Protein AF-0000000084390867 (afdb_homodimer)

InterPro domains:
  IPR053187 Notoamide biosynthesis regulator [PTHR47256] (10-644)

Sequence (1372 aa):
MKLLDEKTANRHKHAAALLGLLRFVPDDQVHDVLQQLRAGRDAGNIVDSLRGQFHSADEIPFPNLLQAAPPPGQTSLEFELMVRHAAAYSPWAPTELPRLDFDSALKSAPGISIESPSSGLSPISTDTPSPLPPTESEASSSSGRPRFMTANSRDGSAGHSFSFSPQGKPGKREAGVASPPPLCDERLLNADILAWTSVKIPSPAARRIVSLYLETDHAITALFDVDLFLNDLISGGSRFCSRLLVSSLLSWACQAYRSYDLEATAWSYSFYDEAEQLLEQETALGMSTPNTVAAMIYLSMSATCHAKSTTAATEHLDHAIDLAKSIGLFGIADEGMSERWPDGATDFLWEKSLTQTAWGSFVYITSPIPGDAADFEDGKSPDGPHFPAYMGTTFPYLCKLALIAHDMIWVNYGNILRVEGYSMIEHMEVLYGRYLEWADRLPLELVRGGESAHHVLIMHIYFHAFVLDLFRPLVHHGDAIRARLESFTSQQASPEAICLASATQLGRIVVTYLQRFSSASHSFPWSTALLYFANAVMRELGRAADTSEKLADLRTCIFGYQRLQRSFRLSYGIIRSLLSMALREGAVGSSEARAIINDTDERAKHHRGHGEIQAPFIVDLDLGTLDPAAAHVDRLAAEFEELAIFNEFTVIVSGRETTNTSTEAMGSDTEGQYSGNTGGEVGRGEMKLLDEKTANRHKHAAALLGLLRFVPDDQVHDVLQQLRAGRDAGNIVDSLRGQFHSADEIPFPNLLQAAPPPGQTSLEFELMVRHAAAYSPWAPTELPRLDFDSALKSAPGISIESPSSGLSPISTDTPSPLPPTESEASSSSGRPRFMTANSRDGSAGHSFSFSPQGKPGKREAGVASPPPLCDERLLNADILAWTSVKIPSPAARRIVSLYLETDHAITALFDVDLFLNDLISGGSRFCSRLLVSSLLSWACQAYRSYDLEATAWSYSFYDEAEQLLEQETALGMSTPNTVAAMIYLSMSATCHAKSTTAATEHLDHAIDLAKSIGLFGIADEGMSERWPDGATDFLWEKSLTQTAWGSFVYITSPIPGDAADFEDGKSPDGPHFPAYMGTTFPYLCKLALIAHDMIWVNYGNILRVEGYSMIEHMEVLYGRYLEWADRLPLELVRGGESAHHVLIMHIYFHAFVLDLFRPLVHHGDAIRARLESFTSQQASPEAICLASATQLGRIVVTYLQRFSSASHSFPWSTALLYFANAVMRELGRAADTSEKLADLRTCIFGYQRLQRSFRLSYGIIRSLLSMALREGAVGSSEARAIINDTDERAKHHRGHGEIQAPFIVDLDLGTLDPAAAHVDRLAAEFEELAIFNEFTVIVSGRETTNTSTEAMGSDTEGQYSGNTGGEVGRGE

Solvent-accessible surface area (backbone atoms only — not comparable to full-atom values): 77076 Å² total; per-residue (Å²): 51,41,11,29,25,41,70,51,13,43,34,19,45,17,13,14,50,34,40,59,44,43,43,73,43,59,71,75,53,42,52,52,50,41,51,38,42,55,73,65,46,55,40,44,60,50,29,52,62,51,45,76,67,61,84,77,78,89,68,61,79,65,68,80,17,42,2,9,41,48,68,48,56,63,62,35,38,57,29,51,39,32,39,76,36,16,49,70,35,56,55,59,24,44,25,72,68,74,77,76,70,68,66,67,75,53,62,68,64,73,84,72,83,73,81,79,80,75,84,74,86,81,82,83,77,84,73,84,81,82,86,79,88,83,85,90,84,82,86,88,81,88,82,85,89,81,87,81,88,86,86,74,90,84,80,90,87,80,90,74,86,79,83,81,78,82,85,76,81,87,68,87,71,68,95,56,83,67,71,78,74,77,71,78,51,79,69,49,77,64,42,54,65,65,80,50,46,86,70,92,64,60,66,72,57,55,45,43,30,54,28,51,34,51,63,64,43,33,39,75,57,30,37,56,43,64,68,56,28,49,50,16,50,48,72,66,43,67,85,61,28,47,46,40,32,52,26,12,45,44,18,37,28,19,30,31,39,23,65,72,38,67,68,25,55,61,49,15,55,51,23,41,53,50,21,53,51,43,46,54,52,35,54,72,70,65,63,84,47,62,57,54,34,37,19,26,46,30,41,15,53,33,34,39,33,61,11,68,36,61,48,57,21,58,51,32,38,51,51,21,51,54,48,35,42,68,74,24,47,61,68,50,48,53,85,74,67,72,72,72,62,72,79,87,85,72,47,52,63,53,47,50,39,44,50,30,24,31,50,19,47,48,34,60,58,55,43,81,62,55,65,84,71,71,91,73,74,89,63,89,82,74,87,64,85,88,55,60,79,83,37,48,78,51,43,60,54,45,48,56,50,33,54,55,47,43,53,44,51,39,63,73,63,58,58,69,69,81,62,57,56,66,68,47,45,62,57,46,50,54,52,48,51,50,54,51,52,56,38,68,66,50,56,59,82,64,31,82,51,81,79,49,53,70,65,44,54,41,50,53,38,49,52,38,46,49,54,42,57,65,53,47,77,28,70,78,42,70,70,44,30,65,39,75,44,82,92,49,88,29,85,59,23,16,56,48,48,51,39,52,43,35,37,52,51,31,49,34,47,49,49,40,42,64,62,69,37,76,51,47,30,41,44,68,78,56,46,50,32,37,48,53,29,38,48,51,38,54,59,45,53,74,71,44,87,75,46,64,68,45,50,50,51,41,50,51,33,46,48,48,34,58,43,24,27,61,21,30,55,35,34,52,33,46,48,38,20,51,46,29,53,32,44,73,70,63,75,45,54,40,67,58,50,49,44,49,48,52,53,52,47,66,68,38,52,86,63,60,87,60,73,67,63,20,23,65,40,44,57,42,65,75,48,35,76,80,38,49,73,70,14,12,24,34,52,30,32,62,42,26,63,60,50,36,52,49,46,49,49,52,52,47,51,61,57,46,59,69,58,65,67,67,67,79,83,73,74,83,71,82,77,80,81,77,86,74,88,87,67,98,81,79,91,76,90,130,72,45,17,32,19,41,72,50,14,42,35,17,42,18,12,16,49,34,40,58,44,44,44,74,42,58,71,73,53,42,50,53,50,42,52,40,42,54,73,64,46,55,40,45,60,51,28,51,62,49,42,74,66,60,87,75,76,91,68,60,78,67,67,82,12,49,7,5,40,43,66,51,55,61,61,33,40,57,30,49,39,32,38,77,36,16,48,72,35,57,58,60,21,45,26,70,66,73,79,78,69,67,66,65,73,53,62,67,62,73,84,73,82,74,83,78,78,76,85,74,84,78,81,80,77,83,77,79,79,80,77,87,87,80,87,80,89,83,84,87,81,90,83,55,89,83,88,82,88,93,86,80,90,79,90,75,88,75,89,75,86,79,82,82,80,84,84,77,83,87,68,89,71,70,93,55,82,68,71,78,73,77,69,77,51,78,70,49,78,64,41,54,66,64,80,49,48,87,69,92,65,59,66,70,57,56,45,42,32,53,30,50,35,51,63,63,45,33,38,76,57,31,37,55,41,64,68,56,27,49,53,15,50,48,72,66,43,66,86,63,26,47,47,40,32,52,25,12,46,44,17,36,28,19,30,31,40,22,66,71,38,67,68,26,54,62,49,17,54,49,24,42,54,51,21,52,52,42,46,54,52,36,54,73,70,63,63,82,49,61,57,54,33,38,20,26,44,30,41,15,53,33,33,40,32,62,12,70,36,61,48,58,22,57,51,31,37,51,51,22,52,52,49,34,41,68,75,25,49,57,66,50,48,51,45,73,66,67,67,72,58,72,85,92,94,62,64,60,65,53,51,49,37,44,51,30,23,29,50,19,47,49,35,59,57,53,43,83,63,56,72,77,76,73,91,74,73,89,61,90,83,72,87,65,82,88,54,60,78,81,36,48,82,50,44,62,56,44,48,57,51,31,53,54,48,45,53,44,49,40,64,74,64,58,60,69,68,81,62,55,57,65,67,47,45,61,56,45,50,53,52,48,51,50,55,51,51,56,37,67,66,50,57,59,83,62,30,83,51,82,79,48,54,71,65,42,53,40,52,51,39,50,51,38,48,48,54,42,57,66,52,48,75,29,69,79,42,69,70,44,28,66,39,75,46,81,92,49,87,29,84,59,25,16,56,48,49,51,39,52,43,37,38,50,51,31,48,35,47,49,48,41,41,64,64,70,36,76,52,46,29,41,44,67,76,55,48,51,31,37,48,54,29,38,49,50,38,55,57,43,51,73,69,45,87,75,44,65,68,44,50,52,51,41,49,50,32,47,48,47,34,57,44,24,28,61,21,29,56,35,33,54,33,46,50,38,21,52,47,29,53,31,45,74,68,63,75,46,54,41,67,57,51,49,43,52,49,52,53,51,48,64,67,39,52,87,62,61,86,61,74,67,61,21,23,68,42,44,58,42,63,74,48,35,77,79,38,48,76,70,13,13,24,35,52,29,31,62,43,25,64,60,50,36,52,49,46,50,49,51,53,49,51,61,56,46,58,69,59,63,66,68,64,76,81,69,70,80,66,78,73,79,59,83,81,69,80,62,71,101,86,82,88,82,82,133

Radius of gyration: 39.61 Å; Cα contacts (8 Å, |Δi|>4): 1890; chains: 2; bounding box: 200×111×96 Å

Foldseek 3Di:
DDDAPCLGVLQVVLVVLLVVLLVVDPPVVVVVLVVCVVVPHGSNVSSVVSVLVVQDLVPDQQPLDFAFDPADDCLAVLNVCCVVQCLLQPRTFGPDDPLPPLPRVLPPDPPPPPDPDPDPDDDDDDDDDDDDDDDDDDDDDDDDDDDDDDDDDDDDDDDDDPPPDDDDDDPPDDPDLPPQDDQPDPLLVQFDLVVLDVQDDDSVLLSSLVSQCLQFPCLQLVQFDPVVASVCRRVVNPPRYHSLLSLLSLLQSLLLCLSRPVVSVVSNVVSLVRNVVVLVVCVVVVNQASSSLNSLQSSLNSCQLLQQAAPSNVVSLVVSVVSCCDCCLLVNDDPPNVPPQDDDPPCVVVVLGSPSNSLSSLLVLLFPFPDDNDQRDQDDRDDDRDDDVSSPPLSVLSSVVSNLSNVLCCLLPVPPPPPQLQVSVVVLVVSVVVLSVSSNPDDPQLRDDSPHDPVSLLSSLRSLLSLLVSNLVCVPNPCSQQDADDVDPNRRDGNVSSNVSSLVVLLSSLSSCVNPDPCLQRPCSNLSSLLSNLLVLLVVCLPDPDNVVSVSSNVSSLVSLLSNCSSTVVSLLLLLLSLLSCLVSPNDALVSSVSSNVVSCVSNVSSPDSDARHYLGFRNNSVCVVPSVCRGSRNSSVCRVVSSVVRVVVVVVVVVVVPPVPPDPPPPPDDPDPDDDDDDDDDDDD/DDDAPCLGVLLVVLVVLLVVLLVVDPPVLVVVLVVCVVVPHGSNVSSVVSVLVVQDLVPDQQPLDFAFDPADDPLAVLNVCCVVQCLLQPRTFTPDDDLPPLPRVLPPPPPPPPDPPPPPDDDDPDDPDDDDDDDDDDYDDDDDDDDDDDDDDDDDDDDDDPPPDDDDDDPPDDPDLPPQDDQPDPLLVQFDLVVLDVQDDDSVLLSSLVRQCLLFPCLQLVQFDPVVASVCRRVVNPPRYHSLLSLLSLLQSLLLCLSRPVVSVVSNVVSLVRSVVVLVVCVVVVNQASSSLNSLQSSLNSCQLLQQAAPSNVVSLVVSVVSCCDCCLLVNDDNPNVPVPDDDDDDPVRVLGSPSNSLSSLLVLLFPFQDDNDQRDQDDRDDDHDDDVSSPPLSVLSSVVSNLSNVLCCLLPVPPPPPQLQVSVVVLLVSVVVLSVSSNPDDPQLRDDSPHDPVSLLSSLRSLLSLLVSNLVCVPNPCSQQDADDVDPNRRDGNVSSNVSSLVVLLSSLSSCVNPDPCLQRPCSNLSSLLSNLLVLLVVCLPDPDNPVSVSSNVSSLVSLLSNCSSTVVSLLLLLLSLLSCLVSPNDALVVSVSSNVSSCVSNVSSPDSDARHYQGFRNNSVCVVPSVCRGSRNSSVCRVVSSVVRVVVVVVVVVVVPPVVPPPPPPPPDPPPDDDDDDDDDDDD

Nearest PDB structures (foldseek):
  5k7v-assembly1_B  TM=1.965E-01  e=5.310E+00  synthetic construct
  8rs0-assembly1_J  TM=1.519E-01  e=3.106E+00  Oryctolagus cuniculus
  6c70-assembly1_A  TM=1.620E-01  e=4.220E+00  Apocrypta bakeri
  8v00-assembly1_C  TM=1.674E-01  e=4.733E+00  Apocrypta bakeri
  8rs0-assembly1_J  TM=1.640E-01  e=2.358E+00  Oryctolagus cuniculus

Secondary structure (DSSP, 8-state):
-EEE-HHHHHHHHHHHHHHHHHTTS-HHHHHHHHHHHHTT--HHHHHHHHHTT---GGG------EEEPPPPPTTSHHHHHHHH-TTTS-SEEE-------SHHHHTTS-----------------------------------------------------------------S---PPPPPSSGGGGG--GGGG--S---HHHHHHHHHHHHHHTTTTS--S-HHHHHHHHHHT-SSS--HHHHHHHHHHHHHHHTTT-TTHHHHHHHHHHHHHHHHHHHHHTT---HHHHHHHHHHHHHHHHHTB-SSHHHHHHHHHHHHHHHTTTTS---TTTTTTS-SSSTHHHHHHHHHHHHHHHHHHHHS--SS-----------S-----GGGTTHHHHHHHHHHHHHHHHIIIIIS-S---HHHHHHHHHHHHHHHHHHHHTS-GGGS--TT--HHHHHHHHHHHHHHHHHHGGGGGSGGGGGPPPTTSS-TT--HHHHHHHHHHHHHHHHHHHHHH-GGGGT-STTHHHHHHHHHHHHHHHTT-S--HHHHHHHHHHHHHHHHHHTT-THHHHHHHHHHHHHHHTT-S-HHHHHHHHHHHHHHTGGGTTS-S-B---B--HHHHHH-TGGGBHHHHHHHHHHHHHHHHHHHHHHHHHHHS--------------------------/-EEE-HHHHHHHHHHHHHHHHHTTS-HHHHHHHHHHHHTT--HHHHHHHHHTT---GGG------EEEPPPPPTTSHHHHHHHH-TTTS-SEEE--------HHHHTTS-----------------------------------------------------------------S-S-PPPPPSSGGGGG--GGGG--S---HHHHHHHHHHHHHHTTTTS--S-HHHHHHHHHHT-SSS--HHHHHHHHHHHHHHHTTT-TTHHHHHHHHHHHHHHHHHHHHHTT---HHHHHHHHHHHHHHHHHTB-SSHHHHHHHHHHHHHHHTTTTS---GGGGTTS-SSS-THHHHHHHHHHHHHHHHHHHS--SS-----------S-----GGGTTHHHHHHHHHHHHHHHHIIIII--S---HHHHHHHHHHHHHHHHHHHHTS-GGGS--TT--HHHHHHHHHHHHHHHHHHGGGGGSGGGGGPPPTTSS-TT--HHHHHHHHHHHHHHHHHHHHHH-GGGGT-STTHHHHHHHHHHHHHHHTT-S--HHHHHHHHHHHHHHHHHHTT-THHHHHHHHHHHHHHHTT-S-HHHHHHHHHHHHHHTGGGTTS-S-B---B--HHHHHH-TTTTBHHHHHHHHHHHHHHHHHHHHHHHHHHHTT------------------S------

Structure (mmCIF, N/CA/C/O backbone):
data_AF-0000000084390867-model_v1
#
loop_
_entity.id
_entity.type
_entity.pdbx_description
1 polymer 'Zn 2cys6 transcription factor'
#
loop_
_atom_site.group_PDB
_atom_site.id
_atom_site.type_symbol
_atom_site.label_atom_id
_atom_site.label_alt_id
_atom_site.label_comp_id
_atom_site.label_asym_id
_atom_site.label_entity_id
_atom_site.label_seq_id
_atom_site.pdbx_PDB_ins_code
_atom_site.Cartn_x
_atom_site.Cartn_y
_atom_site.Cartn_z
_atom_site.occupancy
_atom_site.B_iso_or_equiv
_atom_site.auth_seq_id
_atom_site.auth_comp_id
_atom_site.auth_asym_id
_atom_site.auth_atom_id
_atom_site.pdbx_PDB_model_num
ATOM 1 N N . MET A 1 1 ? -7.527 6.109 -11.883 1 27.95 1 MET A N 1
ATOM 2 C CA . MET A 1 1 ? -6.191 6.629 -12.148 1 27.95 1 MET A CA 1
ATOM 3 C C . MET A 1 1 ? -5.285 5.535 -12.719 1 27.95 1 MET A C 1
ATOM 5 O O . MET A 1 1 ? -5.422 4.367 -12.359 1 27.95 1 MET A O 1
ATOM 9 N N . LYS A 1 2 ? -4.617 5.594 -13.836 1 46.41 2 LYS A N 1
ATOM 10 C CA . LYS A 1 2 ? -3.936 4.617 -14.68 1 46.41 2 LYS A CA 1
ATOM 11 C C . LYS A 1 2 ? -2.422 4.695 -14.5 1 46.41 2 LYS A C 1
ATOM 13 O O . LYS A 1 2 ? -1.835 5.773 -14.602 1 46.41 2 LYS A O 1
ATOM 18 N N . LEU A 1 3 ? -1.685 3.703 -14.344 1 41.12 3 LEU A N 1
ATOM 19 C CA . LEU A 1 3 ? -0.252 3.738 -14.078 1 41.12 3 LEU A CA 1
ATOM 20 C C . LEU A 1 3 ? 0.544 3.361 -15.32 1 41.12 3 LEU A C 1
ATOM 22 O O . LEU A 1 3 ? 0.366 2.271 -15.867 1 41.12 3 LEU A O 1
ATOM 26 N N . LEU A 1 4 ? 1.384 3.982 -15.992 1 50.69 4 LEU A N 1
ATOM 27 C CA . LEU A 1 4 ? 2.143 3.814 -17.219 1 50.69 4 LEU A CA 1
ATOM 28 C C . LEU A 1 4 ? 3.643 3.82 -16.953 1 50.69 4 LEU A C 1
ATOM 30 O O . LEU A 1 4 ? 4.102 4.473 -16 1 50.69 4 LEU A O 1
ATOM 34 N N . ASP A 1 5 ? 4.621 3.008 -17.359 1 49.78 5 ASP A N 1
ATOM 35 C CA . ASP A 1 5 ? 6.078 3.076 -17.266 1 49.78 5 ASP A CA 1
ATOM 36 C C . ASP A 1 5 ? 6.562 4.523 -17.328 1 49.78 5 ASP A C 1
ATOM 38 O O . ASP A 1 5 ? 6.016 5.332 -18.078 1 49.78 5 ASP A O 1
ATOM 42 N N . GLU A 1 6 ? 7.699 4.738 -16.688 1 44.91 6 GLU A N 1
ATOM 43 C CA . GLU A 1 6 ? 8.047 6.152 -16.547 1 44.91 6 GLU A CA 1
ATOM 44 C C . GLU A 1 6 ? 8.234 6.809 -17.906 1 44.91 6 GLU A C 1
ATOM 46 O O . GLU A 1 6 ? 7.797 7.941 -18.125 1 44.91 6 GLU A O 1
ATOM 51 N N . LYS A 1 7 ? 8.945 6.023 -18.609 1 50.97 7 LYS A N 1
ATOM 52 C CA . LYS A 1 7 ? 9.156 6.516 -19.969 1 50.97 7 LYS A CA 1
ATOM 53 C C . LYS A 1 7 ? 7.844 6.539 -20.75 1 50.97 7 LYS A C 1
ATOM 55 O O . LYS A 1 7 ? 7.562 7.492 -21.484 1 50.97 7 LYS A O 1
ATOM 60 N N . THR A 1 8 ? 7.188 5.539 -20.344 1 53.44 8 THR A N 1
ATOM 61 C CA . THR A 1 8 ? 5.895 5.422 -21.016 1 53.44 8 THR A CA 1
ATOM 62 C C . THR A 1 8 ? 4.863 6.336 -20.359 1 53.44 8 THR A C 1
ATOM 64 O O . THR A 1 8 ? 4.055 6.957 -21.047 1 53.44 8 THR A O 1
ATOM 67 N N . ALA A 1 9 ? 4.965 6.449 -19.25 1 49.5 9 ALA A N 1
ATOM 68 C CA . ALA A 1 9 ? 4.098 7.344 -18.484 1 49.5 9 ALA A CA 1
ATOM 69 C C . ALA A 1 9 ? 4.418 8.805 -18.781 1 49.5 9 ALA A C 1
ATOM 71 O O . ALA A 1 9 ? 3.512 9.633 -18.906 1 49.5 9 ALA A O 1
ATOM 72 N N . ASN A 1 10 ? 5.602 8.977 -18.719 1 54.66 10 ASN A N 1
ATOM 73 C CA . ASN A 1 10 ? 6.082 10.281 -19.156 1 54.66 10 ASN A CA 1
ATOM 74 C C . ASN A 1 10 ? 5.73 10.555 -20.609 1 54.66 10 ASN A C 1
ATOM 76 O O . ASN A 1 10 ? 5.363 11.68 -20.969 1 54.66 10 ASN A O 1
ATOM 80 N N . ARG A 1 11 ? 5.824 9.492 -21.188 1 59.97 11 ARG A N 1
ATOM 81 C CA . ARG A 1 11 ? 5.441 9.555 -22.594 1 59.97 11 ARG A CA 1
ATOM 82 C C . ARG A 1 11 ? 3.934 9.75 -22.734 1 59.97 11 ARG A C 1
ATOM 84 O O . ARG A 1 11 ? 3.48 10.523 -23.578 1 59.97 11 ARG A O 1
ATOM 91 N N . HIS A 1 12 ? 3.24 9.18 -21.812 1 59.34 12 HIS A N 1
ATOM 92 C CA . HIS A 1 12 ? 1.787 9.312 -21.844 1 59.34 12 HIS A CA 1
ATOM 93 C C . HIS A 1 12 ? 1.342 10.656 -21.281 1 59.34 12 HIS A C 1
ATOM 95 O O . HIS A 1 12 ? 0.398 11.266 -21.781 1 59.34 12 HIS A O 1
ATOM 101 N N . LYS A 1 13 ? 1.899 10.844 -20.375 1 58.22 13 LYS A N 1
ATOM 102 C CA . LYS A 1 13 ? 1.703 12.156 -19.781 1 58.22 13 LYS A CA 1
ATOM 103 C C . LYS A 1 13 ? 2.039 13.273 -20.766 1 58.22 13 LYS A C 1
ATOM 105 O O . LYS A 1 13 ? 1.284 14.234 -20.906 1 58.22 13 LYS A O 1
ATOM 110 N N . HIS A 1 14 ? 3.215 13.078 -21.266 1 61.66 14 HIS A N 1
ATOM 111 C CA . HIS A 1 14 ? 3.619 14.023 -22.297 1 61.66 14 HIS A CA 1
ATOM 112 C C . HIS A 1 14 ? 2.693 13.953 -23.516 1 61.66 14 HIS A C 1
ATOM 114 O O . HIS A 1 14 ? 2.408 14.969 -24.141 1 61.66 14 HIS A O 1
ATOM 120 N N . ALA A 1 15 ? 2.209 12.75 -23.516 1 64.62 15 ALA A N 1
ATOM 121 C CA . ALA A 1 15 ? 1.245 12.547 -24.594 1 64.62 15 ALA A CA 1
ATOM 122 C C . ALA A 1 15 ? -0.104 13.164 -24.25 1 64.62 15 ALA A C 1
ATOM 124 O O . ALA A 1 15 ? -0.724 13.828 -25.078 1 64.62 15 ALA A O 1
ATOM 125 N N . ALA A 1 16 ? -0.482 12.961 -23.125 1 62.81 16 ALA A N 1
ATOM 126 C CA . ALA A 1 16 ? -1.729 13.562 -22.672 1 62.81 16 ALA A CA 1
ATOM 127 C C . ALA A 1 16 ? -1.598 15.078 -22.547 1 62.81 16 ALA A C 1
ATOM 129 O O . ALA A 1 16 ? -2.521 15.82 -22.906 1 62.81 16 ALA A O 1
ATOM 130 N N . ALA A 1 17 ? -0.563 15.492 -22.062 1 62.81 17 ALA A N 1
ATOM 131 C CA . ALA A 1 17 ? -0.258 16.922 -22.016 1 62.81 17 ALA A CA 1
ATOM 132 C C . ALA A 1 17 ? -0.192 17.5 -23.422 1 62.81 17 ALA A C 1
ATOM 134 O O . ALA A 1 17 ? -0.7 18.609 -23.672 1 62.81 17 ALA A O 1
ATOM 135 N N . LEU A 1 18 ? 0.405 16.734 -24.203 1 66 18 LEU A N 1
ATOM 136 C CA . LEU A 1 18 ? 0.509 17.172 -25.594 1 66 18 LEU A CA 1
ATOM 137 C C . LEU A 1 18 ? -0.86 17.172 -26.266 1 66 18 LEU A C 1
ATOM 139 O O . LEU A 1 18 ? -1.203 18.125 -26.969 1 66 18 LEU A O 1
ATOM 143 N N . LEU A 1 19 ? -1.6 16.156 -25.766 1 67.5 19 LEU A N 1
ATOM 144 C CA . LEU A 1 19 ? -2.941 16.109 -26.344 1 67.5 19 LEU A CA 1
ATOM 145 C C . LEU A 1 19 ? -3.811 17.234 -25.766 1 67.5 19 LEU A C 1
ATOM 147 O O . LEU A 1 19 ? -4.641 17.797 -26.484 1 67.5 19 LEU A O 1
ATOM 151 N N . GLY A 1 20 ? -3.678 17.422 -24.562 1 63.28 20 GLY A N 1
ATOM 152 C CA . GLY A 1 20 ? -4.344 18.547 -23.938 1 63.28 20 GLY A CA 1
ATOM 153 C C . GLY A 1 20 ? -3.941 19.891 -24.531 1 63.28 20 GLY A C 1
ATOM 154 O O . GLY A 1 20 ? -4.777 20.781 -24.688 1 63.28 20 GLY A O 1
ATOM 155 N N . LEU A 1 21 ? -2.697 20.031 -24.875 1 63.34 21 LEU A N 1
ATOM 156 C CA . LEU A 1 21 ? -2.186 21.234 -25.484 1 63.34 21 LEU A CA 1
ATOM 157 C C . LEU A 1 21 ? -2.68 21.375 -26.922 1 63.34 21 LEU A C 1
ATOM 159 O O . LEU A 1 21 ? -2.93 22.484 -27.406 1 63.34 21 LEU A O 1
ATOM 163 N N . LEU A 1 22 ? -2.826 20.188 -27.453 1 65.94 22 LEU A N 1
ATOM 164 C CA . LEU A 1 22 ? -3.201 20.172 -28.859 1 65.94 22 LEU A CA 1
ATOM 165 C C . LEU A 1 22 ? -4.645 20.625 -29.047 1 65.94 22 LEU A C 1
ATOM 167 O O . LEU A 1 22 ? -5.031 21.047 -30.141 1 65.94 22 LEU A O 1
ATOM 171 N N . ARG A 1 23 ? -5.281 20.562 -27.922 1 62.66 23 ARG A N 1
ATOM 172 C CA . ARG A 1 23 ? -6.656 21.047 -27.953 1 62.66 23 ARG A CA 1
ATOM 173 C C . ARG A 1 23 ? -6.699 22.562 -28.094 1 62.66 23 ARG A C 1
ATOM 175 O O . ARG A 1 23 ? -7.691 23.125 -28.578 1 62.66 23 ARG A O 1
ATOM 182 N N . PHE A 1 24 ? -5.688 23.172 -27.719 1 57.91 24 PHE A N 1
ATOM 183 C CA . PHE A 1 24 ? -5.695 24.625 -27.656 1 57.91 24 PHE A CA 1
ATOM 184 C C . PHE A 1 24 ? -4.691 25.219 -28.641 1 57.91 24 PHE A C 1
ATOM 186 O O . PHE A 1 24 ? -4.637 26.438 -28.828 1 57.91 24 PHE A O 1
ATOM 193 N N . VAL A 1 25 ? -3.855 24.438 -29.297 1 63.09 25 VAL A N 1
ATOM 194 C CA . VAL A 1 25 ? -2.816 24.891 -30.219 1 63.09 25 VAL A CA 1
ATOM 195 C C . VAL A 1 25 ? -3.404 25.047 -31.625 1 63.09 25 VAL A C 1
ATOM 197 O O . VAL A 1 25 ? -4.152 24.188 -32.094 1 63.09 25 VAL A O 1
ATOM 200 N N . PRO A 1 26 ? -3.193 26.188 -32.188 1 64.5 26 PRO A N 1
ATOM 201 C CA . PRO A 1 26 ? -3.697 26.391 -33.562 1 64.5 26 PRO A CA 1
ATOM 202 C C . PRO A 1 26 ? -3.281 25.281 -34.5 1 64.5 26 PRO A C 1
ATOM 204 O O . PRO A 1 26 ? -2.277 24.609 -34.281 1 64.5 26 PRO A O 1
ATOM 207 N N . ASP A 1 27 ? -4.082 24.906 -35.5 1 65.31 27 ASP A N 1
ATOM 208 C CA . ASP A 1 27 ? -3.969 23.797 -36.438 1 65.31 27 ASP A CA 1
ATOM 209 C C . ASP A 1 27 ? -2.58 23.766 -37.094 1 65.31 27 ASP A C 1
ATOM 211 O O . ASP A 1 27 ? -2.049 22.688 -37.375 1 65.31 27 ASP A O 1
ATOM 215 N N . ASP A 1 28 ? -1.947 24.891 -37.438 1 67.06 28 ASP A N 1
ATOM 216 C CA . ASP A 1 28 ? -0.614 24.922 -38.031 1 67.06 28 ASP A CA 1
ATOM 217 C C . ASP A 1 28 ? 0.432 24.359 -37.062 1 67.06 28 ASP A C 1
ATOM 219 O O . ASP A 1 28 ? 1.343 23.641 -37.469 1 67.06 28 ASP A O 1
ATOM 223 N N . GLN A 1 29 ? 0.214 24.562 -35.844 1 69.31 29 GLN A N 1
ATOM 224 C CA . GLN A 1 29 ? 1.171 24.094 -34.844 1 69.31 29 GLN A CA 1
ATOM 225 C C . GLN A 1 29 ? 0.939 22.625 -34.5 1 69.31 29 GLN A C 1
ATOM 227 O O . GLN A 1 29 ? 1.881 21.906 -34.156 1 69.31 29 GLN A O 1
ATOM 232 N N . VAL A 1 30 ? -0.208 22.328 -34.531 1 70.25 30 VAL A N 1
ATOM 233 C CA . VAL A 1 30 ? -0.525 20.922 -34.375 1 70.25 30 VAL A CA 1
ATOM 234 C C . VAL A 1 30 ? 0.178 20.094 -35.438 1 70.25 30 VAL A C 1
ATOM 236 O O . VAL A 1 30 ? 0.688 19 -35.156 1 70.25 30 VAL A O 1
ATOM 239 N N . HIS A 1 31 ? 0.176 20.578 -36.594 1 72.25 31 HIS A N 1
ATOM 240 C CA . HIS A 1 31 ? 0.875 19.906 -37.688 1 72.25 31 HIS A CA 1
ATOM 241 C C . HIS A 1 31 ? 2.365 19.781 -37.406 1 72.25 31 HIS A C 1
ATOM 243 O O . HIS A 1 31 ? 2.963 18.734 -37.656 1 72.25 31 HIS A O 1
ATOM 249 N N . ASP A 1 32 ? 3.004 20.719 -36.906 1 72.19 32 ASP A N 1
ATOM 250 C CA . ASP A 1 32 ? 4.414 20.688 -36.531 1 72.19 32 ASP A CA 1
ATOM 251 C C . ASP A 1 32 ? 4.664 19.688 -35.406 1 72.19 32 ASP A C 1
ATOM 253 O O . ASP A 1 32 ? 5.652 18.953 -35.438 1 72.19 32 ASP A O 1
ATOM 257 N N . VAL A 1 33 ? 3.787 19.656 -34.531 1 73.25 33 VAL A N 1
ATOM 258 C CA . VAL A 1 33 ? 3.898 18.75 -33.406 1 73.25 33 VAL A CA 1
ATOM 259 C C . VAL A 1 33 ? 3.791 17.297 -33.875 1 73.25 33 VAL A C 1
ATOM 261 O O . VAL A 1 33 ? 4.547 16.438 -33.438 1 73.25 33 VAL A O 1
ATOM 264 N N . LEU A 1 34 ? 2.859 17.172 -34.719 1 71.25 34 LEU A N 1
ATOM 265 C CA . LEU A 1 34 ? 2.672 15.836 -35.281 1 71.25 34 LEU A CA 1
ATOM 266 C C . LEU A 1 34 ? 3.885 15.414 -36.094 1 71.25 34 LEU A C 1
ATOM 268 O O . LEU A 1 34 ? 4.289 14.25 -36.062 1 71.25 34 LEU A O 1
ATOM 272 N N . GLN A 1 35 ? 4.48 16.297 -36.875 1 72.81 35 GLN A N 1
ATOM 273 C CA . GLN A 1 35 ? 5.699 16.016 -37.625 1 72.81 35 GLN A CA 1
ATOM 274 C C . GLN A 1 35 ? 6.859 15.695 -36.688 1 72.81 35 GLN A C 1
ATOM 276 O O . GLN A 1 35 ? 7.66 14.797 -36.938 1 72.81 35 GLN A O 1
ATOM 281 N N . GLN A 1 36 ? 6.91 16.266 -35.562 1 72.38 36 GLN A N 1
ATOM 282 C CA . GLN A 1 36 ? 7.941 16 -34.562 1 72.38 36 GLN A CA 1
ATOM 283 C C . GLN A 1 36 ? 7.742 14.633 -33.906 1 72.38 36 GLN A C 1
ATOM 285 O O . GLN A 1 36 ? 8.711 13.922 -33.625 1 72.38 36 GLN A O 1
ATOM 290 N N . LEU A 1 37 ? 6.527 14.406 -33.719 1 69.62 37 LEU A N 1
ATOM 291 C CA . LEU A 1 37 ? 6.188 13.117 -33.125 1 69.62 37 LEU A CA 1
ATOM 292 C C . LEU A 1 37 ? 6.508 11.984 -34.094 1 69.62 37 LEU A C 1
ATOM 294 O O . LEU A 1 37 ? 7.027 10.938 -33.688 1 69.62 37 LEU A O 1
ATOM 298 N N . ARG A 1 38 ? 6.203 12.203 -35.344 1 67 38 ARG A N 1
ATOM 299 C CA . ARG A 1 38 ? 6.488 11.227 -36.406 1 67 38 ARG A CA 1
ATOM 300 C C . ARG A 1 38 ? 7.992 11.102 -36.625 1 67 38 ARG A C 1
ATOM 302 O O . ARG A 1 38 ? 8.477 10.039 -37.031 1 67 38 ARG A O 1
ATOM 309 N N . ALA A 1 39 ? 8.781 12.148 -36.469 1 62.53 39 ALA A N 1
ATOM 310 C CA . ALA A 1 39 ? 10.234 12.172 -36.625 1 62.53 39 ALA A CA 1
ATOM 311 C C . ALA A 1 39 ? 10.914 11.539 -35.406 1 62.53 39 ALA A C 1
ATOM 313 O O . ALA A 1 39 ? 12.141 11.477 -35.344 1 62.53 39 ALA A O 1
ATOM 314 N N . GLY A 1 40 ? 10.102 11.078 -34.438 1 63.09 40 GLY A N 1
ATOM 315 C CA . GLY A 1 40 ? 10.617 10.312 -33.312 1 63.09 40 GLY A CA 1
ATOM 316 C C . GLY A 1 40 ? 10.945 11.172 -32.125 1 63.09 40 GLY A C 1
ATOM 317 O O . GLY A 1 40 ? 11.633 10.727 -31.188 1 63.09 40 GLY A O 1
ATOM 318 N N . ARG A 1 41 ? 10.641 12.312 -32.156 1 62.91 41 ARG A N 1
ATOM 319 C CA . ARG A 1 41 ? 10.93 13.188 -31.031 1 62.91 41 ARG A CA 1
ATOM 320 C C . ARG A 1 41 ? 10.062 12.828 -29.828 1 62.91 41 ARG A C 1
ATOM 322 O O . ARG A 1 41 ? 8.875 12.539 -29.984 1 62.91 41 ARG A O 1
ATOM 329 N N . ASP A 1 42 ? 10.539 12.984 -28.828 1 66.12 42 ASP A N 1
ATOM 330 C CA . ASP A 1 42 ? 9.891 12.578 -27.594 1 66.12 42 ASP A CA 1
ATOM 331 C C . ASP A 1 42 ? 8.773 13.555 -27.219 1 66.12 42 ASP A C 1
ATOM 333 O O . ASP A 1 42 ? 8.953 14.766 -27.281 1 66.12 42 ASP A O 1
ATOM 337 N N . ALA A 1 43 ? 7.547 13.047 -26.797 1 65.38 43 ALA A N 1
ATOM 338 C CA . ALA A 1 43 ? 6.359 13.836 -26.484 1 65.38 43 ALA A CA 1
ATOM 339 C C . ALA A 1 43 ? 6.641 14.812 -25.344 1 65.38 43 ALA A C 1
ATOM 341 O O . ALA A 1 43 ? 6.094 15.922 -25.328 1 65.38 43 ALA A O 1
ATOM 342 N N . GLY A 1 44 ? 7.387 14.5 -24.688 1 62.09 44 GLY A N 1
ATOM 343 C CA . GLY A 1 44 ? 7.758 15.391 -23.594 1 62.09 44 GLY A CA 1
ATOM 344 C C . GLY A 1 44 ? 8.5 16.625 -24.062 1 62.09 44 GLY A C 1
ATOM 345 O O . GLY A 1 44 ? 8.195 17.734 -23.609 1 62.09 44 GLY A O 1
ATOM 346 N N . ASN A 1 45 ? 9.281 16.406 -24.953 1 63.81 45 ASN A N 1
ATOM 347 C CA . ASN A 1 45 ? 10.023 17.516 -25.531 1 63.81 45 ASN A CA 1
ATOM 348 C C . ASN A 1 45 ? 9.117 18.453 -26.312 1 63.81 45 ASN A C 1
ATOM 350 O O . ASN A 1 45 ? 9.312 19.672 -26.312 1 63.81 45 ASN A O 1
ATOM 354 N N . ILE A 1 46 ? 8.133 17.922 -26.906 1 67.25 46 ILE A N 1
ATOM 355 C CA . ILE A 1 46 ? 7.164 18.688 -27.656 1 67.25 46 ILE A CA 1
ATOM 356 C C . ILE A 1 46 ? 6.27 19.484 -26.703 1 67.25 46 ILE A C 1
ATOM 358 O O . ILE A 1 46 ? 5.984 20.656 -26.953 1 67.25 46 ILE A O 1
ATOM 362 N N . VAL A 1 47 ? 5.996 18.797 -25.781 1 63.53 47 VAL A N 1
ATOM 363 C CA . VAL A 1 47 ? 5.141 19.422 -24.766 1 63.53 47 VAL A CA 1
ATOM 364 C C . VAL A 1 47 ? 5.887 20.578 -24.109 1 63.53 47 VAL A C 1
ATOM 366 O O . VAL A 1 47 ? 5.328 21.656 -23.922 1 63.53 47 VAL A O 1
ATOM 369 N N . ASP A 1 48 ? 7 20.406 -23.875 1 55.88 48 ASP A N 1
ATOM 370 C CA . ASP A 1 48 ? 7.844 21.438 -23.281 1 55.88 48 ASP A CA 1
ATOM 371 C C . ASP A 1 48 ? 8.008 22.625 -24.234 1 55.88 48 ASP A C 1
ATOM 373 O O . ASP A 1 48 ? 7.977 23.781 -23.797 1 55.88 48 ASP A O 1
ATOM 377 N N . SER A 1 49 ? 8.102 22.328 -25.469 1 59.88 49 SER A N 1
ATOM 378 C CA . SER A 1 49 ? 8.203 23.359 -26.484 1 59.88 49 SER A CA 1
ATOM 379 C C . SER A 1 49 ? 6.879 24.109 -26.656 1 59.88 49 SER A C 1
ATOM 381 O O . SER A 1 49 ? 6.863 25.328 -26.875 1 59.88 49 SER A O 1
ATOM 383 N N . LEU A 1 50 ? 5.797 23.312 -26.469 1 57.72 50 LEU A N 1
ATOM 384 C CA . LEU A 1 50 ? 4.473 23.906 -26.625 1 57.72 50 LEU A CA 1
ATOM 385 C C . LEU A 1 50 ? 4.059 24.672 -25.391 1 57.72 50 LEU A C 1
ATOM 387 O O . LEU A 1 50 ? 3.418 25.734 -25.484 1 57.72 50 LEU A O 1
ATOM 391 N N . ARG A 1 51 ? 4.191 24.047 -24.281 1 51.03 51 ARG A N 1
ATOM 392 C CA . ARG A 1 51 ? 3.855 24.672 -23 1 51.03 51 ARG A CA 1
ATOM 393 C C . ARG A 1 51 ? 4.664 25.953 -22.781 1 51.03 51 ARG A C 1
ATOM 395 O O . ARG A 1 51 ? 4.188 26.891 -22.141 1 51.03 51 ARG A O 1
ATOM 402 N N . GLY A 1 52 ? 5.742 25.891 -22.922 1 44.03 52 GLY A N 1
ATOM 403 C CA . GLY A 1 52 ? 6.496 27.125 -22.953 1 44.03 52 GLY A CA 1
ATOM 404 C C . GLY A 1 52 ? 5.777 28.25 -23.672 1 44.03 52 GLY A C 1
ATOM 405 O O . GLY A 1 52 ? 6.109 29.422 -23.516 1 44.03 52 GLY A O 1
ATOM 406 N N . GLN A 1 53 ? 4.852 27.812 -24.484 1 40.62 53 GLN A N 1
ATOM 407 C CA . GLN A 1 53 ? 4.051 28.797 -25.172 1 40.62 53 GLN A CA 1
ATOM 408 C C . GLN A 1 53 ? 2.832 29.203 -24.359 1 40.62 53 GLN A C 1
ATOM 410 O O . GLN A 1 53 ? 2.191 30.219 -24.641 1 40.62 53 GLN A O 1
ATOM 415 N N . PHE A 1 54 ? 2.354 28.25 -23.391 1 36.34 54 PHE A N 1
ATOM 416 C CA . PHE A 1 54 ? 1.181 28.641 -22.609 1 36.34 54 PHE A CA 1
ATOM 417 C C . PHE A 1 54 ? 1.585 29.438 -21.375 1 36.34 54 PHE A C 1
ATOM 419 O O . PHE A 1 54 ? 2.502 29.047 -20.656 1 36.34 54 PHE A O 1
ATOM 426 N N . HIS A 1 55 ? 1.491 30.562 -20.891 1 33.59 55 HIS A N 1
ATOM 427 C CA . HIS A 1 55 ? 1.882 31.672 -20.047 1 33.59 55 HIS A CA 1
ATOM 428 C C . HIS A 1 55 ? 1.438 31.438 -18.594 1 33.59 55 HIS A C 1
ATOM 430 O O . HIS A 1 55 ? 1.983 32.062 -17.672 1 33.59 55 HIS A O 1
ATOM 436 N N . SER A 1 56 ? 0.042 31.156 -17.891 1 32.94 56 SER A N 1
ATOM 437 C CA . 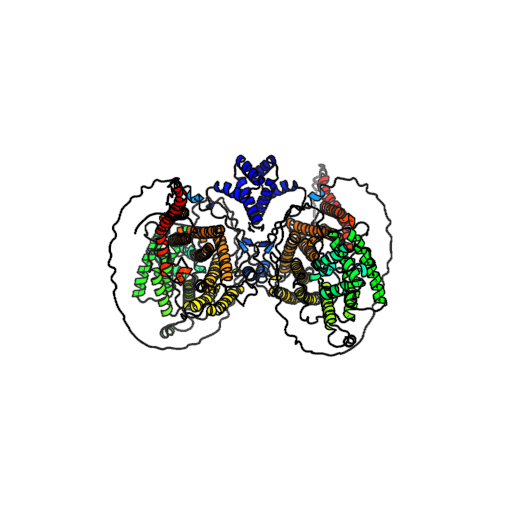SER A 1 56 ? -0.433 31.375 -16.531 1 32.94 56 SER A CA 1
ATOM 438 C C . SER A 1 56 ? -0.58 30.047 -15.789 1 32.94 56 SER A C 1
ATOM 440 O O . SER A 1 56 ? -1.221 29.109 -16.281 1 32.94 56 SER A O 1
ATOM 442 N N . ALA A 1 57 ? 0.18 29.578 -14.805 1 35.59 57 ALA A N 1
ATOM 443 C CA . ALA A 1 57 ? 0.31 28.484 -13.852 1 35.59 57 ALA A CA 1
ATOM 444 C C . ALA A 1 57 ? -0.993 28.25 -13.086 1 35.59 57 ALA A C 1
ATOM 446 O O . ALA A 1 57 ? -1.23 27.172 -12.562 1 35.59 57 ALA A O 1
ATOM 447 N N . ASP A 1 58 ? -1.702 29.234 -12.539 1 33.78 58 ASP A N 1
ATOM 448 C CA . ASP A 1 58 ? -2.93 29.219 -11.75 1 33.78 58 ASP A CA 1
ATOM 449 C C . ASP A 1 58 ? -3.973 28.297 -12.375 1 33.78 58 ASP A C 1
ATOM 451 O O . ASP A 1 58 ? -4.996 28 -11.758 1 33.78 58 ASP A O 1
ATOM 455 N N . GLU A 1 59 ? -3.98 28.094 -13.57 1 34.28 59 GLU A N 1
ATOM 456 C CA . GLU A 1 59 ? -5.148 27.484 -14.203 1 34.28 59 GLU A CA 1
ATOM 457 C C . GLU A 1 59 ? -4.973 25.969 -14.359 1 34.28 59 GLU A C 1
ATOM 459 O O . GLU A 1 59 ? -5.676 25.344 -15.148 1 34.28 59 GLU A O 1
ATOM 464 N N . ILE A 1 60 ? -3.869 25.531 -13.93 1 35.25 60 ILE A N 1
ATOM 465 C CA . ILE A 1 60 ? -3.83 24.125 -14.312 1 35.25 60 ILE A CA 1
ATOM 466 C C . ILE A 1 60 ? -4.605 23.281 -13.297 1 35.25 60 ILE A C 1
ATOM 468 O O . ILE A 1 60 ? -4.219 23.203 -12.125 1 35.25 60 ILE A O 1
ATOM 472 N N . PRO A 1 61 ? -5.793 23.109 -13.391 1 36.03 61 PRO A N 1
ATOM 473 C CA . PRO A 1 61 ? -6.551 22.203 -12.523 1 36.03 61 PRO A CA 1
ATOM 474 C C . PRO A 1 61 ? -5.848 20.859 -12.305 1 36.03 61 PRO A C 1
ATOM 476 O O . PRO A 1 61 ? -5.473 20.203 -13.273 1 36.03 61 PRO A O 1
ATOM 479 N N . PHE A 1 62 ? -5.035 20.797 -11.281 1 39.88 62 PHE A N 1
ATOM 480 C CA . PHE A 1 62 ? -4.391 19.531 -10.977 1 39.88 62 PHE A CA 1
ATOM 481 C C . PHE A 1 62 ? -5.426 18.453 -10.688 1 39.88 62 PHE A C 1
ATOM 483 O O . PHE A 1 62 ? -6.301 18.641 -9.836 1 39.88 62 PHE A O 1
ATOM 490 N N . PRO A 1 63 ? -5.746 17.641 -11.539 1 39.25 63 PRO A N 1
ATOM 491 C CA . PRO A 1 63 ? -6.684 16.609 -11.109 1 39.25 63 PRO A CA 1
ATOM 492 C C . PRO A 1 63 ? -6.168 15.805 -9.914 1 39.25 63 PRO A C 1
ATOM 494 O O . PRO A 1 63 ? -4.973 15.5 -9.844 1 39.25 63 PRO A O 1
ATOM 497 N N . ASN A 1 64 ? -6.633 15.992 -8.734 1 44.78 64 ASN A N 1
ATOM 498 C CA . ASN A 1 64 ? -6.438 15.461 -7.391 1 44.78 64 ASN A CA 1
ATOM 499 C C . ASN A 1 64 ? -6.32 13.938 -7.402 1 44.78 64 ASN A C 1
ATOM 501 O O . ASN A 1 64 ? -6.98 13.25 -6.621 1 44.78 64 ASN A O 1
ATOM 505 N N . LEU A 1 65 ? -5.742 13.242 -8.422 1 50.47 65 LEU A N 1
ATOM 506 C CA . LEU A 1 65 ? -5.945 11.805 -8.352 1 50.47 65 LEU A CA 1
ATOM 507 C C . LEU A 1 65 ? -4.746 11.109 -7.719 1 50.47 65 LEU A C 1
ATOM 509 O O . LEU A 1 65 ? -3.611 11.281 -8.172 1 50.47 65 LEU A O 1
ATOM 513 N N . LEU A 1 66 ? -4.832 10.844 -6.406 1 53.94 66 LEU A N 1
ATOM 514 C CA . LEU A 1 66 ? -3.818 9.969 -5.828 1 53.94 66 LEU A CA 1
ATOM 515 C C . LEU A 1 66 ? -3.682 8.688 -6.645 1 53.94 66 LEU A C 1
ATOM 517 O O . LEU A 1 66 ? -4.684 8.109 -7.074 1 53.94 66 LEU A O 1
ATOM 521 N N . GLN A 1 67 ? -2.492 8.5 -7.238 1 59.53 67 GLN A N 1
ATOM 522 C CA . GLN A 1 67 ? -2.207 7.234 -7.902 1 59.53 67 GLN A CA 1
ATOM 523 C C . GLN A 1 67 ? -1.138 6.449 -7.152 1 59.53 67 GLN A C 1
ATOM 525 O O . GLN A 1 67 ? -0.377 7.016 -6.367 1 59.53 67 GLN A O 1
ATOM 530 N N . ALA A 1 68 ? -1.334 5.23 -7.16 1 57 68 ALA A N 1
ATOM 531 C CA . ALA A 1 68 ? -0.312 4.418 -6.504 1 57 68 ALA A CA 1
ATOM 532 C C . ALA A 1 68 ? 1.058 4.641 -7.141 1 57 68 ALA A C 1
ATOM 534 O O . ALA A 1 68 ? 1.166 4.785 -8.359 1 57 68 ALA A O 1
ATOM 535 N N . ALA A 1 69 ? 2.078 4.945 -6.344 1 62.56 69 ALA A N 1
ATOM 536 C CA . ALA A 1 69 ? 3.477 4.992 -6.766 1 62.56 69 ALA A CA 1
ATOM 537 C C . ALA A 1 69 ? 3.951 3.619 -7.238 1 62.56 69 ALA A C 1
ATOM 539 O O . ALA A 1 69 ? 3.467 2.592 -6.762 1 62.56 69 ALA A O 1
ATOM 540 N N . PRO A 1 70 ? 4.66 3.582 -8.359 1 69.81 70 PRO A N 1
ATOM 541 C CA . PRO A 1 70 ? 5.258 2.285 -8.68 1 69.81 70 PRO A CA 1
ATOM 542 C C . PRO A 1 70 ? 5.984 1.658 -7.488 1 69.81 70 PRO A C 1
ATOM 544 O O . PRO A 1 70 ? 6.562 2.375 -6.668 1 69.81 70 PRO A O 1
ATOM 547 N N . PRO A 1 71 ? 5.832 0.438 -7.445 1 75.69 71 PRO A N 1
ATOM 548 C CA . PRO A 1 71 ? 6.488 -0.185 -6.293 1 75.69 71 PRO A CA 1
ATOM 549 C C . PRO A 1 71 ? 8.008 -0.058 -6.344 1 75.69 71 PRO A C 1
ATOM 551 O O . PRO A 1 71 ? 8.609 -0.173 -7.414 1 75.69 71 PRO A O 1
ATOM 554 N N . PRO A 1 72 ? 8.516 0.283 -5.215 1 82.94 72 PRO A N 1
ATOM 555 C CA . PRO A 1 72 ? 9.977 0.241 -5.137 1 82.94 72 PRO A CA 1
ATOM 556 C C . PRO A 1 72 ? 10.539 -1.163 -5.348 1 82.94 72 PRO A C 1
ATOM 558 O O . PRO A 1 72 ? 9.773 -2.121 -5.5 1 82.94 72 PRO A O 1
ATOM 561 N N . GLY A 1 73 ? 11.867 -1.192 -5.5 1 83.38 73 GLY A N 1
ATOM 562 C CA . GLY A 1 73 ? 12.5 -2.498 -5.609 1 83.38 73 GLY A CA 1
ATOM 563 C C . GLY A 1 73 ? 12.109 -3.445 -4.488 1 83.38 73 GLY A C 1
ATOM 564 O O . GLY A 1 73 ? 11.992 -3.031 -3.334 1 83.38 73 GLY A O 1
ATOM 565 N N . GLN A 1 74 ? 11.922 -4.621 -4.809 1 83.56 74 GLN A N 1
ATOM 566 C CA . GLN A 1 74 ? 11.383 -5.609 -3.881 1 83.56 74 GLN A CA 1
ATOM 567 C C . GLN A 1 74 ? 12.336 -5.848 -2.713 1 83.56 74 GLN A C 1
ATOM 569 O O . GLN A 1 74 ? 11.914 -6.258 -1.631 1 83.56 74 GLN A O 1
ATOM 574 N N . THR A 1 75 ? 13.594 -5.637 -2.916 1 82.94 75 THR A N 1
ATOM 575 C CA . THR A 1 75 ? 14.57 -5.875 -1.86 1 82.94 75 THR A CA 1
ATOM 576 C C . THR A 1 75 ? 14.891 -4.582 -1.116 1 82.94 75 THR A C 1
ATOM 578 O O . THR A 1 75 ? 15.656 -4.586 -0.154 1 82.94 75 THR A O 1
ATOM 581 N N . SER A 1 76 ? 14.266 -3.523 -1.52 1 89.5 76 SER A N 1
ATOM 582 C CA . SER A 1 76 ? 14.547 -2.225 -0.916 1 89.5 76 SER A CA 1
ATOM 583 C C . SER A 1 76 ? 13.828 -2.072 0.423 1 89.5 76 SER A C 1
ATOM 585 O O . SER A 1 76 ? 12.836 -2.748 0.679 1 89.5 76 SER A O 1
ATOM 587 N N . LEU A 1 77 ? 14.359 -1.298 1.246 1 94.5 77 LEU A N 1
ATOM 588 C CA . LEU A 1 77 ? 13.711 -1.003 2.521 1 94.5 77 LEU A CA 1
ATOM 589 C C . LEU A 1 77 ? 12.391 -0.267 2.307 1 94.5 77 LEU A C 1
ATOM 591 O O . LEU A 1 77 ? 11.43 -0.493 3.037 1 94.5 77 LEU A O 1
ATOM 595 N N . GLU A 1 78 ? 12.406 0.649 1.357 1 94.12 78 GLU A N 1
ATOM 596 C CA . GLU A 1 78 ? 11.188 1.392 1.07 1 94.12 78 GLU A CA 1
ATOM 597 C C . GLU A 1 78 ? 10.023 0.448 0.763 1 94.12 78 GLU A C 1
ATOM 599 O O . GLU A 1 78 ? 8.898 0.681 1.199 1 94.12 78 GLU A O 1
ATOM 604 N N . PHE A 1 79 ? 10.312 -0.609 0.017 1 92.94 79 PHE A N 1
ATOM 605 C CA . PHE A 1 79 ? 9.297 -1.609 -0.28 1 92.94 79 PHE A CA 1
ATOM 606 C C . PHE A 1 79 ? 8.797 -2.271 0.999 1 92.94 79 PHE A C 1
ATOM 608 O O . PHE A 1 79 ? 7.59 -2.426 1.195 1 92.94 79 PHE A O 1
ATOM 615 N N . GLU A 1 80 ? 9.695 -2.676 1.802 1 94.62 80 GLU A N 1
ATOM 616 C CA . GLU A 1 80 ? 9.328 -3.305 3.066 1 94.62 80 GLU A CA 1
ATOM 617 C C . GLU A 1 80 ? 8.477 -2.371 3.918 1 94.62 80 GLU A C 1
ATOM 619 O O . GLU A 1 80 ? 7.469 -2.793 4.492 1 94.62 80 GLU A O 1
ATOM 624 N N . LEU A 1 81 ? 8.867 -1.102 3.979 1 96.31 81 LEU A N 1
ATOM 625 C CA . LEU A 1 81 ? 8.141 -0.123 4.777 1 96.31 81 LEU A CA 1
ATOM 626 C C . LEU A 1 81 ? 6.734 0.092 4.223 1 96.31 81 LEU A C 1
ATOM 628 O O . LEU A 1 81 ? 5.77 0.194 4.984 1 96.31 81 LEU A O 1
ATOM 632 N N . MET A 1 82 ? 6.562 0.135 2.949 1 93.38 82 MET A N 1
ATOM 633 C CA . MET A 1 82 ? 5.262 0.345 2.324 1 93.38 82 MET A CA 1
ATOM 634 C C . MET A 1 82 ? 4.344 -0.852 2.561 1 93.38 82 MET A C 1
ATOM 636 O O . MET A 1 82 ? 3.127 -0.695 2.674 1 93.38 82 MET A O 1
ATOM 640 N N . VAL A 1 83 ? 4.949 -2.023 2.619 1 93.12 83 VAL A N 1
ATOM 641 C CA . VAL A 1 83 ? 4.168 -3.248 2.75 1 93.12 83 VAL A CA 1
ATOM 642 C C . VAL A 1 83 ? 3.809 -3.477 4.215 1 93.12 83 VAL A C 1
ATOM 644 O O . VAL A 1 83 ? 2.67 -3.826 4.535 1 93.12 83 VAL A O 1
ATOM 647 N N . ARG A 1 84 ? 4.758 -3.275 5.117 1 94.56 84 ARG A N 1
ATOM 648 C CA . ARG A 1 84 ? 4.574 -3.637 6.52 1 94.56 84 ARG A CA 1
ATOM 649 C C . ARG A 1 84 ? 4.016 -2.465 7.316 1 94.56 84 ARG A C 1
ATOM 651 O O . ARG A 1 84 ? 3.373 -2.66 8.352 1 94.56 84 ARG A O 1
ATOM 658 N N . HIS A 1 85 ? 4.32 -1.2 6.859 1 96 85 HIS A N 1
ATOM 659 C CA . HIS A 1 85 ? 3.918 0.006 7.574 1 96 85 HIS A CA 1
ATOM 660 C C . HIS A 1 85 ? 3.301 1.027 6.625 1 96 85 HIS A C 1
ATOM 662 O O . HIS A 1 85 ? 3.725 2.186 6.59 1 96 85 HIS A O 1
ATOM 668 N N . ALA A 1 86 ? 2.244 0.602 5.992 1 93.25 86 ALA A N 1
ATOM 669 C CA . ALA A 1 86 ? 1.639 1.391 4.922 1 93.25 86 ALA A CA 1
ATOM 670 C C . ALA A 1 86 ? 0.974 2.648 5.477 1 93.25 86 ALA A C 1
ATOM 672 O O . ALA A 1 86 ? 0.804 3.635 4.758 1 93.25 86 ALA A O 1
ATOM 673 N N . ALA A 1 87 ? 0.623 2.67 6.766 1 94.69 87 ALA A N 1
ATOM 674 C CA . ALA A 1 87 ? 0.004 3.848 7.367 1 94.69 87 ALA A CA 1
ATOM 675 C C . ALA A 1 87 ? 0.97 5.031 7.379 1 94.69 87 ALA A C 1
ATOM 677 O O . ALA A 1 87 ? 0.562 6.176 7.176 1 94.69 87 ALA A O 1
ATOM 678 N N . ALA A 1 88 ? 2.217 4.719 7.637 1 96.69 88 ALA A N 1
ATOM 679 C CA . ALA A 1 88 ? 3.244 5.758 7.656 1 96.69 88 ALA A CA 1
ATOM 680 C C . ALA A 1 88 ? 3.824 5.98 6.262 1 96.69 88 ALA A C 1
ATOM 682 O O . ALA A 1 88 ? 4.094 7.121 5.871 1 96.69 88 ALA A O 1
ATOM 683 N N . TYR A 1 89 ? 4.086 4.871 5.609 1 96.12 89 TYR A N 1
ATOM 684 C CA . TYR A 1 89 ? 4.672 4.93 4.273 1 96.12 89 TYR A CA 1
ATOM 685 C C . TYR A 1 89 ? 3.656 4.512 3.217 1 96.12 89 TYR A C 1
ATOM 687 O O . TYR A 1 89 ? 3.609 3.346 2.818 1 96.12 89 TYR A O 1
ATOM 695 N N . SER A 1 90 ? 2.912 5.52 2.857 1 92.12 90 SER A N 1
ATOM 696 C CA . SER A 1 90 ? 1.783 5.309 1.957 1 92.12 90 SER A CA 1
ATOM 697 C C . SER A 1 90 ? 2.256 4.891 0.568 1 92.12 90 SER A C 1
ATOM 699 O O . SER A 1 90 ? 3.199 5.473 0.029 1 92.12 90 SER A O 1
ATOM 701 N N . PRO A 1 91 ? 1.578 3.904 0.033 1 87.69 91 PRO A N 1
ATOM 702 C CA . PRO A 1 91 ? 1.935 3.514 -1.333 1 87.69 91 PRO A CA 1
ATOM 703 C C . PRO A 1 91 ? 1.282 4.402 -2.389 1 87.69 91 PRO A C 1
ATOM 705 O O . PRO A 1 91 ? 1.525 4.227 -3.586 1 87.69 91 PRO A O 1
ATOM 708 N N . TRP A 1 92 ? 0.488 5.316 -1.961 1 83.5 92 TRP A N 1
ATOM 709 C CA . TRP A 1 92 ? -0.233 6.172 -2.896 1 83.5 92 TRP A CA 1
ATOM 710 C C . TRP A 1 92 ? 0.487 7.504 -3.082 1 83.5 92 TRP A C 1
ATOM 712 O O . TRP A 1 92 ? 1.032 8.062 -2.125 1 83.5 92 TRP A O 1
ATOM 722 N N . ALA A 1 93 ? 0.683 7.906 -4.219 1 75.12 93 ALA A N 1
ATOM 723 C CA . ALA A 1 93 ? 1.35 9.156 -4.57 1 75.12 93 ALA A CA 1
ATOM 724 C C . ALA A 1 93 ? 0.48 10 -5.5 1 75.12 93 ALA A C 1
ATOM 726 O O . ALA A 1 93 ? -0.346 9.469 -6.242 1 75.12 93 ALA A O 1
ATOM 727 N N . PRO A 1 94 ? 0.58 11.289 -5.141 1 67 94 PRO A N 1
ATOM 728 C CA . PRO A 1 94 ? -0.183 12.172 -6.031 1 67 94 PRO A CA 1
ATOM 729 C C . PRO A 1 94 ? 0.298 12.109 -7.477 1 67 94 PRO A C 1
ATOM 731 O O . PRO A 1 94 ? 1.44 11.719 -7.734 1 67 94 PRO A O 1
ATOM 734 N N . THR A 1 95 ? -0.661 12.211 -8.297 1 54.59 95 THR A N 1
ATOM 735 C CA . THR A 1 95 ? -0.286 12.312 -9.703 1 54.59 95 THR A CA 1
ATOM 736 C C . THR A 1 95 ? 0.607 13.523 -9.938 1 54.59 95 THR A C 1
ATOM 738 O O . THR A 1 95 ? 0.394 14.586 -9.344 1 54.59 95 THR A O 1
ATOM 741 N N . GLU A 1 96 ? 1.885 13.359 -10.117 1 50.09 96 GLU A N 1
ATOM 742 C CA . GLU A 1 96 ? 2.953 14.352 -10.188 1 50.09 96 GLU A CA 1
ATOM 743 C C . GLU A 1 96 ? 2.426 15.703 -10.672 1 50.09 96 GLU A C 1
ATOM 745 O O . GLU A 1 96 ? 1.573 15.758 -11.555 1 50.09 96 GLU A O 1
ATOM 750 N N . LEU A 1 97 ? 2.559 16.781 -9.742 1 45.41 97 LEU A N 1
ATOM 751 C CA . LEU A 1 97 ? 2.387 18.188 -10.086 1 45.41 97 LEU A CA 1
ATOM 752 C C . LEU A 1 97 ? 3.107 18.516 -11.391 1 45.41 97 LEU A C 1
ATOM 754 O O . LEU A 1 97 ? 4.199 18 -11.648 1 45.41 97 LEU A O 1
ATOM 758 N N . PRO A 1 98 ? 2.535 19 -12.375 1 36.12 98 PRO A N 1
ATOM 759 C CA . PRO A 1 98 ? 3.33 19.516 -13.492 1 36.12 98 PRO A CA 1
ATOM 760 C C . PRO A 1 98 ? 4.562 20.297 -13.039 1 36.12 98 PRO A C 1
ATOM 762 O O . PRO A 1 98 ? 4.504 21.016 -12.039 1 36.12 98 PRO A O 1
ATOM 765 N N . ARG A 1 99 ? 5.684 19.797 -13.078 1 36.19 99 ARG A N 1
ATOM 766 C CA . ARG A 1 99 ? 6.887 20.578 -12.781 1 36.19 99 ARG A CA 1
ATOM 767 C C . ARG A 1 99 ? 6.652 22.062 -12.992 1 36.19 99 ARG A C 1
ATOM 769 O O . ARG A 1 99 ? 6.352 22.5 -14.102 1 36.19 99 ARG A O 1
ATOM 776 N N . LEU A 1 100 ? 6.281 22.875 -12.133 1 33.03 100 LEU A N 1
ATOM 777 C CA . LEU A 1 100 ? 6.148 24.328 -12.18 1 33.03 100 LEU A CA 1
ATOM 778 C C . LEU A 1 100 ? 7.375 24.953 -12.8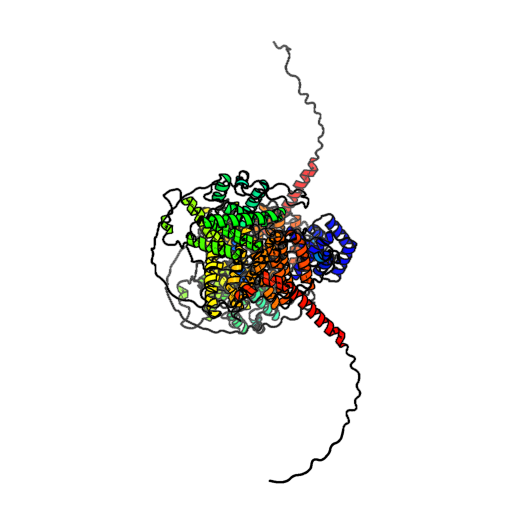28 1 33.03 100 LEU A C 1
ATOM 780 O O . LEU A 1 100 ? 8.492 24.812 -12.328 1 33.03 100 LEU A O 1
ATOM 784 N N . ASP A 1 101 ? 7.617 24.969 -14.016 1 31.84 101 ASP A N 1
ATOM 785 C CA . ASP A 1 101 ? 8.688 25.719 -14.68 1 31.84 101 ASP A CA 1
ATOM 786 C C . ASP A 1 101 ? 8.719 27.172 -14.211 1 31.84 101 ASP A C 1
ATOM 788 O O . ASP A 1 101 ? 7.789 27.938 -14.477 1 31.84 101 ASP A O 1
ATOM 792 N N . PHE A 1 102 ? 9.336 27.594 -13.258 1 30.58 102 PHE A N 1
ATOM 793 C CA . PHE A 1 102 ? 9.703 28.922 -12.758 1 30.58 102 PHE A CA 1
ATOM 794 C C . PHE A 1 102 ? 10.234 29.797 -13.883 1 30.58 102 PHE A C 1
ATOM 796 O O . PHE A 1 102 ? 10.266 31.016 -13.758 1 30.58 102 PHE A O 1
ATOM 803 N N . ASP A 1 103 ? 10.75 29.344 -14.898 1 30.75 103 ASP A N 1
ATOM 804 C CA . ASP A 1 103 ? 11.445 30.234 -15.836 1 30.75 103 ASP A CA 1
ATOM 805 C C . ASP A 1 103 ? 10.469 31.141 -16.562 1 30.75 103 ASP A C 1
ATOM 807 O O . ASP A 1 103 ? 10.828 32.25 -16.984 1 30.75 103 ASP A O 1
ATOM 811 N N . SER A 1 104 ? 9.297 30.766 -16.875 1 31.02 104 SER A N 1
ATOM 812 C CA . SER A 1 104 ? 8.477 31.641 -17.719 1 31.02 104 SER A CA 1
ATOM 813 C C . SER A 1 104 ? 7.852 32.781 -16.906 1 31.02 104 SER A C 1
ATOM 815 O O . SER A 1 104 ? 7.25 33.688 -17.469 1 31.02 104 SER A O 1
ATOM 817 N N . ALA A 1 105 ? 7.629 32.75 -15.625 1 29.66 105 ALA A N 1
ATOM 818 C CA . ALA A 1 105 ? 7.234 33.938 -14.875 1 29.66 105 ALA A CA 1
ATOM 819 C C . ALA A 1 105 ? 8.32 35.031 -14.938 1 29.66 105 ALA A C 1
ATOM 821 O O . ALA A 1 105 ? 8.07 36.188 -14.609 1 29.66 105 ALA A O 1
ATOM 822 N N . LEU A 1 106 ? 9.5 34.688 -15.164 1 28.02 106 LEU A N 1
ATOM 823 C CA . LEU A 1 106 ? 10.531 35.719 -15.258 1 28.02 106 LEU A CA 1
ATOM 824 C C . LEU A 1 106 ? 10.438 36.469 -16.578 1 28.02 106 LEU A C 1
ATOM 826 O O . LEU A 1 106 ? 11.031 37.531 -16.734 1 28.02 106 LEU A O 1
ATOM 830 N N . LYS A 1 107 ? 9.938 35.812 -17.531 1 30.19 107 LYS A N 1
ATOM 831 C CA . LYS A 1 107 ? 10.164 36.562 -18.766 1 30.19 107 LYS A CA 1
ATOM 832 C C . LYS A 1 107 ? 9.203 37.75 -18.875 1 30.19 107 LYS A C 1
ATOM 834 O O . LYS A 1 107 ? 9.305 38.562 -19.781 1 30.19 107 LYS A O 1
ATOM 839 N N . SER A 1 108 ? 8.117 37.781 -18.266 1 26.81 108 SER A N 1
ATOM 840 C CA . SER A 1 108 ? 7.305 38.875 -18.766 1 26.81 108 SER A CA 1
ATOM 841 C C . SER A 1 108 ? 7.672 40.188 -18.094 1 26.81 108 SER A C 1
ATOM 843 O O . SER A 1 108 ? 6.926 41.188 -18.172 1 26.81 108 SER A O 1
ATOM 845 N N . ALA A 1 109 ? 8.453 40.219 -16.953 1 24.91 109 ALA A N 1
ATOM 846 C CA . ALA A 1 109 ? 8.555 41.625 -16.516 1 24.91 109 ALA A CA 1
ATOM 847 C C . ALA A 1 109 ? 9.273 42.469 -17.547 1 24.91 109 ALA A C 1
ATOM 849 O O . ALA A 1 109 ? 10.336 42.094 -18.047 1 24.91 109 ALA A O 1
ATOM 850 N N . PRO A 1 110 ? 8.672 43.375 -18.125 1 24.41 110 PRO A N 1
ATOM 851 C CA . PRO A 1 110 ? 9.352 44.375 -18.953 1 24.41 110 PRO A CA 1
ATOM 852 C C . PRO A 1 110 ? 10.586 44.969 -18.266 1 24.41 110 PRO A C 1
ATOM 854 O O . PRO A 1 110 ? 10.688 44.938 -17.047 1 24.41 110 PRO A O 1
ATOM 857 N N . GLY A 1 111 ? 11.703 45.062 -18.891 1 22.66 111 GLY A N 1
ATOM 858 C CA . GLY A 1 111 ? 13.023 45.594 -18.578 1 22.66 111 GLY A CA 1
ATOM 859 C C . GLY A 1 111 ? 12.984 46.969 -17.969 1 22.66 111 GLY A C 1
ATOM 860 O O . GLY A 1 111 ? 12.836 47.969 -18.688 1 22.66 111 GLY A O 1
ATOM 861 N N . ILE A 1 112 ? 12.211 47.281 -16.891 1 20.95 112 ILE A N 1
ATOM 862 C CA . ILE A 1 112 ? 12.391 48.656 -16.484 1 20.95 112 ILE A CA 1
ATOM 863 C C . ILE A 1 112 ? 13.828 48.875 -16.016 1 20.95 112 ILE A C 1
ATOM 865 O O . ILE A 1 112 ? 14.375 48.062 -15.273 1 20.95 112 ILE A O 1
ATOM 869 N N . SER A 1 113 ? 14.625 49.719 -16.625 1 20.33 113 SER A N 1
ATOM 870 C CA . SER A 1 113 ? 15.969 50.25 -16.438 1 20.33 113 SER A CA 1
ATOM 871 C C . SER A 1 113 ? 16.125 50.875 -15.047 1 20.33 113 SER A C 1
ATOM 873 O O . SER A 1 113 ? 15.609 51.969 -14.773 1 20.33 113 SER A O 1
ATOM 875 N N . ILE A 1 114 ? 15.812 50.188 -13.977 1 19.58 114 ILE A N 1
ATOM 876 C CA . ILE A 1 114 ? 15.977 50.969 -12.766 1 19.58 114 ILE A CA 1
ATOM 877 C C . ILE A 1 114 ? 17.453 51.344 -12.586 1 19.58 114 ILE A C 1
ATOM 879 O O . ILE A 1 114 ? 18.328 50.5 -12.727 1 19.58 114 ILE A O 1
ATOM 883 N N . GLU A 1 115 ? 17.812 52.594 -12.492 1 18.98 115 GLU A N 1
ATOM 884 C CA . GLU A 1 115 ? 19.047 53.344 -12.219 1 18.98 115 GLU A CA 1
ATOM 885 C C . GLU A 1 115 ? 19.594 53.031 -10.828 1 18.98 115 GLU A C 1
ATOM 887 O O . GLU A 1 115 ? 18.844 53 -9.852 1 18.98 115 GLU A O 1
ATOM 892 N N . SER A 1 116 ? 20.719 52.25 -10.664 1 18.36 116 SER A N 1
ATOM 893 C CA . SER A 1 116 ? 21.516 51.688 -9.578 1 18.36 116 SER A CA 1
ATOM 894 C C . SER A 1 116 ? 22 52.781 -8.625 1 18.36 116 SER A C 1
ATOM 896 O O . SER A 1 116 ? 22.828 53.594 -8.992 1 18.36 116 SER A O 1
ATOM 898 N N . PRO A 1 117 ? 21.156 53.406 -7.711 1 18.47 117 PRO A N 1
ATOM 899 C CA . PRO A 1 117 ? 21.938 54.406 -7.012 1 18.47 117 PRO A CA 1
ATOM 900 C C . PRO A 1 117 ? 23.016 53.812 -6.117 1 18.47 117 PRO A C 1
ATOM 902 O O . PRO A 1 117 ? 22.859 52.688 -5.621 1 18.47 117 PRO A O 1
ATOM 905 N N . SER A 1 118 ? 24.375 54.094 -6.199 1 17.28 118 SER A N 1
ATOM 906 C CA . SER A 1 118 ? 25.688 53.719 -5.699 1 17.28 118 SER A CA 1
ATOM 907 C C . SER A 1 118 ? 25.828 54.062 -4.219 1 17.28 118 SER A C 1
ATOM 909 O O . SER A 1 118 ? 26.938 54.062 -3.674 1 17.28 118 SER A O 1
ATOM 911 N N . SER A 1 119 ? 24.812 54.219 -3.273 1 18.19 119 SER A N 1
ATOM 912 C CA . SER A 1 119 ? 25.359 54.969 -2.139 1 18.19 119 SER A CA 1
ATOM 913 C C . SER A 1 119 ? 26.25 54.062 -1.277 1 18.19 119 SER A C 1
ATOM 915 O O . SER A 1 119 ? 25.953 52.906 -1.079 1 18.19 119 SER A O 1
ATOM 917 N N . GLY A 1 120 ? 27.594 54.344 -0.945 1 16.89 120 GLY A N 1
ATOM 918 C CA . GLY A 1 120 ? 28.859 53.969 -0.33 1 16.89 120 GLY A CA 1
ATOM 919 C C . GLY A 1 120 ? 28.781 53.844 1.178 1 16.89 120 GLY A C 1
ATOM 920 O O . GLY A 1 120 ? 29.797 53.781 1.862 1 16.89 120 GLY A O 1
ATOM 921 N N . LEU A 1 121 ? 27.656 53.375 1.853 1 17.61 121 LEU A N 1
ATOM 922 C CA . LEU A 1 121 ? 27.781 53.719 3.266 1 17.61 121 LEU A CA 1
ATOM 923 C C . LEU A 1 121 ? 28.922 52.938 3.904 1 17.61 121 LEU A C 1
ATOM 925 O O . LEU A 1 121 ? 29.266 51.844 3.441 1 17.61 121 LEU A O 1
ATOM 929 N N . SER A 1 122 ? 29.703 53.5 4.934 1 17.73 122 SER A N 1
ATOM 930 C CA . SER A 1 122 ? 30.953 53.438 5.684 1 17.73 122 SER A CA 1
ATOM 931 C C . SER A 1 122 ? 30.906 52.281 6.707 1 17.73 122 SER A C 1
ATOM 933 O O . SER A 1 122 ? 29.828 51.906 7.176 1 17.73 122 SER A O 1
ATOM 935 N N . PRO A 1 123 ? 32 51.531 6.98 1 17.67 123 PRO A N 1
ATOM 936 C CA . PRO A 1 123 ? 32.469 50.312 7.633 1 17.67 123 PRO A CA 1
ATOM 937 C C . PRO A 1 123 ? 32.312 50.344 9.148 1 17.67 123 PRO A C 1
ATOM 939 O O . PRO A 1 123 ? 32.688 49.375 9.844 1 17.67 123 PRO A O 1
ATOM 942 N N . ILE A 1 124 ? 31.188 50.625 9.891 1 17.52 124 ILE A N 1
ATOM 943 C CA . ILE A 1 124 ? 31.484 51 11.273 1 17.52 124 ILE A CA 1
ATOM 944 C C . ILE A 1 124 ? 32 49.75 12.016 1 17.52 124 ILE A C 1
ATOM 946 O O . ILE A 1 124 ? 31.516 48.656 11.797 1 17.52 124 ILE A O 1
ATOM 950 N N . SER A 1 125 ? 33.094 49.875 12.914 1 16.36 125 SER A N 1
ATOM 951 C CA . SER A 1 125 ? 34.125 49.188 13.68 1 16.36 125 SER A CA 1
ATOM 952 C C . SER A 1 125 ? 33.562 48.531 14.93 1 16.36 125 SER A C 1
ATOM 954 O O . SER A 1 125 ? 34.312 47.969 15.734 1 16.36 125 SER A O 1
ATOM 956 N N . THR A 1 126 ? 32.219 48.312 15.18 1 16.55 126 THR A N 1
ATOM 957 C CA . THR A 1 126 ? 32.031 48.312 16.625 1 16.55 126 THR A CA 1
ATOM 958 C C . THR A 1 126 ? 32.625 47.094 17.281 1 16.55 126 THR A C 1
ATOM 960 O O . THR A 1 126 ? 32.594 46 16.703 1 16.55 126 THR A O 1
ATOM 963 N N . ASP A 1 127 ? 33.281 47.156 18.516 1 16.05 127 ASP A N 1
ATOM 964 C CA . ASP A 1 127 ? 34.25 46.594 19.484 1 16.05 127 ASP A CA 1
ATOM 965 C C . ASP A 1 127 ? 33.562 45.594 20.391 1 16.05 127 ASP A C 1
ATOM 967 O O . ASP A 1 127 ? 34.188 45.125 21.359 1 16.05 127 ASP A O 1
ATOM 971 N N . THR A 1 128 ? 32.5 44.938 20.062 1 16.61 128 THR A N 1
ATOM 972 C CA . THR A 1 128 ? 31.828 44.5 21.297 1 16.61 128 THR A CA 1
ATOM 973 C C . THR A 1 128 ? 32.656 43.438 22.016 1 16.61 128 THR A C 1
ATOM 975 O O . THR A 1 128 ? 33.156 42.5 21.391 1 16.61 128 THR A O 1
ATOM 978 N N . PRO A 1 129 ? 32.812 43.562 23.422 1 15.98 129 PRO A N 1
ATOM 979 C CA . PRO A 1 129 ? 33.719 42.969 24.406 1 15.98 129 PRO A CA 1
ATOM 980 C C . PRO A 1 129 ? 33.375 41.5 24.734 1 15.98 129 PRO A C 1
ATOM 982 O O . PRO A 1 129 ? 32.25 41.062 24.5 1 15.98 129 PRO A O 1
ATOM 985 N N . SER A 1 130 ? 34.344 40.688 25.297 1 15.7 130 SER A N 1
ATOM 986 C CA . SER A 1 130 ? 34.781 39.312 25.484 1 15.7 130 SER A CA 1
ATOM 987 C C . SER A 1 130 ? 34.125 38.688 26.719 1 15.7 130 SER A C 1
ATOM 989 O O . SER A 1 130 ? 34.344 37.531 27.031 1 15.7 130 SER A O 1
ATOM 991 N N . PRO A 1 131 ? 32.938 39.188 27.422 1 15.63 131 PRO A N 1
ATOM 992 C CA . PRO A 1 131 ? 33.156 38.875 28.844 1 15.63 131 PRO A CA 1
ATOM 993 C C . PRO A 1 131 ? 33.031 37.406 29.156 1 15.63 131 PRO A C 1
ATOM 995 O O . PRO A 1 131 ? 32.312 36.688 28.438 1 15.63 131 PRO A O 1
ATOM 998 N N . LEU A 1 132 ? 33.812 36.906 30.172 1 15.58 132 LEU A N 1
ATOM 999 C CA . LEU A 1 132 ? 34.406 35.656 30.609 1 15.58 132 LEU A CA 1
ATOM 1000 C C . LEU A 1 132 ? 33.406 34.812 31.375 1 15.58 132 LEU A C 1
ATOM 1002 O O . LEU A 1 132 ? 33.25 33.625 31.062 1 15.58 132 LEU A O 1
ATOM 1006 N N . PRO A 1 133 ? 32.812 35.031 32.656 1 15.96 133 PRO A N 1
ATOM 1007 C CA . PRO A 1 133 ? 33.406 34.188 33.719 1 15.96 133 PRO A CA 1
ATOM 1008 C C . PRO A 1 133 ? 32.625 32.906 33.938 1 15.96 133 PRO A C 1
ATOM 1010 O O . PRO A 1 133 ? 31.453 32.812 33.562 1 15.96 133 PRO A O 1
ATOM 1013 N N . PRO A 1 134 ? 33.062 31.938 34.875 1 16.14 134 PRO A N 1
ATOM 1014 C CA . PRO A 1 134 ? 33.125 30.5 35.156 1 16.14 134 PRO A CA 1
ATOM 1015 C C . PRO A 1 134 ? 32.031 30.016 36.094 1 16.14 134 PRO A C 1
ATOM 1017 O O . PRO A 1 134 ? 31.766 28.812 36.156 1 16.14 134 PRO A O 1
ATOM 1020 N N . THR A 1 135 ? 31.172 30.844 36.75 1 15.09 135 THR A N 1
ATOM 1021 C CA . THR A 1 135 ? 31.125 30.406 38.156 1 15.09 135 THR A CA 1
ATOM 1022 C C . THR A 1 135 ? 30.391 29.062 38.25 1 15.09 135 THR A C 1
ATOM 1024 O O . THR A 1 135 ? 29.609 28.703 37.375 1 15.09 135 THR A O 1
ATOM 1027 N N . GLU A 1 136 ? 30.047 28.656 39.625 1 15.02 136 GLU A N 1
ATOM 1028 C CA . GLU A 1 136 ? 30.156 27.625 40.625 1 15.02 136 GLU A CA 1
ATOM 1029 C C . GLU A 1 136 ? 28.922 26.734 40.656 1 15.02 136 GLU A C 1
ATOM 1031 O O . GLU A 1 136 ? 27.875 27.078 40.094 1 15.02 136 GLU A O 1
ATOM 1036 N N . SER A 1 137 ? 28.531 26.156 41.875 1 15.3 137 SER A N 1
ATOM 1037 C CA . SER A 1 137 ? 28.484 24.859 42.531 1 15.3 137 SER A CA 1
ATOM 1038 C C . SER A 1 137 ? 27.047 24.344 42.625 1 15.3 137 SER A C 1
ATOM 1040 O O . SER A 1 137 ? 26.75 23.234 42.156 1 15.3 137 SER A O 1
ATOM 1042 N N . GLU A 1 138 ? 26.25 24.5 43.719 1 14.84 138 GLU A N 1
ATOM 1043 C CA . GLU A 1 138 ? 26.016 23.438 44.688 1 14.84 138 GLU A CA 1
ATOM 1044 C C . GLU A 1 138 ? 24.609 22.859 44.531 1 14.84 138 GLU A C 1
ATOM 1046 O O . GLU A 1 138 ? 24.438 21.641 44.438 1 14.84 138 GLU A O 1
ATOM 1051 N N . ALA A 1 139 ? 23.453 23.531 44.875 1 14.95 139 ALA A N 1
ATOM 1052 C CA . ALA A 1 139 ? 22.797 23.031 46.062 1 14.95 139 ALA A CA 1
ATOM 1053 C C . ALA A 1 139 ? 21.812 21.922 45.75 1 14.95 139 ALA A C 1
ATOM 1055 O O . ALA A 1 139 ? 21.438 21.75 44.594 1 14.95 139 ALA A O 1
ATOM 1056 N N . SER A 1 140 ? 20.641 21.891 46.438 1 14.71 140 SER A N 1
ATOM 1057 C CA . SER A 1 140 ? 20.031 21.047 47.469 1 14.71 140 SER A CA 1
ATOM 1058 C C . SER A 1 140 ? 18.953 20.141 46.875 1 14.71 140 SER A C 1
ATOM 1060 O O . SER A 1 140 ? 18.469 20.391 45.781 1 14.71 140 SER A O 1
ATOM 1062 N N . SER A 1 141 ? 17.953 19.562 47.719 1 14.75 141 SER A N 1
ATOM 1063 C CA . SER A 1 141 ? 17.562 18.281 48.281 1 14.75 141 SER A CA 1
ATOM 1064 C C . SER A 1 141 ? 16.219 17.828 47.719 1 14.75 141 SER A C 1
ATOM 1066 O O . SER A 1 141 ? 16.031 16.656 47.406 1 14.75 141 SER A O 1
ATOM 1068 N N . SER A 1 142 ? 15.117 18.609 47.688 1 14.65 142 SER A N 1
ATOM 1069 C CA . SER A 1 142 ? 14.062 18.016 48.5 1 14.65 142 SER A CA 1
ATOM 1070 C C . SER A 1 142 ? 13.25 17 47.719 1 14.65 142 SER A C 1
ATOM 1072 O O . SER A 1 142 ? 13.266 17 46.5 1 14.65 142 SER A O 1
ATOM 1074 N N . SER A 1 143 ? 12.219 16.219 48.406 1 14.82 143 SER A N 1
ATOM 1075 C CA . SER A 1 143 ? 11.727 14.883 48.688 1 14.82 143 SER A CA 1
ATOM 1076 C C . SER A 1 143 ? 10.484 14.555 47.875 1 14.82 143 SER A C 1
ATOM 1078 O O . SER A 1 143 ? 10.336 13.438 47.375 1 14.82 143 SER A O 1
ATOM 1080 N N . GLY A 1 144 ? 9.523 15.375 47.625 1 14.25 144 GLY A N 1
ATOM 1081 C CA . GLY A 1 144 ? 8.266 14.844 48.125 1 14.25 144 GLY A CA 1
ATOM 1082 C C . GLY A 1 144 ? 7.609 13.859 47.188 1 14.25 144 GLY A C 1
ATOM 1083 O O . GLY A 1 144 ? 8.016 13.734 46.031 1 14.25 144 GLY A O 1
ATOM 1084 N N . ARG A 1 145 ? 6.23 13.469 47.531 1 15.3 145 ARG A N 1
ATOM 1085 C CA . ARG A 1 145 ? 5.465 12.242 47.75 1 15.3 145 ARG A CA 1
ATOM 1086 C C . ARG A 1 145 ? 4.715 11.844 46.469 1 15.3 145 ARG A C 1
ATOM 1088 O O . ARG A 1 145 ? 4.434 12.695 45.625 1 15.3 145 ARG A O 1
ATOM 1095 N N . PRO A 1 146 ? 4.133 10.625 46.438 1 15.02 146 PRO A N 1
ATOM 1096 C CA . PRO A 1 146 ? 3.818 9.516 45.562 1 15.02 146 PRO A CA 1
ATOM 1097 C C . PRO A 1 146 ? 2.416 9.617 44.969 1 15.02 146 PRO A C 1
ATOM 1099 O O . PRO A 1 146 ? 2.094 8.906 44 1 15.02 146 PRO A O 1
ATOM 1102 N N . ARG A 1 147 ? 1.398 10.578 45.125 1 15.34 147 ARG A N 1
ATOM 1103 C CA . ARG A 1 147 ? 0.104 9.977 45.406 1 15.34 147 ARG A CA 1
ATOM 1104 C C . ARG A 1 147 ? -0.567 9.453 44.156 1 15.34 147 ARG A C 1
ATOM 1106 O O . ARG A 1 147 ? -0.35 9.984 43.062 1 15.34 147 ARG A O 1
ATOM 1113 N N . PHE A 1 148 ? -1.456 8.352 44.25 1 15.06 148 PHE A N 1
ATOM 1114 C CA . PHE A 1 148 ? -2 7.137 43.656 1 15.06 148 PHE A CA 1
ATOM 1115 C C . PHE A 1 148 ? -3.254 7.441 42.844 1 15.06 148 PHE A C 1
ATOM 1117 O O . PHE A 1 148 ? -3.465 6.863 41.781 1 15.06 148 PHE A O 1
ATOM 1124 N N . MET A 1 149 ? -4.066 8.547 42.938 1 15.3 149 MET A N 1
ATOM 1125 C CA . MET A 1 149 ? -5.449 8.102 43.062 1 15.3 149 MET A CA 1
ATOM 1126 C C . MET A 1 149 ? -6.012 7.668 41.719 1 15.3 149 MET A C 1
ATOM 1128 O O . MET A 1 149 ? -5.484 8.047 40.656 1 15.3 149 MET A O 1
ATOM 1132 N N . THR A 1 150 ? -7.41 7.164 41.719 1 15.25 150 THR A N 1
ATOM 1133 C CA . THR A 1 150 ? -8.391 6.145 41.344 1 15.25 150 THR A CA 1
ATOM 1134 C C . THR A 1 150 ? -9.203 6.586 40.125 1 15.25 150 THR A C 1
ATOM 1136 O O . THR A 1 150 ? -9.742 7.691 40.094 1 15.25 150 THR A O 1
ATOM 1139 N N . ALA A 1 151 ? -9.055 5.941 38.906 1 15.72 151 ALA A N 1
ATOM 1140 C CA . ALA A 1 151 ? -9.328 6.145 37.5 1 15.72 151 ALA A CA 1
ATOM 1141 C C . ALA A 1 151 ? -10.781 5.793 37.156 1 15.72 151 ALA A C 1
ATOM 1143 O O . ALA A 1 151 ? -11.078 5.352 36.062 1 15.72 151 ALA A O 1
ATOM 1144 N N . ASN A 1 152 ? -11.875 6.191 37.812 1 14.53 152 ASN A N 1
ATOM 1145 C CA . ASN A 1 152 ? -13.102 5.422 37.656 1 14.53 152 ASN A CA 1
ATOM 1146 C C . ASN A 1 152 ? -13.828 5.805 36.344 1 14.53 152 ASN A C 1
ATOM 1148 O O . ASN A 1 152 ? -14.57 5 35.781 1 14.53 152 ASN A O 1
ATOM 1152 N N . SER A 1 153 ? -13.922 6.934 35.75 1 14.77 153 SER A N 1
ATOM 1153 C CA . SER A 1 153 ? -15.281 7.348 35.406 1 14.77 153 SER A CA 1
ATOM 1154 C C . SER A 1 153 ? -15.734 6.727 34.094 1 14.77 153 SER A C 1
ATOM 1156 O O . SER A 1 153 ? -14.93 6.52 33.188 1 14.77 153 SER A O 1
ATOM 1158 N N . ARG A 1 154 ? -17.078 6.359 33.938 1 15.6 154 ARG A N 1
ATOM 1159 C CA . ARG A 1 154 ? -18.094 5.496 33.344 1 15.6 154 ARG A CA 1
ATOM 1160 C C . ARG A 1 154 ? -18.469 6.004 31.938 1 15.6 154 ARG A C 1
ATOM 1162 O O . ARG A 1 154 ? -18.406 5.258 30.969 1 15.6 154 ARG A O 1
ATOM 1169 N N . ASP A 1 155 ? -19.656 6.723 31.641 1 15.49 155 ASP A N 1
ATOM 1170 C CA . ASP A 1 155 ? -20.844 6.156 31.016 1 15.49 155 ASP A CA 1
ATOM 1171 C C . ASP A 1 155 ? -21.062 6.73 29.625 1 15.49 155 ASP A C 1
ATOM 1173 O O . ASP A 1 155 ? -21.625 6.062 28.75 1 15.49 155 ASP A O 1
ATOM 1177 N N . GLY A 1 156 ? -20.875 8.016 29.234 1 15.31 156 GLY A N 1
ATOM 1178 C CA . GLY A 1 156 ? -22.031 8.609 28.578 1 15.31 156 GLY A CA 1
ATOM 1179 C C . GLY A 1 156 ? -22.172 8.195 27.125 1 15.31 156 GLY A C 1
ATOM 1180 O O . GLY A 1 156 ? -21.219 7.691 26.516 1 15.31 156 GLY A O 1
ATOM 1181 N N . SER A 1 157 ? -23.406 8.562 26.438 1 15.92 157 SER A N 1
ATOM 1182 C CA . SER A 1 157 ? -24.5 8.219 25.547 1 15.92 157 SER A CA 1
ATOM 1183 C C . SER A 1 157 ? -24.188 8.617 24.109 1 15.92 157 SER A C 1
ATOM 1185 O O . SER A 1 157 ? -23.312 9.453 23.859 1 15.92 157 SER A O 1
ATOM 1187 N N . ALA A 1 158 ? -25.094 8.273 23.047 1 16.42 158 ALA A N 1
ATOM 1188 C CA . ALA A 1 158 ? -25.328 7.68 21.734 1 16.42 158 ALA A CA 1
ATOM 1189 C C . ALA A 1 158 ? -25.453 8.75 20.656 1 16.42 158 ALA A C 1
ATOM 1191 O O . ALA A 1 158 ? -25.719 8.445 19.484 1 16.42 158 ALA A O 1
ATOM 1192 N N . GLY A 1 159 ? -25.203 10.125 20.797 1 16.25 159 GLY A N 1
ATOM 1193 C CA . GLY A 1 159 ? -26.016 10.945 19.922 1 16.25 159 GLY A CA 1
ATOM 1194 C C . GLY A 1 159 ? -25.609 10.852 18.469 1 16.25 159 GLY A C 1
ATOM 1195 O O . GLY A 1 159 ? -24.422 10.852 18.156 1 16.25 159 GLY A O 1
ATOM 1196 N N . HIS A 1 160 ? -26.516 10.43 17.438 1 17.02 160 HIS A N 1
ATOM 1197 C CA . HIS A 1 160 ? -26.609 9.898 16.078 1 17.02 160 HIS A CA 1
ATOM 1198 C C . HIS A 1 160 ? -26.484 11.016 15.039 1 17.02 160 HIS A C 1
ATOM 1200 O O . HIS A 1 160 ? -26.219 10.742 13.867 1 17.02 160 HIS A O 1
ATOM 1206 N N . SER A 1 161 ? -26.75 12.367 15.117 1 17.55 161 SER A N 1
ATOM 1207 C CA . SER A 1 161 ? -27.547 13.016 14.078 1 17.55 161 SER A CA 1
ATOM 1208 C C . SER A 1 161 ? -26.672 13.422 12.891 1 17.55 161 SER A C 1
ATOM 1210 O O . SER A 1 161 ? -25.922 14.383 12.969 1 17.55 161 SER A O 1
ATOM 1212 N N . PHE A 1 162 ? -26.094 12.641 12.047 1 18.11 162 PHE A N 1
ATOM 1213 C CA . PHE A 1 162 ? -25.156 13.18 11.062 1 18.11 162 PHE A CA 1
ATOM 1214 C C . PHE A 1 162 ? -25.906 13.734 9.852 1 18.11 162 PHE A C 1
ATOM 1216 O O . PHE A 1 162 ? -26.406 12.969 9.031 1 18.11 162 PHE A O 1
ATOM 1223 N N . SER A 1 163 ? -26.594 14.914 9.82 1 18.34 163 SER A N 1
ATOM 1224 C CA . SER A 1 163 ? -27.375 15.461 8.703 1 18.34 163 SER A CA 1
ATOM 1225 C C . SER A 1 163 ? -26.453 15.953 7.59 1 18.34 163 SER A C 1
ATOM 1227 O O . SER A 1 163 ? -25.641 16.859 7.801 1 18.34 163 SER A O 1
ATOM 1229 N N . PHE A 1 164 ? -26.141 15.242 6.598 1 18.94 164 PHE A N 1
ATOM 1230 C CA . PHE A 1 164 ? -25.266 15.461 5.453 1 18.94 164 PHE A CA 1
ATOM 1231 C C . PHE A 1 164 ? -25.922 16.391 4.441 1 18.94 164 PHE A C 1
ATOM 1233 O O . PHE A 1 164 ? -26.922 16.031 3.822 1 18.94 164 PHE A O 1
ATOM 1240 N N . SER A 1 165 ? -26.016 17.703 4.598 1 19.59 165 SER A N 1
ATOM 1241 C CA . SER A 1 165 ? -26.656 18.641 3.672 1 19.59 165 SER A CA 1
ATOM 1242 C C . SER A 1 165 ? -25.984 18.609 2.305 1 19.59 165 SER A C 1
ATOM 1244 O O . SER A 1 165 ? -24.766 18.484 2.213 1 19.59 165 SER A O 1
ATOM 1246 N N . PRO A 1 166 ? -26.766 18.5 1.146 1 21.44 166 PRO A N 1
ATOM 1247 C CA . PRO A 1 166 ? -26.516 18.312 -0.286 1 21.44 166 PRO A CA 1
ATOM 1248 C C . PRO A 1 166 ? -25.781 19.484 -0.922 1 21.44 166 PRO A C 1
ATOM 1250 O O . PRO A 1 166 ? -26.156 20.641 -0.726 1 21.44 166 PRO A O 1
ATOM 1253 N N . GLN A 1 167 ? -24.484 19.391 -1.185 1 21.3 167 GLN A N 1
ATOM 1254 C CA . GLN A 1 167 ? -23.578 20.406 -1.73 1 21.3 167 GLN A CA 1
ATOM 1255 C C . GLN A 1 167 ? -24.031 20.844 -3.123 1 21.3 167 GLN A C 1
ATOM 1257 O O . GLN A 1 167 ? -24.312 20.016 -3.982 1 21.3 167 GLN A O 1
ATOM 1262 N N . GLY A 1 168 ? -24.516 22.047 -3.252 1 19.94 168 GLY A N 1
ATOM 1263 C CA . GLY A 1 168 ? -25.031 22.875 -4.32 1 19.94 168 GLY A CA 1
ATOM 1264 C C . GLY A 1 168 ? -24.109 22.969 -5.52 1 19.94 168 GLY A C 1
ATOM 1265 O O . GLY A 1 168 ? -22.953 22.578 -5.441 1 19.94 168 GLY A O 1
ATOM 1266 N N . LYS A 1 169 ? -24.672 23.375 -6.699 1 23.41 169 LYS A N 1
ATOM 1267 C CA . LYS A 1 169 ? -24.312 23.469 -8.117 1 23.41 169 LYS A CA 1
ATOM 1268 C C . LYS A 1 169 ? -23.109 24.375 -8.328 1 23.41 169 LYS A C 1
ATOM 1270 O O . LYS A 1 169 ? -23.047 25.469 -7.762 1 23.41 169 LYS A O 1
ATOM 1275 N N . PRO A 1 170 ? -22.031 23.875 -8.938 1 23.69 170 PRO A N 1
ATOM 1276 C CA . PRO A 1 170 ? -20.781 24.609 -9.117 1 23.69 170 PRO A CA 1
ATOM 1277 C C . PRO A 1 170 ? -20.922 25.766 -10.109 1 23.69 170 PRO A C 1
ATOM 1279 O O . PRO A 1 170 ? -21.234 25.547 -11.281 1 23.69 170 PRO A O 1
ATOM 1282 N N . GLY A 1 171 ? -21.594 26.859 -9.852 1 21.31 171 GLY A N 1
ATOM 1283 C CA . GLY A 1 171 ? -21.703 27.969 -10.789 1 21.31 171 GLY A CA 1
ATOM 1284 C C . GLY A 1 171 ? -20.359 28.453 -11.281 1 21.31 171 GLY A C 1
ATOM 1285 O O . GLY A 1 171 ? -19.312 28.172 -10.68 1 21.31 171 GLY A O 1
ATOM 1286 N N . LYS A 1 172 ? -20.203 29.172 -12.508 1 23.77 172 LYS A N 1
ATOM 1287 C CA . LYS A 1 172 ? -19.172 29.766 -13.344 1 23.77 172 LYS A CA 1
ATOM 1288 C C . LYS A 1 172 ? -18.312 30.75 -12.547 1 23.77 172 LYS A C 1
ATOM 1290 O O . LYS A 1 172 ? -18.641 31.938 -12.469 1 23.77 172 LYS A O 1
ATOM 1295 N N . ARG A 1 173 ? -17.797 30.375 -11.367 1 23.36 173 ARG A N 1
ATOM 1296 C CA . ARG A 1 173 ? -17.406 31.453 -10.477 1 23.36 173 ARG A CA 1
ATOM 1297 C C . ARG A 1 173 ? -16.219 32.219 -11.047 1 23.36 173 ARG A C 1
ATOM 1299 O O . ARG A 1 173 ? -15.227 31.641 -11.469 1 23.36 173 ARG A O 1
ATOM 1306 N N . GLU A 1 174 ? -16.359 33.406 -11.68 1 25.44 174 GLU A N 1
ATOM 1307 C CA . GLU A 1 174 ? -15.398 34.438 -12.039 1 25.44 174 GLU A CA 1
ATOM 1308 C C . GLU A 1 174 ? -14.219 34.469 -11.07 1 25.44 174 GLU A C 1
ATOM 1310 O O . GLU A 1 174 ? -14.398 34.25 -9.867 1 25.44 174 GLU A O 1
ATOM 1315 N N . ALA A 1 175 ? -12.992 34.312 -11.562 1 31.84 175 ALA A N 1
ATOM 1316 C CA . ALA A 1 175 ? -11.703 34.219 -10.883 1 31.84 175 ALA A CA 1
ATOM 1317 C C . ALA A 1 175 ? -11.609 35.25 -9.766 1 31.84 175 ALA A C 1
ATOM 1319 O O . ALA A 1 175 ? -10.844 36.219 -9.859 1 31.84 175 ALA A O 1
ATOM 1320 N N . GLY A 1 176 ? -12.633 35.75 -9.328 1 31.08 176 GLY A N 1
ATOM 1321 C CA . GLY A 1 176 ? -12.742 36.844 -8.375 1 31.08 176 GLY A CA 1
ATOM 1322 C C . GLY A 1 176 ? -12.109 36.531 -7.035 1 31.08 176 GLY A C 1
ATOM 1323 O O . GLY A 1 176 ? -11.719 35.406 -6.773 1 31.08 176 GLY A O 1
ATOM 1324 N N . VAL A 1 177 ? -11.727 37.594 -6.102 1 38.28 177 VAL A N 1
ATOM 1325 C CA . VAL A 1 177 ? -11.281 37.594 -4.711 1 38.28 177 VAL A CA 1
ATOM 1326 C C . VAL A 1 177 ? -11.977 36.469 -3.941 1 38.28 177 VAL A C 1
ATOM 1328 O O . VAL A 1 177 ? -13.203 36.406 -3.895 1 38.28 177 VAL A O 1
ATOM 1331 N N . ALA A 1 178 ? -11.32 35.469 -3.842 1 49.69 178 ALA A N 1
ATOM 1332 C CA . ALA A 1 178 ? -11.883 34.312 -3.156 1 49.69 178 ALA A CA 1
ATOM 1333 C C . ALA A 1 178 ? -12.656 34.719 -1.912 1 49.69 178 ALA A C 1
ATOM 1335 O O . ALA A 1 178 ? -12.172 35.531 -1.116 1 49.69 178 ALA A O 1
ATOM 1336 N N . SER A 1 179 ? -13.836 34.75 -1.886 1 60.94 179 SER A N 1
ATOM 1337 C CA . SER A 1 179 ? -14.734 35.031 -0.775 1 60.94 179 SER A CA 1
ATOM 1338 C C . SER A 1 179 ? -14.367 34.219 0.464 1 60.94 179 SER A C 1
ATOM 1340 O O . SER A 1 179 ? -14.039 33.031 0.363 1 60.94 179 SER A O 1
ATOM 1342 N N . PRO A 1 180 ? -14.117 35 1.643 1 67.94 180 PRO A N 1
ATOM 1343 C CA . PRO A 1 180 ? -13.758 34.281 2.883 1 67.94 180 PRO A CA 1
ATOM 1344 C C . PRO A 1 180 ? -14.719 33.156 3.225 1 67.94 180 PRO A C 1
ATOM 1346 O O . PRO A 1 180 ? -15.906 33.25 2.902 1 67.94 180 PRO A O 1
ATOM 1349 N N . PRO A 1 181 ? -14.156 32.125 3.668 1 73.81 181 PRO A N 1
ATOM 1350 C CA . PRO A 1 181 ? -14.984 30.953 4.027 1 73.81 181 PRO A CA 1
ATOM 1351 C C . PRO A 1 181 ? -16.031 31.297 5.09 1 73.81 181 PRO A C 1
ATOM 1353 O O . PRO A 1 181 ? -15.891 32.281 5.812 1 73.81 181 PRO A O 1
ATOM 1356 N N . PRO A 1 182 ? -17.141 30.562 5.031 1 81.88 182 PRO A N 1
ATOM 1357 C CA . PRO A 1 182 ? -18.125 30.703 6.09 1 81.88 182 PRO A CA 1
ATOM 1358 C C . PRO A 1 182 ? -17.578 30.375 7.477 1 81.88 182 PRO A C 1
ATOM 1360 O O . PRO A 1 182 ? -16.516 29.766 7.59 1 81.88 182 PRO A O 1
ATOM 1363 N N . LEU A 1 183 ? -18.297 30.875 8.445 1 89.81 183 LEU A N 1
ATOM 1364 C CA . LEU A 1 183 ? -17.859 30.641 9.82 1 89.81 183 LEU A CA 1
ATOM 1365 C C . LEU A 1 183 ? -17.938 29.156 10.156 1 89.81 183 LEU A C 1
ATOM 1367 O O . LEU A 1 183 ? -18.938 28.5 9.875 1 89.81 183 LEU A O 1
ATOM 1371 N N . CYS A 1 184 ? -16.953 28.656 10.672 1 87.69 184 CYS A N 1
ATOM 1372 C CA . CYS A 1 184 ? -16.875 27.234 10.977 1 87.69 184 CYS A CA 1
ATOM 1373 C C . CYS A 1 184 ? -17.75 26.891 12.195 1 87.69 184 CYS A C 1
ATOM 1375 O O . CYS A 1 184 ? -18.188 25.75 12.352 1 87.69 184 CYS A O 1
ATOM 1377 N N . ASP A 1 185 ? -17.969 27.828 13.086 1 88.44 185 ASP A N 1
ATOM 1378 C CA . ASP A 1 185 ? -18.766 27.703 14.312 1 88.44 185 ASP A CA 1
ATOM 1379 C C . ASP A 1 185 ? -19.812 28.797 14.398 1 88.44 185 ASP A C 1
ATOM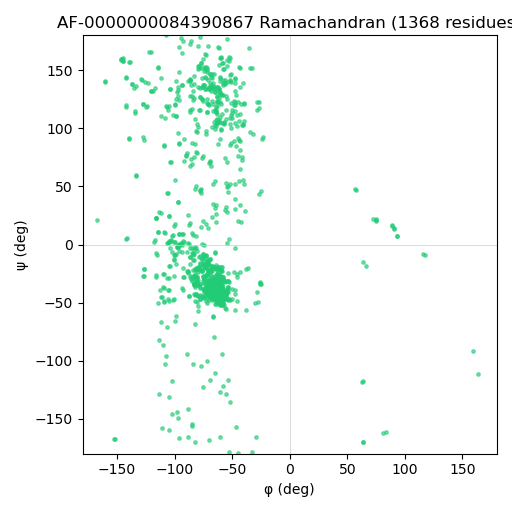 1381 O O . ASP A 1 185 ? -19.484 29.969 14.531 1 88.44 185 ASP A O 1
ATOM 1385 N N . GLU A 1 186 ? -21.047 28.453 14.477 1 88.31 186 GLU A N 1
ATOM 1386 C CA . GLU A 1 186 ? -22.156 29.406 14.453 1 88.31 186 GLU A CA 1
ATOM 1387 C C . GLU A 1 186 ? -22.141 30.297 15.695 1 88.31 186 GLU A C 1
ATOM 1389 O O . GLU A 1 186 ? -22.641 31.422 15.664 1 88.31 186 GLU A O 1
ATOM 1394 N N . ARG A 1 187 ? -21.5 29.984 16.797 1 91.06 187 ARG A N 1
ATOM 1395 C CA . ARG A 1 187 ? -21.438 30.75 18.031 1 91.06 187 ARG A CA 1
ATOM 1396 C C . ARG A 1 187 ? -20.672 32.062 17.812 1 91.06 187 ARG A C 1
ATOM 1398 O O . ARG A 1 187 ? -20.875 33.031 18.547 1 91.06 187 ARG A O 1
ATOM 1405 N N . LEU A 1 188 ? -19.906 32.094 16.766 1 93.81 188 LEU A N 1
ATOM 1406 C CA . LEU A 1 188 ? -19.062 33.25 16.5 1 93.81 188 LEU A CA 1
ATOM 1407 C C . LEU A 1 188 ? -19.906 34.406 16.016 1 93.81 188 LEU A C 1
ATOM 1409 O O . LEU A 1 188 ? -19.469 35.562 16.094 1 93.81 188 LEU A O 1
ATOM 1413 N N . LEU A 1 189 ? -21.062 34.125 15.555 1 92.56 189 LEU A N 1
ATOM 1414 C CA . LEU A 1 189 ? -21.953 35.219 15.125 1 92.56 189 LEU A CA 1
ATOM 1415 C C . LEU A 1 189 ? -22.312 36.125 16.297 1 92.56 189 LEU A C 1
ATOM 1417 O O . LEU A 1 189 ? -22.578 37.312 16.094 1 92.56 189 LEU A O 1
ATOM 1421 N N . ASN A 1 190 ? -22.25 35.594 17.422 1 92.31 190 ASN A N 1
ATOM 1422 C CA . ASN A 1 190 ? -22.656 36.344 18.625 1 92.31 190 ASN A CA 1
ATOM 1423 C C . ASN A 1 190 ? -21.453 36.906 19.359 1 92.31 190 ASN A C 1
ATOM 1425 O O . ASN A 1 190 ? -21.609 37.594 20.375 1 92.31 190 ASN A O 1
ATOM 1429 N N . ALA A 1 191 ? -20.312 36.719 18.859 1 93.94 191 ALA A N 1
ATOM 1430 C CA . ALA A 1 191 ? -19.109 37.156 19.562 1 93.94 191 ALA A CA 1
ATOM 1431 C C . ALA A 1 191 ? -18.828 38.625 19.281 1 93.94 191 ALA A C 1
ATOM 1433 O O . ALA A 1 191 ? -18.844 39.062 18.125 1 93.94 191 ALA A O 1
ATOM 1434 N N . ASP A 1 192 ? -18.719 39.375 20.297 1 93.69 192 ASP A N 1
ATOM 1435 C CA . ASP A 1 192 ? -18.266 40.75 20.172 1 93.69 192 ASP A CA 1
ATOM 1436 C C . ASP A 1 192 ? -16.766 40.875 20.438 1 93.69 192 ASP A C 1
ATOM 1438 O O . ASP A 1 192 ? -16.344 41.25 21.531 1 93.69 192 ASP A O 1
ATOM 1442 N N . ILE A 1 193 ? -15.977 40.719 19.5 1 93.94 193 ILE A N 1
ATOM 1443 C CA . ILE A 1 193 ? -14.523 40.656 19.594 1 93.94 193 ILE A CA 1
ATOM 1444 C C . ILE A 1 193 ? -13.969 42.062 19.922 1 93.94 193 ILE A C 1
ATOM 1446 O O . ILE A 1 193 ? -12.961 42.188 20.609 1 93.94 193 ILE A O 1
ATOM 1450 N N . LEU A 1 194 ? -14.648 43.062 19.531 1 93.12 194 LEU A N 1
ATOM 1451 C CA . LEU A 1 194 ? -14.188 44.438 19.734 1 93.12 194 LEU A CA 1
ATOM 1452 C C . LEU A 1 194 ? -14.188 44.812 21.219 1 93.12 194 LEU A C 1
ATOM 1454 O O . LEU A 1 194 ? -13.477 45.719 21.625 1 93.12 194 LEU A O 1
ATOM 1458 N N . ALA A 1 195 ? -14.953 44.125 21.922 1 94.5 195 ALA A N 1
ATOM 1459 C CA . ALA A 1 195 ? -14.992 44.344 23.359 1 94.5 195 ALA A CA 1
ATOM 1460 C C . ALA A 1 195 ? -13.695 43.906 24.031 1 94.5 195 ALA A C 1
ATOM 1462 O O . ALA A 1 195 ? -13.391 44.312 25.156 1 94.5 195 ALA A O 1
ATOM 1463 N N . TRP A 1 196 ? -12.922 43.094 23.391 1 96.62 196 TRP A N 1
ATOM 1464 C CA . TRP A 1 196 ? -11.742 42.469 23.984 1 96.62 196 TRP A CA 1
ATOM 1465 C C . TRP A 1 196 ? -10.469 43.188 23.516 1 96.62 196 TRP A C 1
ATOM 1467 O O . TRP A 1 196 ? -9.367 42.812 23.922 1 96.62 196 TRP A O 1
ATOM 1477 N N . THR A 1 197 ? -10.562 44.125 22.609 1 96.56 197 THR A N 1
ATOM 1478 C CA . THR A 1 197 ? -9.367 44.719 22.031 1 96.56 197 THR A CA 1
ATOM 1479 C C . THR A 1 197 ? -9.609 46.219 21.734 1 96.56 197 THR A C 1
ATOM 1481 O O . THR A 1 197 ? -10.758 46.625 21.609 1 96.56 197 THR A O 1
ATOM 1484 N N . SER A 1 198 ? -8.562 46.906 21.656 1 95.75 198 SER A N 1
ATOM 1485 C CA . SER A 1 198 ? -8.625 48.312 21.297 1 95.75 198 SER A CA 1
ATOM 1486 C C . SER A 1 198 ? -8.281 48.531 19.828 1 95.75 198 SER A C 1
ATOM 1488 O O . SER A 1 198 ? -8.383 49.656 19.312 1 95.75 198 SER A O 1
ATOM 1490 N N . VAL A 1 199 ? -7.828 47.5 19.203 1 97 199 VAL A N 1
ATOM 1491 C CA . VAL A 1 199 ? -7.469 47.594 17.781 1 97 199 VAL A CA 1
ATOM 1492 C C . VAL A 1 199 ? -8.734 47.781 16.953 1 97 199 VAL A C 1
ATOM 1494 O O . VAL A 1 199 ? -9.734 47.094 17.156 1 97 199 VAL A O 1
ATOM 1497 N N . LYS A 1 200 ? -8.68 48.75 16.016 1 94.5 200 LYS A N 1
ATOM 1498 C CA . LYS A 1 200 ? -9.828 49 15.164 1 94.5 200 LYS A CA 1
ATOM 1499 C C . LYS A 1 200 ? -9.906 48 14.016 1 94.5 200 LYS A C 1
ATOM 1501 O O . LYS A 1 200 ? -9.141 48.094 13.055 1 94.5 200 LYS A O 1
ATOM 1506 N N . ILE A 1 201 ? -10.766 47.062 14.117 1 94.94 201 ILE A N 1
ATOM 1507 C CA . ILE A 1 201 ? -11.008 46.031 13.102 1 94.94 201 ILE A CA 1
ATOM 1508 C C . ILE A 1 201 ? -12.508 45.844 12.906 1 94.94 201 ILE A C 1
ATOM 1510 O O . ILE A 1 201 ? -13.273 45.906 13.867 1 94.94 201 ILE A O 1
ATOM 1514 N N . PRO A 1 202 ? -12.945 45.781 11.656 1 94.12 202 PRO A N 1
ATOM 1515 C CA . PRO A 1 202 ? -14.367 45.469 11.469 1 94.12 202 PRO A CA 1
ATOM 1516 C C . PRO A 1 202 ? -14.781 44.156 12.141 1 94.12 202 PRO A C 1
ATOM 1518 O O . PRO A 1 202 ? -14.062 43.156 12.055 1 94.12 202 PRO A O 1
ATOM 1521 N N . SER A 1 203 ? -15.93 44.156 12.695 1 92.81 203 SER A N 1
ATOM 1522 C CA . SER A 1 203 ? -16.422 43.031 13.469 1 92.81 203 SER A CA 1
ATOM 1523 C C . SER A 1 203 ? -16.516 41.75 12.609 1 92.81 203 SER A C 1
ATOM 1525 O O . SER A 1 203 ? -16.094 40.688 13.031 1 92.81 203 SER A O 1
ATOM 1527 N N . PRO A 1 204 ? -17.078 41.875 11.414 1 92.38 204 PRO A N 1
ATOM 1528 C CA . PRO A 1 204 ? -17.156 40.656 10.602 1 92.38 204 PRO A CA 1
ATOM 1529 C C . PRO A 1 204 ? -15.781 40.062 10.281 1 92.38 204 PRO A C 1
ATOM 1531 O O . PRO A 1 204 ? -15.617 38.844 10.242 1 92.38 204 PRO A O 1
ATOM 1534 N N . ALA A 1 205 ? -14.828 40.938 10.133 1 94.94 205 ALA A N 1
ATOM 1535 C CA . ALA A 1 205 ? -13.484 40.469 9.828 1 94.94 205 ALA A CA 1
ATOM 1536 C C . ALA A 1 205 ? -12.867 39.75 11.031 1 94.94 205 ALA A C 1
ATOM 1538 O O . ALA A 1 205 ? -12.219 38.719 10.883 1 94.94 205 ALA A O 1
ATOM 1539 N N . ALA A 1 206 ? -13.062 40.312 12.133 1 96.69 206 ALA A N 1
ATOM 1540 C CA . ALA A 1 206 ? -12.523 39.719 13.352 1 96.69 206 ALA A CA 1
ATOM 1541 C C . ALA A 1 206 ? -13.078 38.312 13.57 1 96.69 206 ALA A C 1
ATOM 1543 O O . ALA A 1 206 ? -12.336 37.406 13.922 1 96.69 206 ALA A O 1
ATOM 1544 N N . ARG A 1 207 ? -14.375 38.156 13.328 1 95.81 207 ARG A N 1
ATOM 1545 C CA . ARG A 1 207 ? -15.023 36.844 13.492 1 95.81 207 ARG A CA 1
ATOM 1546 C C . ARG A 1 207 ? -14.484 35.844 12.477 1 95.81 207 ARG A C 1
ATOM 1548 O O . ARG A 1 207 ? -14.25 34.688 12.812 1 95.81 207 ARG A O 1
ATOM 1555 N N . ARG A 1 208 ? -14.266 36.281 11.344 1 95.31 208 ARG A N 1
ATOM 1556 C CA . ARG A 1 208 ? -13.773 35.406 10.281 1 95.31 208 ARG A CA 1
ATOM 1557 C C . ARG A 1 208 ? -12.336 34.969 10.562 1 95.31 208 ARG A C 1
ATOM 1559 O O . ARG A 1 208 ? -11.953 33.844 10.242 1 95.31 208 ARG A O 1
ATOM 1566 N N . ILE A 1 209 ? -11.594 35.875 11.102 1 96.69 209 ILE A N 1
ATOM 1567 C CA . ILE A 1 209 ? -10.195 35.594 11.422 1 96.69 209 ILE A CA 1
ATOM 1568 C C . ILE A 1 209 ? -10.133 34.469 12.477 1 96.69 209 ILE A C 1
ATOM 1570 O O . ILE A 1 209 ? -9.359 33.531 12.344 1 96.69 209 ILE A O 1
ATOM 1574 N N . VAL A 1 210 ? -10.922 34.562 13.484 1 95.94 210 VAL A N 1
ATOM 1575 C CA . VAL A 1 210 ? -10.961 33.531 14.531 1 95.94 210 VAL A CA 1
ATOM 1576 C C . VAL A 1 210 ? -11.445 32.219 13.945 1 95.94 210 VAL A C 1
ATOM 1578 O O . VAL A 1 210 ? -10.906 31.156 14.258 1 95.94 210 VAL A O 1
ATOM 1581 N N . SER A 1 211 ? -12.438 32.344 13.094 1 93.75 211 SER A N 1
ATOM 1582 C CA . SER A 1 211 ? -12.977 31.156 12.445 1 93.75 211 SER A CA 1
ATOM 1583 C C . SER A 1 211 ? -11.906 30.453 11.602 1 93.75 211 SER A C 1
ATOM 1585 O O . SER A 1 211 ? -11.797 29.219 11.633 1 93.75 211 SER A O 1
ATOM 1587 N N . LEU A 1 212 ? -11.18 31.219 10.898 1 93.88 212 LEU A N 1
ATOM 1588 C CA . LEU A 1 212 ? -10.125 30.656 10.055 1 93.88 212 LEU A CA 1
ATOM 1589 C C . LEU A 1 212 ? -9.094 29.922 10.898 1 93.88 212 LEU A C 1
ATOM 1591 O O . LEU A 1 212 ? -8.656 28.828 10.539 1 93.88 212 LEU A O 1
ATOM 1595 N N . TYR A 1 213 ? -8.727 30.5 12 1 95 213 TYR A N 1
ATOM 1596 C CA . TYR A 1 213 ? -7.758 29.875 12.891 1 95 213 TYR A CA 1
ATOM 1597 C C . TYR A 1 213 ? -8.297 28.547 13.422 1 95 213 TYR A C 1
ATOM 1599 O O . TYR A 1 213 ? -7.578 27.547 13.445 1 95 213 TYR A O 1
ATOM 1607 N N . LEU A 1 214 ? -9.492 28.531 13.844 1 92.69 214 LEU A N 1
ATOM 1608 C CA . LEU A 1 214 ? -10.094 27.344 14.438 1 92.69 214 LEU A CA 1
ATOM 1609 C C . LEU A 1 214 ? -10.18 26.203 13.414 1 92.69 214 LEU A C 1
ATOM 1611 O O . LEU A 1 214 ? -9.969 25.047 13.758 1 92.69 214 LEU A O 1
ATOM 1615 N N . GLU A 1 215 ? -10.383 26.562 12.258 1 88.88 215 GLU A N 1
ATOM 1616 C CA . GLU A 1 215 ? -10.555 25.578 11.195 1 88.88 215 GLU A CA 1
ATOM 1617 C C . GLU A 1 215 ? -9.211 25.047 10.711 1 88.88 215 GLU A C 1
ATOM 1619 O O . GLU A 1 215 ? -9.094 23.875 10.344 1 88.88 215 GLU A O 1
ATOM 1624 N N . THR A 1 216 ? -8.203 25.812 10.727 1 90.38 216 THR A N 1
ATOM 1625 C CA . THR A 1 216 ? -6.977 25.453 10.023 1 90.38 216 THR A CA 1
ATOM 1626 C C . THR A 1 216 ? -5.898 25.016 11.008 1 90.38 216 THR A C 1
ATOM 1628 O O . THR A 1 216 ? -5.281 23.969 10.828 1 90.38 216 THR A O 1
ATOM 1631 N N . ASP A 1 217 ? -5.711 25.781 12.07 1 91.19 217 ASP A N 1
ATOM 1632 C CA . ASP A 1 217 ? -4.508 25.578 12.867 1 91.19 217 ASP A CA 1
ATOM 1633 C C . ASP A 1 217 ? -4.844 24.891 14.195 1 91.19 217 ASP A C 1
ATOM 1635 O O . ASP A 1 217 ? -4 24.203 14.773 1 91.19 217 ASP A O 1
ATOM 1639 N N . HIS A 1 218 ? -5.988 25.109 14.664 1 91.62 218 HIS A N 1
ATOM 1640 C CA . HIS A 1 218 ? -6.277 24.672 16.031 1 91.62 218 HIS A CA 1
ATOM 1641 C C . HIS A 1 218 ? -6.199 23.156 16.172 1 91.62 218 HIS A C 1
ATOM 1643 O O . HIS A 1 218 ? -5.895 22.641 17.234 1 91.62 218 HIS A O 1
ATOM 1649 N N . ALA A 1 219 ? -6.484 22.469 15.102 1 87.62 219 ALA A N 1
ATOM 1650 C CA . ALA A 1 219 ? -6.426 21.016 15.148 1 87.62 219 ALA A CA 1
ATOM 1651 C C . ALA A 1 219 ? -5.004 20.531 15.438 1 87.62 219 ALA A C 1
ATOM 1653 O O . ALA A 1 219 ? -4.809 19.406 15.906 1 87.62 219 ALA A O 1
ATOM 1654 N N . ILE A 1 220 ? -4.031 21.375 15.195 1 90.06 220 ILE A N 1
ATOM 1655 C CA . ILE A 1 220 ? -2.627 21.016 15.375 1 90.06 220 ILE A CA 1
ATOM 1656 C C . ILE A 1 220 ? -2.041 21.781 16.562 1 90.06 220 ILE A C 1
ATOM 1658 O O . ILE A 1 220 ? -1.325 21.203 17.375 1 90.06 220 ILE A O 1
ATOM 1662 N N . THR A 1 221 ? -2.336 23.047 16.594 1 90.75 221 THR A N 1
ATOM 1663 C CA . THR A 1 221 ? -1.865 23.922 17.656 1 90.75 221 THR A CA 1
ATOM 1664 C C . THR A 1 221 ? -2.988 24.219 18.641 1 90.75 221 THR A C 1
ATOM 1666 O O . THR A 1 221 ? -3.428 25.359 18.766 1 90.75 221 THR A O 1
ATOM 1669 N N . ALA A 1 222 ? -3.348 23.266 19.391 1 89.06 222 ALA A N 1
ATOM 1670 C CA . ALA A 1 222 ? -4.516 23.328 20.266 1 89.06 222 ALA A CA 1
ATOM 1671 C C . ALA A 1 222 ? -4.137 23.875 21.641 1 89.06 222 ALA A C 1
ATOM 1673 O O . ALA A 1 222 ? -4.152 23.125 22.625 1 89.06 222 ALA A O 1
ATOM 1674 N N . LEU A 1 223 ? -3.943 25.203 21.703 1 93.38 223 LEU A N 1
ATOM 1675 C CA . LEU A 1 223 ? -3.377 25.797 22.906 1 93.38 223 LEU A CA 1
ATOM 1676 C C . LEU A 1 223 ? -4.469 26.109 23.922 1 93.38 223 LEU A C 1
ATOM 1678 O O . LEU A 1 223 ? -4.172 26.469 25.062 1 93.38 223 LEU A O 1
ATOM 1682 N N . PHE A 1 224 ? -5.727 26.031 23.562 1 92.62 224 PHE A N 1
ATOM 1683 C CA . PHE A 1 224 ? -6.848 26.25 24.469 1 92.62 224 PHE A CA 1
ATOM 1684 C C . PHE A 1 224 ? -8.023 25.359 24.078 1 92.62 224 PHE A C 1
ATOM 1686 O O . PHE A 1 224 ? -8.078 24.844 22.969 1 92.62 224 PHE A O 1
ATOM 1693 N N . ASP A 1 225 ? -8.875 25.172 25.047 1 87.75 225 ASP A N 1
ATOM 1694 C CA . ASP A 1 225 ? -10.117 24.469 24.75 1 87.75 225 ASP A CA 1
ATOM 1695 C C . ASP A 1 225 ? -11.102 25.375 24.016 1 87.75 225 ASP A C 1
ATOM 1697 O O . ASP A 1 225 ? -11.523 26.406 24.547 1 87.75 225 ASP A O 1
ATOM 1701 N N . VAL A 1 226 ? -11.555 24.953 22.906 1 91.06 226 VAL A N 1
ATOM 1702 C CA . VAL A 1 226 ? -12.328 25.797 22 1 91.06 226 VAL A CA 1
ATOM 1703 C C . VAL A 1 226 ? -13.672 26.141 22.641 1 91.06 226 VAL A C 1
ATOM 1705 O O . VAL A 1 226 ? -14.125 27.297 22.578 1 91.06 226 VAL A O 1
ATOM 1708 N N . ASP A 1 227 ? -14.328 25.25 23.234 1 89.25 227 ASP A N 1
ATOM 1709 C CA . ASP A 1 227 ? -15.648 25.469 23.812 1 89.25 227 ASP A CA 1
ATOM 1710 C C . ASP A 1 227 ? -15.578 26.438 25 1 89.25 227 ASP A C 1
ATOM 1712 O O . ASP A 1 227 ? -16.406 27.344 25.125 1 89.25 227 ASP A O 1
ATOM 1716 N N . LEU A 1 228 ? -14.594 26.219 25.812 1 90.31 228 LEU A N 1
ATOM 1717 C CA . LEU A 1 228 ? -14.438 27.109 26.953 1 90.31 228 LEU A CA 1
ATOM 1718 C C . LEU A 1 228 ? -14.078 28.516 26.516 1 90.31 228 LEU A C 1
ATOM 1720 O O . LEU A 1 228 ? -14.609 29.5 27.031 1 90.31 228 LEU A O 1
ATOM 1724 N N . PHE A 1 229 ? -13.242 28.641 25.562 1 94.62 229 PHE A N 1
ATOM 1725 C CA . PHE A 1 229 ? -12.812 29.922 25.031 1 94.62 229 PHE A CA 1
ATOM 1726 C C . PHE A 1 229 ? -13.984 30.672 24.391 1 94.62 229 PHE A C 1
ATOM 1728 O O . PHE A 1 229 ? -14.211 31.844 24.688 1 94.62 229 PHE A O 1
ATOM 1735 N N . LEU A 1 230 ? -14.719 29.984 23.562 1 93.69 230 LEU A N 1
ATOM 1736 C CA . LEU A 1 230 ? -15.82 30.641 22.859 1 93.69 230 LEU A CA 1
ATOM 1737 C C . LEU A 1 230 ? -16.906 31.062 23.828 1 93.69 230 LEU A C 1
ATOM 1739 O O . LEU A 1 230 ? -17.516 32.125 23.656 1 93.69 230 LEU A O 1
ATOM 1743 N N . ASN A 1 231 ? -17.156 30.25 24.781 1 92.5 231 ASN A N 1
ATOM 1744 C CA . ASN A 1 231 ? -18.156 30.594 25.781 1 92.5 231 ASN A CA 1
ATOM 1745 C C . ASN A 1 231 ? -17.812 31.906 26.484 1 92.5 231 ASN A C 1
ATOM 1747 O O . ASN A 1 231 ? -18.672 32.781 26.672 1 92.5 231 ASN A O 1
ATOM 1751 N N . ASP A 1 232 ? -16.578 32 26.891 1 94.75 232 ASP A N 1
ATOM 1752 C CA . ASP A 1 232 ? -16.141 33.219 27.578 1 94.75 232 ASP A CA 1
ATOM 1753 C C . ASP A 1 232 ? -16.062 34.406 26.609 1 94.75 232 ASP A C 1
ATOM 1755 O O . ASP A 1 232 ? -16.375 35.531 26.969 1 94.75 232 ASP A O 1
ATOM 1759 N N . LEU A 1 233 ? -15.633 34.156 25.406 1 95.94 233 LEU A N 1
ATOM 1760 C CA . LEU A 1 233 ? -15.523 35.188 24.391 1 95.94 233 LEU A CA 1
ATOM 1761 C C . LEU A 1 233 ? -16.875 35.844 24.141 1 95.94 233 LEU A C 1
ATOM 1763 O O . LEU A 1 233 ? -16.969 37.062 23.938 1 95.94 233 LEU A O 1
ATOM 1767 N N . ILE A 1 234 ? -17.906 35.031 24.125 1 95.12 234 ILE A N 1
ATOM 1768 C CA . ILE A 1 234 ? -19.25 35.5 23.828 1 95.12 234 ILE A CA 1
ATOM 1769 C C . ILE A 1 234 ? -19.875 36.125 25.078 1 95.12 234 ILE A C 1
ATOM 1771 O O . ILE A 1 234 ? -20.484 37.219 25 1 95.12 234 ILE A O 1
ATOM 1775 N N . SER A 1 235 ? -19.719 35.531 26.234 1 94.19 235 SER A N 1
ATOM 1776 C CA . SER A 1 235 ? -20.391 35.969 27.453 1 94.19 235 SER A CA 1
ATOM 1777 C C . SER A 1 235 ? -19.641 37.125 28.109 1 94.19 235 SER A C 1
ATOM 1779 O O . SER A 1 235 ? -20.203 37.812 28.953 1 94.19 235 SER A O 1
ATOM 1781 N N . GLY A 1 236 ? -18.422 37.219 27.781 1 92.88 236 GLY A N 1
ATOM 1782 C CA . GLY A 1 236 ? -17.594 38.219 28.422 1 92.88 236 GLY A CA 1
ATOM 1783 C C . GLY A 1 236 ? -16.891 37.75 29.672 1 92.88 236 GLY A C 1
ATOM 1784 O O . GLY A 1 236 ? -16.344 38.531 30.438 1 92.88 236 GLY A O 1
ATOM 1785 N N . GLY A 1 237 ? -16.891 36.469 29.844 1 91.5 237 GLY A N 1
ATOM 1786 C CA . GLY A 1 237 ? -16.172 35.906 30.969 1 91.5 237 GLY A CA 1
ATOM 1787 C C . GLY A 1 237 ? -14.664 35.938 30.781 1 91.5 237 GLY A C 1
ATOM 1788 O O . GLY A 1 237 ? -14.156 35.844 29.672 1 91.5 237 GLY A O 1
ATOM 1789 N N . SER A 1 238 ? -13.883 36.031 31.891 1 89.56 238 SER A N 1
ATOM 1790 C CA . SER A 1 238 ? -12.438 36.188 31.797 1 89.56 238 SER A CA 1
ATOM 1791 C C . SER A 1 238 ? -11.703 35 32.344 1 89.56 238 SER A C 1
ATOM 1793 O O . SER A 1 238 ? -10.477 35 32.5 1 89.56 238 SER A O 1
ATOM 1795 N N . ARG A 1 239 ? -12.406 34 32.594 1 89.56 239 ARG A N 1
ATOM 1796 C CA . ARG A 1 239 ? -11.773 32.812 33.188 1 89.56 239 ARG A CA 1
ATOM 1797 C C . ARG A 1 239 ? -10.953 32.062 32.156 1 89.56 239 ARG A C 1
ATOM 1799 O O . ARG A 1 239 ? -9.844 31.609 32.438 1 89.56 239 ARG A O 1
ATOM 1806 N N . PHE A 1 240 ? -11.508 31.859 30.969 1 93.19 240 PHE A N 1
ATOM 1807 C CA . PHE A 1 240 ? -10.859 31.062 29.938 1 93.19 240 PHE A CA 1
ATOM 1808 C C . PHE A 1 240 ? -10.555 31.922 28.719 1 93.19 240 PHE A C 1
ATOM 1810 O O . PHE A 1 240 ? -10.164 31.391 27.672 1 93.19 240 PHE A O 1
ATOM 1817 N N . CYS A 1 241 ? -10.82 33.125 28.797 1 94.81 241 CYS A N 1
ATOM 1818 C CA . CYS A 1 241 ? -10.531 34.125 27.766 1 94.81 241 CYS A CA 1
ATOM 1819 C C . CYS A 1 241 ? -9.977 35.406 28.391 1 94.81 241 CYS A C 1
ATOM 1821 O O . CYS A 1 241 ? -10.352 35.75 29.5 1 94.81 241 CYS A O 1
ATOM 1823 N N . SER A 1 242 ? -9.031 35.969 27.828 1 95.12 242 SER A N 1
ATOM 1824 C CA . SER A 1 242 ? -8.453 37.25 28.266 1 95.12 242 SER A CA 1
ATOM 1825 C C . SER A 1 242 ? -8.141 38.156 27.094 1 95.12 242 SER A C 1
ATOM 1827 O O . SER A 1 242 ? -8.023 37.688 25.953 1 95.12 242 SER A O 1
ATOM 1829 N N . ARG A 1 243 ? -8.07 39.438 27.375 1 96.31 243 ARG A N 1
ATOM 1830 C CA . ARG A 1 243 ? -7.707 40.375 26.328 1 96.31 243 ARG A CA 1
ATOM 1831 C C . ARG A 1 243 ? -6.355 40.031 25.719 1 96.31 243 ARG A C 1
ATOM 1833 O O . ARG A 1 243 ? -6.168 40.156 24.5 1 96.31 243 ARG A O 1
ATOM 1840 N N . LEU A 1 244 ? -5.41 39.625 26.578 1 97.19 244 LEU A N 1
ATOM 1841 C CA . LEU A 1 244 ? -4.086 39.219 26.109 1 97.19 244 LEU A CA 1
ATOM 1842 C C . LEU A 1 244 ? -4.18 38.031 25.141 1 97.19 244 LEU A C 1
ATOM 1844 O O . LEU A 1 244 ? -3.566 38.062 24.078 1 97.19 244 LEU A O 1
ATOM 1848 N N . LEU A 1 245 ? -4.918 37 25.531 1 97.69 245 LEU A N 1
ATOM 1849 C CA . LEU A 1 245 ? -5.055 35.844 24.672 1 97.69 245 LEU A CA 1
ATOM 1850 C C . LEU A 1 245 ? -5.715 36.188 23.344 1 97.69 245 LEU A C 1
ATOM 1852 O O . LEU A 1 245 ? -5.277 35.75 22.297 1 97.69 245 LEU A O 1
ATOM 1856 N N . VAL A 1 246 ? -6.77 37 23.344 1 98 246 VAL A N 1
ATOM 1857 C CA . VAL A 1 246 ? -7.492 37.375 22.141 1 98 246 VAL A CA 1
ATOM 1858 C C . VAL A 1 246 ? -6.566 38.156 21.203 1 98 246 VAL A C 1
ATOM 1860 O O . VAL A 1 246 ? -6.492 37.875 20.016 1 98 246 VAL A O 1
ATOM 1863 N N . SER A 1 247 ? -5.84 39.094 21.75 1 98.25 247 SER A N 1
ATOM 1864 C CA . SER A 1 247 ? -4.953 39.938 20.938 1 98.25 247 SER A CA 1
ATOM 1865 C C . SER A 1 247 ? -3.809 39.094 20.359 1 98.25 247 SER A C 1
ATOM 1867 O O . SER A 1 247 ? -3.406 39.281 19.203 1 98.25 247 SER A O 1
ATOM 1869 N N . SER A 1 248 ? -3.201 38.25 21.219 1 98.38 248 SER A N 1
ATOM 1870 C CA . SER A 1 248 ? -2.117 37.406 20.734 1 98.38 248 SER A CA 1
ATOM 1871 C C . SER A 1 248 ? -2.611 36.469 19.656 1 98.38 248 SER A C 1
ATOM 1873 O O . SER A 1 248 ? -1.934 36.25 18.641 1 98.38 248 SER A O 1
ATOM 1875 N N . LEU A 1 249 ? -3.76 35.844 19.875 1 98.31 249 LEU A N 1
ATOM 1876 C CA . LEU A 1 249 ? -4.359 34.938 18.891 1 98.31 249 LEU A CA 1
ATOM 1877 C C . LEU A 1 249 ? -4.629 35.656 17.578 1 98.31 249 LEU A C 1
ATOM 1879 O O . LEU A 1 249 ? -4.316 35.156 16.5 1 98.31 249 LEU A O 1
ATOM 1883 N N . LEU A 1 250 ? -5.227 36.812 17.672 1 98.44 250 LEU A N 1
ATOM 1884 C CA . LEU A 1 250 ? -5.566 37.562 16.469 1 98.44 250 LEU A CA 1
ATOM 1885 C C . LEU A 1 250 ? -4.305 38.031 15.742 1 98.44 250 LEU A C 1
ATOM 1887 O O . LEU A 1 250 ? -4.289 38.125 14.516 1 98.44 250 LEU A O 1
ATOM 1891 N N . SER A 1 251 ? -3.244 38.375 16.516 1 98.44 251 SER A N 1
ATOM 1892 C CA . SER A 1 251 ? -1.98 38.719 15.875 1 98.44 251 SER A CA 1
ATOM 1893 C C . SER A 1 251 ? -1.499 37.594 14.969 1 98.44 251 SER A C 1
ATOM 1895 O O . SER A 1 251 ? -1.05 37.844 13.844 1 98.44 251 SER A O 1
ATOM 1897 N N . TRP A 1 252 ? -1.606 36.375 15.453 1 97.94 252 TRP A N 1
ATOM 1898 C CA . TRP A 1 252 ? -1.192 35.219 14.688 1 97.94 252 TRP A CA 1
ATOM 1899 C C . TRP A 1 252 ? -2.166 34.938 13.555 1 97.94 252 TRP A C 1
ATOM 1901 O O . TRP A 1 252 ? -1.756 34.781 12.398 1 97.94 252 TRP A O 1
ATOM 1911 N N . ALA A 1 253 ? -3.443 34.906 13.82 1 97.88 253 ALA A N 1
ATOM 1912 C CA . ALA A 1 253 ? -4.477 34.5 12.875 1 97.88 253 ALA A CA 1
ATOM 1913 C C . ALA A 1 253 ? -4.59 35.5 11.727 1 97.88 253 ALA A C 1
ATOM 1915 O O . ALA A 1 253 ? -4.926 35.125 10.602 1 97.88 253 ALA A O 1
ATOM 1916 N N . CYS A 1 254 ? -4.309 36.75 11.992 1 97.56 254 CYS A N 1
ATOM 1917 C CA . CYS A 1 254 ? -4.359 37.781 10.961 1 97.56 254 CYS A CA 1
ATOM 1918 C C . CYS A 1 254 ? -3.34 37.5 9.859 1 97.56 254 CYS A C 1
ATOM 1920 O O . CYS A 1 254 ? -3.574 37.812 8.695 1 97.56 254 CYS A O 1
ATOM 1922 N N . GLN A 1 255 ? -2.234 36.938 10.258 1 96.81 255 GLN A N 1
ATOM 1923 C CA . GLN A 1 255 ? -1.231 36.625 9.242 1 96.81 255 GLN A CA 1
ATOM 1924 C C . GLN A 1 255 ? -1.773 35.656 8.219 1 96.81 255 GLN A C 1
ATOM 1926 O O . GLN A 1 255 ? -1.567 35.812 7.012 1 96.81 255 GLN A O 1
ATOM 1931 N N . ALA A 1 256 ? -2.467 34.656 8.695 1 95.94 256 ALA A N 1
ATOM 1932 C CA . ALA A 1 256 ? -3.098 33.719 7.781 1 95.94 256 ALA A CA 1
ATOM 1933 C C . ALA A 1 256 ? -4.176 34.406 6.941 1 95.94 256 ALA A C 1
ATOM 1935 O O . ALA A 1 256 ? -4.316 34.125 5.75 1 95.94 256 ALA A O 1
ATOM 1936 N N . TYR A 1 257 ? -4.898 35.281 7.543 1 95.44 257 TYR A N 1
ATOM 1937 C CA . TYR A 1 257 ? -6.043 35.938 6.91 1 95.44 257 TYR A CA 1
ATOM 1938 C C . TYR A 1 257 ? -5.59 36.906 5.824 1 95.44 257 TYR A C 1
ATOM 1940 O O . TYR A 1 257 ? -6.387 37.312 4.98 1 95.44 257 TYR A O 1
ATOM 1948 N N . ARG A 1 258 ? -4.367 37.25 5.734 1 93.19 258 ARG A N 1
ATOM 1949 C CA . ARG A 1 258 ? -3.814 38.094 4.684 1 93.19 258 ARG A CA 1
ATOM 1950 C C . ARG A 1 258 ? -4.062 37.5 3.305 1 93.19 258 ARG A C 1
ATOM 1952 O O . ARG A 1 258 ? -4.105 38.219 2.305 1 93.19 258 ARG A O 1
ATOM 1959 N N . SER A 1 259 ? -4.164 36.188 3.33 1 89.69 259 SER A N 1
ATOM 1960 C CA . SER A 1 259 ? -4.441 35.531 2.064 1 89.69 259 SER A CA 1
ATOM 1961 C C . SER A 1 259 ? -5.785 35.969 1.49 1 89.69 259 SER A C 1
ATOM 1963 O O . SER A 1 259 ? -6.008 35.875 0.28 1 89.69 259 SER A O 1
ATOM 1965 N N . TYR A 1 260 ? -6.629 36.5 2.305 1 89 260 TYR A N 1
ATOM 1966 C CA . TYR A 1 260 ? -7.965 36.906 1.88 1 89 260 TYR A CA 1
ATOM 1967 C C . TYR A 1 260 ? -8.086 38.438 1.852 1 89 260 TYR A C 1
ATOM 1969 O O . TYR A 1 260 ? -8.812 39 1.021 1 89 260 TYR A O 1
ATOM 1977 N N . ASP A 1 261 ? -7.445 39.062 2.82 1 91 261 ASP A N 1
ATOM 1978 C CA . ASP A 1 261 ? -7.52 40.5 2.979 1 91 261 ASP A CA 1
ATOM 1979 C C . ASP A 1 261 ? -6.172 41.062 3.414 1 91 261 ASP A C 1
ATOM 1981 O O . ASP A 1 261 ? -5.758 40.906 4.562 1 91 261 ASP A O 1
ATOM 1985 N N . LEU A 1 262 ? -5.594 41.938 2.656 1 89.31 262 LEU A N 1
ATOM 1986 C CA . LEU A 1 262 ? -4.254 42.469 2.896 1 89.31 262 LEU A CA 1
ATOM 1987 C C . LEU A 1 262 ? -4.262 43.469 4.035 1 89.31 262 LEU A C 1
ATOM 1989 O O . LEU A 1 262 ? -3.213 43.781 4.613 1 89.31 262 LEU A O 1
ATOM 1993 N N . GLU A 1 263 ? -5.422 43.969 4.371 1 91.25 263 GLU A N 1
ATOM 1994 C CA . GLU A 1 263 ? -5.52 44.875 5.5 1 91.25 263 GLU A CA 1
ATOM 1995 C C . GLU A 1 263 ? -5.145 44.188 6.809 1 91.25 263 GLU A C 1
ATOM 1997 O O . GLU A 1 263 ? -4.781 44.844 7.781 1 91.25 263 GLU A O 1
ATOM 2002 N N . ALA A 1 264 ? -5.238 42.938 6.762 1 95 264 ALA A N 1
ATOM 2003 C CA . ALA A 1 264 ? -4.926 42.156 7.949 1 95 264 ALA A CA 1
ATOM 2004 C C . ALA A 1 264 ? -3.455 42.312 8.328 1 95 264 ALA A C 1
ATOM 2006 O O . ALA A 1 264 ? -3.068 42 9.461 1 95 264 ALA A O 1
ATOM 2007 N N . THR A 1 265 ? -2.625 42.781 7.402 1 93.5 265 THR A N 1
ATOM 2008 C CA . THR A 1 265 ? -1.22 43 7.719 1 93.5 265 THR A CA 1
ATOM 2009 C C . THR A 1 265 ? -1.083 44.031 8.852 1 93.5 265 THR A C 1
ATOM 2011 O O . THR A 1 265 ? -0.412 43.75 9.852 1 93.5 265 THR A O 1
ATOM 2014 N N . ALA A 1 266 ? -1.759 45.094 8.648 1 93.69 266 ALA A N 1
ATOM 2015 C CA . ALA A 1 266 ? -1.694 46.125 9.656 1 93.69 266 ALA A CA 1
ATOM 2016 C C . ALA A 1 266 ? -2.322 45.688 10.969 1 93.69 266 ALA A C 1
ATOM 2018 O O . ALA A 1 266 ? -1.822 46 12.055 1 93.69 266 ALA A O 1
ATOM 2019 N N . TRP A 1 267 ? -3.4 45 10.859 1 97 267 TRP A N 1
ATOM 2020 C CA . TRP A 1 267 ? -4.062 44.5 12.062 1 97 267 TRP A CA 1
ATOM 2021 C C . TRP A 1 267 ? -3.139 43.562 12.859 1 97 267 TRP A C 1
ATOM 2023 O O . TRP A 1 267 ? -3.078 43.656 14.086 1 97 267 TRP A O 1
ATOM 2033 N N . SER A 1 268 ? -2.439 42.688 12.148 1 97.19 268 SER A N 1
ATOM 2034 C CA . SER A 1 268 ? -1.567 41.719 12.805 1 97.19 268 SER A CA 1
ATOM 2035 C C . SER A 1 268 ? -0.523 42.406 13.672 1 97.19 268 SER A C 1
ATOM 2037 O O . SER A 1 268 ? -0.295 42 14.812 1 97.19 268 SER A O 1
ATOM 2039 N N . TYR A 1 269 ? 0.081 43.438 13.18 1 95.94 269 TYR A N 1
ATOM 2040 C CA . TYR A 1 269 ? 1.104 44.188 13.914 1 95.94 269 TYR A CA 1
ATOM 2041 C C . TYR A 1 269 ? 0.488 44.969 15.07 1 95.94 269 TYR A C 1
ATOM 2043 O O . TYR A 1 269 ? 1.071 45.031 16.156 1 95.94 269 TYR A O 1
ATOM 2051 N N . SER A 1 270 ? -0.694 45.531 14.82 1 97.69 270 SER A N 1
ATOM 2052 C CA . SER A 1 270 ? -1.374 46.281 15.875 1 97.69 270 SER A CA 1
ATOM 2053 C C . SER A 1 270 ? -1.745 45.375 17.047 1 97.69 270 SER A C 1
ATOM 2055 O O . SER A 1 270 ? -1.583 45.719 18.203 1 97.69 270 SER A O 1
ATOM 2057 N N . PHE A 1 271 ? -2.232 44.219 16.703 1 98.5 271 PHE A N 1
ATOM 2058 C CA . PHE A 1 271 ? -2.586 43.25 17.734 1 98.5 271 PHE A CA 1
ATOM 2059 C C . PHE A 1 271 ? -1.343 42.781 18.484 1 98.5 271 PHE A C 1
ATOM 2061 O O . PHE A 1 271 ? -1.393 42.531 19.688 1 98.5 271 PHE A O 1
ATOM 2068 N N . TYR A 1 272 ? -0.261 42.594 17.766 1 98.25 272 TYR A N 1
ATOM 2069 C CA . TYR A 1 272 ? 0.991 42.188 18.391 1 98.25 272 TYR A CA 1
ATOM 2070 C C . TYR A 1 272 ? 1.44 43.219 19.422 1 98.25 272 TYR A C 1
ATOM 2072 O O . TYR A 1 272 ? 1.794 42.844 20.547 1 98.25 272 TYR A O 1
ATOM 2080 N N . ASP A 1 273 ? 1.375 44.469 19.062 1 97.81 273 ASP A N 1
ATOM 2081 C CA . ASP A 1 273 ? 1.774 45.531 19.969 1 97.81 273 ASP A CA 1
ATOM 2082 C C . ASP A 1 273 ? 0.871 45.594 21.203 1 97.81 273 ASP A C 1
ATOM 2084 O O . ASP A 1 273 ? 1.351 45.781 22.328 1 97.81 273 ASP A O 1
ATOM 2088 N N . GLU A 1 274 ? -0.377 45.469 20.922 1 98.44 274 GLU A N 1
ATOM 2089 C CA . GLU A 1 274 ? -1.317 45.469 22.031 1 98.44 274 GLU A CA 1
ATOM 2090 C C . GLU A 1 274 ? -1.055 44.312 22.969 1 98.44 274 GLU A C 1
ATOM 2092 O O . GLU A 1 274 ? -1.08 44.469 24.188 1 98.44 274 GLU A O 1
ATOM 2097 N N . ALA A 1 275 ? -0.836 43.156 22.422 1 98.31 275 ALA A N 1
ATOM 2098 C CA . ALA A 1 275 ? -0.588 41.938 23.234 1 98.31 275 ALA A CA 1
ATOM 2099 C C . ALA A 1 275 ? 0.677 42.094 24.062 1 98.31 275 ALA A C 1
ATOM 2101 O O . ALA A 1 275 ? 0.721 41.688 25.219 1 98.31 275 ALA A O 1
ATOM 2102 N N . GLU A 1 276 ? 1.703 42.719 23.531 1 97.62 276 GLU A N 1
ATOM 2103 C CA . GLU A 1 276 ? 2.939 42.938 24.266 1 97.62 276 GLU A CA 1
ATOM 2104 C C . GLU A 1 276 ? 2.697 43.875 25.469 1 97.62 276 GLU A C 1
ATOM 2106 O O . GLU A 1 276 ? 3.215 43.625 26.547 1 97.62 276 GLU A O 1
ATOM 2111 N N . GLN A 1 277 ? 1.933 44.875 25.234 1 97.12 277 GLN A N 1
ATOM 2112 C CA . GLN A 1 277 ? 1.602 45.781 26.312 1 97.12 277 GLN A CA 1
ATOM 2113 C C . GLN A 1 277 ? 0.795 45.094 27.406 1 97.12 277 GLN A C 1
ATOM 2115 O O . GLN A 1 277 ? 1.054 45.312 28.594 1 97.12 277 GLN A O 1
ATOM 2120 N N . LEU A 1 278 ? -0.17 44.375 26.953 1 96.88 278 LEU A N 1
ATOM 2121 C CA . LEU A 1 278 ? -1.009 43.688 27.906 1 96.88 278 LEU A CA 1
ATOM 2122 C C . LEU A 1 278 ? -0.189 42.656 28.688 1 96.88 278 LEU A C 1
ATOM 2124 O O . LEU A 1 278 ? -0.425 42.469 29.891 1 96.88 278 LEU A O 1
ATOM 2128 N N . LEU A 1 279 ? 0.728 41.969 28.031 1 96.56 279 LEU A N 1
ATOM 2129 C CA . LEU A 1 279 ? 1.589 41 28.688 1 96.56 279 LEU A CA 1
ATOM 2130 C C . LEU A 1 279 ? 2.438 41.688 29.766 1 96.56 279 LEU A C 1
ATOM 2132 O O . LEU A 1 279 ? 2.6 41.125 30.859 1 96.56 279 LEU A O 1
ATOM 2136 N N . GLU A 1 280 ? 2.965 42.812 29.469 1 94.31 280 GLU A N 1
ATOM 2137 C CA . GLU A 1 280 ? 3.742 43.562 30.453 1 94.31 280 GLU A CA 1
ATOM 2138 C C . GLU A 1 280 ? 2.898 43.906 31.688 1 94.31 280 GLU A C 1
ATOM 2140 O O . GLU A 1 280 ? 3.365 43.781 32.812 1 94.31 280 GLU A O 1
ATOM 2145 N N . GLN A 1 281 ? 1.707 44.281 31.391 1 92.81 281 GLN A N 1
ATOM 2146 C CA . GLN A 1 281 ? 0.789 44.625 32.469 1 92.81 281 GLN A CA 1
ATOM 2147 C C . GLN A 1 281 ? 0.455 43.406 33.312 1 92.81 281 GLN A C 1
ATOM 2149 O O . GLN A 1 281 ? 0.468 43.5 34.562 1 92.81 281 GLN A O 1
ATOM 2154 N N . GLU A 1 282 ? 0.152 42.312 32.625 1 90 282 GLU A N 1
ATOM 2155 C CA . GLU A 1 282 ? -0.21 41.094 33.344 1 90 282 GLU A CA 1
ATOM 2156 C C . GLU A 1 282 ? 0.97 40.562 34.156 1 90 282 GLU A C 1
ATOM 2158 O O . GLU A 1 282 ? 0.792 40.031 35.25 1 90 282 GLU A O 1
ATOM 2163 N N . THR A 1 283 ? 2.102 40.594 33.594 1 86.81 283 THR A N 1
ATOM 2164 C CA . THR A 1 283 ? 3.301 40.125 34.281 1 86.81 283 THR A CA 1
ATOM 2165 C C . THR A 1 283 ? 3.564 41 35.531 1 86.81 283 THR A C 1
ATOM 2167 O O . THR A 1 283 ? 3.941 40.469 36.594 1 86.81 283 THR A O 1
ATOM 2170 N N . ALA A 1 284 ? 3.336 42.25 35.406 1 86 284 ALA A N 1
ATOM 2171 C CA . ALA A 1 284 ? 3.521 43.156 36.531 1 86 284 ALA A CA 1
ATOM 2172 C C . ALA A 1 284 ? 2.531 42.844 37.656 1 86 284 ALA A C 1
ATOM 2174 O O . ALA A 1 284 ? 2.848 43.031 38.812 1 86 284 ALA A O 1
ATOM 2175 N N . LEU A 1 285 ? 1.404 42.438 37.25 1 85.5 285 LEU A N 1
ATOM 2176 C CA . LEU A 1 285 ? 0.353 42.156 38.219 1 85.5 285 LEU A CA 1
ATOM 2177 C C . LEU A 1 285 ? 0.488 40.719 38.781 1 85.5 285 LEU A C 1
ATOM 2179 O O . LEU A 1 285 ? -0.255 40.344 39.688 1 85.5 285 LEU A O 1
ATOM 2183 N N . GLY A 1 286 ? 1.452 39.969 38.281 1 77.44 286 GLY A N 1
ATOM 2184 C CA . GLY A 1 286 ? 1.694 38.594 38.75 1 77.44 286 GLY A CA 1
ATOM 2185 C C . GLY A 1 286 ? 0.64 37.625 38.281 1 77.44 286 GLY A C 1
ATOM 2186 O O . GLY A 1 286 ? 0.427 36.594 38.906 1 77.44 286 GLY A O 1
ATOM 2187 N N . MET A 1 287 ? -0.05 37.938 37.25 1 75.56 287 MET A N 1
ATOM 2188 C CA . MET A 1 287 ? -1.081 37.031 36.719 1 75.56 287 MET A CA 1
ATOM 2189 C C . MET A 1 287 ? -0.46 35.906 35.906 1 75.56 287 MET A C 1
ATOM 2191 O O . MET A 1 287 ? 0.373 36.156 35.031 1 75.56 287 MET A O 1
ATOM 2195 N N . SER A 1 288 ? -0.631 34.656 36.406 1 82.12 288 SER A N 1
ATOM 2196 C CA . SER A 1 288 ? -0.07 33.5 35.75 1 82.12 288 SER A CA 1
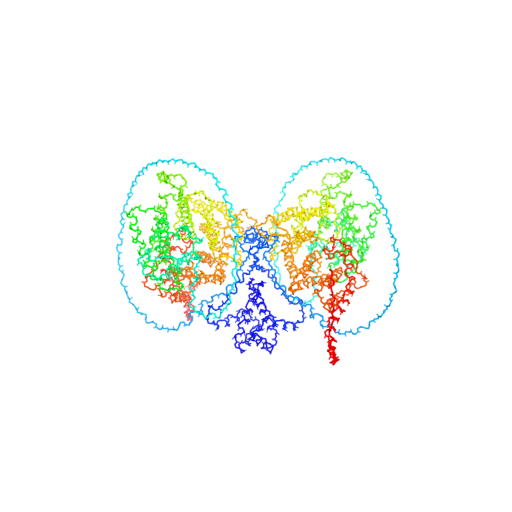ATOM 2197 C C . SER A 1 288 ? -1.145 32.438 35.5 1 82.12 288 SER A C 1
ATOM 2199 O O . SER A 1 288 ? -1.483 31.656 36.406 1 82.12 288 SER A O 1
ATOM 2201 N N . THR A 1 289 ? -1.736 32.5 34.344 1 86.69 289 THR A N 1
ATOM 2202 C CA . THR A 1 289 ? -2.797 31.562 34 1 86.69 289 THR A CA 1
ATOM 2203 C C . THR A 1 289 ? -2.436 30.797 32.719 1 86.69 289 THR A C 1
ATOM 2205 O O . THR A 1 289 ? -1.506 31.156 32 1 86.69 289 THR A O 1
ATOM 2208 N N . PRO A 1 290 ? -3.164 29.766 32.5 1 89.5 290 PRO A N 1
ATOM 2209 C CA . PRO A 1 290 ? -2.957 29.031 31.25 1 89.5 290 PRO A CA 1
ATOM 2210 C C . PRO A 1 290 ? -3.186 29.906 30.031 1 89.5 290 PRO A C 1
ATOM 2212 O O . PRO A 1 290 ? -2.531 29.719 29 1 89.5 290 PRO A O 1
ATOM 2215 N N . ASN A 1 291 ? -4.062 30.859 30.141 1 93.5 291 ASN A N 1
ATOM 2216 C CA . ASN A 1 291 ? -4.293 31.797 29.047 1 93.5 291 ASN A CA 1
ATOM 2217 C C . ASN A 1 291 ? -3.031 32.562 28.703 1 93.5 291 ASN A C 1
ATOM 2219 O O . ASN A 1 291 ? -2.762 32.844 27.531 1 93.5 291 ASN A O 1
ATOM 2223 N N . THR A 1 292 ? -2.338 32.906 29.734 1 95.12 292 THR A N 1
ATOM 2224 C CA . THR A 1 292 ? -1.116 33.688 29.531 1 95.12 292 THR A CA 1
ATOM 2225 C C . THR A 1 292 ? -0.066 32.844 28.797 1 95.12 292 THR A C 1
ATOM 2227 O O . THR A 1 292 ? 0.639 33.344 27.922 1 95.12 292 THR A O 1
ATOM 2230 N N . VAL A 1 293 ? 0.034 31.594 29.219 1 93.19 293 VAL A N 1
ATOM 2231 C CA . VAL A 1 293 ? 0.979 30.703 28.562 1 93.19 293 VAL A CA 1
ATOM 2232 C C . VAL A 1 293 ? 0.641 30.578 27.078 1 93.19 293 VAL A C 1
ATOM 2234 O O . VAL A 1 293 ? 1.518 30.734 26.234 1 93.19 293 VAL A O 1
ATOM 2237 N N . ALA A 1 294 ? -0.624 30.312 26.781 1 95.44 294 ALA A N 1
ATOM 2238 C CA . ALA A 1 294 ? -1.075 30.203 25.406 1 95.44 294 ALA A CA 1
ATOM 2239 C C . ALA A 1 294 ? -0.784 31.484 24.625 1 95.44 294 ALA A C 1
ATOM 2241 O O . ALA A 1 294 ? -0.329 31.422 23.484 1 95.44 294 ALA A O 1
ATOM 2242 N N . ALA A 1 295 ? -1.047 32.562 25.25 1 97.62 295 ALA A N 1
ATOM 2243 C CA . ALA A 1 295 ? -0.833 33.875 24.609 1 97.62 295 ALA A CA 1
ATOM 2244 C C . ALA A 1 295 ? 0.639 34.062 24.266 1 97.62 295 ALA A C 1
ATOM 2246 O O . ALA A 1 295 ? 0.961 34.594 23.188 1 97.62 295 ALA A O 1
ATOM 2247 N N . MET A 1 296 ? 1.512 33.688 25.172 1 96.56 296 MET A N 1
ATOM 2248 C CA . MET A 1 296 ? 2.943 33.875 24.938 1 96.56 296 MET A CA 1
ATOM 2249 C C . MET A 1 296 ? 3.408 33 23.766 1 96.56 296 MET A C 1
ATOM 2251 O O . MET A 1 296 ? 4.281 33.406 23 1 96.56 296 MET A O 1
ATOM 2255 N N . ILE A 1 297 ? 2.846 31.828 23.641 1 95.69 297 ILE A N 1
ATOM 2256 C CA . ILE A 1 297 ? 3.201 30.953 22.531 1 95.69 297 ILE A CA 1
ATOM 2257 C C . ILE A 1 297 ? 2.736 31.562 21.203 1 95.69 297 ILE A C 1
ATOM 2259 O O . ILE A 1 297 ? 3.475 31.578 20.219 1 95.69 297 ILE A O 1
ATOM 2263 N N . TYR A 1 298 ? 1.531 32.125 21.203 1 97.94 298 TYR A N 1
ATOM 2264 C CA . TYR A 1 298 ? 1.056 32.812 20 1 97.94 298 TYR A CA 1
ATOM 2265 C C . TYR A 1 298 ? 1.953 34 19.656 1 97.94 298 TYR A C 1
ATOM 2267 O O . TYR A 1 298 ? 2.201 34.281 18.484 1 97.94 298 TYR A O 1
ATOM 2275 N N . LEU A 1 299 ? 2.373 34.688 20.688 1 97.94 299 LEU A N 1
ATOM 2276 C CA . LEU A 1 299 ? 3.285 35.812 20.469 1 97.94 299 LEU A CA 1
ATOM 2277 C C . LEU A 1 299 ? 4.594 35.312 19.844 1 97.94 299 LEU A C 1
ATOM 2279 O O . LEU A 1 299 ? 5.145 35.969 18.953 1 97.94 299 LEU A O 1
ATOM 2283 N N . SER A 1 300 ? 5.055 34.25 20.375 1 95.62 300 SER A N 1
ATOM 2284 C CA . SER A 1 300 ? 6.27 33.656 19.828 1 95.62 300 SER A CA 1
ATOM 2285 C C . SER A 1 300 ? 6.086 33.312 18.344 1 95.62 300 SER A C 1
ATOM 2287 O O . SER A 1 300 ? 6.949 33.594 17.531 1 95.62 300 SER A O 1
ATOM 2289 N N . MET A 1 301 ? 4.98 32.688 18.031 1 95.62 301 MET A N 1
ATOM 2290 C CA . MET A 1 301 ? 4.676 32.312 16.641 1 95.62 301 MET A CA 1
ATOM 2291 C C . MET A 1 301 ? 4.602 33.562 15.75 1 95.62 301 MET A C 1
ATOM 2293 O O . MET A 1 301 ? 5.176 33.562 14.664 1 95.62 301 MET A O 1
ATOM 2297 N N . SER A 1 302 ? 3.873 34.531 16.219 1 97.31 302 SER A N 1
ATOM 2298 C CA . SER A 1 302 ? 3.701 35.75 15.453 1 97.31 302 SER A CA 1
ATOM 2299 C C . SER A 1 302 ? 5.039 36.438 15.211 1 97.31 302 SER A C 1
ATOM 2301 O O . SER A 1 302 ? 5.324 36.875 14.094 1 97.31 302 SER A O 1
ATOM 2303 N N . ALA A 1 303 ? 5.82 36.531 16.266 1 96.31 303 ALA A N 1
ATOM 2304 C CA . ALA A 1 303 ? 7.121 37.188 16.156 1 96.31 303 ALA A CA 1
ATOM 2305 C C . ALA A 1 303 ? 8.016 36.438 15.148 1 96.31 303 ALA A C 1
ATOM 2307 O O . ALA A 1 303 ? 8.758 37.094 14.398 1 96.31 303 ALA A O 1
ATOM 2308 N N . THR A 1 304 ? 8.008 35.188 15.203 1 94.12 304 THR A N 1
ATOM 2309 C CA . THR A 1 304 ? 8.805 34.406 14.273 1 94.12 304 THR A CA 1
ATOM 2310 C C . THR A 1 304 ? 8.445 34.719 12.828 1 94.12 304 THR A C 1
ATOM 2312 O O . THR A 1 304 ? 9.32 34.969 12 1 94.12 304 THR A O 1
ATOM 2315 N N . CYS A 1 305 ? 7.195 34.781 12.508 1 95.06 305 CYS A N 1
ATOM 2316 C CA . CYS A 1 305 ? 6.754 34.938 11.125 1 95.06 305 CYS A CA 1
ATOM 2317 C C . CYS A 1 305 ? 6.785 36.375 10.695 1 95.06 305 CYS A C 1
ATOM 2319 O O . CYS A 1 305 ? 6.871 36.688 9.5 1 95.06 305 CYS A O 1
ATOM 2321 N N . HIS A 1 306 ? 6.629 37.312 11.734 1 94.31 306 HIS A N 1
ATOM 2322 C CA . HIS A 1 306 ? 6.863 38.719 11.422 1 94.31 306 HIS A CA 1
ATOM 2323 C C . HIS A 1 306 ? 8.312 38.969 11.016 1 94.31 306 HIS A C 1
ATOM 2325 O O . HIS A 1 306 ? 8.602 39.875 10.25 1 94.31 306 HIS A O 1
ATOM 2331 N N . ALA A 1 307 ? 9.195 38.188 11.625 1 93.56 307 ALA A N 1
ATOM 2332 C CA . ALA A 1 307 ? 10.617 38.188 11.289 1 93.56 307 ALA A CA 1
ATOM 2333 C C . ALA A 1 307 ? 11.219 39.562 11.453 1 93.56 307 ALA A C 1
ATOM 2335 O O . ALA A 1 307 ? 11.891 40.062 10.547 1 93.56 307 ALA A O 1
ATOM 2336 N N . LYS A 1 308 ? 10.938 40.219 12.57 1 92 308 LYS A N 1
ATOM 2337 C CA . LYS A 1 308 ? 11.43 41.562 12.836 1 92 308 LYS A CA 1
ATOM 2338 C C . LYS A 1 308 ? 12.57 41.531 13.852 1 92 308 LYS A C 1
ATOM 2340 O O . LYS A 1 308 ? 13.32 42.5 13.977 1 92 308 LYS A O 1
ATOM 2345 N N . SER A 1 309 ? 12.641 40.469 14.539 1 90.94 309 SER A N 1
ATOM 2346 C CA . SER A 1 309 ? 13.617 40.344 15.617 1 90.94 309 SER A CA 1
ATOM 2347 C C . SER A 1 309 ? 14.203 38.938 15.703 1 90.94 309 SER A C 1
ATOM 2349 O O . SER A 1 309 ? 13.477 37.969 15.539 1 90.94 309 SER A O 1
ATOM 2351 N N . THR A 1 310 ? 15.484 38.906 16.031 1 89.38 310 THR A N 1
ATOM 2352 C CA . THR A 1 310 ? 16.156 37.625 16.141 1 89.38 310 THR A CA 1
ATOM 2353 C C . THR A 1 310 ? 15.93 37 17.516 1 89.38 310 THR A C 1
ATOM 2355 O O . THR A 1 310 ? 16.188 35.812 17.719 1 89.38 310 THR A O 1
ATOM 2358 N N . THR A 1 311 ? 15.344 37.719 18.391 1 90.81 311 THR A N 1
ATOM 2359 C CA . THR A 1 311 ? 15.32 37.219 19.766 1 90.81 311 THR A CA 1
ATOM 2360 C C . THR A 1 311 ? 13.898 37.188 20.312 1 90.81 311 THR A C 1
ATOM 2362 O O . THR A 1 311 ? 13.594 36.438 21.234 1 90.81 311 THR A O 1
ATOM 2365 N N . ALA A 1 312 ? 13.039 38.031 19.828 1 93.19 312 ALA A N 1
ATOM 2366 C CA . ALA A 1 312 ? 11.711 38.188 20.406 1 93.19 312 ALA A CA 1
ATOM 2367 C C . ALA A 1 312 ? 10.969 36.875 20.5 1 93.19 312 ALA A C 1
ATOM 2369 O O . ALA A 1 312 ? 10.352 36.562 21.516 1 93.19 312 ALA A O 1
ATOM 2370 N N . ALA A 1 313 ? 11 36.156 19.438 1 93.81 313 ALA A N 1
ATOM 2371 C CA . ALA A 1 313 ? 10.289 34.875 19.391 1 93.81 313 ALA A CA 1
ATOM 2372 C C . ALA A 1 313 ? 10.805 33.938 20.469 1 93.81 313 ALA A C 1
ATOM 2374 O O . ALA A 1 313 ? 10.008 33.312 21.188 1 93.81 313 ALA A O 1
ATOM 2375 N N . THR A 1 314 ? 12.078 33.812 20.625 1 91.5 314 THR A N 1
ATOM 2376 C CA . THR A 1 314 ? 12.695 32.906 21.609 1 91.5 314 THR A CA 1
ATOM 2377 C C . THR A 1 314 ? 12.406 33.406 23.031 1 91.5 314 THR A C 1
ATOM 2379 O O . THR A 1 314 ? 12.188 32.594 23.922 1 91.5 314 THR A O 1
ATOM 2382 N N . GLU A 1 315 ? 12.477 34.656 23.188 1 93.75 315 GLU A N 1
ATOM 2383 C CA . GLU A 1 315 ? 12.195 35.219 24.516 1 93.75 315 GLU A CA 1
ATOM 2384 C C . GLU A 1 315 ? 10.766 34.875 24.953 1 93.75 315 GLU A C 1
ATOM 2386 O O . GLU A 1 315 ? 10.547 34.438 26.094 1 93.75 315 GLU A O 1
ATOM 2391 N N . HIS A 1 316 ? 9.828 35.125 24.078 1 95.31 316 HIS A N 1
ATOM 2392 C CA . HIS A 1 316 ? 8.438 34.812 24.406 1 95.31 316 HIS A CA 1
ATOM 2393 C C . HIS A 1 316 ? 8.289 33.312 24.719 1 95.31 316 HIS A C 1
ATOM 2395 O O . HIS A 1 316 ? 7.574 32.938 25.656 1 95.31 316 HIS A O 1
ATOM 2401 N N . LEU A 1 317 ? 8.906 32.5 23.953 1 93.44 317 LEU A N 1
ATOM 2402 C CA . LEU A 1 317 ? 8.797 31.062 24.141 1 93.44 317 LEU A CA 1
ATOM 2403 C C . LEU A 1 317 ? 9.422 30.641 25.469 1 93.44 317 LEU A C 1
ATOM 2405 O O . LEU A 1 317 ? 8.836 29.844 26.203 1 93.44 317 LEU A O 1
ATOM 2409 N N . ASP A 1 318 ? 10.594 31.125 25.75 1 90.81 318 ASP A N 1
ATOM 2410 C CA . ASP A 1 318 ? 11.266 30.797 27 1 90.81 318 ASP A CA 1
ATOM 2411 C C . ASP A 1 318 ? 10.414 31.203 28.203 1 90.81 318 ASP A C 1
ATOM 2413 O O . ASP A 1 318 ? 10.289 30.453 29.172 1 90.81 318 ASP A O 1
ATOM 2417 N N . HIS A 1 319 ? 9.867 32.375 28.078 1 91.69 319 HIS A N 1
ATOM 2418 C CA . HIS A 1 319 ? 9.008 32.844 29.156 1 91.69 319 HIS A CA 1
ATOM 2419 C C . HIS A 1 319 ? 7.766 31.969 29.297 1 91.69 319 HIS A C 1
ATOM 2421 O O . HIS A 1 319 ? 7.289 31.719 30.406 1 91.69 319 HIS A O 1
ATOM 2427 N N . ALA A 1 320 ? 7.23 31.578 28.188 1 92.06 320 ALA A N 1
ATOM 2428 C CA . ALA A 1 320 ? 6.066 30.688 28.219 1 92.06 320 ALA A CA 1
ATOM 2429 C C . ALA A 1 320 ? 6.398 29.375 28.906 1 92.06 320 ALA A C 1
ATOM 2431 O O . ALA A 1 320 ? 5.609 28.875 29.719 1 92.06 320 ALA A O 1
ATOM 2432 N N . ILE A 1 321 ? 7.531 28.797 28.578 1 88.75 321 ILE A N 1
ATOM 2433 C CA . ILE A 1 321 ? 7.965 27.531 29.156 1 88.75 321 ILE A CA 1
ATOM 2434 C C . ILE A 1 321 ? 8.164 27.688 30.656 1 88.75 321 ILE A C 1
ATOM 2436 O O . ILE A 1 321 ? 7.703 26.859 31.453 1 88.75 321 ILE A O 1
ATOM 2440 N N . ASP A 1 322 ? 8.844 28.766 31.031 1 88 322 ASP A N 1
ATOM 2441 C CA . ASP A 1 322 ? 9.086 29.031 32.438 1 88 322 ASP A CA 1
ATOM 2442 C C . ASP A 1 322 ? 7.773 29.172 33.219 1 88 322 ASP A C 1
ATOM 2444 O O . ASP A 1 322 ? 7.633 28.641 34.312 1 88 322 ASP A O 1
ATOM 2448 N N . LEU A 1 323 ? 6.918 29.938 32.594 1 89.62 323 LEU A N 1
ATOM 2449 C CA . LEU A 1 323 ? 5.625 30.125 33.25 1 89.62 323 LEU A CA 1
ATOM 2450 C C . LEU A 1 323 ? 4.863 28.812 33.344 1 89.62 323 LEU A C 1
ATOM 2452 O O . LEU A 1 323 ? 4.238 28.531 34.344 1 89.62 323 LEU A O 1
ATOM 2456 N N . ALA A 1 324 ? 4.824 28.078 32.281 1 86.81 324 ALA A N 1
ATOM 2457 C CA . ALA A 1 324 ? 4.145 26.781 32.281 1 86.81 324 ALA A CA 1
ATOM 2458 C C . ALA A 1 324 ? 4.672 25.875 33.375 1 86.81 324 ALA A C 1
ATOM 2460 O O . ALA A 1 324 ? 3.896 25.203 34.062 1 86.81 324 ALA A O 1
ATOM 2461 N N . LYS A 1 325 ? 5.934 25.828 33.531 1 82.44 325 LYS A N 1
ATOM 2462 C CA . LYS A 1 325 ? 6.551 25.047 34.594 1 82.44 325 LYS A CA 1
ATOM 2463 C C . LYS A 1 325 ? 6.125 25.562 35.969 1 82.44 325 LYS A C 1
ATOM 2465 O O . LYS A 1 325 ? 5.809 24.766 36.844 1 82.44 325 LYS A O 1
ATOM 2470 N N . SER A 1 326 ? 6.137 26.812 36.031 1 83.62 326 SER A N 1
ATOM 2471 C CA . SER A 1 326 ? 5.852 27.453 37.344 1 83.62 326 SER A CA 1
ATOM 2472 C C . SER A 1 326 ? 4.418 27.172 37.781 1 83.62 326 SER A C 1
ATOM 2474 O O . SER A 1 326 ? 4.152 27.047 38.969 1 83.62 326 SER A O 1
ATOM 2476 N N . ILE A 1 327 ? 3.545 27.094 36.844 1 80.88 327 ILE A N 1
ATOM 2477 C CA . ILE A 1 327 ? 2.15 26.891 37.219 1 80.88 327 ILE A CA 1
ATOM 2478 C C . ILE A 1 327 ? 1.816 25.391 37.188 1 80.88 327 ILE A C 1
ATOM 2480 O O . ILE A 1 327 ? 0.652 25.016 37.312 1 80.88 327 ILE A O 1
ATOM 2484 N N . GLY A 1 328 ? 2.832 24.453 36.844 1 75.31 328 GLY A N 1
ATOM 2485 C CA . GLY A 1 328 ? 2.686 23 37 1 75.31 328 GLY A CA 1
ATOM 2486 C C . GLY A 1 328 ? 2.082 22.344 35.75 1 75.31 328 GLY A C 1
ATOM 2487 O O . GLY A 1 328 ? 1.494 21.266 35.844 1 75.31 328 GLY A O 1
ATOM 2488 N N . LEU A 1 329 ? 2.018 22.922 34.594 1 76.56 329 LEU A N 1
ATOM 2489 C CA . LEU A 1 329 ? 1.425 22.344 33.406 1 76.56 329 LEU A CA 1
ATOM 2490 C C . LEU A 1 329 ? 2.143 21.062 33 1 76.56 329 LEU A C 1
ATOM 2492 O O . LEU A 1 329 ? 1.522 20.141 32.469 1 76.56 329 LEU A O 1
ATOM 2496 N N . PHE A 1 330 ? 3.365 20.875 33.094 1 68.44 330 PHE A N 1
ATOM 2497 C CA . PHE A 1 330 ? 4.098 19.719 32.594 1 68.44 330 PHE A CA 1
ATOM 2498 C C . PHE A 1 330 ? 4.309 18.703 33.719 1 68.44 330 PHE A C 1
ATOM 2500 O O . PHE A 1 330 ? 5.188 17.844 33.625 1 68.44 330 PHE A O 1
ATOM 2507 N N . GLY A 1 331 ? 3.23 18.594 34.625 1 55.44 331 GLY A N 1
ATOM 2508 C CA . GLY A 1 331 ? 3.301 17.656 35.75 1 55.44 331 GLY A CA 1
ATOM 2509 C C . GLY A 1 331 ? 4.391 18 36.719 1 55.44 331 GLY A C 1
ATOM 2510 O O . GLY A 1 331 ? 4.625 17.25 37.688 1 55.44 331 GLY A O 1
ATOM 2511 N N . ILE A 1 332 ? 5.262 18.828 36.312 1 44.97 332 ILE A N 1
ATOM 2512 C CA . ILE A 1 332 ? 6.301 19.203 37.281 1 44.97 332 ILE A CA 1
ATOM 2513 C C . ILE A 1 332 ? 5.742 20.203 38.281 1 44.97 332 ILE A C 1
ATOM 2515 O O . ILE A 1 332 ? 5.668 21.406 38 1 44.97 332 ILE A O 1
ATOM 2519 N N . ALA A 1 333 ? 4.59 19.938 38.75 1 38.94 333 ALA A N 1
ATOM 2520 C CA . ALA A 1 333 ? 4.086 20.906 39.719 1 38.94 333 ALA A CA 1
ATOM 2521 C C . ALA A 1 333 ? 5.117 21.188 40.781 1 38.94 333 ALA A C 1
ATOM 2523 O O . ALA A 1 333 ? 5.762 20.266 41.312 1 38.94 333 ALA A O 1
ATOM 2524 N N . ASP A 1 334 ? 5.641 22.266 40.875 1 37 334 ASP A N 1
ATOM 2525 C CA . ASP A 1 334 ? 6.281 22.625 42.125 1 37 334 ASP A CA 1
ATOM 2526 C C . ASP A 1 334 ? 5.422 22.219 43.312 1 37 334 ASP A C 1
ATOM 2528 O O . ASP A 1 334 ? 4.195 22.125 43.219 1 37 334 ASP A O 1
ATOM 2532 N N . GLU A 1 335 ? 5.906 21.609 44.438 1 36.91 335 GLU A N 1
ATOM 2533 C CA . GLU A 1 335 ? 5.328 21.234 45.719 1 36.91 335 GLU A CA 1
ATOM 2534 C C . GLU A 1 335 ? 4.164 22.141 46.094 1 36.91 335 GLU A C 1
ATOM 2536 O O . GLU A 1 335 ? 3.213 21.703 46.75 1 36.91 335 GLU A O 1
ATOM 2541 N N . GLY A 1 336 ? 4.277 23.469 46.031 1 34.06 336 GLY A N 1
ATOM 2542 C CA . GLY A 1 336 ? 3.375 24.422 46.656 1 34.06 336 GLY A CA 1
ATOM 2543 C C . GLY A 1 336 ? 2.049 24.562 45.938 1 34.06 336 GLY A C 1
ATOM 2544 O O . GLY A 1 336 ? 1.143 25.234 46.406 1 34.06 336 GLY A O 1
ATOM 2545 N N . MET A 1 337 ? 2.02 24.531 44.625 1 37.03 337 MET A N 1
ATOM 2546 C CA . MET A 1 337 ? 0.767 24.938 44 1 37.03 337 MET A CA 1
ATOM 2547 C C . MET A 1 337 ? -0.223 23.766 43.969 1 37.03 337 MET A C 1
ATOM 2549 O O . MET A 1 337 ? -1.282 23.859 43.344 1 37.03 337 MET A O 1
ATOM 2553 N N . SER A 1 338 ? 0.08 22.578 44.375 1 35.44 338 SER A N 1
ATOM 2554 C CA . SER A 1 338 ? -0.961 21.578 44.562 1 35.44 338 SER A CA 1
ATOM 2555 C C . SER A 1 338 ? -2.148 22.141 45.344 1 35.44 338 SER A C 1
ATOM 2557 O O . SER A 1 338 ? -3.234 21.562 45.312 1 35.44 338 SER A O 1
ATOM 2559 N N . GLU A 1 339 ? -1.97 22.906 46.406 1 35.69 339 GLU A N 1
ATOM 2560 C CA . GLU A 1 339 ? -2.936 23.266 47.438 1 35.69 339 GLU A CA 1
ATOM 2561 C C . GLU A 1 339 ? -3.988 24.234 46.875 1 35.69 339 GLU A C 1
ATOM 2563 O O . GLU A 1 339 ? -5.039 24.422 47.5 1 35.69 339 GLU A O 1
ATOM 2568 N N . ARG A 1 340 ? -3.602 25.109 46 1 37.72 340 ARG A N 1
ATOM 2569 C CA . ARG A 1 340 ? -4.578 26.172 45.844 1 37.72 340 ARG A CA 1
ATOM 2570 C C . ARG A 1 340 ? -5.68 25.781 44.875 1 37.72 340 ARG A C 1
ATOM 2572 O O . ARG A 1 340 ? -6.258 26.641 44.188 1 37.72 340 ARG A O 1
ATOM 2579 N N . TRP A 1 341 ? -5.734 24.469 44.406 1 38.44 341 TRP A N 1
ATOM 2580 C CA . TRP A 1 341 ? -6.895 24.219 43.562 1 38.44 341 TRP A CA 1
ATOM 2581 C C . TRP A 1 341 ? -8.188 24.391 44.344 1 38.44 341 TRP A C 1
ATOM 2583 O O . TRP A 1 341 ? -8.391 23.719 45.375 1 38.44 341 TRP A O 1
ATOM 2593 N N . PRO A 1 342 ? -9 25.375 44.281 1 34.72 342 PRO A N 1
ATOM 2594 C CA . PRO A 1 342 ? -10.211 25.469 45.094 1 34.72 342 PRO A CA 1
ATOM 2595 C C . PRO A 1 342 ? -11 24.156 45.125 1 34.72 342 PRO A C 1
ATOM 2597 O O . PRO A 1 342 ? -10.797 23.281 44.281 1 34.72 342 PRO A O 1
ATOM 2600 N N . ASP A 1 343 ? -12.211 24.094 45.875 1 35.5 343 ASP A N 1
ATOM 2601 C CA . ASP A 1 343 ? -13.188 23.078 46.281 1 35.5 343 ASP A CA 1
ATOM 2602 C C . ASP A 1 343 ? -13.578 22.203 45.094 1 35.5 343 ASP A C 1
ATOM 2604 O O . ASP A 1 343 ? -13.336 22.547 43.938 1 35.5 343 ASP A O 1
ATOM 2608 N N . GLY A 1 344 ? -14.898 21.438 45.062 1 35.84 344 GLY A N 1
ATOM 2609 C CA . GLY A 1 344 ? -15.586 20.25 44.594 1 35.84 344 GLY A CA 1
ATOM 2610 C C . GLY A 1 344 ? -15.688 20.188 43.062 1 35.84 344 GLY A C 1
ATOM 2611 O O . GLY A 1 344 ? -15.039 19.359 42.438 1 35.84 344 GLY A O 1
ATOM 2612 N N . ALA A 1 345 ? -17.031 20.359 42.469 1 40.88 345 ALA A N 1
ATOM 2613 C CA . ALA A 1 345 ? -17.672 20.328 41.156 1 40.88 345 ALA A CA 1
ATOM 2614 C C . ALA A 1 345 ? -16.891 21.141 40.125 1 40.88 345 ALA A C 1
ATOM 2616 O O . ALA A 1 345 ? -16.969 20.891 38.906 1 40.88 345 ALA A O 1
ATOM 2617 N N . THR A 1 346 ? -16.625 22.422 40.344 1 44.84 346 THR A N 1
ATOM 2618 C CA . THR A 1 346 ? -16.109 23.562 39.594 1 44.84 346 THR A CA 1
ATOM 2619 C C . THR A 1 346 ? -14.773 23.234 38.938 1 44.84 346 THR A C 1
ATOM 2621 O O . THR A 1 346 ? -14.383 23.859 37.938 1 44.84 346 THR A O 1
ATOM 2624 N N . ASP A 1 347 ? -13.859 22.344 39.25 1 61.88 347 ASP A N 1
ATOM 2625 C CA . ASP A 1 347 ? -12.484 22.562 38.812 1 61.88 347 ASP A CA 1
ATOM 2626 C C . ASP A 1 347 ? -12.156 21.688 37.594 1 61.88 347 ASP A C 1
ATOM 2628 O O . ASP A 1 347 ? -10.984 21.531 37.25 1 61.88 347 ASP A O 1
ATOM 2632 N N . PHE A 1 348 ? -13.352 21.141 37.281 1 70.81 348 PHE A N 1
ATOM 2633 C CA . PHE A 1 348 ? -13.188 20.281 36.094 1 70.81 348 PHE A CA 1
ATOM 2634 C C . PHE A 1 348 ? -12.875 21.125 34.875 1 70.81 348 PHE A C 1
ATOM 2636 O O . PHE A 1 348 ? -12.023 20.75 34.062 1 70.81 348 PHE A O 1
ATOM 2643 N N . LEU A 1 349 ? -13.656 22.156 34.719 1 80.56 349 LEU A N 1
ATOM 2644 C CA . LEU A 1 349 ? -13.438 23.016 33.562 1 80.56 349 LEU A CA 1
ATOM 2645 C C . LEU A 1 349 ? -12.031 23.609 33.594 1 80.56 349 LEU A C 1
ATOM 2647 O O . LEU A 1 349 ? -11.406 23.766 32.531 1 80.56 349 LEU A O 1
ATOM 2651 N N . TRP A 1 350 ? -11.672 23.938 34.781 1 82.75 350 TRP A N 1
ATOM 2652 C CA . TRP A 1 350 ? -10.312 24.453 34.906 1 82.75 350 TRP A CA 1
ATOM 2653 C C . TRP A 1 350 ? -9.289 23.375 34.562 1 82.75 350 TRP A C 1
ATOM 2655 O O . TRP A 1 350 ? -8.305 23.656 33.844 1 82.75 350 TRP A O 1
ATOM 2665 N N . GLU A 1 351 ? -9.57 22.203 35.031 1 77.62 351 GLU A N 1
ATOM 2666 C CA . GLU A 1 351 ? -8.688 21.094 34.719 1 77.62 351 GLU A CA 1
ATOM 2667 C C . GLU A 1 351 ? -8.656 20.812 33.219 1 77.62 351 GLU A C 1
ATOM 2669 O O . GLU A 1 351 ? -7.602 20.516 32.656 1 77.62 351 GLU A O 1
ATOM 2674 N N . LYS A 1 352 ? -9.773 20.906 32.625 1 82.12 352 LYS A N 1
ATOM 2675 C CA . LYS A 1 352 ? -9.867 20.734 31.188 1 82.12 352 LYS A CA 1
ATOM 2676 C C . LYS A 1 352 ? -9.039 21.781 30.453 1 82.12 352 LYS A C 1
ATOM 2678 O O . LYS A 1 352 ? -8.32 21.453 29.516 1 82.12 352 LYS A O 1
ATOM 2683 N N . SER A 1 353 ? -9.195 22.953 30.922 1 86.25 353 SER A N 1
ATOM 2684 C CA . SER A 1 353 ? -8.43 24.047 30.328 1 86.25 353 SER A CA 1
ATOM 2685 C C . SER A 1 353 ? -6.934 23.859 30.531 1 86.25 353 SER A C 1
ATOM 2687 O O . SER A 1 353 ? -6.145 24.062 29.609 1 86.25 353 SER A O 1
ATOM 2689 N N . LEU A 1 354 ? -6.578 23.484 31.734 1 83.44 354 LEU A N 1
ATOM 2690 C CA . LEU A 1 354 ? -5.18 23.266 32.062 1 83.44 354 LEU A CA 1
ATOM 2691 C C . LEU A 1 354 ? -4.582 22.141 31.234 1 83.44 354 LEU A C 1
ATOM 2693 O O . LEU A 1 354 ? -3.465 22.266 30.719 1 83.44 354 LEU A O 1
ATOM 2697 N N . THR A 1 355 ? -5.281 21.125 31.156 1 81.69 355 THR A N 1
ATOM 2698 C CA . THR A 1 355 ? -4.82 19.969 30.391 1 81.69 355 THR A CA 1
ATOM 2699 C C . THR A 1 355 ? -4.656 20.312 28.922 1 81.69 355 THR A C 1
ATOM 2701 O O . THR A 1 355 ? -3.668 19.922 28.297 1 81.69 355 THR A O 1
ATOM 2704 N N . GLN A 1 356 ? -5.594 21.031 28.391 1 86.25 356 GLN A N 1
ATOM 2705 C CA . GLN A 1 356 ? -5.527 21.422 26.984 1 86.25 356 GLN A CA 1
ATOM 2706 C C . GLN A 1 356 ? -4.301 22.297 26.703 1 86.25 356 GLN A C 1
ATOM 2708 O O . GLN A 1 356 ? -3.58 22.062 25.734 1 86.25 356 GLN A O 1
ATOM 2713 N N . THR A 1 357 ? -4.125 23.234 27.547 1 89.75 357 THR A N 1
ATOM 2714 C CA . THR A 1 357 ? -2.996 24.141 27.359 1 89.75 357 THR A CA 1
ATOM 2715 C C . THR A 1 357 ? -1.674 23.406 27.547 1 89.75 357 THR A C 1
ATOM 2717 O O . THR A 1 357 ? -0.698 23.672 26.844 1 89.75 357 THR A O 1
ATOM 2720 N N . ALA A 1 358 ? -1.654 22.5 28.453 1 84.88 358 ALA A N 1
ATOM 2721 C CA . ALA A 1 358 ? -0.449 21.719 28.703 1 84.88 358 ALA A CA 1
ATOM 2722 C C . ALA A 1 358 ? -0.061 20.906 27.469 1 84.88 358 ALA A C 1
ATOM 2724 O O . ALA A 1 358 ? 1.082 20.969 27 1 84.88 358 ALA A O 1
ATOM 2725 N N . TRP A 1 359 ? -0.978 20.203 26.938 1 83.62 359 TRP A N 1
ATOM 2726 C CA . TRP A 1 359 ? -0.708 19.359 25.781 1 83.62 359 TRP A CA 1
ATOM 2727 C C . TRP A 1 359 ? -0.412 20.188 24.547 1 83.62 359 TRP A C 1
ATOM 2729 O O . TRP A 1 359 ? 0.506 19.891 23.781 1 83.62 359 TRP A O 1
ATOM 2739 N N . GLY A 1 360 ? -1.261 21.219 24.391 1 88.94 360 GLY A N 1
ATOM 2740 C CA . GLY A 1 360 ? -1.013 22.094 23.266 1 88.94 360 GLY A CA 1
ATOM 2741 C C . GLY A 1 360 ? 0.376 22.703 23.266 1 88.94 360 GLY A C 1
ATOM 2742 O O . GLY A 1 360 ? 1.052 22.75 22.234 1 88.94 360 GLY A O 1
ATOM 2743 N N . SER A 1 361 ? 0.782 23.125 24.406 1 89.62 361 SER A N 1
ATOM 2744 C CA . SER A 1 361 ? 2.111 23.703 24.562 1 89.62 361 SER A CA 1
ATOM 2745 C C . SER A 1 361 ? 3.201 22.656 24.344 1 89.62 361 SER A C 1
ATOM 2747 O O . SER A 1 361 ? 4.211 22.938 23.688 1 89.62 361 SER A O 1
ATOM 2749 N N . PHE A 1 362 ? 2.996 21.547 24.828 1 84.5 362 PHE A N 1
ATOM 2750 C CA . PHE A 1 362 ? 3.965 20.453 24.703 1 84.5 362 PHE A CA 1
ATOM 2751 C C . PHE A 1 362 ? 4.172 20.094 23.25 1 84.5 362 PHE A C 1
ATOM 2753 O O . PHE A 1 362 ? 5.309 19.922 22.797 1 84.5 362 PHE A O 1
ATOM 2760 N N . VAL A 1 363 ? 3.098 19.953 22.531 1 87 363 VAL A N 1
ATOM 2761 C CA . VAL A 1 363 ? 3.166 19.594 21.125 1 87 363 VAL A CA 1
ATOM 2762 C C . VAL A 1 363 ? 3.895 20.703 20.344 1 87 363 VAL A C 1
ATOM 2764 O O . VAL A 1 363 ? 4.75 20.406 19.5 1 87 363 VAL A O 1
ATOM 2767 N N . TYR A 1 364 ? 3.562 21.859 20.641 1 88.38 364 TYR A N 1
ATOM 2768 C CA . TYR A 1 364 ? 4.191 22.984 19.938 1 88.38 364 TYR A CA 1
ATOM 2769 C C . TYR A 1 364 ? 5.691 23.016 20.203 1 88.38 364 TYR A C 1
ATOM 2771 O O . TYR A 1 364 ? 6.488 23.203 19.281 1 88.38 364 TYR A O 1
ATOM 2779 N N . ILE A 1 365 ? 6.031 22.781 21.391 1 82.12 365 ILE A N 1
ATOM 2780 C CA . ILE A 1 365 ? 7.43 22.875 21.797 1 82.12 365 ILE A CA 1
ATOM 2781 C C . ILE A 1 365 ? 8.219 21.734 21.188 1 82.12 365 ILE A C 1
ATOM 2783 O O . ILE A 1 365 ? 9.375 21.906 20.781 1 82.12 365 ILE A O 1
ATOM 2787 N N . THR A 1 366 ? 7.582 20.594 21.031 1 75.12 366 THR A N 1
ATOM 2788 C CA . THR A 1 366 ? 8.258 19.391 20.562 1 75.12 366 THR A CA 1
ATOM 2789 C C . THR A 1 366 ? 8.281 19.344 19.031 1 75.12 366 THR A C 1
ATOM 2791 O O . THR A 1 366 ? 9.133 18.672 18.438 1 75.12 366 THR A O 1
ATOM 2794 N N . SER A 1 367 ? 7.352 19.922 18.391 1 72.62 367 SER A N 1
ATOM 2795 C CA . SER A 1 367 ? 7.234 19.859 16.938 1 72.62 367 SER A CA 1
ATOM 2796 C C . SER A 1 367 ? 8.508 20.359 16.266 1 72.62 367 SER A C 1
ATOM 2798 O O . SER A 1 367 ? 9.227 21.203 16.812 1 72.62 367 SER A O 1
ATOM 2800 N N . PRO A 1 368 ? 8.984 19.594 15.07 1 47 368 PRO A N 1
ATOM 2801 C CA . PRO A 1 368 ? 10.273 19.859 14.43 1 47 368 PRO A CA 1
ATOM 2802 C C . PRO A 1 368 ? 10.43 21.312 13.984 1 47 368 PRO A C 1
ATOM 2804 O O . PRO A 1 368 ? 10.336 21.609 12.797 1 47 368 PRO A O 1
ATOM 2807 N N . ILE A 1 369 ? 9.906 22.219 14.539 1 44.12 369 ILE A N 1
ATOM 2808 C CA . ILE A 1 369 ? 10.32 23.562 14.148 1 44.12 369 ILE A CA 1
ATOM 2809 C C . ILE A 1 369 ? 11.781 23.781 14.523 1 44.12 369 ILE A C 1
ATOM 2811 O O . ILE A 1 369 ? 12.172 23.578 15.672 1 44.12 369 ILE A O 1
ATOM 2815 N N . PRO A 1 370 ? 12.664 23.984 13.531 1 34.69 370 PRO A N 1
ATOM 2816 C CA . PRO A 1 370 ? 14.102 24.172 13.75 1 34.69 370 PRO A CA 1
ATOM 2817 C C . PRO A 1 370 ? 14.398 25.266 14.781 1 34.69 370 PRO A C 1
ATOM 2819 O O . PRO A 1 370 ? 13.859 26.359 14.688 1 34.69 370 PRO A O 1
ATOM 2822 N N . GLY A 1 371 ? 14.906 24.969 16.078 1 33 371 GLY A N 1
ATOM 2823 C CA . GLY A 1 371 ? 15.633 25.75 17.078 1 33 371 GLY A CA 1
ATOM 2824 C C . GLY A 1 371 ? 15.602 25.125 18.453 1 33 371 GLY A C 1
ATOM 2825 O O . GLY A 1 371 ? 15.766 23.906 18.594 1 33 371 GLY A O 1
ATOM 2826 N N . ASP A 1 372 ? 14.844 25.812 19.469 1 33.03 372 ASP A N 1
ATOM 2827 C CA . ASP A 1 372 ? 15.219 25.688 20.859 1 33.03 372 ASP A CA 1
ATOM 2828 C C . ASP A 1 372 ? 14.523 24.5 21.516 1 33.03 372 ASP A C 1
ATOM 2830 O O . ASP A 1 372 ? 13.32 24.547 21.797 1 33.03 372 ASP A O 1
ATOM 2834 N N . ALA A 1 373 ? 14.945 23.328 21.328 1 34.31 373 ALA A N 1
ATOM 2835 C CA . ALA A 1 373 ? 14.43 22.141 22 1 34.31 373 ALA A CA 1
ATOM 2836 C C . ALA A 1 373 ? 14.617 22.266 23.516 1 34.31 373 ALA A C 1
ATOM 2838 O O . ALA A 1 373 ? 15.742 22.297 24.016 1 34.31 373 ALA A O 1
ATOM 2839 N N . ALA A 1 374 ? 13.719 22.766 24.234 1 33.56 374 ALA A N 1
ATOM 2840 C CA . ALA A 1 374 ? 13.844 22.719 25.688 1 33.56 374 ALA A CA 1
ATOM 2841 C C . ALA A 1 374 ? 13.445 21.344 26.234 1 33.56 374 ALA A C 1
ATOM 2843 O O . ALA A 1 374 ? 12.641 20.641 25.625 1 33.56 374 ALA A O 1
ATOM 2844 N N . ASP A 1 375 ? 14.148 20.734 27.141 1 32.44 375 ASP A N 1
ATOM 2845 C CA . ASP A 1 375 ? 14.156 19.5 27.922 1 32.44 375 ASP A CA 1
ATOM 2846 C C . ASP A 1 375 ? 12.812 19.266 28.609 1 32.44 375 ASP A C 1
ATOM 2848 O O . ASP A 1 375 ? 12.406 20.062 29.469 1 32.44 375 ASP A O 1
ATOM 2852 N N . PHE A 1 376 ? 11.781 18.609 28 1 34.38 376 PHE A N 1
ATOM 2853 C CA . PHE A 1 376 ? 10.547 18.406 28.734 1 34.38 376 PHE A CA 1
ATOM 2854 C C . PHE A 1 376 ? 10.492 17 29.328 1 34.38 376 PHE A C 1
ATOM 2856 O O . PHE A 1 376 ? 10.891 16.031 28.672 1 34.38 376 PHE A O 1
ATOM 2863 N N . GLU A 1 377 ? 10.305 16.781 30.531 1 32.72 377 GLU A N 1
ATOM 2864 C CA . GLU A 1 377 ? 10.133 15.555 31.312 1 32.72 377 GLU A CA 1
ATOM 2865 C C . GLU A 1 377 ? 8.766 14.93 31.062 1 32.72 377 GLU A C 1
ATOM 2867 O O . GLU A 1 377 ? 7.785 15.641 30.828 1 32.72 377 GLU A O 1
ATOM 2872 N N . ASP A 1 378 ? 8.578 13.578 31.016 1 33.91 378 ASP A N 1
ATOM 2873 C CA . ASP A 1 378 ? 7.668 12.531 30.578 1 33.91 378 ASP A CA 1
ATOM 2874 C C . ASP A 1 378 ? 6.395 12.508 31.422 1 33.91 378 ASP A C 1
ATOM 2876 O O . ASP A 1 378 ? 6.426 12.094 32.562 1 33.91 378 ASP A O 1
ATOM 2880 N N . GLY A 1 379 ? 5.383 13.297 31.531 1 29.52 379 GLY A N 1
ATOM 2881 C CA . GLY A 1 379 ? 4.215 12.93 32.312 1 29.52 379 GLY A CA 1
ATOM 2882 C C . GLY A 1 379 ? 3.199 12.117 31.531 1 29.52 379 GLY A C 1
ATOM 2883 O O . GLY A 1 379 ? 3.129 12.219 30.312 1 29.52 379 GLY A O 1
ATOM 2884 N N . LYS A 1 380 ? 2.57 11.047 32.031 1 36.94 380 LYS A N 1
ATOM 2885 C CA . LYS A 1 380 ? 1.583 10.062 31.609 1 36.94 380 LYS A CA 1
ATOM 2886 C C . LYS A 1 380 ? 0.275 10.742 31.203 1 36.94 380 LYS A C 1
ATOM 2888 O O . LYS A 1 380 ? -0.31 11.492 31.984 1 36.94 380 LYS A O 1
ATOM 2893 N N . SER A 1 381 ? -0.186 10.75 29.906 1 35.06 381 SER A N 1
ATOM 2894 C CA . SER A 1 381 ? -1.262 11.523 29.297 1 35.06 381 SER A CA 1
ATOM 2895 C C . SER A 1 381 ? -2.613 10.852 29.5 1 35.06 381 SER A C 1
ATOM 2897 O O . SER A 1 381 ? -2.781 9.672 29.156 1 35.06 381 SER A O 1
ATOM 2899 N N . PRO A 1 382 ? -3.613 11.438 30.219 1 35.38 382 PRO A N 1
ATOM 2900 C CA . PRO A 1 382 ? -5.027 11.125 30.438 1 35.38 382 PRO A CA 1
ATOM 2901 C C . PRO A 1 382 ? -5.793 10.938 29.125 1 35.38 382 PRO A C 1
ATOM 2903 O O . PRO A 1 382 ? -5.273 11.266 28.047 1 35.38 382 PRO A O 1
ATOM 2906 N N . ASP A 1 383 ? -7.188 10.656 29.344 1 38 383 ASP A N 1
ATOM 2907 C CA . ASP A 1 383 ? -8.328 10.617 28.438 1 38 383 ASP A CA 1
ATOM 2908 C C . ASP A 1 383 ? -8.336 11.828 27.5 1 38 383 ASP A C 1
ATOM 2910 O O . ASP A 1 383 ? -8.242 12.969 27.969 1 38 383 ASP A O 1
ATOM 2914 N N . GLY A 1 384 ? -8 11.805 26.422 1 46.69 384 GLY A N 1
ATOM 2915 C CA . GLY A 1 384 ? -7.727 12.859 25.453 1 46.69 384 GLY A CA 1
ATOM 2916 C C . GLY A 1 384 ? -8.891 13.82 25.281 1 46.69 384 GLY A C 1
ATOM 2917 O O . GLY A 1 384 ? -10.023 13.5 25.625 1 46.69 384 GLY A O 1
ATOM 2918 N N . PRO A 1 385 ? -8.625 15.141 25.156 1 47.47 385 PRO A N 1
ATOM 2919 C CA . PRO A 1 385 ? -9.562 16.25 25.016 1 47.47 385 PRO A CA 1
ATOM 2920 C C . PRO A 1 385 ? -10.539 16.062 23.859 1 47.47 385 PRO A C 1
ATOM 2922 O O . PRO A 1 385 ? -10.219 15.375 22.875 1 47.47 385 PRO A O 1
ATOM 2925 N N . HIS A 1 386 ? -11.883 16.125 24.094 1 48.5 386 HIS A N 1
ATOM 2926 C CA . HIS A 1 386 ? -12.93 16.094 23.078 1 48.5 386 HIS A CA 1
ATOM 2927 C C . HIS A 1 386 ? -12.844 17.312 22.172 1 48.5 386 HIS A C 1
ATOM 2929 O O . HIS A 1 386 ? -12.703 18.438 22.641 1 48.5 386 HIS A O 1
ATOM 2935 N N . PHE A 1 387 ? -12.547 17.25 20.906 1 59.59 387 PHE A N 1
ATOM 2936 C CA . PHE A 1 387 ? -12.492 18.312 19.922 1 59.59 387 PHE A CA 1
ATOM 2937 C C . PHE A 1 387 ? -13.797 18.375 19.125 1 59.59 387 PHE A C 1
ATOM 2939 O O . PHE A 1 387 ? -14.453 17.359 18.922 1 59.59 387 PHE A O 1
ATOM 2946 N N . PRO A 1 388 ? -14.188 19.641 19.016 1 56.44 388 PRO A N 1
ATOM 2947 C CA . PRO A 1 388 ? -15.266 19.766 18.031 1 56.44 388 PRO A CA 1
ATOM 2948 C C . PRO A 1 388 ? -15.008 18.953 16.766 1 56.44 388 PRO A C 1
ATOM 2950 O O . PRO A 1 388 ? -13.859 18.656 16.453 1 56.44 388 PRO A O 1
ATOM 2953 N N . ALA A 1 389 ? -16.078 18.594 16.203 1 55.78 389 ALA A N 1
ATOM 2954 C CA . ALA A 1 389 ? -16.031 17.688 15.062 1 55.78 389 ALA A CA 1
ATOM 2955 C C . ALA A 1 389 ? -15.109 18.219 13.969 1 55.78 389 ALA A C 1
ATOM 2957 O O . ALA A 1 389 ? -14.43 17.438 13.297 1 55.78 389 ALA A O 1
ATOM 2958 N N . TYR A 1 390 ? -15.117 19.594 13.961 1 55.12 390 TYR A N 1
ATOM 2959 C CA . TYR A 1 390 ? -14.367 20.156 12.852 1 55.12 390 TYR A CA 1
ATOM 2960 C C . TYR A 1 390 ? -12.867 20.047 13.094 1 55.12 390 TYR A C 1
ATOM 2962 O O . TYR A 1 390 ? -12.062 20.219 12.172 1 55.12 390 TYR A O 1
ATOM 2970 N N . MET A 1 391 ? -12.539 19.688 14.273 1 65.31 391 MET A N 1
ATOM 2971 C CA . MET A 1 391 ? -11.117 19.609 14.594 1 65.31 391 MET A CA 1
ATOM 2972 C C . MET A 1 391 ? -10.617 18.172 14.445 1 65.31 391 MET A C 1
ATOM 2974 O O . MET A 1 391 ? -9.406 17.938 14.398 1 65.31 391 MET A O 1
ATOM 2978 N N . GLY A 1 392 ? -11.453 17.344 14.203 1 65.56 392 GLY A N 1
ATOM 2979 C CA . GLY A 1 392 ? -11.078 15.945 14 1 65.56 392 GLY A CA 1
ATOM 2980 C C . GLY A 1 392 ? -10.477 15.312 15.242 1 65.56 392 GLY A C 1
ATOM 2981 O O . GLY A 1 392 ? -10.672 15.805 16.359 1 65.56 392 GLY A O 1
ATOM 2982 N N . THR A 1 393 ? -9.922 14.133 15.086 1 78.88 393 THR A N 1
ATOM 2983 C CA . THR A 1 393 ? -9.383 13.344 16.188 1 78.88 393 THR A CA 1
ATOM 2984 C C . THR A 1 393 ? -7.863 13.219 16.062 1 78.88 393 THR A C 1
ATOM 2986 O O . THR A 1 393 ? -7.27 12.273 16.578 1 78.88 393 THR A O 1
ATOM 2989 N N . THR A 1 394 ? -7.27 14.234 15.43 1 88.25 394 THR A N 1
ATOM 2990 C CA . THR A 1 394 ? -5.848 14.164 15.117 1 88.25 394 THR A CA 1
ATOM 2991 C C . THR A 1 394 ? -5.004 14.5 16.344 1 88.25 394 THR A C 1
ATOM 2993 O O . THR A 1 394 ? -3.977 13.867 16.578 1 88.25 394 THR A O 1
ATOM 2996 N N . PHE A 1 395 ? -5.441 15.406 17.188 1 88.31 395 PHE A N 1
ATOM 2997 C CA . PHE A 1 395 ? -4.605 16.031 18.219 1 88.31 395 PHE A CA 1
ATOM 2998 C C . PHE A 1 395 ? -4.16 15.008 19.25 1 88.31 395 PHE A C 1
ATOM 3000 O O . PHE A 1 395 ? -2.994 14.984 19.656 1 88.31 395 PHE A O 1
ATOM 3007 N N . PRO A 1 396 ? -5.059 14.141 19.688 1 85.62 396 PRO A N 1
ATOM 3008 C CA . PRO A 1 396 ? -4.59 13.148 20.672 1 85.62 396 PRO A CA 1
ATOM 3009 C C . PRO A 1 396 ? -3.459 12.281 20.125 1 85.62 396 PRO A C 1
ATOM 3011 O O . PRO A 1 396 ? -2.559 11.891 20.875 1 85.62 396 PRO A O 1
ATOM 3014 N N . TYR A 1 397 ? -3.529 11.977 18.891 1 89.88 397 TYR A N 1
ATOM 3015 C CA . TYR A 1 397 ? -2.488 11.148 18.297 1 89.88 397 TYR A CA 1
ATOM 3016 C C . TYR A 1 397 ? -1.212 11.945 18.078 1 89.88 397 TYR A C 1
ATOM 3018 O O . TYR A 1 397 ? -0.108 11.398 18.141 1 89.88 397 TYR A O 1
ATOM 3026 N N . LEU A 1 398 ? -1.383 13.203 17.891 1 91.94 398 LEU A N 1
ATOM 3027 C CA . LEU A 1 398 ? -0.226 14.086 17.812 1 91.94 398 LEU A CA 1
ATOM 3028 C C . LEU A 1 398 ? 0.48 14.188 19.156 1 91.94 398 LEU A C 1
ATOM 3030 O O . LEU A 1 398 ? 1.71 14.258 19.219 1 91.94 398 LEU A O 1
ATOM 3034 N N . CYS A 1 399 ? -0.32 14.211 20.188 1 88.31 399 CYS A N 1
ATOM 3035 C CA . CYS A 1 399 ? 0.248 14.242 21.531 1 88.31 399 CYS A CA 1
ATOM 3036 C C . CYS A 1 399 ? 1.12 13.016 21.781 1 88.31 399 CYS A C 1
ATOM 3038 O O . CYS A 1 399 ? 2.23 13.141 22.297 1 88.31 399 CYS A O 1
ATOM 3040 N N . LYS A 1 400 ? 0.612 11.859 21.359 1 89.25 400 LYS A N 1
ATOM 3041 C CA . LYS A 1 400 ? 1.368 10.625 21.531 1 89.25 400 LYS A CA 1
ATOM 3042 C C . LYS A 1 400 ? 2.646 10.641 20.703 1 89.25 400 LYS A C 1
ATOM 3044 O O . LYS A 1 400 ? 3.684 10.133 21.141 1 89.25 400 LYS A O 1
ATOM 3049 N N . LEU A 1 401 ? 2.537 11.172 19.531 1 94.06 401 LEU A N 1
ATOM 3050 C CA . LEU A 1 401 ? 3.705 11.297 18.656 1 94.06 401 LEU A CA 1
ATOM 3051 C C . LEU A 1 401 ? 4.754 12.203 19.297 1 94.06 401 LEU A C 1
ATOM 3053 O O . LEU A 1 401 ? 5.949 11.906 19.25 1 94.06 401 LEU A O 1
ATOM 3057 N N . ALA A 1 402 ? 4.293 13.289 19.906 1 91.12 402 ALA A N 1
ATOM 3058 C CA . ALA A 1 402 ? 5.18 14.258 20.531 1 91.12 402 ALA A CA 1
ATOM 3059 C C . ALA A 1 402 ? 5.914 13.641 21.719 1 91.12 402 ALA A C 1
ATOM 3061 O O . ALA A 1 402 ? 7.07 13.977 21.984 1 91.12 402 ALA A O 1
ATOM 3062 N N . LEU A 1 403 ? 5.289 12.711 22.375 1 88.38 403 LEU A N 1
ATOM 3063 C CA . LEU A 1 403 ? 5.934 12.023 23.5 1 88.38 403 LEU A CA 1
ATOM 3064 C C . LEU A 1 403 ? 7.133 11.219 23.016 1 88.38 403 LEU A C 1
ATOM 3066 O O . LEU A 1 403 ? 8.195 11.234 23.641 1 88.38 403 LEU A O 1
ATOM 3070 N N . ILE A 1 404 ? 6.977 10.539 21.891 1 92.44 404 ILE A N 1
ATOM 3071 C CA . ILE A 1 404 ? 8.086 9.781 21.328 1 92.44 404 ILE A CA 1
ATOM 3072 C C . ILE A 1 404 ? 9.195 10.734 20.875 1 92.44 404 ILE A C 1
ATOM 3074 O O . ILE A 1 404 ? 10.375 10.477 21.125 1 92.44 404 ILE A O 1
ATOM 3078 N N . ALA A 1 405 ? 8.773 11.844 20.312 1 93.06 405 ALA A N 1
ATOM 3079 C CA . ALA A 1 405 ? 9.742 12.844 19.859 1 93.06 405 ALA A CA 1
ATOM 3080 C C . ALA A 1 405 ? 10.523 13.43 21.016 1 93.06 405 ALA A C 1
ATOM 3082 O O . ALA A 1 405 ? 11.719 13.719 20.891 1 93.06 405 ALA A O 1
ATOM 3083 N N . HIS A 1 406 ? 9.867 13.602 22.031 1 87.25 406 HIS A N 1
ATOM 3084 C CA . HIS A 1 406 ? 10.531 14.109 23.219 1 87.25 406 HIS A CA 1
ATOM 3085 C C . HIS A 1 406 ? 11.633 13.172 23.672 1 87.25 406 HIS A C 1
ATOM 3087 O O . HIS A 1 406 ? 12.734 13.617 24.016 1 87.25 406 HIS A O 1
ATOM 3093 N N . ASP A 1 407 ? 11.367 11.922 23.703 1 85.19 407 ASP A N 1
ATOM 3094 C CA . ASP A 1 407 ? 12.383 10.93 24.047 1 85.19 407 ASP A CA 1
ATOM 3095 C C . ASP A 1 407 ? 13.547 10.969 23.078 1 85.19 407 ASP A C 1
ATOM 3097 O O . ASP A 1 407 ? 14.703 10.812 23.469 1 85.19 407 ASP A O 1
ATOM 3101 N N . MET A 1 408 ? 13.203 11.156 21.875 1 89.75 408 MET A N 1
ATOM 3102 C CA . MET A 1 408 ? 14.234 11.25 20.844 1 89.75 408 MET A CA 1
ATOM 3103 C C . MET A 1 408 ? 15.164 12.43 21.109 1 89.75 408 MET A C 1
ATOM 3105 O O . MET A 1 408 ? 16.375 12.297 21.016 1 89.75 408 MET A O 1
ATOM 3109 N N . ILE A 1 409 ? 14.555 13.594 21.391 1 84.69 409 ILE A N 1
ATOM 3110 C CA . ILE A 1 409 ? 15.336 14.797 21.656 1 84.69 409 ILE A CA 1
ATOM 3111 C C . ILE A 1 409 ? 16.266 14.562 22.844 1 84.69 409 ILE A C 1
ATOM 3113 O O . ILE A 1 409 ? 17.438 14.969 22.797 1 84.69 409 ILE A O 1
ATOM 3117 N N . TRP A 1 410 ? 15.82 13.836 23.719 1 78.56 410 TRP A N 1
ATOM 3118 C CA . TRP A 1 410 ? 16.625 13.547 24.906 1 78.56 410 TRP A CA 1
ATOM 3119 C C . TRP A 1 410 ? 17.766 12.602 24.562 1 78.56 410 TRP A C 1
ATOM 3121 O O . TRP A 1 410 ? 18.891 12.789 25.031 1 78.56 410 TRP A O 1
ATOM 3131 N N . VAL A 1 411 ? 17.484 11.625 23.766 1 77.19 411 VAL A N 1
ATOM 3132 C CA . VAL A 1 411 ? 18.484 10.633 23.391 1 77.19 411 VAL A CA 1
ATOM 3133 C C . VAL A 1 411 ? 19.531 11.266 22.484 1 77.19 411 VAL A C 1
ATOM 3135 O O . VAL A 1 411 ? 20.734 11.023 22.641 1 77.19 411 VAL A O 1
ATOM 3138 N N . ASN A 1 412 ? 19.047 12.055 21.562 1 79.88 412 ASN A N 1
ATOM 3139 C CA . ASN A 1 412 ? 19.938 12.609 20.547 1 79.88 412 ASN A CA 1
ATOM 3140 C C . ASN A 1 412 ? 20.75 13.781 21.094 1 79.88 412 ASN A C 1
ATOM 3142 O O . ASN A 1 412 ? 21.891 13.984 20.688 1 79.88 412 ASN A O 1
ATOM 3146 N N . TYR A 1 413 ? 20.172 14.508 21.953 1 73.06 413 TYR A N 1
ATOM 3147 C CA . TYR A 1 413 ? 20.828 15.773 22.297 1 73.06 413 TYR A CA 1
ATOM 3148 C C . TYR A 1 413 ? 21.016 15.898 23.812 1 73.06 413 TYR A C 1
ATOM 3150 O O . TYR A 1 413 ? 21.703 16.797 24.281 1 73.06 413 TYR A O 1
ATOM 3158 N N . GLY A 1 414 ? 20.266 15.172 24.594 1 60.69 414 GLY A N 1
ATOM 3159 C CA . GLY A 1 414 ? 20.406 15.281 26.047 1 60.69 414 GLY A CA 1
ATOM 3160 C C . GLY A 1 414 ? 21.734 14.773 26.547 1 60.69 414 GLY A C 1
ATOM 3161 O O . GLY A 1 414 ? 22.312 15.344 27.484 1 60.69 414 GLY A O 1
ATOM 3162 N N . ASN A 1 415 ? 21.969 13.391 26.281 1 54.28 415 ASN A N 1
ATOM 3163 C CA . ASN A 1 415 ? 23.156 12.828 26.891 1 54.28 415 ASN A CA 1
ATOM 3164 C C . ASN A 1 415 ? 24.406 13.148 26.078 1 54.28 415 ASN A C 1
ATOM 3166 O O . ASN A 1 415 ? 24.578 12.656 24.969 1 54.28 415 ASN A O 1
ATOM 3170 N N . ILE A 1 416 ? 24.891 14.32 26.25 1 48.06 416 ILE A N 1
ATOM 3171 C CA . ILE A 1 416 ? 26.141 14.922 25.797 1 48.06 416 ILE A CA 1
ATOM 3172 C C . ILE A 1 416 ? 27.188 13.836 25.562 1 48.06 416 ILE A C 1
ATOM 3174 O O . ILE A 1 416 ? 28.281 14.109 25.078 1 48.06 416 ILE A O 1
ATOM 3178 N N . LEU A 1 417 ? 27.203 12.844 26.281 1 43.31 417 LEU A N 1
ATOM 3179 C CA . LEU A 1 417 ? 28.391 12.039 26.062 1 43.31 417 LEU A CA 1
ATOM 3180 C C . LEU A 1 417 ? 28.422 11.484 24.641 1 43.31 417 LEU A C 1
ATOM 3182 O O . LEU A 1 417 ? 27.453 10.898 24.188 1 43.31 417 LEU A O 1
ATOM 3186 N N . ARG A 1 418 ? 29.234 12.117 23.812 1 48.12 418 ARG A N 1
ATOM 3187 C CA . ARG A 1 418 ? 29.719 11.844 22.469 1 48.12 418 ARG A CA 1
ATOM 3188 C C . ARG A 1 418 ? 29.688 10.352 22.156 1 48.12 418 ARG A C 1
ATOM 3190 O O . ARG A 1 418 ? 30.656 9.633 22.406 1 48.12 418 ARG A O 1
ATOM 3197 N N . VAL A 1 419 ? 28.609 9.656 22.469 1 53.34 419 VAL A N 1
ATOM 3198 C CA . VAL A 1 419 ? 28.656 8.219 22.219 1 53.34 419 VAL A CA 1
ATOM 3199 C C . VAL A 1 419 ? 28.891 7.973 20.734 1 53.34 419 VAL A C 1
ATOM 3201 O O . VAL A 1 419 ? 28.469 8.773 19.891 1 53.34 419 VAL A O 1
ATOM 3204 N N . GLU A 1 420 ? 29.859 7.152 20.453 1 59.59 420 GLU A N 1
ATOM 3205 C CA . GLU A 1 420 ? 30.234 6.676 19.125 1 59.59 420 GLU A CA 1
ATOM 3206 C C . GLU A 1 420 ? 29 6.395 18.266 1 59.59 420 GLU A C 1
ATOM 3208 O O . GLU A 1 420 ? 27.969 5.973 18.781 1 59.59 420 GLU A O 1
ATOM 3213 N N . GLY A 1 421 ? 28.906 7.078 17.125 1 60.53 421 GLY A N 1
ATOM 3214 C CA . GLY A 1 421 ? 27.859 6.977 16.125 1 60.53 421 GLY A CA 1
ATOM 3215 C C . GLY A 1 421 ? 27.156 5.625 16.125 1 60.53 421 GLY A C 1
ATOM 3216 O O . GLY A 1 421 ? 25.938 5.551 16.094 1 60.53 421 GLY A O 1
ATOM 3217 N N . TYR A 1 422 ? 27.906 4.621 16.438 1 65.44 422 TYR A N 1
ATOM 3218 C CA . TYR A 1 422 ? 27.359 3.271 16.312 1 65.44 422 TYR A CA 1
ATOM 3219 C C . TYR A 1 422 ? 26.531 2.904 17.547 1 65.44 422 TYR A C 1
ATOM 3221 O O . TYR A 1 422 ? 25.547 2.178 17.438 1 65.44 422 TYR A O 1
ATOM 3229 N N . SER A 1 423 ? 26.984 3.43 18.625 1 70.81 423 SER A N 1
ATOM 3230 C CA . SER A 1 423 ? 26.234 3.139 19.844 1 70.81 423 SER A CA 1
ATOM 3231 C C . SER A 1 423 ? 24.875 3.824 19.844 1 70.81 423 SER A C 1
ATOM 3233 O O . SER A 1 423 ? 23.922 3.336 20.453 1 70.81 423 SER A O 1
ATOM 3235 N N . MET A 1 424 ? 24.797 4.789 19.094 1 81.38 424 MET A N 1
ATOM 3236 C CA . MET A 1 424 ? 23.562 5.559 19.031 1 81.38 424 MET A CA 1
ATOM 3237 C C . MET A 1 424 ? 22.531 4.863 18.141 1 81.38 424 MET A C 1
ATOM 3239 O O . MET A 1 424 ? 21.328 5 18.359 1 81.38 424 MET A O 1
ATOM 3243 N N . ILE A 1 425 ? 23.031 4.012 17.312 1 87.25 425 ILE A N 1
ATOM 3244 C CA . ILE A 1 425 ? 22.188 3.461 16.266 1 87.25 425 ILE A CA 1
ATOM 3245 C C . ILE A 1 425 ? 21.172 2.488 16.875 1 87.25 425 ILE A C 1
ATOM 3247 O O . ILE A 1 425 ? 20.016 2.451 16.453 1 87.25 425 ILE A O 1
ATOM 3251 N N . GLU A 1 426 ? 21.625 1.734 17.828 1 86.75 426 GLU A N 1
ATOM 3252 C CA . GLU A 1 426 ? 20.734 0.777 18.469 1 86.75 426 GLU A CA 1
ATOM 3253 C C . GLU A 1 426 ? 19.547 1.485 19.141 1 86.75 426 GLU A C 1
ATOM 3255 O O . GLU A 1 426 ? 18.406 1.045 19.016 1 86.75 426 GLU A O 1
ATOM 3260 N N . HIS A 1 427 ? 19.906 2.58 19.828 1 87.75 427 HIS A N 1
ATOM 3261 C CA . HIS A 1 427 ? 18.859 3.346 20.5 1 87.75 427 HIS A CA 1
ATOM 3262 C C . HIS A 1 427 ? 17.938 4.023 19.484 1 87.75 427 HIS A C 1
ATOM 3264 O O . HIS A 1 427 ? 16.734 4.102 19.703 1 87.75 427 HIS A O 1
ATOM 3270 N N . MET A 1 428 ? 18.531 4.527 18.438 1 93 428 MET A N 1
ATOM 3271 C CA . MET A 1 428 ? 17.75 5.184 17.391 1 93 428 MET A CA 1
ATOM 3272 C C . MET A 1 428 ? 16.812 4.195 16.719 1 93 428 MET A C 1
ATOM 3274 O O . MET A 1 428 ? 15.672 4.539 16.391 1 93 428 MET A O 1
ATOM 3278 N N . GLU A 1 429 ? 17.328 2.992 16.562 1 93.81 429 GLU A N 1
ATOM 3279 C CA . GLU A 1 429 ? 16.5 1.954 15.945 1 93.81 429 GLU A CA 1
ATOM 3280 C C . GLU A 1 429 ? 15.305 1.597 16.812 1 93.81 429 GLU A C 1
ATOM 3282 O O . GLU A 1 429 ? 14.211 1.367 16.297 1 93.81 429 GLU A O 1
ATOM 3287 N N . VAL A 1 430 ? 15.484 1.553 18.094 1 92.19 430 VAL A N 1
ATOM 3288 C CA . VAL A 1 430 ? 14.398 1.27 19.031 1 92.19 430 VAL A CA 1
ATOM 3289 C C . VAL A 1 430 ? 13.352 2.383 18.969 1 92.19 430 VAL A C 1
ATOM 3291 O O . VAL A 1 430 ? 12.148 2.115 18.938 1 92.19 430 VAL A O 1
ATOM 3294 N N . LEU A 1 431 ? 13.789 3.59 18.969 1 94.12 431 LEU A N 1
ATOM 3295 C CA . LEU A 1 431 ? 12.875 4.723 18.875 1 94.12 431 LEU A CA 1
ATOM 3296 C C . LEU A 1 431 ? 12.117 4.715 17.562 1 94.12 431 LEU A C 1
ATOM 3298 O O . LEU A 1 431 ? 10.93 5.027 17.516 1 94.12 431 LEU A O 1
ATOM 3302 N N . TYR A 1 432 ? 12.914 4.355 16.562 1 96.88 432 TYR A N 1
ATOM 3303 C CA . TYR A 1 432 ? 12.258 4.262 15.258 1 96.88 432 TYR A CA 1
ATOM 3304 C C . TYR A 1 432 ? 11.148 3.213 15.281 1 96.88 432 TYR A C 1
ATOM 3306 O O . TYR A 1 432 ? 10.086 3.412 14.695 1 96.88 432 TYR A O 1
ATOM 3314 N N . GLY A 1 433 ? 11.398 2.119 15.883 1 96.62 433 GLY A N 1
ATOM 3315 C CA . GLY A 1 433 ? 10.367 1.108 16.078 1 96.62 433 GLY A CA 1
ATOM 3316 C C . GLY A 1 433 ? 9.125 1.644 16.75 1 96.62 433 GLY A C 1
ATOM 3317 O O . GLY A 1 433 ? 8 1.286 16.375 1 96.62 433 GLY A O 1
ATOM 3318 N N . ARG A 1 434 ? 9.281 2.512 17.688 1 95.94 434 ARG A N 1
ATOM 3319 C CA . ARG A 1 434 ? 8.148 3.119 18.375 1 95.94 434 ARG A CA 1
ATOM 3320 C C . ARG A 1 434 ? 7.355 4.027 17.453 1 95.94 434 ARG A C 1
ATOM 3322 O O . ARG A 1 434 ? 6.129 4.09 17.531 1 95.94 434 ARG A O 1
ATOM 3329 N N . TYR A 1 435 ? 8.102 4.805 16.625 1 97.81 435 TYR A N 1
ATOM 3330 C CA . TYR A 1 435 ? 7.43 5.621 15.617 1 97.81 435 TYR A CA 1
ATOM 3331 C C . TYR A 1 435 ? 6.574 4.758 14.695 1 97.81 435 TYR A C 1
ATOM 3333 O O . TYR A 1 435 ? 5.43 5.109 14.391 1 97.81 435 TYR A O 1
ATOM 3341 N N . LEU A 1 436 ? 7.105 3.623 14.266 1 97.62 436 LEU A N 1
ATOM 3342 C CA . LEU A 1 436 ? 6.375 2.73 13.375 1 97.62 436 LEU A CA 1
ATOM 3343 C C . LEU A 1 436 ? 5.164 2.131 14.07 1 97.62 436 LEU A C 1
ATOM 3345 O O . LEU A 1 436 ? 4.086 2.033 13.484 1 97.62 436 LEU A O 1
ATOM 3349 N N . GLU A 1 437 ? 5.324 1.737 15.305 1 95.44 437 GLU A N 1
ATOM 3350 C CA . GLU A 1 437 ? 4.211 1.189 16.078 1 95.44 437 GLU A CA 1
ATOM 3351 C C . GLU A 1 437 ? 3.094 2.215 16.234 1 95.44 437 GLU A C 1
ATOM 3353 O O . GLU A 1 437 ? 1.912 1.87 16.156 1 95.44 437 GLU A O 1
ATOM 3358 N N . TRP A 1 438 ? 3.477 3.463 16.562 1 96.19 438 TRP A N 1
ATOM 3359 C CA . TRP A 1 438 ? 2.508 4.551 16.641 1 96.19 438 TRP A CA 1
ATOM 3360 C C . TRP A 1 438 ? 1.697 4.656 15.352 1 96.19 438 TRP A C 1
ATOM 3362 O O . TRP A 1 438 ? 0.469 4.762 15.391 1 96.19 438 TRP A O 1
ATOM 3372 N N . ALA A 1 439 ? 2.357 4.625 14.195 1 97.31 439 ALA A N 1
ATOM 3373 C CA . ALA A 1 439 ? 1.686 4.758 12.906 1 97.31 439 ALA A CA 1
ATOM 3374 C C . ALA A 1 439 ? 0.747 3.582 12.656 1 97.31 439 ALA A C 1
ATOM 3376 O O . ALA A 1 439 ? -0.37 3.764 12.164 1 97.31 439 ALA A O 1
ATOM 3377 N N . ASP A 1 440 ? 1.158 2.359 12.992 1 93.38 440 ASP A N 1
ATOM 3378 C CA . ASP A 1 440 ? 0.388 1.145 12.742 1 93.38 440 ASP A CA 1
ATOM 3379 C C . ASP A 1 440 ? -0.901 1.134 13.555 1 93.38 440 ASP A C 1
ATOM 3381 O O . ASP A 1 440 ? -1.861 0.446 13.203 1 93.38 440 ASP A O 1
ATOM 3385 N N . ARG A 1 441 ? -0.961 1.9 14.586 1 90.31 441 ARG A N 1
ATOM 3386 C CA . ARG A 1 441 ? -2.113 1.894 15.484 1 90.31 441 ARG A CA 1
ATOM 3387 C C . ARG A 1 441 ? -3.074 3.029 15.148 1 90.31 441 ARG A C 1
ATOM 3389 O O . ARG A 1 441 ? -4.121 3.17 15.781 1 90.31 441 ARG A O 1
ATOM 3396 N N . LEU A 1 442 ? -2.754 3.828 14.203 1 93.62 442 LEU A N 1
ATOM 3397 C CA . LEU A 1 442 ? -3.621 4.941 13.828 1 93.62 442 LEU A CA 1
ATOM 3398 C C . LEU A 1 442 ? -4.969 4.434 13.32 1 93.62 442 LEU A C 1
ATOM 3400 O O . LEU A 1 442 ? -5.031 3.447 12.586 1 93.62 442 LEU A O 1
ATOM 3404 N N . PRO A 1 443 ? -5.996 5.035 13.797 1 89.25 443 PRO A N 1
ATOM 3405 C CA . PRO A 1 443 ? -7.277 4.727 13.148 1 89.25 443 PRO A CA 1
ATOM 3406 C C . PRO A 1 443 ? -7.277 5.043 11.656 1 89.25 443 PRO A C 1
ATOM 3408 O O . PRO A 1 443 ? -6.52 5.906 11.203 1 89.25 443 PRO A O 1
ATOM 3411 N N . LEU A 1 444 ? -8.125 4.43 10.828 1 88.69 444 LEU A N 1
ATOM 3412 C CA . LEU A 1 444 ? -8.117 4.527 9.375 1 88.69 444 LEU A CA 1
ATOM 3413 C C . LEU A 1 444 ? -8.406 5.953 8.922 1 88.69 444 LEU A C 1
ATOM 3415 O O . LEU A 1 444 ? -7.91 6.391 7.879 1 88.69 444 LEU A O 1
ATOM 3419 N N . GLU A 1 445 ? -9.172 6.648 9.727 1 87.06 445 GLU A N 1
ATOM 3420 C CA . GLU A 1 445 ? -9.508 8.023 9.375 1 87.06 445 GLU A CA 1
ATOM 3421 C C . GLU A 1 445 ? -8.281 8.922 9.414 1 87.06 445 GLU A C 1
ATOM 3423 O O . GLU A 1 445 ? -8.273 10 8.812 1 87.06 445 GLU A O 1
ATOM 3428 N N . LEU A 1 446 ? -7.215 8.469 10.125 1 92.38 446 LEU A N 1
ATOM 3429 C CA . LEU A 1 446 ? -6.012 9.281 10.273 1 92.38 446 LEU A CA 1
ATOM 3430 C C . LEU A 1 446 ? -4.891 8.758 9.383 1 92.38 446 LEU A C 1
ATOM 3432 O O . LEU A 1 446 ? -3.752 9.219 9.469 1 92.38 446 LEU A O 1
ATOM 3436 N N . VAL A 1 447 ? -5.223 7.719 8.594 1 93 447 VAL A N 1
ATOM 3437 C CA . VAL A 1 447 ? -4.273 7.238 7.59 1 93 447 VAL A CA 1
ATOM 3438 C C . VAL A 1 447 ? -4.438 8.039 6.301 1 93 447 VAL A C 1
ATOM 3440 O O . VAL A 1 447 ? -5.551 8.445 5.953 1 93 447 VAL A O 1
ATOM 3443 N N . ARG A 1 448 ? -3.342 8.312 5.676 1 91.25 448 ARG A N 1
ATOM 3444 C CA . ARG A 1 448 ? -3.391 9.117 4.461 1 91.25 448 ARG A CA 1
ATOM 3445 C C . ARG A 1 448 ? -4.18 8.406 3.365 1 91.25 448 ARG A C 1
ATOM 3447 O O . ARG A 1 448 ? -3.93 7.23 3.078 1 91.25 448 ARG A O 1
ATOM 3454 N N . GLY A 1 449 ? -5.094 9.016 2.82 1 83.69 449 GLY A N 1
ATOM 3455 C CA . GLY A 1 449 ? -5.93 8.531 1.729 1 83.69 449 GLY A CA 1
ATOM 3456 C C . GLY A 1 449 ? -6.48 9.641 0.862 1 83.69 449 GLY A C 1
ATOM 3457 O O . GLY A 1 449 ? -6 10.781 0.92 1 83.69 449 GLY A O 1
ATOM 3458 N N . GLY A 1 450 ? -7.391 9.352 0.057 1 77.94 450 GLY A N 1
ATOM 3459 C CA . GLY A 1 450 ? -7.949 10.312 -0.878 1 77.94 450 GLY A CA 1
ATOM 3460 C C . GLY A 1 450 ? -8.82 11.359 -0.208 1 77.94 450 GLY A C 1
ATOM 3461 O O . GLY A 1 450 ? -8.992 12.461 -0.734 1 77.94 450 GLY A O 1
ATOM 3462 N N . GLU A 1 451 ? -9.273 11.039 0.922 1 80.88 451 GLU A N 1
ATOM 3463 C CA . GLU A 1 451 ? -10.227 11.93 1.575 1 80.88 451 GLU A CA 1
ATOM 3464 C C . GLU A 1 451 ? -9.656 12.484 2.877 1 80.88 451 GLU A C 1
ATOM 3466 O O . GLU A 1 451 ? -10.398 12.969 3.729 1 80.88 451 GLU A O 1
ATOM 3471 N N . SER A 1 452 ? -8.398 12.492 2.963 1 87.5 452 SER A N 1
ATOM 3472 C CA . SER A 1 452 ? -7.777 12.945 4.207 1 87.5 452 SER A CA 1
ATOM 3473 C C . SER A 1 452 ? -7.859 14.461 4.344 1 87.5 452 SER A C 1
ATOM 3475 O O . SER A 1 452 ? -7.691 15.188 3.363 1 87.5 452 SER A O 1
ATOM 3477 N N . ALA A 1 453 ? -8.172 14.891 5.535 1 89.5 453 ALA A N 1
ATOM 3478 C CA . ALA A 1 453 ? -8.172 16.312 5.836 1 89.5 453 ALA A CA 1
ATOM 3479 C C . ALA A 1 453 ? -6.754 16.859 5.938 1 89.5 453 ALA A C 1
ATOM 3481 O O . ALA A 1 453 ? -5.793 16.094 6.004 1 89.5 453 ALA A O 1
ATOM 3482 N N . HIS A 1 454 ? -6.578 18.172 5.879 1 92.25 454 HIS A N 1
ATOM 3483 C CA . HIS A 1 454 ? -5.258 18.781 5.867 1 92.25 454 HIS A CA 1
ATOM 3484 C C . HIS A 1 454 ? -4.5 18.5 7.156 1 92.25 454 HIS A C 1
ATOM 3486 O O . HIS A 1 454 ? -3.283 18.297 7.141 1 92.25 454 HIS A O 1
ATOM 3492 N N . HIS A 1 455 ? -5.203 18.469 8.312 1 92.44 455 HIS A N 1
ATOM 3493 C CA . HIS A 1 455 ? -4.527 18.266 9.586 1 92.44 455 HIS A CA 1
ATOM 3494 C C . HIS A 1 455 ? -3.961 16.844 9.688 1 92.44 455 HIS A C 1
ATOM 3496 O O . HIS A 1 455 ? -2.963 16.625 10.375 1 92.44 455 HIS A O 1
ATOM 3502 N N . VAL A 1 456 ? -4.605 15.914 8.961 1 93.56 456 VAL A N 1
ATOM 3503 C CA . VAL A 1 456 ? -4.074 14.555 8.922 1 93.56 456 VAL A CA 1
ATOM 3504 C C . VAL A 1 456 ? -2.725 14.555 8.211 1 93.56 456 VAL A C 1
ATOM 3506 O O . VAL A 1 456 ? -1.773 13.922 8.672 1 93.56 456 VAL A O 1
ATOM 3509 N N . LEU A 1 457 ? -2.627 15.266 7.129 1 95.31 457 LEU A N 1
ATOM 3510 C CA . LEU A 1 457 ? -1.367 15.344 6.398 1 95.31 457 LEU A CA 1
ATOM 3511 C C . LEU A 1 457 ? -0.288 16.016 7.242 1 95.31 457 LEU A C 1
ATOM 3513 O O . LEU A 1 457 ? 0.871 15.586 7.227 1 95.31 457 LEU A O 1
ATOM 3517 N N . ILE A 1 458 ? -0.675 17.016 8 1 95.62 458 ILE A N 1
ATOM 3518 C CA . ILE A 1 458 ? 0.292 17.719 8.844 1 95.62 458 ILE A CA 1
ATOM 3519 C C . ILE A 1 458 ? 0.831 16.766 9.906 1 95.62 458 ILE A C 1
ATOM 3521 O O . ILE A 1 458 ? 2.023 16.781 10.219 1 95.62 458 ILE A O 1
ATOM 3525 N N . MET A 1 459 ? -0.064 15.977 10.461 1 95.12 459 MET A N 1
ATOM 3526 C CA . MET A 1 459 ? 0.38 14.977 11.43 1 95.12 459 MET A CA 1
ATOM 3527 C C . MET A 1 459 ? 1.425 14.055 10.812 1 95.12 459 MET A C 1
ATOM 3529 O O . MET A 1 459 ? 2.445 13.758 11.438 1 95.12 459 MET A O 1
ATOM 3533 N N . HIS A 1 460 ? 1.204 13.609 9.602 1 97.31 460 HIS A N 1
ATOM 3534 C CA . HIS A 1 460 ? 2.152 12.742 8.914 1 97.31 460 HIS A CA 1
ATOM 3535 C C . HIS A 1 460 ? 3.434 13.492 8.562 1 97.31 460 HIS A C 1
ATOM 3537 O O . HIS A 1 460 ? 4.516 12.906 8.539 1 97.31 460 HIS A O 1
ATOM 3543 N N . ILE A 1 461 ? 3.297 14.781 8.281 1 97.56 461 ILE A N 1
ATOM 3544 C CA . ILE A 1 461 ? 4.48 15.609 8.07 1 97.56 461 ILE A CA 1
ATOM 3545 C C . ILE A 1 461 ? 5.363 15.562 9.32 1 97.56 461 ILE A C 1
ATOM 3547 O O . ILE A 1 461 ? 6.57 15.336 9.227 1 97.56 461 ILE A O 1
ATOM 3551 N N . TYR A 1 462 ? 4.727 15.727 10.445 1 96.94 462 TYR A N 1
ATOM 3552 C CA . TYR A 1 462 ? 5.484 15.719 11.695 1 96.94 462 TYR A CA 1
ATOM 3553 C C . TYR A 1 462 ? 6.141 14.359 11.922 1 96.94 462 TYR A C 1
ATOM 3555 O O . TYR A 1 462 ? 7.293 14.289 12.359 1 96.94 462 TYR A O 1
ATOM 3563 N N . PHE A 1 463 ? 5.438 13.344 11.602 1 97.88 463 PHE A N 1
ATOM 3564 C CA . PHE A 1 463 ? 6.004 12.008 11.742 1 97.88 463 PHE A CA 1
ATOM 3565 C C . PHE A 1 463 ? 7.309 11.883 10.961 1 97.88 463 PHE A C 1
ATOM 3567 O O . PHE A 1 463 ? 8.336 11.484 11.516 1 97.88 463 PHE A O 1
ATOM 3574 N N . HIS A 1 464 ? 7.277 12.18 9.734 1 98.25 464 HIS A N 1
ATOM 3575 C CA . HIS A 1 464 ? 8.445 12 8.875 1 98.25 464 HIS A CA 1
ATOM 3576 C C . HIS A 1 464 ? 9.555 12.977 9.242 1 98.25 464 HIS A C 1
ATOM 3578 O O . HIS A 1 464 ? 10.734 12.656 9.125 1 98.25 464 HIS A O 1
ATOM 3584 N N . ALA A 1 465 ? 9.164 14.195 9.633 1 97.31 465 ALA A N 1
ATOM 3585 C CA . ALA A 1 465 ? 10.164 15.141 10.102 1 97.31 465 ALA A CA 1
ATOM 3586 C C . ALA A 1 465 ? 10.891 14.609 11.328 1 97.31 465 ALA A C 1
ATOM 3588 O O . ALA A 1 465 ? 12.117 14.703 11.422 1 97.31 465 ALA A O 1
ATOM 3589 N N . PHE A 1 466 ? 10.164 14.031 12.234 1 96.75 466 PHE A N 1
ATOM 3590 C CA . PHE A 1 466 ? 10.766 13.461 13.438 1 96.75 466 PHE A CA 1
ATOM 3591 C C . PHE A 1 466 ? 11.695 12.312 13.078 1 96.75 466 PHE A C 1
ATOM 3593 O O . PHE A 1 466 ? 12.766 12.156 13.68 1 96.75 466 PHE A O 1
ATOM 3600 N N . VAL A 1 467 ? 11.258 11.523 12.109 1 97.25 467 VAL A N 1
ATOM 3601 C CA . VAL A 1 467 ? 12.102 10.414 11.68 1 97.25 467 VAL A CA 1
ATOM 3602 C C . VAL A 1 467 ? 13.406 10.945 11.102 1 97.25 467 VAL A C 1
ATOM 3604 O O . VAL A 1 467 ? 14.484 10.422 11.398 1 97.25 467 VAL A O 1
ATOM 3607 N N . LEU A 1 468 ? 13.32 11.969 10.32 1 96.19 468 LEU A N 1
ATOM 3608 C CA . LEU A 1 468 ? 14.531 12.57 9.758 1 96.19 468 LEU A CA 1
ATOM 3609 C C . LEU A 1 468 ? 15.414 13.148 10.852 1 96.19 468 LEU A C 1
ATOM 3611 O O . LEU A 1 468 ? 16.641 13.016 10.805 1 96.19 468 LEU A O 1
ATOM 3615 N N . ASP A 1 469 ? 14.828 13.727 11.836 1 93.56 469 ASP A N 1
ATOM 3616 C CA . ASP A 1 469 ? 15.578 14.305 12.945 1 93.56 469 ASP A CA 1
ATOM 3617 C C . ASP A 1 469 ? 16.203 13.219 13.805 1 93.56 469 ASP A C 1
ATOM 3619 O O . ASP A 1 469 ? 17.281 13.414 14.383 1 93.56 469 ASP A O 1
ATOM 3623 N N . LEU A 1 470 ? 15.516 12.148 13.883 1 93.75 470 LEU A N 1
ATOM 3624 C CA . LEU A 1 470 ? 16.016 11.039 14.68 1 93.75 470 LEU A CA 1
ATOM 3625 C C . LEU A 1 470 ? 17.406 10.625 14.203 1 93.75 470 LEU A C 1
ATOM 3627 O O . LEU A 1 470 ? 18.297 10.367 15.023 1 93.75 470 LEU A O 1
ATOM 3631 N N . PHE A 1 471 ? 17.625 10.617 12.93 1 92.62 471 PHE A N 1
ATOM 3632 C CA . PHE A 1 471 ? 18.859 10.07 12.391 1 92.62 471 PHE A CA 1
ATOM 3633 C C . PHE A 1 471 ? 19.781 11.188 11.922 1 92.62 471 PHE A C 1
ATOM 3635 O O . PHE A 1 471 ? 20.891 10.922 11.43 1 92.62 471 PHE A O 1
ATOM 3642 N N . ARG A 1 472 ? 19.438 12.422 12.055 1 89.81 472 ARG A N 1
ATOM 3643 C CA . ARG A 1 472 ? 20.203 13.555 11.547 1 89.81 472 ARG A CA 1
ATOM 3644 C C . ARG A 1 472 ? 21.578 13.633 12.203 1 89.81 472 ARG A C 1
ATOM 3646 O O . ARG A 1 472 ? 22.562 13.969 11.547 1 89.81 472 ARG A O 1
ATOM 3653 N N . PRO A 1 473 ? 21.688 13.32 13.477 1 85.81 473 PRO A N 1
ATOM 3654 C CA . PRO A 1 473 ? 23.016 13.406 14.109 1 85.81 473 PRO A CA 1
ATOM 3655 C C . PRO A 1 473 ? 24.047 12.492 13.445 1 85.81 473 PRO A C 1
ATOM 3657 O O . PRO A 1 473 ? 25.25 12.734 13.562 1 85.81 473 PRO A O 1
ATOM 3660 N N . LEU A 1 474 ? 23.609 11.445 12.734 1 87.88 474 LEU A N 1
ATOM 3661 C CA . LEU A 1 474 ? 24.516 10.484 12.133 1 87.88 474 LEU A CA 1
ATOM 3662 C C . LEU A 1 474 ? 25.141 11.047 10.852 1 87.88 474 LEU A C 1
ATOM 3664 O O . LEU A 1 474 ? 26.125 10.516 10.352 1 87.88 474 LEU A O 1
ATOM 3668 N N . VAL A 1 475 ? 24.578 12.062 10.32 1 80.31 475 VAL A N 1
ATOM 3669 C CA . VAL A 1 475 ? 25.047 12.648 9.07 1 80.31 475 VAL A CA 1
ATOM 3670 C C . VAL A 1 475 ? 26.5 13.086 9.211 1 80.31 475 VAL A C 1
ATOM 3672 O O . VAL A 1 475 ? 27.266 13.016 8.25 1 80.31 475 VAL A O 1
ATOM 3675 N N . HIS A 1 476 ? 26.875 13.422 10.367 1 76.69 476 HIS A N 1
ATOM 3676 C CA . HIS A 1 476 ? 28.219 13.945 10.586 1 76.69 476 HIS A CA 1
ATOM 3677 C C . HIS A 1 476 ? 29.172 12.844 11.062 1 76.69 476 HIS A C 1
ATOM 3679 O O . HIS A 1 476 ? 30.344 13.102 11.336 1 76.69 476 HIS A O 1
ATOM 3685 N N . HIS A 1 477 ? 28.656 11.727 11.219 1 75.12 477 HIS A N 1
ATOM 3686 C CA . HIS A 1 477 ? 29.484 10.648 11.758 1 75.12 477 HIS A CA 1
ATOM 3687 C C . HIS A 1 477 ? 29.859 9.648 10.672 1 75.12 477 HIS A C 1
ATOM 3689 O O . HIS A 1 477 ? 29.75 8.438 10.875 1 75.12 477 HIS A O 1
ATOM 3695 N N . GLY A 1 478 ? 30.25 10.125 9.516 1 68.25 478 GLY A N 1
ATOM 3696 C CA . GLY A 1 478 ? 30.828 9.289 8.484 1 68.25 478 GLY A CA 1
ATOM 3697 C C . GLY A 1 478 ? 29.891 8.227 7.969 1 68.25 478 GLY A C 1
ATOM 3698 O O . GLY A 1 478 ? 28.75 8.523 7.59 1 68.25 478 GLY A O 1
ATOM 3699 N N . ASP A 1 479 ? 30.359 6.953 8.195 1 80.81 479 ASP A N 1
ATOM 3700 C CA . ASP A 1 479 ? 29.719 5.809 7.562 1 80.81 479 ASP A CA 1
ATOM 3701 C C . ASP A 1 479 ? 28.641 5.215 8.469 1 80.81 479 ASP A C 1
ATOM 3703 O O . ASP A 1 479 ? 27.984 4.23 8.109 1 80.81 479 ASP A O 1
ATOM 3707 N N . ALA A 1 480 ? 28.375 5.965 9.531 1 82.5 480 ALA A N 1
ATOM 3708 C CA . ALA A 1 480 ? 27.406 5.438 10.492 1 82.5 480 ALA A CA 1
ATOM 3709 C C . ALA A 1 480 ? 26 5.469 9.914 1 82.5 480 ALA A C 1
ATOM 3711 O O . ALA A 1 480 ? 25.172 4.605 10.227 1 82.5 480 ALA A O 1
ATOM 3712 N N . ILE A 1 481 ? 25.719 6.398 9.094 1 87.31 481 ILE A N 1
ATOM 3713 C CA . ILE A 1 481 ? 24.391 6.57 8.539 1 87.31 481 ILE A CA 1
ATOM 3714 C C . ILE A 1 481 ? 24.062 5.422 7.586 1 87.31 481 ILE A C 1
ATOM 3716 O O . ILE A 1 481 ? 22.906 5.164 7.277 1 87.31 481 ILE A O 1
ATOM 3720 N N . ARG A 1 482 ? 25.125 4.594 7.211 1 88.69 482 ARG A N 1
ATOM 3721 C CA . ARG A 1 482 ? 24.938 3.494 6.266 1 88.69 482 ARG A CA 1
ATOM 3722 C C . ARG A 1 482 ? 25.047 2.145 6.973 1 88.69 482 ARG A C 1
ATOM 3724 O O . ARG A 1 482 ? 25.062 1.099 6.32 1 88.69 482 ARG A O 1
ATOM 3731 N N . ALA A 1 483 ? 25.047 2.26 8.234 1 89.62 483 ALA A N 1
ATOM 3732 C CA . ALA A 1 483 ? 25.125 1.026 9.008 1 89.62 483 ALA A CA 1
ATOM 3733 C C . ALA A 1 483 ? 23.844 0.203 8.859 1 89.62 483 ALA A C 1
ATOM 3735 O O . ALA A 1 483 ? 22.75 0.756 8.82 1 89.62 483 ALA A O 1
ATOM 3736 N N . ARG A 1 484 ? 24 -1.118 8.844 1 91.19 484 ARG A N 1
ATOM 3737 C CA . ARG A 1 484 ? 22.875 -2.02 8.664 1 91.19 484 ARG A CA 1
ATOM 3738 C C . ARG A 1 484 ? 22.016 -2.074 9.922 1 91.19 484 ARG A C 1
ATOM 3740 O O . ARG A 1 484 ? 22.531 -2.137 11.039 1 91.19 484 ARG A O 1
ATOM 3747 N N . LEU A 1 485 ? 20.719 -1.975 9.742 1 92.5 485 LEU A N 1
ATOM 3748 C CA . LEU A 1 485 ? 19.766 -2.105 10.836 1 92.5 485 LEU A CA 1
ATOM 3749 C C . LEU A 1 485 ? 19.266 -3.541 10.961 1 92.5 485 LEU A C 1
ATOM 3751 O O . LEU A 1 485 ? 18.875 -4.152 9.961 1 92.5 485 LEU A O 1
ATOM 3755 N N . GLU A 1 486 ? 19.125 -4.133 12.055 1 88.12 486 GLU A N 1
ATOM 3756 C CA . GLU A 1 486 ? 18.844 -5.547 12.273 1 88.12 486 GLU A CA 1
ATOM 3757 C C . GLU A 1 486 ? 17.344 -5.82 12.305 1 88.12 486 GLU A C 1
ATOM 3759 O O . GLU A 1 486 ? 16.906 -6.941 12.039 1 88.12 486 GLU A O 1
ATOM 3764 N N . SER A 1 487 ? 16.547 -4.859 12.586 1 89.5 487 SER A N 1
ATOM 3765 C CA . SER A 1 487 ? 15.117 -5.055 12.789 1 89.5 487 SER A CA 1
ATOM 3766 C C . SER A 1 487 ? 14.391 -5.262 11.469 1 89.5 487 SER A C 1
ATOM 3768 O O . SER A 1 487 ? 13.195 -5.586 11.453 1 89.5 487 SER A O 1
ATOM 3770 N N . PHE A 1 488 ? 15.062 -5.086 10.344 1 91.94 488 PHE A N 1
ATOM 3771 C CA . PHE A 1 488 ? 14.406 -5.18 9.047 1 91.94 488 PHE A CA 1
ATOM 3772 C C . PHE A 1 488 ? 14.945 -6.363 8.25 1 91.94 488 PHE A C 1
ATOM 3774 O O . PHE A 1 488 ? 16.062 -6.82 8.484 1 91.94 488 PHE A O 1
ATOM 3781 N N . THR A 1 489 ? 14.117 -6.891 7.367 1 88.31 489 THR A N 1
ATOM 3782 C CA . THR A 1 489 ? 14.5 -8.031 6.547 1 88.31 489 THR A CA 1
ATOM 3783 C C . THR A 1 489 ? 15.344 -7.586 5.355 1 88.31 489 THR A C 1
ATOM 3785 O O . THR A 1 489 ? 16.203 -8.336 4.879 1 88.31 489 THR A O 1
ATOM 3788 N N . SER A 1 490 ? 15.125 -6.391 4.934 1 88.19 490 SER A N 1
ATOM 3789 C CA . SER A 1 490 ? 15.906 -5.867 3.816 1 88.19 490 SER A CA 1
ATOM 3790 C C . SER A 1 490 ? 17.375 -5.719 4.188 1 88.19 490 SER A C 1
ATOM 3792 O O . SER A 1 490 ? 17.703 -5.133 5.219 1 88.19 490 SER A O 1
ATOM 3794 N N . GLN A 1 491 ? 18.219 -6.156 3.322 1 85.75 491 GLN A N 1
ATOM 3795 C CA . GLN A 1 491 ? 19.656 -6.051 3.566 1 85.75 491 GLN A CA 1
ATOM 3796 C C . GLN A 1 491 ? 20.141 -4.621 3.348 1 85.75 491 GLN A C 1
ATOM 3798 O O . GLN A 1 491 ? 21.234 -4.258 3.793 1 85.75 491 GLN A O 1
ATOM 3803 N N . GLN A 1 492 ? 19.328 -3.814 2.76 1 87.25 492 GLN A N 1
ATOM 3804 C CA . GLN A 1 492 ? 19.688 -2.43 2.477 1 87.25 492 GLN A CA 1
ATOM 3805 C C . GLN A 1 492 ? 19.172 -1.495 3.572 1 87.25 492 GLN A C 1
ATOM 3807 O O . GLN A 1 492 ? 19.297 -0.274 3.463 1 87.25 492 GLN A O 1
ATOM 3812 N N . ALA A 1 493 ? 18.688 -2.119 4.621 1 93.69 493 ALA A N 1
ATOM 3813 C CA . ALA A 1 493 ? 18.094 -1.304 5.684 1 93.69 493 ALA A CA 1
ATOM 3814 C C . ALA A 1 493 ? 19.188 -0.543 6.445 1 93.69 493 ALA A C 1
ATOM 3816 O O . ALA A 1 493 ? 20.047 -1.151 7.07 1 93.69 493 ALA A O 1
ATOM 3817 N N . SER A 1 494 ? 19.188 0.711 6.348 1 94.38 494 SER A N 1
ATOM 3818 C CA . SER A 1 494 ? 20.094 1.632 7.023 1 94.38 494 SER A CA 1
ATOM 3819 C C . SER A 1 494 ? 19.391 2.936 7.387 1 94.38 494 SER A C 1
ATOM 3821 O O . SER A 1 494 ? 18.328 3.236 6.863 1 94.38 494 SER A O 1
ATOM 3823 N N . PRO A 1 495 ? 19.938 3.65 8.328 1 94.38 495 PRO A N 1
ATOM 3824 C CA . PRO A 1 495 ? 19.344 4.957 8.625 1 94.38 495 PRO A CA 1
ATOM 3825 C C . PRO A 1 495 ? 19.219 5.848 7.395 1 94.38 495 PRO A C 1
ATOM 3827 O O . PRO A 1 495 ? 18.234 6.562 7.242 1 94.38 495 PRO A O 1
ATOM 3830 N N . GLU A 1 496 ? 20.141 5.785 6.555 1 93.5 496 GLU A N 1
ATOM 3831 C CA . GLU A 1 496 ? 20.094 6.566 5.324 1 93.5 496 GLU A CA 1
ATOM 3832 C C . GLU A 1 496 ? 18.891 6.172 4.465 1 93.5 496 GLU A C 1
ATOM 3834 O O . GLU A 1 496 ? 18.203 7.031 3.918 1 93.5 496 GLU A O 1
ATOM 3839 N N . ALA A 1 497 ? 18.688 4.879 4.348 1 94.5 497 ALA A N 1
ATOM 3840 C CA . ALA A 1 497 ? 17.562 4.391 3.553 1 94.5 497 ALA A CA 1
ATOM 3841 C C . ALA A 1 497 ? 16.234 4.836 4.152 1 94.5 497 ALA A C 1
ATOM 3843 O O . ALA A 1 497 ? 15.297 5.156 3.42 1 94.5 497 ALA A O 1
ATOM 3844 N N . ILE A 1 498 ? 16.188 4.832 5.488 1 96.94 498 ILE A N 1
ATOM 3845 C CA . ILE A 1 498 ? 14.984 5.289 6.168 1 96.94 498 ILE A CA 1
ATOM 3846 C C . ILE A 1 498 ? 14.75 6.766 5.867 1 96.94 498 ILE A C 1
ATOM 3848 O O . ILE A 1 498 ? 13.625 7.172 5.559 1 96.94 498 ILE A O 1
ATOM 3852 N N . CYS A 1 499 ? 15.773 7.52 5.957 1 96.12 499 CYS A N 1
ATOM 3853 C CA . CYS A 1 499 ? 15.68 8.953 5.703 1 96.12 499 CYS A CA 1
ATOM 3854 C C . CYS A 1 499 ? 15.234 9.227 4.27 1 96.12 499 CYS A C 1
ATOM 3856 O O . CYS A 1 499 ? 14.406 10.102 4.027 1 96.12 499 CYS A O 1
ATOM 3858 N N . LEU A 1 500 ? 15.781 8.438 3.379 1 94.31 500 LEU A N 1
ATOM 3859 C CA . LEU A 1 500 ? 15.391 8.602 1.981 1 94.31 500 LEU A CA 1
ATOM 3860 C C . LEU A 1 500 ? 13.922 8.258 1.78 1 94.31 500 LEU A C 1
ATOM 3862 O O . LEU A 1 500 ? 13.211 8.961 1.056 1 94.31 500 LEU A O 1
ATOM 3866 N N . ALA A 1 501 ? 13.477 7.203 2.4 1 96.19 501 ALA A N 1
ATOM 3867 C CA . ALA A 1 501 ? 12.07 6.812 2.305 1 96.19 501 ALA A CA 1
ATOM 3868 C C . ALA A 1 501 ? 11.156 7.891 2.883 1 96.19 501 ALA A C 1
ATOM 3870 O O . ALA A 1 501 ? 10.125 8.219 2.301 1 96.19 501 ALA A O 1
ATOM 3871 N N . SER A 1 502 ? 11.523 8.414 4.016 1 97.69 502 SER A N 1
ATOM 3872 C CA . SER A 1 502 ? 10.734 9.453 4.656 1 97.69 502 SER A CA 1
ATOM 3873 C C . SER A 1 502 ? 10.727 10.734 3.83 1 97.69 502 SER A C 1
ATOM 3875 O O . SER A 1 502 ? 9.703 11.422 3.738 1 97.69 502 SER A O 1
ATOM 3877 N N . ALA A 1 503 ? 11.875 11.055 3.25 1 96.31 503 ALA A N 1
ATOM 3878 C CA . ALA A 1 503 ? 11.945 12.227 2.381 1 96.31 503 ALA A CA 1
ATOM 3879 C C . ALA A 1 503 ? 11.031 12.062 1.171 1 96.31 503 ALA A C 1
ATOM 3881 O O . ALA A 1 503 ? 10.375 13.023 0.752 1 96.31 503 ALA A O 1
ATOM 3882 N N . THR A 1 504 ? 11.008 10.875 0.647 1 93.88 504 THR A N 1
ATOM 3883 C CA . THR A 1 504 ? 10.125 10.594 -0.486 1 93.88 504 THR A CA 1
ATOM 3884 C C . THR A 1 504 ? 8.664 10.82 -0.104 1 93.88 504 THR A C 1
ATOM 3886 O O . THR A 1 504 ? 7.902 11.398 -0.875 1 93.88 504 THR A O 1
ATOM 3889 N N . GLN A 1 505 ? 8.305 10.352 1.081 1 95.94 505 GLN A N 1
ATOM 3890 C CA . GLN A 1 505 ? 6.949 10.555 1.568 1 95.94 505 GLN A CA 1
ATOM 3891 C C . GLN A 1 505 ? 6.629 12.039 1.715 1 95.94 505 GLN A C 1
ATOM 3893 O O . GLN A 1 505 ? 5.539 12.484 1.351 1 95.94 505 GLN A O 1
ATOM 3898 N N . LEU A 1 506 ? 7.555 12.766 2.273 1 96.94 506 LEU A N 1
ATOM 3899 C CA . LEU A 1 506 ? 7.348 14.195 2.426 1 96.94 506 LEU A CA 1
ATOM 3900 C C . LEU A 1 506 ? 7.145 14.867 1.069 1 96.94 506 LEU A C 1
ATOM 3902 O O . LEU A 1 506 ? 6.289 15.742 0.924 1 96.94 506 LEU A O 1
ATOM 3906 N N . GLY A 1 507 ? 8.016 14.492 0.115 1 94.19 507 GLY A N 1
ATOM 3907 C CA . GLY A 1 507 ? 7.836 15.023 -1.227 1 94.19 507 GLY A CA 1
ATOM 3908 C C . GLY A 1 507 ? 6.445 14.781 -1.783 1 94.19 507 GLY A C 1
ATOM 3909 O O . GLY A 1 507 ? 5.836 15.68 -2.367 1 94.19 507 GLY A O 1
ATOM 3910 N N . ARG A 1 508 ? 5.938 13.625 -1.541 1 91 508 ARG A N 1
ATOM 3911 C CA . ARG A 1 508 ? 4.598 13.281 -2.006 1 91 508 ARG A CA 1
ATOM 3912 C C . ARG A 1 508 ? 3.537 14.109 -1.279 1 91 508 ARG A C 1
ATOM 3914 O O . ARG A 1 508 ? 2.547 14.523 -1.884 1 91 508 ARG A O 1
ATOM 3921 N N . ILE A 1 509 ? 3.73 14.297 -0.013 1 94.88 509 ILE A N 1
ATOM 3922 C CA . ILE A 1 509 ? 2.781 15.07 0.784 1 94.88 509 ILE A CA 1
ATOM 3923 C C . ILE A 1 509 ? 2.781 16.531 0.324 1 94.88 509 ILE A C 1
ATOM 3925 O O . ILE A 1 509 ? 1.729 17.156 0.262 1 94.88 509 ILE A O 1
ATOM 3929 N N . VAL A 1 510 ? 3.982 17.016 0.005 1 94.56 510 VAL A N 1
ATOM 3930 C CA . VAL A 1 510 ? 4.094 18.391 -0.468 1 94.56 510 VAL A CA 1
ATOM 3931 C C . VAL A 1 510 ? 3.242 18.578 -1.722 1 94.56 510 VAL A C 1
ATOM 3933 O O . VAL A 1 510 ? 2.449 19.516 -1.807 1 94.56 510 VAL A O 1
ATOM 3936 N N . VAL A 1 511 ? 3.369 17.672 -2.592 1 89.81 511 VAL A N 1
ATOM 3937 C CA . VAL A 1 511 ? 2.627 17.766 -3.844 1 89.81 511 VAL A CA 1
ATOM 3938 C C . VAL A 1 511 ? 1.132 17.625 -3.574 1 89.81 511 VAL A C 1
ATOM 3940 O O . VAL A 1 511 ? 0.323 18.391 -4.094 1 89.81 511 VAL A O 1
ATOM 3943 N N . THR A 1 512 ? 0.77 16.688 -2.76 1 89.62 512 THR A N 1
ATOM 3944 C CA . THR A 1 512 ? -0.631 16.469 -2.42 1 89.62 512 THR A CA 1
ATOM 3945 C C . THR A 1 512 ? -1.224 17.703 -1.741 1 89.62 512 THR A C 1
ATOM 3947 O O . THR A 1 512 ? -2.342 18.109 -2.059 1 89.62 512 THR A O 1
ATOM 3950 N N . TYR A 1 513 ? -0.496 18.25 -0.788 1 92.31 513 TYR A N 1
ATOM 3951 C CA . TYR A 1 513 ? -0.973 19.406 -0.034 1 92.31 513 TYR A CA 1
ATOM 3952 C C . TYR A 1 513 ? -1.194 20.609 -0.952 1 92.31 513 TYR A C 1
ATOM 3954 O O . TYR A 1 513 ? -2.211 21.297 -0.849 1 92.31 513 TYR A O 1
ATOM 3962 N N . LEU A 1 514 ? -0.29 20.844 -1.873 1 89.88 514 LEU A N 1
ATOM 3963 C CA . LEU A 1 514 ? -0.366 21.969 -2.812 1 89.88 514 LEU A CA 1
ATOM 3964 C C . LEU A 1 514 ? -1.549 21.797 -3.762 1 89.88 514 LEU A C 1
ATOM 3966 O O . LEU A 1 514 ? -2.191 22.781 -4.137 1 89.88 514 LEU A O 1
ATOM 3970 N N . GLN A 1 515 ? -1.864 20.562 -4.02 1 81.12 515 GLN A N 1
ATOM 3971 C CA . GLN A 1 515 ? -2.912 20.281 -4.996 1 81.12 515 GLN A CA 1
ATOM 3972 C C . GLN A 1 515 ? -4.293 20.312 -4.348 1 81.12 515 GLN A C 1
ATOM 3974 O O . GLN A 1 515 ? -5.262 20.766 -4.969 1 81.12 515 GLN A O 1
ATOM 3979 N N . ARG A 1 516 ? -4.383 20 -3.16 1 84.81 516 ARG A N 1
ATOM 3980 C CA . ARG A 1 516 ? -5.699 19.672 -2.615 1 84.81 516 ARG A CA 1
ATOM 3981 C C . ARG A 1 516 ? -6.172 20.75 -1.65 1 84.81 516 ARG A C 1
ATOM 3983 O O . ARG A 1 516 ? -7.379 20.938 -1.458 1 84.81 516 ARG A O 1
ATOM 3990 N N . PHE A 1 517 ? -5.289 21.438 -1.085 1 88.12 517 PHE A N 1
ATOM 3991 C CA . PHE A 1 517 ? -5.746 22.25 0.039 1 88.12 517 PHE A CA 1
ATOM 3992 C C . PHE A 1 517 ? -5.469 23.719 -0.21 1 88.12 517 PHE A C 1
ATOM 3994 O O . PHE A 1 517 ? -4.34 24.109 -0.515 1 88.12 517 PHE A O 1
ATOM 4001 N N . SER A 1 518 ? -6.465 24.469 0.023 1 87.25 518 SER A N 1
ATOM 4002 C CA . SER A 1 518 ? -6.305 25.922 -0.049 1 87.25 518 SER A CA 1
ATOM 4003 C C . SER A 1 518 ? -5.445 26.438 1.101 1 87.25 518 SER A C 1
ATOM 4005 O O . SER A 1 518 ? -4.816 27.484 0.988 1 87.25 518 SER A O 1
ATOM 4007 N N . SER A 1 519 ? -5.41 25.672 2.182 1 92.62 519 SER A N 1
ATOM 4008 C CA . SER A 1 519 ? -4.629 26.062 3.35 1 92.62 519 SER A CA 1
ATOM 4009 C C . SER A 1 519 ? -3.137 26.094 3.033 1 92.62 519 SER A C 1
ATOM 4011 O O . SER A 1 519 ? -2.34 26.594 3.834 1 92.62 519 SER A O 1
ATOM 4013 N N . ALA A 1 520 ? -2.748 25.672 1.883 1 93.31 520 ALA A N 1
ATOM 4014 C CA . ALA A 1 520 ? -1.356 25.75 1.444 1 93.31 520 ALA A CA 1
ATOM 4015 C C . ALA A 1 520 ? -0.87 27.188 1.42 1 93.31 520 ALA A C 1
ATOM 4017 O O . ALA A 1 520 ? 0.332 27.453 1.517 1 93.31 520 ALA A O 1
ATOM 4018 N N . SER A 1 521 ? -1.814 28.094 1.395 1 91.44 521 SER A N 1
ATOM 4019 C CA . SER A 1 521 ? -1.445 29.5 1.305 1 91.44 521 SER A CA 1
ATOM 4020 C C . SER A 1 521 ? -1.524 30.188 2.666 1 91.44 521 SER A C 1
ATOM 4022 O O . SER A 1 521 ? -0.996 31.281 2.85 1 91.44 521 SER A O 1
ATOM 4024 N N . HIS A 1 522 ? -2.139 29.5 3.615 1 93.88 522 HIS A N 1
ATOM 4025 C CA . HIS A 1 522 ? -2.363 30.297 4.82 1 93.88 522 HIS A CA 1
ATOM 4026 C C . HIS A 1 522 ? -2.16 29.453 6.078 1 93.88 522 HIS A C 1
ATOM 4028 O O . HIS A 1 522 ? -2.416 29.922 7.188 1 93.88 522 HIS A O 1
ATOM 4034 N N . SER A 1 523 ? -1.75 28.234 5.965 1 94.19 523 SER A N 1
ATOM 4035 C CA . SER A 1 523 ? -1.351 27.438 7.109 1 94.19 523 SER A CA 1
ATOM 4036 C C . SER A 1 523 ? 0.165 27.266 7.168 1 94.19 523 SER A C 1
ATOM 4038 O O . SER A 1 523 ? 0.758 26.641 6.289 1 94.19 523 SER A O 1
ATOM 4040 N N . PHE A 1 524 ? 0.753 27.703 8.141 1 94.81 524 PHE A N 1
ATOM 4041 C CA . PHE A 1 524 ? 2.209 27.703 8.195 1 94.81 524 PHE A CA 1
ATOM 4042 C C . PHE A 1 524 ? 2.746 26.344 8.625 1 94.81 524 PHE A C 1
ATOM 4044 O O . PHE A 1 524 ? 3.844 25.953 8.234 1 94.81 524 PHE A O 1
ATOM 4051 N N . PRO A 1 525 ? 2.047 25.562 9.422 1 93.81 525 PRO A N 1
ATOM 4052 C CA . PRO A 1 525 ? 2.592 24.312 9.938 1 93.81 525 PRO A CA 1
ATOM 4053 C C . PRO A 1 525 ? 3.029 23.359 8.828 1 93.81 525 PRO A C 1
ATOM 4055 O O . PRO A 1 525 ? 3.992 22.609 8.992 1 93.81 525 PRO A O 1
ATOM 4058 N N . TRP A 1 526 ? 2.412 23.359 7.672 1 95.44 526 TRP A N 1
ATOM 4059 C CA . TRP A 1 526 ? 2.785 22.406 6.633 1 95.44 526 TRP A CA 1
ATOM 4060 C C . TRP A 1 526 ? 4.125 22.766 6.004 1 95.44 526 TRP A C 1
ATOM 4062 O O . TRP A 1 526 ? 4.73 21.969 5.293 1 95.44 526 TRP A O 1
ATOM 4072 N N . SER A 1 527 ? 4.664 24 6.328 1 95.94 527 SER A N 1
ATOM 4073 C CA . SER A 1 527 ? 5.977 24.406 5.844 1 95.94 527 SER A CA 1
ATOM 4074 C C . SER A 1 527 ? 7.066 23.453 6.305 1 95.94 527 SER A C 1
ATOM 4076 O O . SER A 1 527 ? 8.133 23.375 5.699 1 95.94 527 SER A O 1
ATOM 4078 N N . THR A 1 528 ? 6.766 22.75 7.379 1 96.31 528 THR A N 1
ATOM 4079 C CA . THR A 1 528 ? 7.703 21.75 7.871 1 96.31 528 THR A CA 1
ATOM 4080 C C . THR A 1 528 ? 8.031 20.734 6.777 1 96.31 528 THR A C 1
ATOM 4082 O O . THR A 1 528 ? 9.18 20.297 6.648 1 96.31 528 THR A O 1
ATOM 4085 N N . ALA A 1 529 ? 7.035 20.375 6.055 1 97.5 529 ALA A N 1
ATOM 4086 C CA . ALA A 1 529 ? 7.273 19.453 4.949 1 97.5 529 ALA A CA 1
ATOM 4087 C C . ALA A 1 529 ? 8.203 20.062 3.91 1 97.5 529 ALA A C 1
ATOM 4089 O O . ALA A 1 529 ? 9.102 19.391 3.395 1 97.5 529 ALA A O 1
ATOM 4090 N N . LEU A 1 530 ? 7.996 21.312 3.604 1 97.44 530 LEU A N 1
ATOM 4091 C CA . LEU A 1 530 ? 8.805 22.016 2.613 1 97.44 530 LEU A CA 1
ATOM 4092 C C . LEU A 1 530 ? 10.258 22.109 3.062 1 97.44 530 LEU A C 1
ATOM 4094 O O . LEU A 1 530 ? 11.172 21.812 2.293 1 97.44 530 LEU A O 1
ATOM 4098 N N . LEU A 1 531 ? 10.391 22.484 4.262 1 97.38 531 LEU A N 1
ATOM 4099 C CA . LEU A 1 531 ? 11.727 22.688 4.801 1 97.38 531 LEU A CA 1
ATOM 4100 C C . LEU A 1 531 ? 12.516 21.391 4.844 1 97.38 531 LEU A C 1
ATOM 4102 O O . LEU A 1 531 ? 13.656 21.328 4.379 1 97.38 531 LEU A O 1
ATOM 4106 N N . TYR A 1 532 ? 11.914 20.406 5.418 1 97.44 532 TYR A N 1
ATOM 4107 C CA . TYR A 1 532 ? 12.594 19.125 5.594 1 97.44 532 TYR A CA 1
ATOM 4108 C C . TYR A 1 532 ? 12.859 18.453 4.246 1 97.44 532 TYR A C 1
ATOM 4110 O O . TYR A 1 532 ? 13.922 17.875 4.031 1 97.44 532 TYR A O 1
ATOM 4118 N N . PHE A 1 533 ? 11.914 18.547 3.377 1 97.19 533 PHE A N 1
ATOM 4119 C CA . PHE A 1 533 ? 12.094 17.969 2.049 1 97.19 533 PHE A CA 1
ATOM 4120 C C . PHE A 1 533 ? 13.172 18.719 1.279 1 97.19 533 PHE A C 1
ATOM 4122 O O . PHE A 1 533 ? 14.016 18.094 0.628 1 97.19 533 PHE A O 1
ATOM 4129 N N . ALA A 1 534 ? 13.156 19.984 1.315 1 96.19 534 ALA A N 1
ATOM 4130 C CA . ALA A 1 534 ? 14.188 20.781 0.647 1 96.19 534 ALA A CA 1
ATOM 4131 C C . ALA A 1 534 ? 15.578 20.422 1.153 1 96.19 534 ALA A C 1
ATOM 4133 O O . ALA A 1 534 ? 16.516 20.297 0.366 1 96.19 534 ALA A O 1
ATOM 4134 N N . ASN A 1 535 ? 15.711 20.297 2.449 1 94.88 535 ASN A N 1
ATOM 4135 C CA . ASN A 1 535 ? 17 19.938 3.025 1 94.88 535 ASN A CA 1
ATOM 4136 C C . ASN A 1 535 ? 17.438 18.547 2.576 1 94.88 535 ASN A C 1
ATOM 4138 O O . ASN A 1 535 ? 18.625 18.328 2.32 1 94.88 535 ASN A O 1
ATOM 4142 N N . ALA A 1 536 ? 16.484 17.656 2.51 1 93.94 536 ALA A N 1
ATOM 4143 C CA . ALA A 1 536 ? 16.797 16.312 2.037 1 93.94 536 ALA A CA 1
ATOM 4144 C C . ALA A 1 536 ? 17.25 16.328 0.577 1 93.94 536 ALA A C 1
ATOM 4146 O O . ALA A 1 536 ? 18.203 15.648 0.202 1 93.94 536 ALA A O 1
ATOM 4147 N N . VAL A 1 537 ? 16.562 17.078 -0.208 1 93.06 537 VAL A N 1
ATOM 4148 C CA . VAL A 1 537 ? 16.891 17.219 -1.624 1 93.06 537 VAL A CA 1
ATOM 4149 C C . VAL A 1 537 ? 18.281 17.828 -1.78 1 93.06 537 VAL A C 1
ATOM 4151 O O . VAL A 1 537 ? 19.078 17.391 -2.613 1 93.06 537 VAL A O 1
ATOM 4154 N N . MET A 1 538 ? 18.594 18.812 -1.002 1 89.88 538 MET A N 1
ATOM 4155 C CA . MET A 1 538 ? 19.891 19.484 -1.058 1 89.88 538 MET A CA 1
ATOM 4156 C C . MET A 1 538 ? 21.031 18.516 -0.736 1 89.88 538 MET A C 1
ATOM 4158 O O . MET A 1 538 ? 22.109 18.594 -1.332 1 89.88 538 MET A O 1
ATOM 4162 N N . ARG A 1 539 ? 20.75 17.688 0.128 1 85.12 539 ARG A N 1
ATOM 4163 C CA . ARG A 1 539 ? 21.734 16.672 0.487 1 85.12 539 ARG A CA 1
ATOM 4164 C C . ARG A 1 539 ? 22 15.734 -0.68 1 85.12 539 ARG A C 1
ATOM 4166 O O . ARG A 1 539 ? 23.141 15.281 -0.876 1 85.12 539 ARG A O 1
ATOM 4173 N N . GLU A 1 540 ? 21 15.422 -1.35 1 82.94 540 GLU A N 1
ATOM 4174 C CA . GLU A 1 540 ? 21.125 14.508 -2.484 1 82.94 540 GLU A CA 1
ATOM 4175 C C . GLU A 1 540 ? 21.797 15.203 -3.672 1 82.94 540 GLU A C 1
ATOM 4177 O O . GLU A 1 540 ? 22.5 14.562 -4.453 1 82.94 540 GLU A O 1
ATOM 4182 N N . LEU A 1 541 ? 21.469 16.422 -3.867 1 76.81 541 LEU A N 1
ATOM 4183 C CA . LEU A 1 541 ? 22.062 17.203 -4.953 1 76.81 541 LEU A CA 1
ATOM 4184 C C . LEU A 1 541 ? 23.578 17.219 -4.844 1 76.81 541 LEU A C 1
ATOM 4186 O O . LEU A 1 541 ? 24.281 17.188 -5.855 1 76.81 541 LEU A O 1
ATOM 4190 N N . GLY A 1 542 ? 24.062 17.188 -3.711 1 66.5 542 GLY A N 1
ATOM 4191 C CA . GLY A 1 542 ? 25.5 17.172 -3.52 1 66.5 542 GLY A CA 1
ATOM 4192 C C . GLY A 1 542 ? 26.141 15.859 -3.9 1 66.5 542 GLY A C 1
ATOM 4193 O O . GLY A 1 542 ? 27.344 15.805 -4.164 1 66.5 542 GLY A O 1
ATOM 4194 N N . ARG A 1 543 ? 25.312 14.828 -4.078 1 65.25 543 ARG A N 1
ATOM 4195 C CA . ARG A 1 543 ? 25.859 13.492 -4.289 1 65.25 543 ARG A CA 1
ATOM 4196 C C . ARG A 1 543 ? 25.5 12.961 -5.668 1 65.25 543 ARG A C 1
ATOM 4198 O O . ARG A 1 543 ? 26.172 12.07 -6.195 1 65.25 543 ARG A O 1
ATOM 4205 N N . ALA A 1 544 ? 24.359 13.438 -6.199 1 61.66 544 ALA A N 1
ATOM 4206 C CA . ALA A 1 544 ? 23.797 12.789 -7.383 1 61.66 544 ALA A CA 1
ATOM 4207 C C . ALA A 1 544 ? 24.406 13.359 -8.664 1 61.66 544 ALA A C 1
ATOM 4209 O O . ALA A 1 544 ? 24.781 14.531 -8.711 1 61.66 544 ALA A O 1
ATOM 4210 N N . ALA A 1 545 ? 24.594 12.461 -9.586 1 54.56 545 ALA A N 1
ATOM 4211 C CA . ALA A 1 545 ? 25.078 12.836 -10.914 1 54.56 545 ALA A CA 1
ATOM 4212 C C . ALA A 1 545 ? 23.984 13.547 -11.703 1 54.56 545 ALA A C 1
ATOM 4214 O O . ALA A 1 545 ? 24.234 14.562 -12.352 1 54.56 545 ALA A O 1
ATOM 4215 N N . ASP A 1 546 ? 22.828 12.984 -11.609 1 60.38 546 ASP A N 1
ATOM 4216 C CA . ASP A 1 546 ? 21.703 13.609 -12.297 1 60.38 546 ASP A CA 1
ATOM 4217 C C . ASP A 1 546 ? 20.859 14.445 -11.336 1 60.38 546 ASP A C 1
ATOM 4219 O O . ASP A 1 546 ? 20.219 13.898 -10.43 1 60.38 546 ASP A O 1
ATOM 4223 N N . THR A 1 547 ? 20.922 15.773 -11.516 1 69.62 547 THR A N 1
ATOM 4224 C CA . THR A 1 547 ? 20.391 16.719 -10.531 1 69.62 547 THR A CA 1
ATOM 4225 C C . THR A 1 547 ? 19.047 17.281 -10.992 1 69.62 547 THR A C 1
ATOM 4227 O O . THR A 1 547 ? 18.391 18.016 -10.25 1 69.62 547 THR A O 1
ATOM 4230 N N . SER A 1 548 ? 18.609 16.781 -12.125 1 71.06 548 SER A N 1
ATOM 4231 C CA . SER A 1 548 ? 17.453 17.469 -12.703 1 71.06 548 SER A CA 1
ATOM 4232 C C . SER A 1 548 ? 16.188 17.219 -11.883 1 71.06 548 SER A C 1
ATOM 4234 O O . SER A 1 548 ? 15.438 18.141 -11.594 1 71.06 548 SER A O 1
ATOM 4236 N N . GLU A 1 549 ? 16 16.031 -11.477 1 75.38 549 GLU A N 1
ATOM 4237 C CA . GLU A 1 549 ? 14.812 15.703 -10.695 1 75.38 549 GLU A CA 1
ATOM 4238 C C . GLU A 1 549 ? 14.852 16.359 -9.32 1 75.38 549 GLU A C 1
ATOM 4240 O O . GLU A 1 549 ? 13.828 16.828 -8.82 1 75.38 549 GLU A O 1
ATOM 4245 N N . LYS A 1 550 ? 16 16.438 -8.867 1 81.5 550 LYS A N 1
ATOM 4246 C CA . LYS A 1 550 ? 16.156 17.031 -7.539 1 81.5 550 LYS A CA 1
ATOM 4247 C C . LYS A 1 550 ? 15.984 18.547 -7.578 1 81.5 550 LYS A C 1
ATOM 4249 O O . LYS A 1 550 ? 15.453 19.141 -6.633 1 81.5 550 LYS A O 1
ATOM 4254 N N . LEU A 1 551 ? 16.391 19.078 -8.641 1 83 551 LEU A N 1
ATOM 4255 C CA . LEU A 1 551 ? 16.188 20.516 -8.805 1 83 551 LEU A CA 1
ATOM 4256 C C . LEU A 1 551 ? 14.711 20.844 -8.945 1 83 551 LEU A C 1
ATOM 4258 O O . LEU A 1 551 ? 14.25 21.875 -8.453 1 83 551 LEU A O 1
ATOM 4262 N N . ALA A 1 552 ? 14.047 19.953 -9.594 1 83.69 552 ALA A N 1
ATOM 4263 C CA . ALA A 1 552 ? 12.602 20.141 -9.711 1 83.69 552 ALA A CA 1
ATOM 4264 C C . ALA A 1 552 ? 11.922 20.047 -8.344 1 83.69 552 ALA A C 1
ATOM 4266 O O . ALA A 1 552 ? 10.969 20.781 -8.07 1 83.69 552 ALA A O 1
ATOM 4267 N N . ASP A 1 553 ? 12.414 19.172 -7.57 1 89.5 553 ASP A N 1
ATOM 4268 C CA . ASP A 1 553 ? 11.898 19.047 -6.215 1 89.5 553 ASP A CA 1
ATOM 4269 C C . ASP A 1 553 ? 12.141 20.312 -5.398 1 89.5 553 ASP A C 1
ATOM 4271 O O . ASP A 1 553 ? 11.266 20.75 -4.645 1 89.5 553 ASP A O 1
ATOM 4275 N N . LEU A 1 554 ? 13.297 20.844 -5.551 1 91.44 554 LEU A N 1
ATOM 4276 C CA . LEU A 1 554 ? 13.617 22.078 -4.844 1 91.44 554 LEU A CA 1
ATOM 4277 C C . LEU A 1 554 ? 12.711 23.219 -5.309 1 91.44 554 LEU A C 1
ATOM 4279 O O . LEU A 1 554 ? 12.242 24.016 -4.492 1 91.44 554 LEU A O 1
ATOM 4283 N N . ARG A 1 555 ? 12.477 23.266 -6.547 1 87.31 555 ARG A N 1
ATOM 4284 C CA . ARG A 1 555 ? 11.594 24.297 -7.09 1 87.31 555 ARG A CA 1
ATOM 4285 C C . ARG A 1 555 ? 10.18 24.156 -6.539 1 87.31 555 ARG A C 1
ATOM 4287 O O . ARG A 1 555 ? 9.5 25.141 -6.285 1 87.31 555 ARG A O 1
ATOM 4294 N N . THR A 1 556 ? 9.789 22.938 -6.402 1 90.44 556 THR A N 1
ATOM 4295 C CA . THR A 1 556 ? 8.477 22.688 -5.828 1 90.44 556 THR A CA 1
ATOM 4296 C C . THR A 1 556 ? 8.398 23.234 -4.402 1 90.44 556 THR A C 1
ATOM 4298 O O . THR A 1 556 ? 7.379 23.812 -4.008 1 90.44 556 THR A O 1
ATOM 4301 N N . CYS A 1 557 ? 9.43 23.047 -3.688 1 94.69 557 CYS A N 1
ATOM 4302 C CA . CYS A 1 557 ? 9.469 23.578 -2.326 1 94.69 557 CYS A CA 1
ATOM 4303 C C . CYS A 1 557 ? 9.422 25.094 -2.326 1 94.69 557 CYS A C 1
ATOM 4305 O O . CYS A 1 557 ? 8.703 25.703 -1.531 1 94.69 557 CYS A O 1
ATOM 4307 N N . ILE A 1 558 ? 10.172 25.672 -3.229 1 92.12 558 ILE A N 1
ATOM 4308 C CA . ILE A 1 558 ? 10.195 27.125 -3.338 1 92.12 558 ILE A CA 1
ATOM 4309 C C . ILE A 1 558 ? 8.805 27.641 -3.723 1 92.12 558 ILE A C 1
ATOM 4311 O O . ILE A 1 558 ? 8.336 28.641 -3.174 1 92.12 558 ILE A O 1
ATOM 4315 N N . PHE A 1 559 ? 8.195 26.938 -4.551 1 89.5 559 PHE A N 1
ATOM 4316 C CA . PHE A 1 559 ? 6.84 27.281 -4.938 1 89.5 559 PHE A CA 1
ATOM 4317 C C . PHE A 1 559 ? 5.902 27.25 -3.736 1 89.5 559 PHE A C 1
ATOM 4319 O O . PHE A 1 559 ? 5.039 28.109 -3.586 1 89.5 559 PHE A O 1
ATOM 4326 N N . GLY A 1 560 ? 6.066 26.25 -2.979 1 93.31 560 GLY A N 1
ATOM 4327 C CA . GLY A 1 560 ? 5.277 26.172 -1.762 1 93.31 560 GLY A CA 1
ATOM 4328 C C . GLY A 1 560 ? 5.457 27.375 -0.852 1 93.31 560 GLY A C 1
ATOM 4329 O O . GLY A 1 560 ? 4.48 27.922 -0.34 1 93.31 560 GLY A O 1
ATOM 4330 N N . TYR A 1 561 ? 6.656 27.766 -0.704 1 94.62 561 TYR A N 1
ATOM 4331 C CA . TYR A 1 561 ? 6.926 28.938 0.135 1 94.62 561 TYR A CA 1
ATOM 4332 C C . TYR A 1 561 ? 6.422 30.203 -0.524 1 94.62 561 TYR A C 1
ATOM 4334 O O . TYR A 1 561 ? 6.027 31.156 0.161 1 94.62 561 TYR A O 1
ATOM 4342 N N . GLN A 1 562 ? 6.414 30.25 -1.833 1 89.94 562 GLN A N 1
ATOM 4343 C CA . GLN A 1 562 ? 5.852 31.391 -2.527 1 89.94 562 GLN A CA 1
ATOM 4344 C C . GLN A 1 562 ? 4.355 31.531 -2.252 1 89.94 562 GLN A C 1
ATOM 4346 O O . GLN A 1 562 ? 3.838 32.656 -2.143 1 89.94 562 GLN A O 1
ATOM 4351 N N . ARG A 1 563 ? 3.746 30.422 -2.148 1 89.44 563 ARG A N 1
ATOM 4352 C CA . ARG A 1 563 ? 2.33 30.453 -1.797 1 89.44 563 ARG A CA 1
ATOM 4353 C C . ARG A 1 563 ? 2.125 30.969 -0.38 1 89.44 563 ARG A C 1
ATOM 4355 O O . ARG A 1 563 ? 1.187 31.734 -0.123 1 89.44 563 ARG A O 1
ATOM 4362 N N . LEU A 1 564 ? 3.016 30.625 0.483 1 94.19 564 LEU A N 1
ATOM 4363 C CA . LEU A 1 564 ? 2.91 31.016 1.887 1 94.19 564 LEU A CA 1
ATOM 4364 C C . LEU A 1 564 ? 3.357 32.469 2.092 1 94.19 564 LEU A C 1
ATOM 4366 O O . LEU A 1 564 ? 3.021 33.062 3.104 1 94.19 564 LEU A O 1
ATOM 4370 N N . GLN A 1 565 ? 4.086 33 1.188 1 91.5 565 GLN A N 1
ATOM 4371 C CA . GLN A 1 565 ? 4.711 34.312 1.333 1 91.5 565 GLN A CA 1
ATOM 4372 C C . GLN A 1 565 ? 3.66 35.406 1.43 1 91.5 565 GLN A C 1
ATOM 4374 O O . GLN A 1 565 ? 3.875 36.406 2.098 1 91.5 565 GLN A O 1
ATOM 4379 N N . ARG A 1 566 ? 2.607 35.188 0.763 1 87.56 566 ARG A N 1
ATOM 4380 C CA . ARG A 1 566 ? 1.547 36.188 0.849 1 87.56 566 ARG A CA 1
ATOM 4381 C C . ARG A 1 566 ? 1.074 36.375 2.287 1 87.56 566 ARG A C 1
ATOM 4383 O O . ARG A 1 566 ? 0.804 37.5 2.727 1 87.56 566 ARG A O 1
ATOM 4390 N N . SER A 1 567 ? 1.031 35.344 3.008 1 93.19 567 SER A N 1
ATOM 4391 C CA . SER A 1 567 ? 0.497 35.375 4.367 1 93.19 567 SER A CA 1
ATOM 4392 C C . SER A 1 567 ? 1.6 35.594 5.395 1 93.19 567 SER A C 1
ATOM 4394 O O . SER A 1 567 ? 1.405 36.312 6.371 1 93.19 567 SER A O 1
ATOM 4396 N N . PHE A 1 568 ? 2.764 35 5.164 1 95.12 568 PHE A N 1
ATOM 4397 C CA . PHE A 1 568 ? 3.801 35 6.191 1 95.12 568 PHE A CA 1
ATOM 4398 C C . PHE A 1 568 ? 5.102 35.594 5.656 1 95.12 568 PHE A C 1
ATOM 4400 O O . PHE A 1 568 ? 5.754 34.969 4.801 1 95.12 568 PHE A O 1
ATOM 4407 N N . ARG A 1 569 ? 5.543 36.594 6.211 1 93.81 569 ARG A N 1
ATOM 4408 C CA . ARG A 1 569 ? 6.742 37.281 5.785 1 93.81 569 ARG A CA 1
ATOM 4409 C C . ARG A 1 569 ? 7.977 36.406 5.895 1 93.81 569 ARG A C 1
ATOM 4411 O O . ARG A 1 569 ? 8.891 36.5 5.07 1 93.81 569 ARG A O 1
ATOM 4418 N N . LEU A 1 570 ? 8.07 35.594 6.879 1 94.12 570 LEU A N 1
ATOM 4419 C CA . LEU A 1 570 ? 9.203 34.688 7.109 1 94.12 570 LEU A CA 1
ATOM 4420 C C . LEU A 1 570 ? 9.492 33.844 5.875 1 94.12 570 LEU A C 1
ATOM 4422 O O . LEU A 1 570 ? 10.648 33.5 5.609 1 94.12 570 LEU A O 1
ATOM 4426 N N . SER A 1 571 ? 8.461 33.5 5.086 1 94.38 571 SER A N 1
ATOM 4427 C CA . SER A 1 571 ? 8.617 32.656 3.902 1 94.38 571 SER A CA 1
ATOM 4428 C C . SER A 1 571 ? 9.57 33.281 2.896 1 94.38 571 SER A C 1
ATOM 4430 O O . SER A 1 571 ? 10.312 32.594 2.205 1 94.38 571 SER A O 1
ATOM 4432 N N . TYR A 1 572 ? 9.57 34.562 2.861 1 91.5 572 TYR A N 1
ATOM 4433 C CA . TYR A 1 572 ? 10.492 35.25 1.981 1 91.5 572 TYR A CA 1
ATOM 4434 C C . TYR A 1 572 ? 11.938 35 2.389 1 91.5 572 TYR A C 1
ATOM 4436 O O . TYR A 1 572 ? 12.789 34.719 1.538 1 91.5 572 TYR A O 1
ATOM 4444 N N . GLY A 1 573 ? 12.188 35.125 3.66 1 92.19 573 GLY A N 1
ATOM 4445 C CA . GLY A 1 573 ? 13.523 34.812 4.164 1 92.19 573 GLY A CA 1
ATOM 4446 C C . GLY A 1 573 ? 13.945 33.375 3.92 1 92.19 573 GLY A C 1
ATOM 4447 O O . GLY A 1 573 ? 15.117 33.125 3.619 1 92.19 573 GLY A O 1
ATOM 4448 N N . ILE A 1 574 ? 13.039 32.5 4.031 1 94.81 574 ILE A N 1
ATOM 4449 C CA . ILE A 1 574 ? 13.344 31.078 3.842 1 94.81 574 ILE A CA 1
ATOM 4450 C C . ILE A 1 574 ? 13.711 30.812 2.383 1 9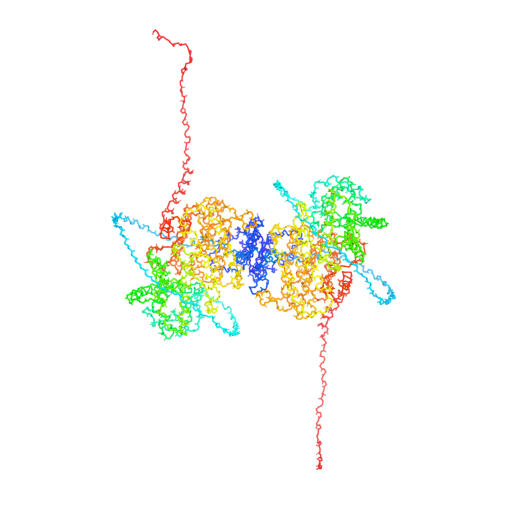4.81 574 ILE A C 1
ATOM 4452 O O . ILE A 1 574 ? 14.672 30.094 2.096 1 94.81 574 ILE A O 1
ATOM 4456 N N . ILE A 1 575 ? 12.945 31.406 1.424 1 94.19 575 ILE A N 1
ATOM 4457 C CA . ILE A 1 575 ? 13.234 31.234 0.003 1 94.19 575 ILE A CA 1
ATOM 4458 C C . ILE A 1 575 ? 14.656 31.719 -0.296 1 94.19 575 ILE A C 1
ATOM 4460 O O . ILE A 1 575 ? 15.43 31 -0.93 1 94.19 575 ILE A O 1
ATOM 4464 N N . ARG A 1 576 ? 14.969 32.844 0.219 1 92.94 576 ARG A N 1
ATOM 4465 C CA . ARG A 1 576 ? 16.312 33.406 0.004 1 92.94 576 ARG A CA 1
ATOM 4466 C C . ARG A 1 576 ? 17.375 32.5 0.612 1 92.94 576 ARG A C 1
ATOM 4468 O O . ARG A 1 576 ? 18.438 32.281 0.02 1 92.94 576 ARG A O 1
ATOM 4475 N N . SER A 1 577 ? 17.125 32.031 1.755 1 94.56 577 SER A N 1
ATOM 4476 C CA . SER A 1 577 ? 18.047 31.141 2.439 1 94.56 577 SER A CA 1
ATOM 4477 C C . SER A 1 577 ? 18.266 29.844 1.651 1 94.56 577 SER A C 1
ATOM 4479 O O . SER A 1 577 ? 19.391 29.375 1.509 1 94.56 577 SER A O 1
ATOM 4481 N N . LEU A 1 578 ? 17.156 29.25 1.171 1 94.25 578 LEU A N 1
ATOM 4482 C CA . LEU A 1 578 ? 17.25 28.031 0.395 1 94.25 578 LEU A CA 1
ATOM 4483 C C . LEU A 1 578 ? 18.047 28.25 -0.883 1 94.25 578 LEU A C 1
ATOM 4485 O O . LEU A 1 578 ? 18.844 27.375 -1.286 1 94.25 578 LEU A O 1
ATOM 4489 N N . LEU A 1 579 ? 17.859 29.359 -1.469 1 92.75 579 LEU A N 1
ATOM 4490 C CA . LEU A 1 579 ? 18.609 29.672 -2.68 1 92.75 579 LEU A CA 1
ATOM 4491 C C . LEU A 1 579 ? 20.078 29.875 -2.367 1 92.75 579 LEU A C 1
ATOM 4493 O O . LEU A 1 579 ? 20.953 29.5 -3.16 1 92.75 579 LEU A O 1
ATOM 4497 N N . SER A 1 580 ? 20.344 30.484 -1.243 1 92.62 580 SER A N 1
ATOM 4498 C CA . SER A 1 580 ? 21.734 30.594 -0.806 1 92.62 580 SER A CA 1
ATOM 4499 C C . SER A 1 580 ? 22.375 29.234 -0.648 1 92.62 580 SER A C 1
ATOM 4501 O O . SER A 1 580 ? 23.516 29.031 -1.07 1 92.62 580 SER A O 1
ATOM 4503 N N . MET A 1 581 ? 21.656 28.344 -0.027 1 91.56 581 MET A N 1
ATOM 4504 C CA . MET A 1 581 ? 22.156 26.984 0.141 1 91.56 581 MET A CA 1
ATOM 4505 C C . MET A 1 581 ? 22.406 26.312 -1.212 1 91.56 581 MET A C 1
ATOM 4507 O O . MET A 1 581 ? 23.422 25.641 -1.404 1 91.56 581 MET A O 1
ATOM 4511 N N . ALA A 1 582 ? 21.5 26.5 -2.121 1 89.44 582 ALA A N 1
ATOM 4512 C CA . ALA A 1 582 ? 21.594 25.906 -3.449 1 89.44 582 ALA A CA 1
ATOM 4513 C C . ALA A 1 582 ? 22.797 26.469 -4.215 1 89.44 582 ALA A C 1
ATOM 4515 O O . ALA A 1 582 ? 23.453 25.75 -4.957 1 89.44 582 ALA A O 1
ATOM 4516 N N . LEU A 1 583 ? 23.016 27.734 -4.055 1 87.81 583 LEU A N 1
ATOM 4517 C CA . LEU A 1 583 ? 24.156 28.391 -4.707 1 87.81 583 LEU A CA 1
ATOM 4518 C C . LEU A 1 583 ? 25.469 27.875 -4.148 1 87.81 583 LEU A C 1
ATOM 4520 O O . LEU A 1 583 ? 26.422 27.656 -4.898 1 87.81 583 LEU A O 1
ATOM 4524 N N . ARG A 1 584 ? 25.484 27.672 -2.881 1 84.75 584 ARG A N 1
ATOM 4525 C CA . ARG A 1 584 ? 26.688 27.156 -2.227 1 84.75 584 ARG A CA 1
ATOM 4526 C C . ARG A 1 584 ? 27.047 25.781 -2.766 1 84.75 584 ARG A C 1
ATOM 4528 O O . ARG A 1 584 ? 28.219 25.453 -2.93 1 84.75 584 ARG A O 1
ATOM 4535 N N . GLU A 1 585 ? 26.031 25.016 -2.994 1 81.06 585 GLU A N 1
ATOM 4536 C CA . GLU A 1 585 ? 26.25 23.641 -3.477 1 81.06 585 GLU A CA 1
ATOM 4537 C C . GLU A 1 585 ? 26.406 23.609 -4.992 1 81.06 585 GLU A C 1
ATOM 4539 O O . GLU A 1 585 ? 26.688 22.562 -5.57 1 81.06 585 GLU A O 1
ATOM 4544 N N . GLY A 1 586 ? 26.172 24.766 -5.672 1 78.5 586 GLY A N 1
ATOM 4545 C CA . GLY A 1 586 ? 26.297 24.859 -7.117 1 78.5 586 GLY A CA 1
ATOM 4546 C C . GLY A 1 586 ? 25.141 24.203 -7.855 1 78.5 586 GLY A C 1
ATOM 4547 O O . GLY A 1 586 ? 25.297 23.781 -9.008 1 78.5 586 GLY A O 1
ATOM 4548 N N . ALA A 1 587 ? 24.062 24.062 -7.172 1 79.12 587 ALA A N 1
ATOM 4549 C CA . ALA A 1 587 ? 22.906 23.359 -7.75 1 79.12 587 ALA A CA 1
ATOM 4550 C C . ALA A 1 587 ? 22.109 24.281 -8.664 1 79.12 587 ALA A C 1
ATOM 4552 O O . ALA A 1 587 ? 21.391 23.812 -9.555 1 79.12 587 ALA A O 1
ATOM 4553 N N . VAL A 1 588 ? 22.156 25.578 -8.367 1 81.94 588 VAL A N 1
ATOM 4554 C CA . VAL A 1 588 ? 21.406 26.562 -9.156 1 81.94 588 VAL A CA 1
ATOM 4555 C C . VAL A 1 588 ? 22.344 27.688 -9.602 1 81.94 588 VAL A C 1
ATOM 4557 O O . VAL A 1 588 ? 23.266 28.062 -8.875 1 81.94 588 VAL A O 1
ATOM 4560 N N . GLY A 1 589 ? 22.141 28.141 -10.805 1 81.75 589 GLY A N 1
ATOM 4561 C CA . GLY A 1 589 ? 22.922 29.281 -11.281 1 81.75 589 GLY A CA 1
ATOM 4562 C C . GLY A 1 589 ? 22.438 30.609 -10.711 1 81.75 589 GLY A C 1
ATOM 4563 O O . GLY A 1 589 ? 21.297 30.719 -10.273 1 81.75 589 GLY A O 1
ATOM 4564 N N . SER A 1 590 ? 23.359 31.547 -10.695 1 85.31 590 SER A N 1
ATOM 4565 C CA . SER A 1 590 ? 23.062 32.844 -10.133 1 85.31 590 SER A CA 1
ATOM 4566 C C . SER A 1 590 ? 21.906 33.531 -10.875 1 85.31 590 SER A C 1
ATOM 4568 O O . SER A 1 590 ? 21.062 34.188 -10.258 1 85.31 590 SER A O 1
ATOM 4570 N N . SER A 1 591 ? 21.859 33.375 -12.133 1 81.94 591 SER A N 1
ATOM 4571 C CA . SER A 1 591 ? 20.812 34 -12.922 1 81.94 591 SER A CA 1
ATOM 4572 C C . SER A 1 591 ? 19.438 33.438 -12.562 1 81.94 591 SER A C 1
ATOM 4574 O O . SER A 1 591 ? 18.469 34.188 -12.422 1 81.94 591 SER A O 1
ATOM 4576 N N . GLU A 1 592 ? 19.422 32.219 -12.445 1 82.06 592 GLU A N 1
ATOM 4577 C CA . GLU A 1 592 ? 18.172 31.578 -12.078 1 82.06 592 GLU A CA 1
ATOM 4578 C C . GLU A 1 592 ? 17.75 31.969 -10.664 1 82.06 592 GLU A C 1
ATOM 4580 O O . GLU A 1 592 ? 16.578 32.25 -10.414 1 82.06 592 GLU A O 1
ATOM 4585 N N . ALA A 1 593 ? 18.641 31.953 -9.781 1 88.81 593 ALA A N 1
ATOM 4586 C CA . ALA A 1 593 ? 18.375 32.312 -8.398 1 88.81 593 ALA A CA 1
ATOM 4587 C C . ALA A 1 593 ? 17.844 33.75 -8.305 1 88.81 593 ALA A C 1
ATOM 4589 O O . ALA A 1 593 ? 16.891 34.031 -7.57 1 88.81 593 ALA A O 1
ATOM 4590 N N . ARG A 1 594 ? 18.391 34.625 -9.086 1 87.31 594 ARG A N 1
ATOM 4591 C CA . ARG A 1 594 ? 17.969 36.031 -9.086 1 87.31 594 ARG A CA 1
ATOM 4592 C C . ARG A 1 594 ? 16.578 36.156 -9.68 1 87.31 594 ARG A C 1
ATOM 4594 O O . ARG A 1 594 ? 15.789 37 -9.234 1 87.31 594 ARG A O 1
ATOM 4601 N N . ALA A 1 595 ? 16.359 35.375 -10.625 1 83.56 595 ALA A N 1
ATOM 4602 C CA . ALA A 1 595 ? 15.039 35.406 -11.234 1 83.56 595 ALA A CA 1
ATOM 4603 C C . ALA A 1 595 ? 13.961 35.031 -10.219 1 83.56 595 ALA A C 1
ATOM 4605 O O . ALA A 1 595 ? 12.891 35.625 -10.172 1 83.56 595 ALA A O 1
ATOM 4606 N N . ILE A 1 596 ? 14.273 34.094 -9.469 1 85.75 596 ILE A N 1
ATOM 4607 C CA . ILE A 1 596 ? 13.328 33.625 -8.469 1 85.75 596 ILE A CA 1
ATOM 4608 C C . ILE A 1 596 ? 13.125 34.688 -7.398 1 85.75 596 ILE A C 1
ATOM 4610 O O . ILE A 1 596 ? 12 34.938 -6.973 1 85.75 596 ILE A O 1
ATOM 4614 N N . ILE A 1 597 ? 14.164 35.281 -7 1 87.38 597 ILE A N 1
ATOM 4615 C CA . ILE A 1 597 ? 14.094 36.312 -5.969 1 87.38 597 ILE A CA 1
ATOM 4616 C C . ILE A 1 597 ? 13.289 37.5 -6.48 1 87.38 597 ILE A C 1
ATOM 4618 O O . ILE A 1 597 ? 12.492 38.094 -5.742 1 87.38 597 ILE A O 1
ATOM 4622 N N . ASN A 1 598 ? 13.516 37.844 -7.719 1 83.25 598 ASN A N 1
ATOM 4623 C CA . ASN A 1 598 ? 12.773 38.938 -8.297 1 83.25 598 ASN A CA 1
ATOM 4624 C C . ASN A 1 598 ? 11.273 38.656 -8.328 1 83.25 598 ASN A C 1
ATOM 4626 O O . ASN A 1 598 ? 10.461 39.531 -8.023 1 83.25 598 ASN A O 1
ATOM 4630 N N . ASP A 1 599 ? 11 37.562 -8.664 1 80.56 599 ASP A N 1
ATOM 4631 C CA . ASP A 1 599 ? 9.594 37.156 -8.672 1 80.56 599 ASP A CA 1
ATOM 4632 C C . ASP A 1 599 ? 9.008 37.156 -7.262 1 80.56 599 ASP A C 1
ATOM 4634 O O . ASP A 1 599 ? 7.875 37.625 -7.062 1 80.56 599 ASP A O 1
ATOM 4638 N N . THR A 1 600 ? 9.75 36.688 -6.398 1 83.81 600 THR A N 1
ATOM 4639 C CA . THR A 1 600 ? 9.344 36.625 -4.996 1 83.81 600 THR A CA 1
ATOM 4640 C C . THR A 1 600 ? 9.156 38.031 -4.43 1 83.81 600 THR A C 1
ATOM 4642 O O . THR A 1 600 ? 8.219 38.281 -3.68 1 83.81 600 THR A O 1
ATOM 4645 N N . ASP A 1 601 ? 10 38.906 -4.859 1 81.75 601 ASP A N 1
ATOM 4646 C CA . ASP A 1 601 ? 9.938 40.281 -4.391 1 81.75 601 ASP A CA 1
ATOM 4647 C C . ASP A 1 601 ? 8.688 40.969 -4.914 1 81.75 601 ASP A C 1
ATOM 4649 O O . ASP A 1 601 ? 8.07 41.781 -4.199 1 81.75 601 ASP A O 1
ATOM 4653 N N . GLU A 1 602 ? 8.375 40.719 -6.039 1 78.88 602 GLU A N 1
ATOM 4654 C CA . GLU A 1 602 ? 7.195 41.344 -6.629 1 78.88 602 GLU A CA 1
ATOM 4655 C C . GLU A 1 602 ? 5.922 40.906 -5.91 1 78.88 602 GLU A C 1
ATOM 4657 O O . GLU A 1 602 ? 5.016 41.719 -5.699 1 78.88 602 GLU A O 1
ATOM 4662 N N . ARG A 1 603 ? 5.922 39.75 -5.48 1 75.5 603 ARG A N 1
ATOM 4663 C CA . ARG A 1 603 ? 4.746 39.188 -4.82 1 75.5 603 ARG A CA 1
ATOM 4664 C C . ARG A 1 603 ? 4.676 39.625 -3.361 1 75.5 603 ARG A C 1
ATOM 4666 O O . ARG A 1 603 ? 3.604 39.625 -2.758 1 75.5 603 ARG A O 1
ATOM 4673 N N . ALA A 1 604 ? 5.812 40.031 -2.84 1 76.5 604 ALA A N 1
ATOM 4674 C CA . ALA A 1 604 ? 5.887 40.344 -1.414 1 76.5 604 ALA A CA 1
ATOM 4675 C C . ALA A 1 604 ? 5.934 41.844 -1.176 1 76.5 604 ALA A C 1
ATOM 4677 O O . ALA A 1 604 ? 6.398 42.312 -0.129 1 76.5 604 ALA A O 1
ATOM 4678 N N . LYS A 1 605 ? 5.453 42.594 -2.041 1 77.44 605 LYS A N 1
ATOM 4679 C CA . LYS A 1 605 ? 5.559 44.031 -1.946 1 77.44 605 LYS A CA 1
ATOM 4680 C C . LYS A 1 605 ? 4.855 44.562 -0.697 1 77.44 605 LYS A C 1
ATOM 4682 O O . LYS A 1 605 ? 5.305 45.531 -0.086 1 77.44 605 LYS A O 1
ATOM 4687 N N . HIS A 1 606 ? 3.812 43.906 -0.275 1 75.88 606 HIS A N 1
ATOM 4688 C CA . HIS A 1 606 ? 3.033 44.344 0.868 1 75.88 606 HIS A CA 1
ATOM 4689 C C . HIS A 1 606 ? 3.799 44.156 2.172 1 75.88 606 HIS A C 1
ATOM 4691 O O . HIS A 1 606 ? 3.436 44.719 3.203 1 75.88 606 HIS A O 1
ATOM 4697 N N . HIS A 1 607 ? 4.809 43.375 2.127 1 77.25 607 HIS A N 1
ATOM 4698 C CA . HIS A 1 607 ? 5.652 43.188 3.303 1 77.25 607 HIS A CA 1
ATOM 4699 C C . HIS A 1 607 ? 6.762 44.25 3.355 1 77.25 607 HIS A C 1
ATOM 4701 O O . HIS A 1 607 ? 7.508 44.312 4.336 1 77.25 607 HIS A O 1
ATOM 4707 N N . ARG A 1 608 ? 6.684 45.094 2.305 1 68.25 608 ARG A N 1
ATOM 4708 C CA . ARG A 1 608 ? 7.773 46.062 2.172 1 68.25 608 ARG A CA 1
ATOM 4709 C C . ARG A 1 608 ? 7.699 47.125 3.262 1 68.25 608 ARG A C 1
ATOM 4711 O O . ARG A 1 608 ? 6.609 47.438 3.74 1 68.25 608 ARG A O 1
ATOM 4718 N N . GLY A 1 609 ? 8.867 47.406 3.85 1 65.44 609 GLY A N 1
ATOM 4719 C CA . GLY A 1 609 ? 8.914 48.469 4.848 1 65.44 609 GLY A CA 1
ATOM 4720 C C . GLY A 1 609 ? 9.273 47.969 6.23 1 65.44 609 GLY A C 1
ATOM 4721 O O . GLY A 1 609 ? 9.445 48.75 7.16 1 65.44 609 GLY A O 1
ATOM 4722 N N . HIS A 1 610 ? 9.297 46.719 6.27 1 71.5 610 HIS A N 1
ATOM 4723 C CA . HIS A 1 610 ? 9.547 46.219 7.613 1 71.5 610 HIS A CA 1
ATOM 4724 C C . HIS A 1 610 ? 11.008 45.812 7.789 1 71.5 610 HIS A C 1
ATOM 4726 O O . HIS A 1 610 ? 11.336 45.062 8.711 1 71.5 610 HIS A O 1
ATOM 4732 N N . GLY A 1 611 ? 11.836 46.188 6.98 1 76.19 611 GLY A N 1
ATOM 4733 C CA . GLY A 1 611 ? 13.258 46 7.18 1 76.19 611 GLY A CA 1
ATOM 4734 C C . GLY A 1 611 ? 13.742 44.625 6.754 1 76.19 611 GLY A C 1
ATOM 4735 O O . GLY A 1 611 ? 13.039 43.906 6.031 1 76.19 611 GLY A O 1
ATOM 4736 N N . GLU A 1 612 ? 14.938 44.281 7.273 1 83.38 612 GLU A N 1
ATOM 4737 C CA . GLU A 1 612 ? 15.578 43.031 6.934 1 83.38 612 GLU A CA 1
ATOM 4738 C C . GLU A 1 612 ? 14.961 41.875 7.703 1 83.38 612 GLU A C 1
ATOM 4740 O O . GLU A 1 612 ? 14.398 42.062 8.781 1 83.38 612 GLU A O 1
ATOM 4745 N N . ILE A 1 613 ? 15.039 40.75 7.105 1 88.75 613 ILE A N 1
ATOM 4746 C CA . ILE A 1 613 ? 14.484 39.531 7.727 1 88.75 613 ILE A CA 1
ATOM 4747 C C . ILE A 1 613 ? 15.344 39.125 8.922 1 88.75 613 ILE A C 1
ATOM 4749 O O . ILE A 1 613 ? 16.547 38.938 8.789 1 88.75 613 ILE A O 1
ATOM 4753 N N . GLN A 1 614 ? 14.75 39.062 10.055 1 89.75 614 GLN A N 1
ATOM 4754 C CA . GLN A 1 614 ? 15.398 38.656 11.281 1 89.75 614 GLN A CA 1
ATOM 4755 C C . GLN A 1 614 ? 14.523 37.656 12.062 1 89.75 614 GLN A C 1
ATOM 4757 O O . GLN A 1 614 ? 13.438 38.031 12.523 1 89.75 614 GLN A O 1
ATOM 4762 N N . ALA A 1 615 ? 14.984 36.469 12.156 1 87.31 615 ALA A N 1
ATOM 4763 C CA . ALA A 1 615 ? 14.266 35.438 12.922 1 87.31 615 ALA A CA 1
ATOM 4764 C C . ALA A 1 615 ? 15.188 34.281 13.305 1 87.31 615 ALA A C 1
ATOM 4766 O O . ALA A 1 615 ? 16.062 33.906 12.523 1 87.31 615 ALA A O 1
ATOM 4767 N N . PRO A 1 616 ? 15.039 33.781 14.5 1 88.06 616 PRO A N 1
ATOM 4768 C CA . PRO A 1 616 ? 15.828 32.625 14.891 1 88.06 616 PRO A CA 1
ATOM 4769 C C . PRO A 1 616 ? 15.281 31.328 14.297 1 88.06 616 PRO A C 1
ATOM 4771 O O . PRO A 1 616 ? 15.109 30.328 15.023 1 88.06 616 PRO A O 1
ATOM 4774 N N . PHE A 1 617 ? 14.984 31.312 13.062 1 91.88 617 PHE A N 1
ATOM 4775 C CA . PHE A 1 617 ? 14.422 30.156 12.367 1 91.88 617 PHE A CA 1
ATOM 4776 C C . PHE A 1 617 ? 15.5 29.406 11.602 1 91.88 617 PHE A C 1
ATOM 4778 O O . PHE A 1 617 ? 16.156 29.969 10.727 1 91.88 617 PHE A O 1
ATOM 4785 N N . ILE A 1 618 ? 15.648 28.156 11.961 1 92.25 618 ILE A N 1
ATOM 4786 C CA . ILE A 1 618 ? 16.688 27.344 11.336 1 92.25 618 ILE A CA 1
ATOM 4787 C C . ILE A 1 618 ? 16.234 26.891 9.953 1 92.25 618 ILE A C 1
ATOM 4789 O O . ILE A 1 618 ? 15.164 26.281 9.812 1 92.25 618 ILE A O 1
ATOM 4793 N N . VAL A 1 619 ? 17 27.125 8.984 1 94.75 619 VAL A N 1
ATOM 4794 C CA . VAL A 1 619 ? 16.656 26.719 7.625 1 94.75 619 VAL A CA 1
ATOM 4795 C C . VAL A 1 619 ? 17.562 25.562 7.184 1 94.75 619 VAL A C 1
ATOM 4797 O O . VAL A 1 619 ? 17.094 24.578 6.633 1 94.75 619 VAL A O 1
ATOM 4800 N N . ASP A 1 620 ? 18.828 25.703 7.359 1 93.88 620 ASP A N 1
ATOM 4801 C CA . ASP A 1 620 ? 19.75 24.609 7.094 1 93.88 620 ASP A CA 1
ATOM 4802 C C . ASP A 1 620 ? 19.797 23.625 8.266 1 93.88 620 ASP A C 1
ATOM 4804 O O . ASP A 1 620 ? 20.578 23.812 9.203 1 93.88 620 ASP A O 1
ATOM 4808 N N . LEU A 1 621 ? 19.094 22.609 8.148 1 92.81 621 LEU A N 1
ATOM 4809 C CA . LEU A 1 621 ? 18.875 21.703 9.273 1 92.81 621 LEU A CA 1
ATOM 4810 C C . LEU A 1 621 ? 20.156 20.922 9.602 1 92.81 621 LEU A C 1
ATOM 4812 O O . LEU A 1 621 ? 20.391 20.578 10.758 1 92.81 621 LEU A O 1
ATOM 4816 N N . ASP A 1 622 ? 20.953 20.578 8.625 1 87.81 622 ASP A N 1
ATOM 4817 C CA . ASP A 1 622 ? 22.203 19.859 8.875 1 87.81 622 ASP A CA 1
ATOM 4818 C C . ASP A 1 622 ? 23.219 20.75 9.578 1 87.81 622 ASP A C 1
ATOM 4820 O O . ASP A 1 622 ? 23.844 20.344 10.555 1 87.81 622 ASP A O 1
ATOM 4824 N N . LEU A 1 623 ? 23.344 21.984 9.086 1 88.19 623 LEU A N 1
ATOM 4825 C CA . LEU A 1 623 ? 24.234 22.953 9.711 1 88.19 623 LEU A CA 1
ATOM 4826 C C . LEU A 1 623 ? 23.766 23.297 11.117 1 88.19 623 LEU A C 1
ATOM 4828 O O . LEU A 1 623 ? 24.578 23.594 12 1 88.19 623 LEU A O 1
ATOM 4832 N N . GLY A 1 624 ? 22.516 23.266 11.297 1 88.12 624 GLY A N 1
ATOM 4833 C CA . GLY A 1 624 ? 21.906 23.594 12.578 1 88.12 624 GLY A CA 1
ATOM 4834 C C . GLY A 1 624 ? 22.375 22.688 13.703 1 88.12 624 GLY A C 1
ATOM 4835 O O . GLY A 1 624 ? 22.406 23.109 14.867 1 88.12 624 GLY A O 1
ATOM 4836 N N . THR A 1 625 ? 22.766 21.438 13.359 1 82.19 625 THR A N 1
ATOM 4837 C CA . THR A 1 625 ? 23.203 20.5 14.391 1 82.19 625 THR A CA 1
ATOM 4838 C C . THR A 1 625 ? 24.609 20.844 14.852 1 82.19 625 THR A C 1
ATOM 4840 O O . THR A 1 625 ? 25.016 20.5 15.961 1 82.19 625 THR A O 1
ATOM 4843 N N . LEU A 1 626 ? 25.359 21.547 14.031 1 81.56 626 LEU A N 1
ATOM 4844 C CA . LEU A 1 626 ? 26.75 21.906 14.336 1 81.56 626 LEU A CA 1
ATOM 4845 C C . LEU A 1 626 ? 26.844 23.344 14.812 1 81.56 626 LEU A C 1
ATOM 4847 O O . LEU A 1 626 ? 27.516 23.641 15.805 1 81.56 626 LEU A O 1
ATOM 4851 N N . ASP A 1 627 ? 26.188 24.188 14.039 1 87.69 627 ASP A N 1
ATOM 4852 C CA . ASP A 1 627 ? 26.219 25.625 14.297 1 87.69 627 ASP A CA 1
ATOM 4853 C C . ASP A 1 627 ? 24.828 26.234 14.07 1 87.69 627 ASP A C 1
ATOM 4855 O O . ASP A 1 627 ? 24.562 26.781 13 1 87.69 627 ASP A O 1
ATOM 4859 N N . PRO A 1 628 ? 24.078 26.281 15.133 1 86.06 628 PRO A N 1
ATOM 4860 C CA . PRO A 1 628 ? 22.703 26.766 14.984 1 86.06 628 PRO A CA 1
ATOM 4861 C C . PRO A 1 628 ? 22.641 28.219 14.523 1 86.06 628 PRO A C 1
ATOM 4863 O O . PRO A 1 628 ? 21.781 28.578 13.703 1 86.06 628 PRO A O 1
ATOM 4866 N N . ALA A 1 629 ? 23.516 29.031 14.938 1 86.75 629 ALA A N 1
ATOM 4867 C CA . ALA A 1 629 ? 23.484 30.453 14.602 1 86.75 629 ALA A CA 1
ATOM 4868 C C . ALA A 1 629 ? 23.719 30.672 13.109 1 86.75 629 ALA A C 1
ATOM 4870 O O . ALA A 1 629 ? 23.062 31.5 12.484 1 86.75 629 ALA A O 1
ATOM 4871 N N . ALA A 1 630 ? 24.609 29.875 12.594 1 89.25 630 ALA A N 1
ATOM 4872 C CA . ALA A 1 630 ? 24.953 30 11.172 1 89.25 630 ALA A CA 1
ATOM 4873 C C . ALA A 1 630 ? 23.812 29.469 10.297 1 89.25 630 ALA A C 1
ATOM 4875 O O . ALA A 1 630 ? 23.719 29.797 9.117 1 89.25 630 ALA A O 1
ATOM 4876 N N . ALA A 1 631 ? 23 28.672 10.891 1 92.12 631 ALA A N 1
ATOM 4877 C CA . ALA A 1 631 ? 21.938 28 10.133 1 92.12 631 ALA A CA 1
ATOM 4878 C C . ALA A 1 631 ? 20.656 28.812 10.148 1 92.12 631 ALA A C 1
ATOM 4880 O O . ALA A 1 631 ? 19.656 28.438 9.531 1 92.12 631 ALA A O 1
ATOM 4881 N N . HIS A 1 632 ? 20.625 29.984 10.766 1 91.94 632 HIS A N 1
ATOM 4882 C CA . HIS A 1 632 ? 19.438 30.828 10.906 1 91.94 632 HIS A CA 1
ATOM 4883 C C . HIS A 1 632 ? 19.062 31.484 9.578 1 91.94 632 HIS A C 1
ATOM 4885 O O . HIS A 1 632 ? 19.953 31.781 8.766 1 91.94 632 HIS A O 1
ATOM 4891 N N . VAL A 1 633 ? 17.844 31.766 9.445 1 92.81 633 VAL A N 1
ATOM 4892 C CA . VAL A 1 633 ? 17.297 32.344 8.219 1 92.81 633 VAL A CA 1
ATOM 4893 C C . VAL A 1 633 ? 17.938 33.688 7.953 1 92.81 633 VAL A C 1
ATOM 4895 O O . VAL A 1 633 ? 18.219 34.031 6.801 1 92.81 633 VAL A O 1
ATOM 4898 N N . ASP A 1 634 ? 18.203 34.531 9 1 90.31 634 ASP A N 1
ATOM 4899 C CA . ASP A 1 634 ? 18.719 35.875 8.812 1 90.31 634 ASP A CA 1
ATOM 4900 C C . ASP A 1 634 ? 20.141 35.844 8.25 1 90.31 634 ASP A C 1
ATOM 4902 O O . ASP A 1 634 ? 20.469 36.594 7.344 1 90.31 634 ASP A O 1
ATOM 4906 N N . ARG A 1 635 ? 20.922 34.875 8.695 1 89.5 635 ARG A N 1
ATOM 4907 C CA . ARG A 1 635 ? 22.297 34.781 8.219 1 89.5 635 ARG A CA 1
ATOM 4908 C C . ARG A 1 635 ? 22.328 34.219 6.801 1 89.5 635 ARG A C 1
ATOM 4910 O O . ARG A 1 635 ? 23.047 34.75 5.941 1 89.5 635 ARG A O 1
ATOM 4917 N N . LEU A 1 636 ? 21.609 33.219 6.582 1 91.62 636 LEU A N 1
ATOM 4918 C CA . LEU A 1 636 ? 21.609 32.594 5.273 1 91.62 636 LEU A CA 1
ATOM 4919 C C . LEU A 1 636 ? 21.031 33.5 4.215 1 91.62 636 LEU A C 1
ATOM 4921 O O . LEU A 1 636 ? 21.547 33.594 3.096 1 91.62 636 LEU A O 1
ATOM 4925 N N . ALA A 1 637 ? 19.938 34.125 4.562 1 90.25 637 ALA A N 1
ATOM 4926 C CA . ALA A 1 637 ? 19.312 35.062 3.629 1 90.25 637 ALA A CA 1
ATOM 4927 C C . ALA A 1 637 ? 20.266 36.219 3.291 1 90.25 637 ALA A C 1
ATOM 4929 O O . ALA A 1 637 ? 20.281 36.719 2.158 1 90.25 637 ALA A O 1
ATOM 4930 N N . ALA A 1 638 ? 21.062 36.625 4.25 1 87.88 638 ALA A N 1
ATOM 4931 C CA . ALA A 1 638 ? 21.984 37.75 4.059 1 87.88 638 ALA A CA 1
ATOM 4932 C C . ALA A 1 638 ? 23.141 37.344 3.146 1 87.88 638 ALA A C 1
ATOM 4934 O O . ALA A 1 638 ? 23.703 38.188 2.445 1 87.88 638 ALA A O 1
ATOM 4935 N N . GLU A 1 639 ? 23.422 36.125 3.117 1 88.88 639 GLU A N 1
ATOM 4936 C CA . GLU A 1 639 ? 24.562 35.594 2.338 1 88.88 639 GLU A CA 1
ATOM 4937 C C . GLU A 1 639 ? 24.203 35.5 0.856 1 88.88 639 GLU A C 1
ATOM 4939 O O . GLU A 1 639 ? 25.094 35.375 0.01 1 88.88 639 GLU A O 1
ATOM 4944 N N . PHE A 1 640 ? 23 35.656 0.518 1 88.88 640 PHE A N 1
ATOM 4945 C CA . PHE A 1 640 ? 22.547 35.406 -0.843 1 88.88 640 PHE A CA 1
ATOM 4946 C C . PHE A 1 640 ? 23.281 36.281 -1.841 1 88.88 640 PHE A C 1
ATOM 4948 O O . PHE A 1 640 ? 23.812 35.812 -2.844 1 88.88 640 PHE A O 1
ATOM 4955 N N . GLU A 1 641 ? 23.297 37.594 -1.563 1 82.38 641 GLU A N 1
ATOM 4956 C CA . GLU A 1 641 ? 23.875 38.531 -2.514 1 82.38 641 GLU A CA 1
ATOM 4957 C C . GLU A 1 641 ? 25.359 38.25 -2.729 1 82.38 641 GLU A C 1
ATOM 4959 O O . GLU A 1 641 ? 25.844 38.281 -3.861 1 82.38 641 GLU A O 1
ATOM 4964 N N . GLU A 1 642 ? 26 37.969 -1.638 1 82.38 642 GLU A N 1
ATOM 4965 C CA . GLU A 1 642 ? 27.422 37.656 -1.734 1 82.38 642 GLU A CA 1
ATOM 4966 C C . GLU A 1 642 ? 27.672 36.406 -2.553 1 82.38 642 GLU A C 1
ATOM 4968 O O . GLU A 1 642 ? 28.562 36.344 -3.402 1 82.38 642 GLU A O 1
ATOM 4973 N N . LEU A 1 643 ? 26.906 35.469 -2.344 1 83.12 643 LEU A N 1
ATOM 4974 C CA . LEU A 1 643 ? 27.062 34.219 -3.037 1 83.12 643 LEU A CA 1
ATOM 4975 C C . LEU A 1 643 ? 26.672 34.344 -4.508 1 83.12 643 LEU A C 1
ATOM 4977 O O . LEU A 1 643 ? 27.312 33.719 -5.375 1 83.12 643 LEU A O 1
ATOM 4981 N N . ALA A 1 644 ? 25.641 35.062 -4.758 1 79.31 644 ALA A N 1
ATOM 4982 C CA . ALA A 1 644 ? 25.188 35.25 -6.133 1 79.31 644 ALA A CA 1
ATOM 4983 C C . ALA A 1 644 ? 26.266 35.969 -6.953 1 79.31 644 ALA A C 1
ATOM 4985 O O . ALA A 1 644 ? 26.531 35.625 -8.102 1 79.31 644 ALA A O 1
ATOM 4986 N N . ILE A 1 645 ? 26.844 36.969 -6.348 1 73 645 ILE A N 1
ATOM 4987 C CA . ILE A 1 645 ? 27.906 37.719 -7.008 1 73 645 ILE A CA 1
ATOM 4988 C C . ILE A 1 645 ? 29.109 36.812 -7.254 1 73 645 ILE A C 1
ATOM 4990 O O . ILE A 1 645 ? 29.688 36.812 -8.344 1 73 645 ILE A O 1
ATOM 4994 N N . PHE A 1 646 ? 29.453 36.031 -6.301 1 72.44 646 PHE A N 1
ATOM 4995 C CA . PHE A 1 646 ? 30.578 35.125 -6.418 1 72.44 646 PHE A CA 1
ATOM 4996 C C . PHE A 1 646 ? 30.344 34.125 -7.535 1 72.44 646 PHE A C 1
ATOM 4998 O O . PHE A 1 646 ? 31.266 33.812 -8.297 1 72.44 646 PHE A O 1
ATOM 5005 N N . ASN A 1 647 ? 29.219 33.562 -7.613 1 71.5 647 ASN A N 1
ATOM 5006 C CA . ASN A 1 647 ? 28.844 32.562 -8.625 1 71.5 647 ASN A CA 1
ATOM 5007 C C . ASN A 1 647 ? 28.906 33.188 -10.031 1 71.5 647 ASN A C 1
ATOM 5009 O O . ASN A 1 647 ? 29.297 32.5 -10.984 1 71.5 647 ASN A O 1
ATOM 5013 N N . GLU A 1 648 ? 28.484 34.406 -10.164 1 66.38 648 GLU A N 1
ATOM 5014 C CA . GLU A 1 648 ? 28.562 35.125 -11.445 1 66.38 648 GLU A CA 1
ATOM 5015 C C . GLU A 1 648 ? 30 35.312 -11.891 1 66.38 648 GLU A C 1
ATOM 5017 O O . GLU A 1 648 ? 30.312 35.188 -13.078 1 66.38 648 GLU A O 1
ATOM 5022 N N . PHE A 1 649 ? 30.812 35.5 -10.875 1 58.59 649 PHE A N 1
ATOM 5023 C CA . PHE A 1 649 ? 32.219 35.75 -11.188 1 58.59 649 PHE A CA 1
ATOM 5024 C C . PHE A 1 649 ? 32.906 34.438 -11.547 1 58.59 649 PHE A C 1
ATOM 5026 O O . PHE A 1 649 ? 33.75 34.375 -12.438 1 58.59 649 PHE A O 1
ATOM 5033 N N . THR A 1 650 ? 32.562 33.375 -10.898 1 56.25 650 THR A N 1
ATOM 5034 C CA . THR A 1 650 ? 33.188 32.062 -11.18 1 56.25 650 THR A CA 1
ATOM 5035 C C . THR A 1 650 ? 32.719 31.547 -12.531 1 56.25 650 THR A C 1
ATOM 5037 O O . THR A 1 650 ? 33.5 30.922 -13.266 1 56.25 650 THR A O 1
ATOM 5040 N N . VAL A 1 651 ? 31.516 31.734 -12.898 1 50.56 651 VAL A N 1
ATOM 5041 C CA . VAL A 1 651 ? 31.016 31.328 -14.211 1 50.56 651 VAL A CA 1
ATOM 5042 C C . VAL A 1 651 ? 31.672 32.188 -15.297 1 50.56 651 VAL A C 1
ATOM 5044 O O . VAL A 1 651 ? 32.031 31.672 -16.359 1 50.56 651 VAL A O 1
ATOM 5047 N N . ILE A 1 652 ? 31.906 33.469 -15.102 1 43.56 652 ILE A N 1
ATOM 5048 C CA . ILE A 1 652 ? 32.562 34.344 -16.047 1 43.56 652 ILE A CA 1
ATOM 5049 C C . ILE A 1 652 ? 34.062 33.969 -16.172 1 43.56 652 ILE A C 1
ATOM 5051 O O . ILE A 1 652 ? 34.594 33.938 -17.281 1 43.56 652 ILE A O 1
ATOM 5055 N N . VAL A 1 653 ? 34.656 33.625 -15.109 1 44.16 653 VAL A N 1
ATOM 5056 C CA . VAL A 1 653 ? 36.062 33.281 -15.172 1 44.16 653 VAL A CA 1
ATOM 5057 C C . VAL A 1 653 ? 36.219 31.906 -15.852 1 44.16 653 VAL A C 1
ATOM 5059 O O . VAL A 1 653 ? 37.125 31.719 -16.672 1 44.16 653 VAL A O 1
ATOM 5062 N N . SER A 1 654 ? 35.281 31.047 -15.586 1 44.16 654 SER A N 1
ATOM 5063 C CA . SER A 1 654 ? 35.375 29.766 -16.266 1 44.16 654 SER A CA 1
ATOM 5064 C C . SER A 1 654 ? 35.031 29.875 -17.734 1 44.16 654 SER A C 1
ATOM 5066 O O . SER A 1 654 ? 35.5 29.109 -18.562 1 44.16 654 SER A O 1
ATOM 5068 N N . GLY A 1 655 ? 34.156 30.781 -18.125 1 37.47 655 GLY A N 1
ATOM 5069 C CA . GLY A 1 655 ? 33.875 31.031 -19.531 1 37.47 655 GLY A CA 1
ATOM 5070 C C . GLY A 1 655 ? 35 31.797 -20.219 1 37.47 655 GLY A C 1
ATOM 5071 O O . GLY A 1 655 ? 35.062 31.812 -21.453 1 37.47 655 GLY A O 1
ATOM 5072 N N . ARG A 1 656 ? 35.594 32.781 -19.531 1 36.88 656 ARG A N 1
ATOM 5073 C CA . ARG A 1 656 ? 36.688 33.531 -20.156 1 36.88 656 ARG A CA 1
ATOM 5074 C C . ARG A 1 656 ? 37.906 32.625 -20.375 1 36.88 656 ARG A C 1
ATOM 5076 O O . ARG A 1 656 ? 38.719 32.906 -21.25 1 36.88 656 ARG A O 1
ATOM 5083 N N . GLU A 1 657 ? 38.188 31.719 -19.5 1 37.16 657 GLU A N 1
ATOM 5084 C CA . GLU A 1 657 ? 39.375 30.922 -19.766 1 37.16 657 GLU A CA 1
ATOM 5085 C C . GLU A 1 657 ? 39.25 30.188 -21.094 1 37.16 657 GLU A C 1
ATOM 5087 O O . GLU A 1 657 ? 40.281 29.844 -21.719 1 37.16 657 GLU A O 1
ATOM 5092 N N . THR A 1 658 ? 38 29.875 -21.547 1 35.84 658 THR A N 1
ATOM 5093 C CA . THR A 1 658 ? 38.062 29.188 -22.828 1 35.84 658 THR A CA 1
ATOM 5094 C C . THR A 1 658 ? 38.375 30.172 -23.953 1 35.84 658 THR A C 1
ATOM 5096 O O . THR A 1 658 ? 38.781 29.781 -25.047 1 35.84 658 THR A O 1
ATOM 5099 N N . THR A 1 659 ? 37.938 31.422 -23.828 1 33.44 659 THR A N 1
ATOM 5100 C CA . THR A 1 659 ? 38.156 32.188 -25.047 1 33.44 659 THR A CA 1
ATOM 5101 C C . THR A 1 659 ? 39.625 32.625 -25.156 1 33.44 659 THR A C 1
ATOM 5103 O O . THR A 1 659 ? 40.125 32.844 -26.25 1 33.44 659 THR A O 1
ATOM 5106 N N . ASN A 1 660 ? 40.188 33.156 -24.109 1 30.11 660 ASN A N 1
ATOM 5107 C CA . ASN A 1 660 ? 41.406 33.938 -24.422 1 30.11 660 ASN A CA 1
ATOM 5108 C C . ASN A 1 660 ? 42.562 33 -24.719 1 30.11 660 ASN A C 1
ATOM 5110 O O . ASN A 1 660 ? 43.719 33.469 -24.828 1 30.11 660 ASN A O 1
ATOM 5114 N N . THR A 1 661 ? 42.406 31.734 -24.328 1 29.39 661 THR A N 1
ATOM 5115 C CA . THR A 1 661 ? 43.688 31.078 -24.516 1 29.39 661 THR A CA 1
ATOM 5116 C C . THR A 1 661 ? 43.969 30.859 -26 1 29.39 661 THR A C 1
ATOM 5118 O O . THR A 1 661 ? 43.906 29.734 -26.484 1 29.39 661 THR A O 1
ATOM 5121 N N . SER A 1 662 ? 43.25 31.594 -26.875 1 27.2 662 SER A N 1
ATOM 5122 C CA . SER A 1 662 ? 43.812 31.438 -28.203 1 27.2 662 SER A CA 1
ATOM 5123 C C . SER A 1 662 ? 45.219 32.031 -28.25 1 27.2 662 SER A C 1
ATOM 5125 O O . SER A 1 662 ? 45.406 33.219 -28.562 1 27.2 662 SER A O 1
ATOM 5127 N N . THR A 1 663 ? 46 32.031 -27.188 1 24.48 663 THR A N 1
ATOM 5128 C CA . THR A 1 663 ? 47.375 32.5 -27.406 1 24.48 663 THR A CA 1
ATOM 5129 C C . THR A 1 663 ? 47.969 31.812 -28.641 1 24.48 663 THR A C 1
ATOM 5131 O O . THR A 1 663 ? 47.844 30.609 -28.812 1 24.48 663 THR A O 1
ATOM 5134 N N . GLU A 1 664 ? 48.406 32.594 -29.734 1 23.17 664 GLU A N 1
ATOM 5135 C CA . GLU A 1 664 ? 49.25 32.469 -30.891 1 23.17 664 GLU A CA 1
ATOM 5136 C C . GLU A 1 664 ? 50.562 31.75 -30.547 1 23.17 664 GLU A C 1
ATOM 5138 O O . GLU A 1 664 ? 51.312 32.219 -29.688 1 23.17 664 GLU A O 1
ATOM 5143 N N . ALA A 1 665 ? 50.531 30.391 -30.484 1 23.58 665 ALA A N 1
ATOM 5144 C CA . ALA A 1 665 ? 51.75 29.594 -30.531 1 23.58 665 ALA A CA 1
ATOM 5145 C C . ALA A 1 665 ? 52.719 30.109 -31.609 1 23.58 665 ALA A C 1
ATOM 5147 O O . ALA A 1 665 ? 52.438 29.969 -32.812 1 23.58 665 ALA A O 1
ATOM 5148 N N . MET A 1 666 ? 53.312 31.328 -31.547 1 20.92 666 MET A N 1
ATOM 5149 C CA . MET A 1 666 ? 54.469 31.828 -32.25 1 20.92 666 MET A CA 1
ATOM 5150 C C . MET A 1 666 ? 55.594 30.781 -32.281 1 20.92 666 MET A C 1
ATOM 5152 O O . MET A 1 666 ? 55.875 30.156 -31.266 1 20.92 666 MET A O 1
ATOM 5156 N N . GLY A 1 667 ? 55.969 30.188 -33.5 1 21.83 667 GLY A N 1
ATOM 5157 C CA . GLY A 1 667 ? 56.969 29.312 -34.062 1 21.83 667 GLY A CA 1
ATOM 5158 C C . GLY A 1 667 ? 58.375 29.703 -33.656 1 21.83 667 GLY A C 1
ATOM 5159 O O . GLY A 1 667 ? 59.375 29.25 -34.25 1 21.83 667 GLY A O 1
ATOM 5160 N N . SER A 1 668 ? 58.688 30.141 -32.438 1 19.95 668 SER A N 1
ATOM 5161 C CA . SER A 1 668 ? 60.125 30.438 -32.312 1 19.95 668 SER A CA 1
ATOM 5162 C C . SER A 1 668 ? 60.969 29.234 -32.688 1 19.95 668 SER A C 1
ATOM 5164 O O . SER A 1 668 ? 60.719 28.125 -32.219 1 19.95 668 SER A O 1
ATOM 5166 N N . ASP A 1 669 ? 61.688 29.25 -33.906 1 21.89 669 ASP A N 1
ATOM 5167 C CA . ASP A 1 669 ? 62.719 28.531 -34.625 1 21.89 669 ASP A CA 1
ATOM 5168 C C . ASP A 1 669 ? 63.969 28.344 -33.781 1 21.89 669 ASP A C 1
ATOM 5170 O O . ASP A 1 669 ? 65 27.938 -34.281 1 21.89 669 ASP A O 1
ATOM 5174 N N . THR A 1 670 ? 64.062 28.703 -32.5 1 19.61 670 THR A N 1
ATOM 5175 C CA . THR A 1 670 ? 65.5 28.75 -32.125 1 19.61 670 THR A CA 1
ATOM 5176 C C . THR A 1 670 ? 66.125 27.375 -32.312 1 19.61 670 THR A C 1
ATOM 5178 O O . THR A 1 670 ? 65.5 26.359 -32 1 19.61 670 THR A O 1
ATOM 5181 N N . GLU A 1 671 ? 67.375 27.344 -33.094 1 19.66 671 GLU A N 1
ATOM 5182 C CA . GLU A 1 671 ? 68.5 26.516 -33.5 1 19.66 671 GLU A CA 1
ATOM 5183 C C . GLU A 1 671 ? 69.188 25.859 -32.312 1 19.66 671 GLU A C 1
ATOM 5185 O O . GLU A 1 671 ? 69.812 26.531 -31.484 1 19.66 671 GLU A O 1
ATOM 5190 N N . GLY A 1 672 ? 68.5 25.156 -31.422 1 18.97 672 GLY A N 1
ATOM 5191 C CA . GLY A 1 672 ? 69.375 24.469 -30.5 1 18.97 672 GLY A CA 1
ATOM 5192 C C . GLY A 1 672 ? 70.438 23.672 -31.203 1 18.97 672 GLY A C 1
ATOM 5193 O O . GLY A 1 672 ? 70.188 22.812 -32.031 1 18.97 672 GLY A O 1
ATOM 5194 N N . GLN A 1 673 ? 71.75 24.25 -31.281 1 18.31 673 GLN A N 1
ATOM 5195 C CA . GLN A 1 673 ? 73.125 23.766 -31.594 1 18.31 673 GLN A CA 1
ATOM 5196 C C . GLN A 1 673 ? 73.438 22.484 -30.812 1 18.31 673 GLN A C 1
ATOM 5198 O O . GLN A 1 673 ? 73.188 22.406 -29.609 1 18.31 673 GLN A O 1
ATOM 5203 N N . TYR A 1 674 ? 73.625 21.328 -31.531 1 18.67 674 TYR A N 1
ATOM 5204 C CA . TYR A 1 674 ? 74.125 19.953 -31.453 1 18.67 674 TYR A CA 1
ATOM 5205 C C . TYR A 1 674 ? 75.562 19.906 -30.953 1 18.67 674 TYR A C 1
ATOM 5207 O O . TYR A 1 674 ? 76.25 18.938 -31.172 1 18.67 674 TYR A O 1
ATOM 5215 N N . SER A 1 675 ? 76.188 20.859 -30.094 1 18.25 675 SER A N 1
ATOM 5216 C CA . SER A 1 675 ? 77.625 20.562 -30.078 1 18.25 675 SER A CA 1
ATOM 5217 C C . SER A 1 675 ? 77.875 19.156 -29.531 1 18.25 675 SER A C 1
ATOM 5219 O O . SER A 1 675 ? 77.062 18.609 -28.797 1 18.25 675 SER A O 1
ATOM 5221 N N . GLY A 1 676 ? 79.125 18.438 -29.938 1 17.5 676 GLY A N 1
ATOM 5222 C CA . GLY A 1 676 ? 80 17.281 -30.078 1 17.5 676 GLY A CA 1
ATOM 5223 C C . GLY A 1 676 ? 80.625 16.828 -28.781 1 17.5 676 GLY A C 1
ATOM 5224 O O . GLY A 1 676 ? 81.438 15.875 -28.766 1 17.5 676 GLY A O 1
ATOM 5225 N N . ASN A 1 677 ? 80.625 17.438 -27.516 1 17.7 677 ASN A N 1
ATOM 5226 C CA . ASN A 1 677 ? 81.875 17.234 -26.859 1 17.7 677 ASN A CA 1
ATOM 5227 C C . ASN A 1 677 ? 82.188 15.742 -26.641 1 17.7 677 ASN A C 1
ATOM 5229 O O . ASN A 1 677 ? 81.25 14.969 -26.406 1 17.7 677 ASN A O 1
ATOM 5233 N N . THR A 1 678 ? 83.562 15.297 -26.828 1 18.39 678 THR A N 1
ATOM 5234 C CA . THR A 1 678 ? 84.625 14.258 -26.812 1 18.39 678 THR A CA 1
ATOM 5235 C C . THR A 1 678 ? 84.625 13.547 -25.453 1 18.39 678 THR A C 1
ATOM 5237 O O . THR A 1 678 ? 83.938 13.977 -24.516 1 18.39 678 THR A O 1
ATOM 5240 N N . GLY A 1 679 ? 85.938 13.32 -24.844 1 17.31 679 GLY A N 1
ATOM 5241 C CA . GLY A 1 679 ? 87.062 12.43 -24.469 1 17.31 679 GLY A CA 1
ATOM 5242 C C . GLY A 1 679 ? 87.25 12.336 -22.969 1 17.31 679 GLY A C 1
ATOM 5243 O O . GLY A 1 679 ? 88.312 11.875 -22.516 1 17.31 679 GLY A O 1
ATOM 5244 N N . GLY A 1 680 ? 86.375 12.562 -21.938 1 17.44 680 GLY A N 1
ATOM 5245 C CA . GLY A 1 680 ? 87.25 12.352 -20.781 1 17.44 680 GLY A CA 1
ATOM 5246 C C . GLY A 1 680 ? 87.875 10.984 -20.766 1 17.44 680 GLY A C 1
ATOM 5247 O O . GLY A 1 680 ? 87.312 10.016 -21.297 1 17.44 680 GLY A O 1
ATOM 5248 N N . GLU A 1 681 ? 89.312 10.844 -20.406 1 18.97 681 GLU A N 1
ATOM 5249 C CA . GLU A 1 681 ? 90.562 10.18 -20.188 1 18.97 681 GLU A CA 1
ATOM 5250 C C . GLU A 1 681 ? 90.438 9.055 -19.156 1 18.97 681 GLU A C 1
ATOM 5252 O O . GLU A 1 681 ? 90.812 7.91 -19.438 1 18.97 681 GLU A O 1
ATOM 5257 N N . VAL A 1 682 ? 91.312 9.234 -18.031 1 19.02 682 VAL A N 1
ATOM 5258 C CA . VAL A 1 682 ? 92.438 8.461 -17.516 1 19.02 682 VAL A CA 1
ATOM 5259 C C . VAL A 1 682 ? 91.938 7.41 -16.531 1 19.02 682 VAL A C 1
ATOM 5261 O O . VAL A 1 682 ? 92.25 6.227 -16.656 1 19.02 682 VAL A O 1
ATOM 5264 N N . GLY A 1 683 ? 91.938 7.754 -15.148 1 18.62 683 GLY A N 1
ATOM 5265 C CA . GLY A 1 683 ? 93.062 7.289 -14.32 1 18.62 683 GLY A CA 1
ATOM 5266 C C . GLY A 1 683 ? 92.812 5.891 -13.773 1 18.62 683 GLY A C 1
ATOM 5267 O O . GLY A 1 683 ? 91.688 5.387 -13.758 1 18.62 683 GLY A O 1
ATOM 5268 N N . ARG A 1 684 ? 94 5.289 -13.07 1 19.05 684 ARG A N 1
ATOM 5269 C CA . ARG A 1 684 ? 94.75 4.23 -12.422 1 19.05 684 ARG A CA 1
ATOM 5270 C C . ARG A 1 684 ? 94 3.684 -11.211 1 19.05 684 ARG A C 1
ATOM 5272 O O . ARG A 1 684 ? 93.875 2.469 -11.07 1 19.05 684 ARG A O 1
ATOM 5279 N N . GLY A 1 685 ? 94.375 4.289 -10 1 19.62 685 GLY A N 1
ATOM 5280 C CA . GLY A 1 685 ? 95.188 3.379 -9.195 1 19.62 685 GLY A CA 1
ATOM 5281 C C . GLY A 1 685 ? 94.438 2.207 -8.656 1 19.62 685 GLY A C 1
ATOM 5282 O O . GLY A 1 685 ? 94.75 1.05 -8.867 1 19.62 685 GLY A O 1
ATOM 5283 N N . GLU A 1 686 ? 94.438 2.279 -7.324 1 20.25 686 GLU A N 1
ATOM 5284 C CA . GLU A 1 686 ? 94.438 1.451 -6.121 1 20.25 686 GLU A CA 1
ATOM 5285 C C . GLU A 1 686 ? 93.062 1.022 -5.75 1 20.25 686 GLU A C 1
ATOM 5287 O O . GLU A 1 686 ? 92.125 1.812 -5.855 1 20.25 686 GLU A O 1
ATOM 5292 N N . MET B 1 1 ? 7.148 5.688 -13.578 1 28.16 1 MET B N 1
ATOM 5293 C CA . MET B 1 1 ? 5.754 5.477 -13.953 1 28.16 1 MET B CA 1
ATOM 5294 C C . MET B 1 1 ? 4.844 6.496 -13.281 1 28.16 1 MET B C 1
ATOM 5296 O O . MET B 1 1 ? 5.113 6.926 -12.156 1 28.16 1 MET B O 1
ATOM 5300 N N . LYS B 1 2 ? 3.984 7.305 -13.883 1 46.06 2 LYS B N 1
ATOM 5301 C CA . LYS B 1 2 ? 3.254 8.508 -13.492 1 46.06 2 LYS B CA 1
ATOM 5302 C C . LYS B 1 2 ? 1.785 8.195 -13.219 1 46.06 2 LYS B C 1
ATOM 5304 O O . LYS B 1 2 ? 1.11 7.59 -14.055 1 46.06 2 LYS B O 1
ATOM 5309 N N . LEU B 1 3 ? 1.134 8.609 -12.203 1 40.97 3 LEU B N 1
ATOM 5310 C CA . LEU B 1 3 ? -0.231 8.25 -11.828 1 40.97 3 LEU B CA 1
ATOM 5311 C C . LEU B 1 3 ? -1.192 9.398 -12.125 1 40.97 3 LEU B C 1
ATOM 5313 O O . LEU B 1 3 ? -1.02 10.508 -11.617 1 40.97 3 LEU B O 1
ATOM 5317 N N . LEU B 1 4 ? -2.176 9.484 -12.93 1 50.78 4 LEU B N 1
ATOM 5318 C CA . LEU B 1 4 ? -3.102 10.516 -13.391 1 50.78 4 LEU B CA 1
ATOM 5319 C C . LEU B 1 4 ? -4.535 10.172 -12.992 1 50.78 4 LEU B C 1
ATOM 5321 O O . LEU B 1 4 ? -4.895 9 -12.898 1 50.78 4 LEU B O 1
ATOM 5325 N N . ASP B 1 5 ? -5.5 10.945 -12.453 1 49.19 5 ASP B N 1
ATOM 5326 C CA . ASP B 1 5 ? -6.926 10.734 -12.211 1 49.19 5 ASP B CA 1
ATOM 5327 C C . ASP B 1 5 ? -7.551 9.883 -13.32 1 49.19 5 ASP B C 1
ATOM 5329 O O . ASP B 1 5 ? -7.207 10.031 -14.492 1 49.19 5 ASP B O 1
ATOM 5333 N N . GLU B 1 6 ? -8.594 9.164 -12.953 1 44.31 6 GLU B N 1
ATOM 5334 C CA . GLU B 1 6 ? -9.039 8.18 -13.938 1 44.31 6 GLU B CA 1
ATOM 5335 C C . GLU B 1 6 ? -9.531 8.859 -15.211 1 44.31 6 GLU B C 1
ATOM 5337 O O . GLU B 1 6 ? -9.242 8.398 -16.312 1 44.31 6 GLU B O 1
ATOM 5342 N N . LYS B 1 7 ? -10.305 9.828 -14.875 1 50.44 7 LYS B N 1
ATOM 5343 C CA . LYS B 1 7 ? -10.781 10.602 -16.016 1 50.44 7 LYS B CA 1
ATOM 5344 C C . LYS B 1 7 ? -9.625 11.328 -16.703 1 50.44 7 LYS B C 1
ATOM 5346 O O . LYS B 1 7 ? -9.555 11.359 -17.938 1 50.44 7 LYS B O 1
ATOM 5351 N N . THR B 1 8 ? -8.836 11.656 -15.781 1 53.56 8 THR B N 1
ATOM 5352 C CA . THR B 1 8 ? -7.66 12.359 -16.297 1 53.56 8 THR B CA 1
ATOM 5353 C C . THR B 1 8 ? -6.625 11.367 -16.812 1 53.56 8 THR B C 1
ATOM 5355 O O . THR B 1 8 ? -5.988 11.609 -17.844 1 53.56 8 THR B O 1
ATOM 5358 N N . ALA B 1 9 ? -6.547 10.398 -16.203 1 49.84 9 ALA B N 1
ATOM 5359 C CA . ALA B 1 9 ? -5.656 9.32 -16.625 1 49.84 9 ALA B CA 1
ATOM 5360 C C . ALA B 1 9 ? -6.156 8.648 -17.891 1 49.84 9 ALA B C 1
ATOM 5362 O O . ALA B 1 9 ? -5.363 8.32 -18.781 1 49.84 9 ALA B O 1
ATOM 5363 N N . ASN B 1 10 ? -7.344 8.422 -17.812 1 54.53 10 ASN B N 1
ATOM 5364 C CA . ASN B 1 10 ? -8.008 7.949 -19.016 1 54.53 10 ASN B CA 1
ATOM 5365 C C . ASN B 1 10 ? -7.93 8.984 -20.141 1 54.53 10 ASN B C 1
ATOM 5367 O O . ASN B 1 10 ? -7.723 8.641 -21.297 1 54.53 10 ASN B O 1
ATOM 5371 N N . ARG B 1 11 ? -8.055 10.055 -19.609 1 59.62 11 ARG B N 1
ATOM 5372 C CA . ARG B 1 11 ? -7.91 11.172 -20.531 1 59.62 11 ARG B CA 1
ATOM 5373 C C . ARG B 1 11 ? -6.469 11.297 -21.016 1 59.62 11 ARG B C 1
ATOM 5375 O O . ARG B 1 11 ? -6.227 11.539 -22.203 1 59.62 11 ARG B O 1
ATOM 5382 N N . HIS B 1 12 ? -5.59 10.938 -20.109 1 59.5 12 HIS B N 1
ATOM 5383 C CA . HIS B 1 12 ? -4.18 11 -20.469 1 59.5 12 HIS B CA 1
ATOM 5384 C C . HIS B 1 12 ? -3.771 9.773 -21.297 1 59.5 12 HIS B C 1
ATOM 5386 O O . HIS B 1 12 ? -2.982 9.883 -22.234 1 59.5 12 HIS B O 1
ATOM 5392 N N . LYS B 1 13 ? -4.207 8.914 -20.828 1 58.28 13 LYS B N 1
ATOM 5393 C CA . LYS B 1 13 ? -4.031 7.656 -21.547 1 58.28 13 LYS B CA 1
ATOM 5394 C C . LYS B 1 13 ? -4.629 7.734 -22.953 1 58.28 13 LYS B C 1
ATOM 5396 O O . LYS B 1 13 ? -4 7.316 -23.922 1 58.28 13 LYS B O 1
ATOM 5401 N N . HIS B 1 14 ? -5.855 8.141 -22.906 1 61.41 14 HIS B N 1
ATOM 5402 C CA . HIS B 1 14 ? -6.504 8.359 -24.188 1 61.41 14 HIS B CA 1
ATOM 5403 C C . HIS B 1 14 ? -5.789 9.438 -24.984 1 61.41 14 HIS B C 1
ATOM 5405 O O . HIS B 1 14 ? -5.699 9.352 -26.219 1 61.41 14 HIS B O 1
ATOM 5411 N N . ALA B 1 15 ? -5.242 10.211 -24.109 1 64.5 15 ALA B N 1
ATOM 5412 C CA . ALA B 1 15 ? -4.453 11.266 -24.734 1 64.5 15 ALA B CA 1
ATOM 5413 C C . ALA B 1 15 ? -3.123 10.719 -25.25 1 64.5 15 ALA B C 1
ATOM 5415 O O . ALA B 1 15 ? -2.705 11.039 -26.359 1 64.5 15 ALA B O 1
ATOM 5416 N N . ALA B 1 16 ? -2.553 9.977 -24.469 1 63 16 ALA B N 1
ATOM 5417 C CA . ALA B 1 16 ? -1.305 9.344 -24.875 1 63 16 ALA B CA 1
ATOM 5418 C C . ALA B 1 16 ? -1.549 8.328 -26 1 63 16 ALA B C 1
ATOM 5420 O O . ALA B 1 16 ? -0.76 8.234 -26.938 1 63 16 ALA B O 1
ATOM 5421 N N . ALA B 1 17 ? -2.531 7.605 -25.859 1 62.78 17 ALA B N 1
ATOM 5422 C CA . ALA B 1 17 ? -2.947 6.691 -26.922 1 62.78 17 ALA B CA 1
ATOM 5423 C C . ALA B 1 17 ? -3.295 7.449 -28.203 1 62.78 17 ALA B C 1
ATOM 5425 O O . ALA B 1 17 ? -2.928 7.031 -29.297 1 62.78 17 ALA B O 1
ATOM 5426 N N . LEU B 1 18 ? -3.963 8.484 -27.938 1 65.5 18 LEU B N 1
ATOM 5427 C CA . LEU B 1 18 ? -4.328 9.32 -29.078 1 65.5 18 LEU B CA 1
ATOM 5428 C C . LEU B 1 18 ? -3.092 9.953 -29.703 1 65.5 18 LEU B C 1
ATOM 5430 O O . LEU B 1 18 ? -2.949 9.969 -30.922 1 65.5 18 LEU B O 1
ATOM 5434 N N . LEU B 1 19 ? -2.203 10.242 -28.703 1 67 19 LEU B N 1
ATOM 5435 C CA . LEU B 1 19 ? -0.97 10.828 -29.219 1 67 19 LEU B CA 1
ATOM 5436 C C . LEU B 1 19 ? -0.118 9.773 -29.922 1 67 19 LEU B C 1
ATOM 5438 O O . LEU B 1 19 ? 0.534 10.062 -30.922 1 67 19 LEU B O 1
ATOM 5442 N N . GLY B 1 20 ? -0.086 8.688 -29.344 1 63.31 20 GLY B N 1
ATOM 5443 C CA . GLY B 1 20 ? 0.571 7.559 -29.984 1 63.31 20 GLY B CA 1
ATOM 5444 C C . GLY B 1 20 ? -0.037 7.199 -31.328 1 63.31 20 GLY B C 1
ATOM 5445 O O . GLY B 1 20 ? 0.683 6.863 -32.281 1 63.31 20 GLY B O 1
ATOM 5446 N N . LEU B 1 21 ? -1.32 7.273 -31.422 1 63.28 21 LEU B N 1
ATOM 5447 C CA . LEU B 1 21 ? -2.027 6.996 -32.656 1 63.28 21 LEU B CA 1
ATOM 5448 C C . LEU B 1 21 ? -1.789 8.102 -33.688 1 63.28 21 LEU B C 1
ATOM 5450 O O . LEU B 1 21 ? -1.718 7.84 -34.875 1 63.28 21 LEU B O 1
ATOM 5454 N N . LEU B 1 22 ? -1.633 9.242 -33.062 1 65.5 22 LEU B N 1
ATOM 5455 C CA . LEU B 1 22 ? -1.488 10.406 -33.938 1 65.5 22 LEU B CA 1
ATOM 5456 C C . LEU B 1 22 ? -0.138 10.391 -34.625 1 65.5 22 LEU B C 1
ATOM 5458 O O . LEU B 1 22 ? 0.032 11.039 -35.688 1 65.5 22 LEU B O 1
ATOM 5462 N N . ARG B 1 23 ? 0.676 9.57 -34.031 1 62.66 23 ARG B N 1
ATOM 5463 C CA . ARG B 1 23 ? 1.979 9.406 -34.656 1 62.66 23 ARG B CA 1
ATOM 5464 C C . ARG B 1 23 ? 1.861 8.617 -35.969 1 62.66 23 ARG B C 1
ATOM 5466 O O . ARG B 1 23 ? 2.705 8.742 -36.844 1 62.66 23 ARG B O 1
ATOM 5473 N N . PHE B 1 24 ? 0.862 7.863 -36.062 1 58.25 24 PHE B N 1
ATOM 5474 C CA . PHE B 1 24 ? 0.744 6.938 -37.188 1 58.25 24 PHE B CA 1
ATOM 5475 C C . PHE B 1 24 ? -0.446 7.301 -38.062 1 58.25 24 PHE B C 1
ATOM 5477 O O . PHE B 1 24 ? -0.629 6.727 -39.156 1 58.25 24 PHE B O 1
ATOM 5484 N N . VAL B 1 25 ? -1.308 8.203 -37.688 1 62.88 25 VAL B N 1
ATOM 5485 C CA . VAL B 1 25 ? -2.512 8.586 -38.406 1 62.88 25 VAL B CA 1
ATOM 5486 C C . VAL B 1 25 ? -2.168 9.633 -39.469 1 62.88 25 VAL B C 1
ATOM 5488 O O . VAL B 1 25 ? -1.429 10.586 -39.188 1 62.88 25 VAL B O 1
ATOM 5491 N N . PRO B 1 26 ? -2.561 9.391 -40.656 1 64.44 26 PRO B N 1
ATOM 5492 C CA . PRO B 1 26 ? -2.295 10.375 -41.719 1 64.44 26 PRO B CA 1
ATOM 5493 C C . PRO B 1 26 ? -2.76 11.781 -41.344 1 64.44 26 PRO B C 1
ATOM 5495 O O . PRO B 1 26 ? -3.654 11.93 -40.5 1 64.44 26 PRO B O 1
ATOM 5498 N N . ASP B 1 27 ? -2.098 12.852 -41.75 1 65.44 27 ASP B N 1
ATOM 5499 C CA . ASP B 1 27 ? -2.264 14.266 -41.438 1 65.44 27 ASP B CA 1
ATOM 5500 C C . ASP B 1 27 ? -3.727 14.688 -41.562 1 65.44 27 ASP B C 1
ATOM 5502 O O . ASP B 1 27 ? -4.203 15.523 -40.781 1 65.44 27 ASP B O 1
ATOM 5506 N N . ASP B 1 28 ? -4.496 14.234 -42.531 1 66.81 28 ASP B N 1
ATOM 5507 C CA . ASP B 1 28 ? -5.906 14.578 -42.688 1 66.81 28 ASP B CA 1
ATOM 5508 C C . ASP B 1 28 ? -6.738 14.078 -41.531 1 66.81 28 ASP B C 1
ATOM 5510 O O . ASP B 1 28 ? -7.641 14.773 -41.062 1 66.81 28 ASP B O 1
ATOM 5514 N N . GLN B 1 29 ? -6.359 13.008 -41 1 68.88 29 GLN B N 1
ATOM 5515 C CA . GLN B 1 29 ? -7.105 12.43 -39.875 1 68.88 29 GLN B CA 1
ATOM 5516 C C . GLN B 1 29 ? -6.703 13.062 -38.562 1 68.88 29 GLN B C 1
ATOM 5518 O O . GLN B 1 29 ? -7.516 13.156 -37.625 1 68.88 29 GLN B O 1
ATOM 5523 N N . VAL B 1 30 ? -5.562 13.367 -38.531 1 69.88 30 VAL B N 1
ATOM 5524 C CA . VAL B 1 30 ? -5.105 14.109 -37.344 1 69.88 30 VAL B CA 1
ATOM 5525 C C . VAL B 1 30 ? -5.902 15.398 -37.219 1 69.88 30 VAL B C 1
ATOM 5527 O O . VAL B 1 30 ? -6.266 15.797 -36.094 1 69.88 30 VAL B O 1
ATOM 5530 N N . HIS B 1 31 ? -6.125 16.031 -38.312 1 72.19 31 HIS B N 1
ATOM 5531 C CA . HIS B 1 31 ? -6.934 17.234 -38.281 1 72.19 31 HIS B CA 1
ATOM 5532 C C . HIS B 1 31 ? -8.344 16.969 -37.781 1 72.19 31 HIS B C 1
ATOM 5534 O O . HIS B 1 31 ? -8.883 17.734 -37 1 72.19 31 HIS B O 1
ATOM 5540 N N . ASP B 1 32 ? -8.969 15.953 -38.125 1 72 32 ASP B N 1
ATOM 5541 C CA . ASP B 1 32 ? -10.289 15.562 -37.656 1 72 32 ASP B CA 1
ATOM 5542 C C . ASP B 1 32 ? -10.273 15.258 -36.156 1 72 32 ASP B C 1
ATOM 5544 O O . ASP B 1 32 ? -11.188 15.641 -35.438 1 72 32 ASP B O 1
ATOM 5548 N N . VAL B 1 33 ? -9.266 14.656 -35.75 1 73.12 33 VAL B N 1
ATOM 5549 C CA . VAL B 1 33 ? -9.109 14.297 -34.344 1 73.12 33 VAL B CA 1
ATOM 5550 C C . VAL B 1 33 ? -8.961 15.555 -33.5 1 73.12 33 VAL B C 1
ATOM 5552 O O . VAL B 1 33 ? -9.562 15.672 -32.438 1 73.12 33 VAL B O 1
ATOM 5555 N N . LEU B 1 34 ? -8.172 16.391 -34.062 1 70.88 34 LEU B N 1
ATOM 5556 C CA . LEU B 1 34 ? -7.969 17.641 -33.344 1 70.88 34 LEU B CA 1
ATOM 5557 C C . LEU B 1 34 ? -9.258 18.453 -33.312 1 70.88 34 LEU B C 1
ATOM 5559 O O . LEU B 1 34 ? -9.555 19.109 -32.312 1 70.88 34 LEU B O 1
ATOM 5563 N N . GLN B 1 35 ? -10.039 18.484 -34.375 1 72.81 35 GLN B N 1
ATOM 5564 C CA . GLN B 1 35 ? -11.336 19.156 -34.375 1 72.81 35 GLN B CA 1
ATOM 5565 C C . GLN B 1 35 ? -12.297 18.516 -33.375 1 72.81 35 GLN B C 1
ATOM 5567 O O . GLN B 1 35 ? -13.055 19.203 -32.688 1 72.81 35 GLN B O 1
ATOM 5572 N N . GLN B 1 36 ? -12.203 17.281 -33.156 1 72.06 36 GLN B N 1
ATOM 5573 C CA . GLN B 1 36 ? -13.039 16.562 -32.188 1 72.06 36 GLN B CA 1
ATOM 5574 C C . GLN B 1 36 ? -12.617 16.891 -30.766 1 72.06 36 GLN B C 1
ATOM 5576 O O . GLN B 1 36 ? -13.461 17.031 -29.875 1 72.06 36 GLN B O 1
ATOM 5581 N N . LEU B 1 37 ? -11.359 16.969 -30.672 1 69.62 37 LEU B N 1
ATOM 5582 C CA . LEU B 1 37 ? -10.82 17.312 -29.359 1 69.62 37 LEU B CA 1
ATOM 5583 C C . LEU B 1 37 ? -11.195 18.734 -28.984 1 69.62 37 LEU B C 1
ATOM 5585 O O . LEU B 1 37 ? -11.555 19 -27.828 1 69.62 37 LEU B O 1
ATOM 5589 N N . ARG B 1 38 ? -11.133 19.609 -29.938 1 66.94 38 ARG B N 1
ATOM 5590 C CA . ARG B 1 38 ? -11.508 21 -29.734 1 66.94 38 ARG B CA 1
ATOM 5591 C C . ARG B 1 38 ? -13.008 21.156 -29.531 1 66.94 38 ARG B C 1
ATOM 5593 O O . ARG B 1 38 ? -13.469 22.062 -28.844 1 66.94 38 ARG B O 1
ATOM 5600 N N . ALA B 1 39 ? -13.859 20.359 -30.156 1 62.5 39 ALA B N 1
ATOM 5601 C CA . ALA B 1 39 ? -15.312 20.344 -30.031 1 62.5 39 ALA B CA 1
ATOM 5602 C C . ALA B 1 39 ? -15.734 19.703 -28.703 1 62.5 39 ALA B C 1
ATOM 5604 O O . ALA B 1 39 ? -16.922 19.594 -28.422 1 62.5 39 ALA B O 1
ATOM 5605 N N . GLY B 1 40 ? -14.734 19.281 -27.922 1 62.88 40 GLY B N 1
ATOM 5606 C CA . GLY B 1 40 ? -14.992 18.812 -26.562 1 62.88 40 GLY B CA 1
ATOM 5607 C C . GLY B 1 40 ? -15.195 17.312 -26.484 1 62.88 40 GLY B C 1
ATOM 5608 O O . GLY B 1 40 ? -15.688 16.797 -25.484 1 62.88 40 GLY B O 1
ATOM 5609 N N . ARG B 1 41 ? -15 16.688 -27.469 1 62.34 41 ARG B N 1
ATOM 5610 C CA . ARG B 1 41 ? -15.18 15.242 -27.438 1 62.34 41 ARG B CA 1
ATOM 5611 C C . ARG B 1 41 ? -14.102 14.57 -26.594 1 62.34 41 ARG B C 1
ATOM 5613 O O . ARG B 1 41 ? -12.93 14.961 -26.656 1 62.34 41 ARG B O 1
ATOM 5620 N N . ASP B 1 42 ? -14.406 13.664 -26.047 1 65.44 42 ASP B N 1
ATOM 5621 C CA . ASP B 1 42 ? -13.523 12.977 -25.109 1 65.44 42 ASP B CA 1
ATOM 5622 C C . ASP B 1 42 ? -12.453 12.172 -25.844 1 65.44 42 ASP B C 1
ATOM 5624 O O . ASP B 1 42 ? -12.75 11.477 -26.812 1 65.44 42 ASP B O 1
ATOM 5628 N N . ALA B 1 43 ? -11.133 12.234 -25.406 1 65.06 43 ALA B N 1
ATOM 5629 C CA . ALA B 1 43 ? -9.984 11.602 -26.047 1 65.06 43 ALA B CA 1
ATOM 5630 C C . ALA B 1 43 ? -10.164 10.086 -26.125 1 65.06 43 ALA B C 1
ATOM 5632 O O . ALA B 1 43 ? -9.719 9.445 -27.062 1 65.06 43 ALA B O 1
ATOM 5633 N N . GLY B 1 44 ? -10.758 9.703 -25.359 1 61.78 44 GLY B N 1
ATOM 5634 C CA . GLY B 1 44 ? -11.031 8.273 -25.375 1 61.78 44 GLY B CA 1
ATOM 5635 C C . GLY B 1 44 ? -11.945 7.848 -26.5 1 61.78 44 GLY B C 1
ATOM 5636 O O . GLY B 1 44 ? -11.68 6.848 -27.172 1 61.78 44 GLY B O 1
ATOM 5637 N N . ASN B 1 45 ? -12.844 8.625 -26.719 1 63.88 45 ASN B N 1
ATOM 5638 C CA . ASN B 1 45 ? -13.766 8.359 -27.812 1 63.88 45 ASN B CA 1
ATOM 5639 C C . ASN B 1 45 ? -13.07 8.484 -29.172 1 63.88 45 ASN B C 1
ATOM 5641 O O . ASN B 1 45 ? -13.367 7.73 -30.094 1 63.88 45 ASN B O 1
ATOM 5645 N N . ILE B 1 46 ? -12.164 9.367 -29.234 1 66.88 46 ILE B N 1
ATOM 5646 C CA . ILE B 1 46 ? -11.398 9.578 -30.453 1 66.88 46 ILE B CA 1
ATOM 5647 C C . ILE B 1 46 ? -10.438 8.414 -30.672 1 66.88 46 ILE B C 1
ATOM 5649 O O . ILE B 1 46 ? -10.289 7.918 -31.797 1 66.88 46 ILE B O 1
ATOM 5653 N N . VAL B 1 47 ? -9.969 8.094 -29.625 1 63.38 47 VAL B N 1
ATOM 5654 C CA . VAL B 1 47 ? -9.023 6.984 -29.672 1 63.38 47 VAL B CA 1
ATOM 5655 C C . VAL B 1 47 ? -9.75 5.707 -30.062 1 63.38 47 VAL B C 1
ATOM 5657 O O . VAL B 1 47 ? -9.266 4.945 -30.906 1 63.38 47 VAL B O 1
ATOM 5660 N N . ASP B 1 48 ? -10.805 5.551 -29.609 1 55.94 48 ASP B N 1
ATOM 5661 C CA . ASP B 1 48 ? -11.633 4.395 -29.938 1 55.94 48 ASP B CA 1
ATOM 5662 C C . ASP B 1 48 ? -12.055 4.414 -31.406 1 55.94 48 ASP B C 1
ATOM 5664 O O . ASP B 1 48 ? -12.047 3.377 -32.062 1 55.94 48 ASP B O 1
ATOM 5668 N N . SER B 1 49 ? -12.328 5.578 -31.875 1 60 49 SER B N 1
ATOM 5669 C CA . SER B 1 49 ? -12.68 5.754 -33.281 1 60 49 SER B CA 1
ATOM 5670 C C . SER B 1 49 ? -11.469 5.531 -34.188 1 60 49 SER B C 1
ATOM 5672 O O . SER B 1 49 ? -11.602 4.973 -35.281 1 60 49 SER B O 1
ATOM 5674 N N . LEU B 1 50 ? -10.312 5.922 -33.594 1 57.53 50 LEU B N 1
ATOM 5675 C CA . LEU B 1 50 ? -9.086 5.793 -34.375 1 57.53 50 LEU B CA 1
ATOM 5676 C C . LEU B 1 50 ? -8.555 4.367 -34.312 1 57.53 50 LEU B C 1
ATOM 5678 O O . LEU B 1 50 ? -8.031 3.852 -35.312 1 57.53 50 LEU B O 1
ATOM 5682 N N . ARG B 1 51 ? -8.492 3.871 -33.125 1 51.44 51 ARG B N 1
ATOM 5683 C CA . ARG B 1 51 ? -8.016 2.506 -32.938 1 51.44 51 ARG B CA 1
ATOM 5684 C C . ARG B 1 51 ? -8.891 1.505 -33.688 1 51.44 51 ARG B C 1
ATOM 5686 O O . ARG B 1 51 ? -8.406 0.465 -34.125 1 51.44 51 ARG B O 1
ATOM 5693 N N . GLY B 1 52 ? -9.992 1.559 -33.5 1 43.88 52 GLY B N 1
ATOM 5694 C CA . GLY B 1 52 ? -10.859 0.784 -34.375 1 43.88 52 GLY B CA 1
ATOM 5695 C C . GLY B 1 52 ? -10.375 0.739 -35.812 1 43.88 52 GLY B C 1
ATOM 5696 O O . GLY B 1 52 ? -10.797 -0.125 -36.594 1 43.88 52 GLY B O 1
ATOM 5697 N N . GLN B 1 53 ? -9.555 1.699 -36.094 1 41.09 53 GLN B N 1
ATOM 5698 C CA . GLN B 1 53 ? -8.969 1.705 -37.438 1 41.09 53 GLN B CA 1
ATOM 5699 C C . GLN B 1 53 ? -7.688 0.886 -37.469 1 41.09 53 GLN B C 1
ATOM 5701 O O . GLN B 1 53 ? -7.188 0.554 -38.562 1 41.09 53 GLN B O 1
ATOM 5706 N N . PHE B 1 54 ? -7.012 0.723 -36.188 1 37.25 54 PHE B N 1
ATOM 5707 C CA . PHE B 1 54 ? -5.789 -0.075 -36.219 1 37.25 54 PHE B CA 1
ATOM 5708 C C . PHE B 1 54 ? -6.109 -1.558 -36.062 1 37.25 54 PHE B C 1
ATOM 5710 O O . PHE B 1 54 ? -6.91 -1.938 -35.219 1 37.25 54 PHE B O 1
ATOM 5717 N N . HIS B 1 55 ? -6.031 -2.635 -36.688 1 34.06 55 HIS B N 1
ATOM 5718 C CA . HIS B 1 55 ? -6.41 -4.008 -37 1 34.06 55 HIS B CA 1
ATOM 5719 C C . HIS B 1 55 ? -5.789 -4.992 -36 1 34.06 55 HIS B C 1
ATOM 5721 O O . HIS B 1 55 ? -6.238 -6.137 -35.906 1 34.06 55 HIS B O 1
ATOM 5727 N N . SER B 1 56 ? -4.32 -5.281 -35.469 1 33.28 56 SER B N 1
ATOM 5728 C CA . SER B 1 56 ? -3.711 -6.453 -34.844 1 33.28 56 SER B CA 1
ATOM 5729 C C . SER B 1 56 ? -3.352 -6.184 -33.375 1 33.28 56 SER B C 1
ATOM 5731 O O . SER B 1 56 ? -2.707 -5.18 -33.062 1 33.28 56 SER B O 1
ATOM 5733 N N . ALA B 1 57 ? -3.92 -6.699 -32.312 1 35.69 57 ALA B N 1
ATOM 5734 C CA . ALA B 1 57 ? -3.811 -6.742 -30.859 1 35.69 57 ALA B CA 1
ATOM 5735 C C . ALA B 1 57 ? -2.396 -7.121 -30.422 1 35.69 57 ALA B C 1
ATOM 5737 O O . ALA B 1 57 ? -1.978 -6.812 -29.312 1 35.69 57 ALA B O 1
ATOM 5738 N N . ASP B 1 58 ? -1.713 -8.164 -30.938 1 33.81 58 ASP B N 1
ATOM 5739 C CA . ASP B 1 58 ? -0.369 -8.664 -30.656 1 33.81 58 ASP B CA 1
ATOM 5740 C C . ASP B 1 58 ? 0.631 -7.52 -30.547 1 33.81 58 ASP B C 1
ATOM 5742 O O . ASP B 1 58 ? 1.774 -7.727 -30.125 1 33.81 58 ASP B O 1
ATOM 5746 N N . GLU B 1 59 ? 0.422 -6.465 -31.078 1 33.97 59 GLU B N 1
ATOM 5747 C CA . GLU B 1 59 ? 1.478 -5.465 -31.219 1 33.97 59 GLU B CA 1
ATOM 5748 C C . GLU B 1 59 ? 1.406 -4.43 -30.109 1 33.97 59 GLU B C 1
ATOM 5750 O O . GLU B 1 59 ? 2.049 -3.379 -30.188 1 33.97 59 GLU B O 1
ATOM 5755 N N . ILE B 1 60 ? 0.427 -4.621 -29.297 1 34.94 60 ILE B N 1
ATOM 5756 C CA . ILE B 1 60 ? 0.422 -3.475 -28.391 1 34.94 60 ILE B CA 1
ATOM 5757 C C . ILE B 1 60 ? 1.397 -3.721 -27.25 1 34.94 60 ILE B C 1
ATOM 5759 O O . ILE B 1 60 ? 1.205 -4.637 -26.453 1 34.94 60 ILE B O 1
ATOM 5763 N N . PRO B 1 61 ? 2.557 -3.438 -27.312 1 35.22 61 PRO B N 1
ATOM 5764 C CA . PRO B 1 61 ? 3.492 -3.525 -26.188 1 35.22 61 PRO B CA 1
ATOM 5765 C C . PRO B 1 61 ? 2.92 -2.945 -24.891 1 35.22 61 PRO B C 1
ATOM 5767 O O . PRO B 1 61 ? 2.453 -1.803 -24.875 1 35.22 61 PRO B O 1
ATOM 5770 N N . PHE B 1 62 ? 2.283 -3.82 -24.109 1 38.25 62 PHE B N 1
ATOM 5771 C CA . PHE B 1 62 ? 1.774 -3.352 -22.828 1 38.25 62 PHE B CA 1
ATOM 5772 C C . PHE B 1 62 ? 2.906 -2.812 -21.953 1 38.25 62 PHE B C 1
ATOM 5774 O O . PHE B 1 62 ? 3.904 -3.502 -21.734 1 38.25 62 PHE B O 1
ATOM 5781 N N . PRO B 1 63 ? 3.145 -1.64 -21.875 1 36.94 63 PRO B N 1
ATOM 5782 C CA . PRO B 1 63 ? 4.199 -1.244 -20.938 1 36.94 63 PRO B CA 1
ATOM 5783 C C . PRO B 1 63 ? 3.926 -1.702 -19.5 1 36.94 63 PRO B C 1
ATOM 5785 O O . PRO B 1 63 ? 2.777 -1.676 -19.062 1 36.94 63 PRO B O 1
ATOM 5788 N N . ASN B 1 64 ? 4.547 -2.709 -18.984 1 41.5 64 ASN B N 1
ATOM 5789 C CA . ASN B 1 64 ? 4.594 -3.402 -17.703 1 41.5 64 ASN B CA 1
ATOM 5790 C C . ASN B 1 64 ? 4.508 -2.424 -16.531 1 41.5 64 ASN B C 1
ATOM 5792 O O . ASN B 1 64 ? 5.391 -2.396 -15.672 1 41.5 64 ASN B O 1
ATOM 5796 N N . LEU B 1 65 ? 3.867 -1.247 -16.625 1 45.31 65 LEU B N 1
ATOM 5797 C CA . LEU B 1 65 ? 4.117 -0.353 -15.492 1 45.31 65 LEU B CA 1
ATOM 5798 C C . LEU B 1 65 ? 3.061 -0.537 -14.414 1 45.31 65 LEU B C 1
ATOM 5800 O O . LEU B 1 65 ? 1.863 -0.393 -14.672 1 45.31 65 LEU B O 1
ATOM 5804 N N . LEU B 1 66 ? 3.324 -1.43 -13.477 1 47.62 66 LEU B N 1
ATOM 5805 C CA . LEU B 1 66 ? 2.447 -1.438 -12.312 1 47.62 66 LEU B CA 1
ATOM 5806 C C . LEU B 1 66 ? 2.174 -0.018 -11.828 1 47.62 66 LEU B C 1
ATOM 5808 O O . LEU B 1 66 ? 3.096 0.794 -11.719 1 47.62 66 LEU B O 1
ATOM 5812 N N . GLN B 1 67 ? 0.952 0.512 -12.07 1 52.91 67 GLN B N 1
ATOM 5813 C CA . GLN B 1 67 ? 0.576 1.802 -11.5 1 52.91 67 GLN B CA 1
ATOM 5814 C C . GLN B 1 67 ? -0.275 1.624 -10.242 1 52.91 67 GLN B C 1
ATOM 5816 O O . GLN B 1 67 ? -0.911 0.583 -10.062 1 52.91 67 GLN B O 1
ATOM 5821 N N . ALA B 1 68 ? -0.046 2.393 -9.328 1 54.06 68 ALA B N 1
ATOM 5822 C CA . ALA B 1 68 ? -0.803 2.328 -8.078 1 54.06 68 ALA B CA 1
ATOM 5823 C C . ALA B 1 68 ? -2.285 2.592 -8.32 1 54.06 68 ALA B C 1
ATOM 5825 O O . ALA B 1 68 ? -2.645 3.418 -9.164 1 54.06 68 ALA B O 1
ATOM 5826 N N . ALA B 1 69 ? -3.205 1.704 -7.883 1 60.56 69 ALA B N 1
ATOM 5827 C CA . ALA B 1 69 ? -4.652 1.911 -7.844 1 60.56 69 ALA B CA 1
ATOM 5828 C C . ALA B 1 69 ? -5.012 3.082 -6.934 1 60.56 69 ALA B C 1
ATOM 5830 O O . ALA B 1 69 ? -4.332 3.338 -5.938 1 60.56 69 ALA B O 1
ATOM 5831 N N . PRO B 1 70 ? -5.844 3.988 -7.422 1 69 70 PRO B N 1
ATOM 5832 C CA . PRO B 1 70 ? -6.324 4.988 -6.469 1 69 70 PRO B CA 1
ATOM 5833 C C . PRO B 1 70 ? -6.805 4.371 -5.156 1 69 70 PRO B C 1
ATOM 5835 O O . PRO B 1 70 ? -7.305 3.244 -5.148 1 69 70 PRO B O 1
ATOM 5838 N N . PRO B 1 71 ? -6.539 5.066 -4.18 1 75.62 71 PRO B N 1
ATOM 5839 C CA . PRO B 1 71 ? -6.977 4.488 -2.906 1 75.62 71 PRO B CA 1
ATOM 5840 C C . PRO B 1 71 ? -8.492 4.34 -2.816 1 75.62 71 PRO B C 1
ATOM 5842 O O . PRO B 1 71 ? -9.234 5.211 -3.285 1 75.62 71 PRO B O 1
ATOM 5845 N N . PRO B 1 72 ? -8.852 3.213 -2.332 1 82.88 72 PRO B N 1
ATOM 5846 C CA . PRO B 1 72 ? -10.281 3.072 -2.039 1 82.88 72 PRO B CA 1
ATOM 5847 C C . PRO B 1 72 ? -10.773 4.066 -0.989 1 82.88 72 PRO B C 1
ATOM 5849 O O . PRO B 1 72 ? -9.969 4.828 -0.436 1 82.88 72 PRO B O 1
ATOM 5852 N N . GLY B 1 73 ? -12.102 4.109 -0.871 1 83.19 73 GLY B N 1
ATOM 5853 C CA . GLY B 1 73 ? -12.656 4.961 0.172 1 83.19 73 GLY B CA 1
ATOM 5854 C C . GLY B 1 73 ? -12.047 4.695 1.539 1 83.19 73 GLY B C 1
ATOM 5855 O O . GLY B 1 73 ? -11.805 3.545 1.902 1 83.19 73 GLY B O 1
ATOM 5856 N N . GLN B 1 74 ? -11.859 5.695 2.234 1 83.31 74 GLN B N 1
ATOM 5857 C CA . GLN B 1 74 ? -11.133 5.625 3.496 1 83.31 74 GLN B CA 1
ATOM 5858 C C . GLN B 1 74 ? -11.883 4.781 4.52 1 83.31 74 GLN B C 1
ATOM 5860 O O . GLN B 1 74 ? -11.281 4.211 5.434 1 83.31 74 GLN B O 1
ATOM 5865 N N . THR B 1 75 ? -13.148 4.699 4.418 1 82.75 75 THR B N 1
ATOM 5866 C CA . THR B 1 75 ? -13.945 3.951 5.387 1 82.75 75 THR B CA 1
ATOM 5867 C C . THR B 1 75 ? -14.25 2.549 4.867 1 82.75 75 THR B C 1
ATOM 5869 O O . THR B 1 75 ? -14.875 1.745 5.562 1 82.75 75 THR B O 1
ATOM 5872 N N . SER B 1 76 ? -13.781 2.258 3.709 1 89.44 76 SER B N 1
ATOM 5873 C CA . SER B 1 76 ? -14.062 0.963 3.1 1 89.44 76 SER B CA 1
ATOM 5874 C C . SER B 1 76 ? -13.18 -0.132 3.688 1 89.44 76 SER B C 1
ATOM 5876 O O . SER B 1 76 ? -12.109 0.151 4.23 1 89.44 76 SER B O 1
ATOM 5878 N N . LEU B 1 77 ? -13.641 -1.295 3.641 1 94.5 77 LEU B N 1
ATOM 5879 C CA . LEU B 1 77 ? -12.844 -2.432 4.09 1 94.5 77 LEU B CA 1
ATOM 5880 C C . LEU B 1 77 ? -11.625 -2.631 3.197 1 94.5 77 LEU B C 1
ATOM 5882 O O . LEU B 1 77 ? -10.547 -3 3.68 1 94.5 77 LEU B O 1
ATOM 5886 N N . GLU B 1 78 ? -11.828 -2.451 1.922 1 93.94 78 GLU B N 1
ATOM 5887 C CA . GLU B 1 78 ? -10.711 -2.6 0.994 1 93.94 78 GLU B CA 1
ATOM 5888 C C . GLU B 1 78 ? -9.539 -1.7 1.389 1 93.94 78 GLU B C 1
ATOM 5890 O O . GLU B 1 78 ? -8.383 -2.113 1.317 1 93.94 78 GLU B O 1
ATOM 5895 N N . PHE B 1 79 ? -9.859 -0.482 1.799 1 92.81 79 PHE B N 1
ATOM 5896 C CA . PHE B 1 79 ? -8.828 0.437 2.264 1 92.81 79 PHE B CA 1
ATOM 5897 C C . PHE B 1 79 ? -8.117 -0.123 3.49 1 92.81 79 PHE B C 1
ATOM 5899 O O . PHE B 1 79 ? -6.887 -0.1 3.564 1 92.81 79 PHE B O 1
ATOM 5906 N N . GLU B 1 80 ? -8.867 -0.569 4.418 1 94.5 80 GLU B N 1
ATOM 5907 C CA . GLU B 1 80 ? -8.289 -1.148 5.625 1 94.5 80 GLU B CA 1
ATOM 5908 C C . GLU B 1 80 ? -7.387 -2.334 5.289 1 94.5 80 GLU B C 1
ATOM 5910 O O . GLU B 1 80 ? -6.285 -2.455 5.824 1 94.5 80 GLU B O 1
ATOM 5915 N N . LEU B 1 81 ? -7.848 -3.191 4.387 1 96.31 81 LEU B N 1
ATOM 5916 C CA . LEU B 1 81 ? -7.082 -4.371 4.004 1 96.31 81 LEU B CA 1
ATOM 5917 C C . LEU B 1 81 ? -5.785 -3.979 3.307 1 96.31 81 LEU B C 1
ATOM 5919 O O . LEU B 1 81 ? -4.734 -4.578 3.555 1 96.31 81 LEU B O 1
ATOM 5923 N N . MET B 1 82 ? -5.793 -2.988 2.49 1 93.12 82 MET B N 1
ATOM 5924 C CA . MET B 1 82 ? -4.605 -2.543 1.77 1 93.12 82 MET B CA 1
ATOM 5925 C C . MET B 1 82 ? -3.59 -1.924 2.725 1 93.12 82 MET B C 1
ATOM 5927 O O . MET B 1 82 ? -2.381 -2.031 2.508 1 93.12 82 MET B O 1
ATOM 5931 N N . VAL B 1 83 ? -4.105 -1.288 3.76 1 93 83 VAL B N 1
ATOM 5932 C CA . VAL B 1 83 ? -3.234 -0.578 4.688 1 93 83 VAL B CA 1
ATOM 5933 C C . VAL B 1 83 ? -2.66 -1.557 5.711 1 93 83 VAL B C 1
ATOM 5935 O O . VAL B 1 83 ? -1.468 -1.509 6.023 1 93 83 VAL B O 1
ATOM 5938 N N . ARG B 1 84 ? -3.49 -2.453 6.215 1 94.44 84 ARG B N 1
ATOM 5939 C CA . ARG B 1 84 ? -3.088 -3.314 7.324 1 94.44 84 ARG B CA 1
ATOM 5940 C C . ARG B 1 84 ? -2.508 -4.629 6.816 1 94.44 84 ARG B C 1
ATOM 5942 O O . ARG B 1 84 ? -1.719 -5.273 7.508 1 94.44 84 ARG B O 1
ATOM 5949 N N . HIS B 1 85 ? -2.953 -5.074 5.59 1 96 85 HIS B N 1
ATOM 5950 C CA . HIS B 1 85 ? -2.541 -6.355 5.023 1 96 85 HIS B CA 1
ATOM 5951 C C . HIS B 1 85 ? -2.127 -6.203 3.562 1 96 85 HIS B C 1
ATOM 5953 O O . HIS B 1 85 ? -2.627 -6.918 2.693 1 96 85 HIS B O 1
ATOM 5959 N N . ALA B 1 86 ? -1.136 -5.367 3.363 1 93.19 86 ALA B N 1
ATOM 5960 C CA . ALA B 1 86 ? -0.734 -4.98 2.014 1 93.19 86 ALA B CA 1
ATOM 5961 C C . ALA B 1 86 ? -0.089 -6.152 1.276 1 93.19 86 ALA B C 1
ATOM 5963 O O . ALA B 1 86 ? -0.091 -6.191 0.044 1 93.19 86 ALA B O 1
ATOM 5964 N N . ALA B 1 87 ? 0.431 -7.148 1.994 1 94.81 87 ALA B N 1
ATOM 5965 C CA . ALA B 1 87 ? 1.045 -8.305 1.354 1 94.81 87 ALA B CA 1
ATOM 5966 C C . ALA B 1 87 ? 0.012 -9.109 0.569 1 94.81 87 ALA B C 1
ATOM 5968 O O . ALA B 1 87 ? 0.313 -9.641 -0.502 1 94.81 87 ALA B O 1
ATOM 5969 N N . ALA B 1 88 ? -1.166 -9.203 1.136 1 96.69 88 ALA B N 1
ATOM 5970 C CA . ALA B 1 88 ? -2.248 -9.93 0.474 1 96.69 88 ALA B CA 1
ATOM 5971 C C . ALA B 1 88 ? -3.025 -9.016 -0.467 1 96.69 88 ALA B C 1
ATOM 5973 O O . ALA B 1 88 ? -3.422 -9.43 -1.559 1 96.69 88 ALA B O 1
ATOM 5974 N N . TYR B 1 89 ? -3.297 -7.836 0.052 1 96 89 TYR B N 1
ATOM 5975 C CA . TYR B 1 89 ? -4.059 -6.863 -0.721 1 96 89 TYR B CA 1
ATOM 5976 C C . TYR B 1 89 ? -3.174 -5.707 -1.171 1 96 89 TYR B C 1
ATOM 5978 O O . TYR B 1 89 ? -3.1 -4.676 -0.499 1 96 89 TYR B O 1
ATOM 5986 N N . SER B 1 90 ? -2.568 -5.98 -2.287 1 91.88 90 SER B N 1
ATOM 5987 C CA . SER B 1 90 ? -1.562 -5.07 -2.82 1 91.88 90 SER B CA 1
ATOM 5988 C C . SER B 1 90 ? -2.191 -3.758 -3.275 1 91.88 90 SER B C 1
ATOM 5990 O O . SER B 1 90 ? -3.234 -3.76 -3.934 1 91.88 90 SER B O 1
ATOM 5992 N N . PRO B 1 91 ? -1.529 -2.68 -2.912 1 87.19 91 PRO B N 1
ATOM 5993 C CA . PRO B 1 91 ? -2.043 -1.395 -3.393 1 87.19 91 PRO B CA 1
ATOM 5994 C C . PRO B 1 91 ? -1.603 -1.081 -4.82 1 87.19 91 PRO B C 1
ATOM 5996 O O . PRO B 1 91 ? -2.006 -0.061 -5.387 1 87.19 91 PRO B O 1
ATOM 5999 N N . TRP B 1 92 ? -0.82 -1.923 -5.383 1 82.62 92 TRP B N 1
ATOM 6000 C CA . TRP B 1 92 ? -0.289 -1.679 -6.719 1 82.62 92 TRP B CA 1
ATOM 6001 C C . TRP B 1 92 ? -1.119 -2.4 -7.773 1 82.62 92 TRP B C 1
ATOM 6003 O O . TRP B 1 92 ? -1.551 -3.537 -7.562 1 82.62 92 TRP B O 1
ATOM 6013 N N . ALA B 1 93 ? -1.54 -1.762 -8.727 1 73.56 93 ALA B N 1
ATOM 6014 C CA . ALA B 1 93 ? -2.334 -2.305 -9.82 1 73.56 93 ALA B CA 1
ATOM 6015 C C . ALA B 1 93 ? -1.658 -2.051 -11.164 1 73.56 93 ALA B C 1
ATOM 6017 O O . ALA B 1 93 ? -0.913 -1.081 -11.32 1 73.56 93 ALA B O 1
ATOM 6018 N N . PRO B 1 94 ? -1.783 -3.162 -11.953 1 65.19 94 PRO B N 1
ATOM 6019 C CA . PRO B 1 94 ? -1.203 -2.971 -13.289 1 65.19 94 PRO B CA 1
ATOM 6020 C C . PRO B 1 94 ? -1.868 -1.836 -14.062 1 65.19 94 PRO B C 1
ATOM 6022 O O . PRO B 1 94 ? -2.998 -1.45 -13.75 1 65.19 94 PRO B O 1
ATOM 6025 N N . THR B 1 95 ? -1.043 -1.188 -14.766 1 52.78 95 THR B N 1
ATOM 6026 C CA . THR B 1 95 ? -1.604 -0.174 -15.648 1 52.78 95 THR B CA 1
ATOM 6027 C C . THR B 1 95 ? -2.629 -0.791 -16.594 1 52.78 95 THR B C 1
ATOM 6029 O O . THR B 1 95 ? -2.436 -1.903 -17.094 1 52.78 95 THR B O 1
ATOM 6032 N N . GLU B 1 96 ? -3.9 -0.592 -16.391 1 48.44 96 GLU B N 1
ATOM 6033 C CA . GLU B 1 96 ? -5.051 -1.196 -17.047 1 48.44 96 GLU B CA 1
ATOM 6034 C C . GLU B 1 96 ? -4.707 -1.608 -18.484 1 48.44 96 GLU B C 1
ATOM 6036 O O . GLU B 1 96 ? -4.012 -0.88 -19.188 1 48.44 96 GLU B O 1
ATOM 6041 N N . LEU B 1 97 ? -4.758 -2.986 -18.766 1 43.78 97 LEU B N 1
ATOM 6042 C CA . LEU B 1 97 ? -4.727 -3.586 -20.094 1 43.78 97 LEU B CA 1
ATOM 6043 C C . LEU B 1 97 ? -5.617 -2.812 -21.062 1 43.78 97 LEU B C 1
ATOM 6045 O O . LEU B 1 97 ? -6.695 -2.354 -20.688 1 43.78 97 LEU B O 1
ATOM 6049 N N . PRO B 1 98 ? -5.203 -2.295 -22.094 1 35.12 98 PRO B N 1
ATOM 6050 C CA . PRO B 1 98 ? -6.16 -1.794 -23.078 1 35.12 98 PRO B CA 1
ATOM 6051 C C . PRO B 1 98 ? -7.375 -2.707 -23.25 1 35.12 98 PRO B C 1
ATOM 6053 O O . PRO B 1 98 ? -7.242 -3.932 -23.188 1 35.12 98 PRO B O 1
ATOM 6056 N N . ARG B 1 99 ? -8.461 -2.432 -22.812 1 35.53 99 ARG B N 1
ATOM 6057 C CA . ARG B 1 99 ? -9.656 -3.217 -23.094 1 35.53 99 ARG B CA 1
ATOM 6058 C C . ARG B 1 99 ? -9.5 -3.994 -24.406 1 35.53 99 ARG B C 1
ATOM 6060 O O . ARG B 1 99 ? -9.328 -3.398 -25.469 1 35.53 99 ARG B O 1
ATOM 6067 N N . LEU B 1 100 ? -9.047 -5.137 -24.516 1 32.88 100 LEU B N 1
ATOM 6068 C CA . LEU B 1 100 ? -9.023 -6.016 -25.688 1 32.88 100 LEU B CA 1
ATOM 6069 C C . LEU B 1 100 ? -10.336 -5.945 -26.453 1 32.88 100 LEU B C 1
ATOM 6071 O O . LEU B 1 100 ? -11.398 -6.262 -25.906 1 32.88 100 LEU B O 1
ATOM 6075 N N . ASP B 1 101 ? -10.656 -5.035 -27.156 1 31.47 101 ASP B N 1
ATOM 6076 C CA . ASP B 1 101 ? -11.812 -5.02 -28.047 1 31.47 101 ASP B CA 1
ATOM 6077 C C . ASP B 1 101 ? -11.891 -6.305 -28.875 1 31.47 101 ASP B C 1
ATOM 6079 O O . ASP B 1 101 ? -11.062 -6.535 -29.75 1 31.47 101 ASP B O 1
ATOM 6083 N N . PHE B 1 102 ? -12.406 -7.332 -28.5 1 29.97 102 PHE B N 1
ATOM 6084 C CA . PHE B 1 102 ? -12.773 -8.586 -29.172 1 29.97 102 PHE B CA 1
ATOM 6085 C C . PHE B 1 102 ? -13.539 -8.312 -30.453 1 29.97 102 PHE B C 1
ATOM 6087 O O . PHE B 1 102 ? -13.664 -9.188 -31.312 1 29.97 102 PHE B O 1
ATOM 6094 N N . ASP B 1 103 ? -14.164 -7.258 -30.641 1 30.42 103 ASP B N 1
ATOM 6095 C CA . ASP B 1 103 ? -15.047 -7.137 -31.797 1 30.42 103 ASP B CA 1
ATOM 6096 C C . ASP B 1 103 ? -14.25 -7.066 -33.094 1 30.42 103 ASP B C 1
ATOM 6098 O O . ASP B 1 103 ? -14.734 -7.465 -34.156 1 30.42 103 ASP B O 1
ATOM 6102 N N . SER B 1 104 ? -13.117 -6.504 -33.156 1 30.91 104 SER B N 1
ATOM 6103 C CA . SER B 1 104 ? -12.484 -6.34 -34.438 1 30.91 104 SER B CA 1
ATOM 6104 C C . SER B 1 104 ? -11.828 -7.637 -34.906 1 30.91 104 SER B C 1
ATOM 6106 O O . SER B 1 104 ? -11.359 -7.727 -36.062 1 30.91 104 SER B O 1
ATOM 6108 N N . ALA B 1 105 ? -11.469 -8.617 -34.125 1 29.25 105 ALA B N 1
ATOM 6109 C CA . ALA B 1 105 ? -11.07 -9.922 -34.656 1 29.25 105 ALA B CA 1
ATOM 6110 C C . ALA B 1 105 ? -12.234 -10.594 -35.406 1 29.25 105 ALA B C 1
ATOM 6112 O O . ALA B 1 105 ? -12.039 -11.555 -36.125 1 29.25 105 ALA B O 1
ATOM 6113 N N . LEU B 1 106 ? -13.406 -10.266 -35.094 1 28.05 106 LEU B N 1
ATOM 6114 C CA . LEU B 1 106 ? -14.523 -10.875 -35.812 1 28.05 106 LEU B CA 1
ATOM 6115 C C . LEU B 1 106 ? -14.656 -10.281 -37.219 1 28.05 106 LEU B C 1
ATOM 6117 O O . LEU B 1 106 ? -15.336 -10.852 -38.062 1 28.05 106 LEU B O 1
ATOM 6121 N N . LYS B 1 107 ? -14.258 -9.094 -37.344 1 30.03 107 LYS B N 1
ATOM 6122 C CA . LYS B 1 107 ? -14.711 -8.602 -38.656 1 30.03 107 LYS B CA 1
ATOM 6123 C C . LYS B 1 107 ? -13.852 -9.164 -39.781 1 30.03 107 LYS B C 1
ATOM 6125 O O . LYS B 1 107 ? -14.141 -8.945 -40.969 1 30.03 107 LYS B O 1
ATOM 6130 N N . SER B 1 108 ? -12.711 -9.617 -39.594 1 26.58 108 SER B N 1
ATOM 6131 C CA . SER B 1 108 ? -12.047 -9.844 -40.875 1 26.58 108 SER B CA 1
ATOM 6132 C C . SER B 1 108 ? -12.453 -11.188 -41.469 1 26.58 108 SER B C 1
ATOM 6134 O O . SER B 1 108 ? -11.812 -11.672 -42.406 1 26.58 108 SER B O 1
ATOM 6136 N N . ALA B 1 109 ? -13.125 -12.125 -40.688 1 24.64 109 ALA B N 1
ATOM 6137 C CA . ALA B 1 109 ? -13.305 -13.328 -41.5 1 24.64 109 ALA B CA 1
ATOM 6138 C C . ALA B 1 109 ? -14.18 -13.031 -42.719 1 24.64 109 ALA B C 1
ATOM 6140 O O . ALA B 1 109 ? -15.25 -12.43 -42.594 1 24.64 109 ALA B O 1
ATOM 6141 N N . PRO B 1 110 ? -13.695 -13.07 -43.875 1 24.19 110 PRO B N 1
ATOM 6142 C CA . PRO B 1 110 ? -14.531 -13.031 -45.062 1 24.19 110 PRO B CA 1
ATOM 6143 C C . PRO B 1 110 ? -15.727 -13.969 -45 1 24.19 110 PRO B C 1
ATOM 6145 O O . PRO B 1 110 ? -15.703 -14.953 -44.25 1 24.19 110 PRO B O 1
ATOM 6148 N N . GLY B 1 111 ? -16.922 -13.547 -45.25 1 22.36 111 GLY B N 1
ATOM 6149 C CA . GLY B 1 111 ? -18.219 -14.188 -45.344 1 22.36 111 GLY B CA 1
ATOM 6150 C C . GLY B 1 111 ? -18.203 -15.484 -46.125 1 22.36 111 GLY B C 1
ATOM 6151 O O . GLY B 1 111 ? -18.172 -15.477 -47.344 1 22.36 111 GLY B O 1
ATOM 6152 N N . ILE B 1 112 ? -17.328 -16.516 -45.781 1 20.88 112 ILE B N 1
ATOM 6153 C CA . ILE B 1 112 ? -17.562 -17.688 -46.625 1 20.88 112 ILE B CA 1
ATOM 6154 C C . ILE B 1 112 ? -18.969 -18.219 -46.375 1 20.88 112 ILE B C 1
ATOM 6156 O O . ILE B 1 112 ? -19.406 -18.328 -45.219 1 20.88 112 ILE B O 1
ATOM 6160 N N . SER B 1 113 ? -19.859 -18.266 -47.344 1 20.36 113 SER B N 1
ATOM 6161 C CA . SER B 1 113 ? -21.188 -18.812 -47.531 1 20.36 113 SER B CA 1
ATOM 6162 C C . SER B 1 113 ? -21.25 -20.297 -47.188 1 20.36 113 SER B C 1
ATOM 6164 O O . SER B 1 113 ? -20.797 -21.141 -47.938 1 20.36 113 SER B O 1
ATOM 6166 N N . ILE B 1 114 ? -20.766 -20.703 -46.031 1 19.39 114 ILE B N 1
ATOM 6167 C CA . ILE B 1 114 ? -20.875 -22.156 -45.906 1 19.39 114 ILE B CA 1
ATOM 6168 C C . ILE B 1 114 ? -22.344 -22.578 -45.938 1 19.39 114 ILE B C 1
ATOM 6170 O O . ILE B 1 114 ? -23.172 -21.984 -45.25 1 19.39 114 ILE B O 1
ATOM 6174 N N . GLU B 1 115 ? -22.781 -23.438 -46.844 1 18.91 115 GLU B N 1
ATOM 6175 C CA . GLU B 1 115 ? -24 -24.156 -47.156 1 18.91 115 GLU B CA 1
ATOM 6176 C C . GLU B 1 115 ? -24.406 -25.094 -46.031 1 18.91 115 GLU B C 1
ATOM 6178 O O . GLU B 1 115 ? -23.562 -25.828 -45.5 1 18.91 115 GLU B O 1
ATOM 6183 N N . SER B 1 116 ? -25.453 -24.812 -45.188 1 18.31 116 SER B N 1
ATOM 6184 C CA . SER B 1 116 ? -26.109 -25.375 -44.031 1 18.31 116 SER B CA 1
ATOM 6185 C C . SER B 1 116 ? -26.547 -26.812 -44.281 1 18.31 116 SER B C 1
ATOM 6187 O O . SER B 1 116 ? -27.469 -27.047 -45.062 1 18.31 116 SER B O 1
ATOM 6189 N N . PRO B 1 117 ? -25.609 -27.891 -44.375 1 18.45 117 PRO B N 1
ATOM 6190 C CA . PRO B 1 117 ? -26.375 -29.109 -44.688 1 18.45 117 PRO B CA 1
ATOM 6191 C C . PRO B 1 117 ? -27.297 -29.531 -43.531 1 18.45 117 PRO B C 1
ATOM 6193 O O . PRO B 1 117 ? -27 -29.281 -42.375 1 18.45 117 PRO B O 1
ATOM 6196 N N . SER B 1 118 ? -28.656 -29.641 -43.656 1 17.44 118 SER B N 1
ATOM 6197 C CA . SER B 1 118 ? -29.875 -29.906 -42.906 1 17.44 118 SER B CA 1
ATOM 6198 C C . SER B 1 118 ? -29.875 -31.328 -42.344 1 17.44 118 SER B C 1
ATOM 6200 O O . SER B 1 118 ? -30.938 -31.844 -41.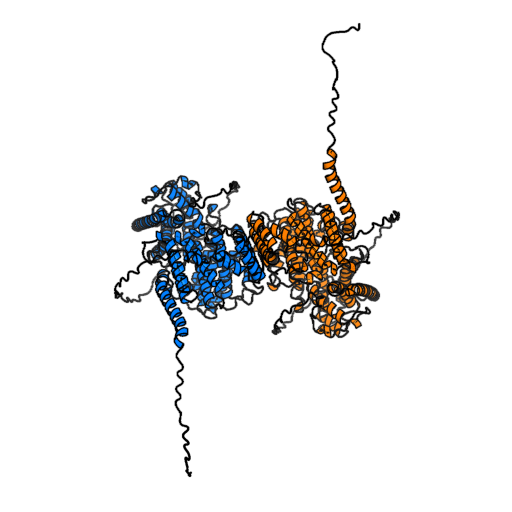969 1 17.44 118 SER B O 1
ATOM 6202 N N . SER B 1 119 ? -28.75 -32.156 -42.156 1 18.12 119 SER B N 1
ATOM 6203 C CA . SER B 1 119 ? -29.203 -33.562 -42.031 1 18.12 119 SER B CA 1
ATOM 6204 C C . SER B 1 119 ? -29.938 -33.812 -40.719 1 18.12 119 SER B C 1
ATOM 6206 O O . SER B 1 119 ? -29.516 -33.281 -39.688 1 18.12 119 SER B O 1
ATOM 6208 N N . GLY B 1 120 ? -31.234 -34.25 -40.625 1 17.08 120 GLY B N 1
ATOM 6209 C CA . GLY B 1 120 ? -32.375 -34.594 -39.812 1 17.08 120 GLY B CA 1
ATOM 6210 C C . GLY B 1 120 ? -32.125 -35.781 -38.906 1 17.08 120 GLY B C 1
ATOM 6211 O O . GLY B 1 120 ? -33.062 -36.375 -38.375 1 17.08 120 GLY B O 1
ATOM 6212 N N . LEU B 1 121 ? -30.875 -36.062 -38.312 1 17.59 121 LEU B N 1
ATOM 6213 C CA . LEU B 1 121 ? -30.844 -37.438 -37.812 1 17.59 121 LEU B CA 1
ATOM 6214 C C . LEU B 1 121 ? -31.828 -37.594 -36.688 1 17.59 121 LEU B C 1
ATOM 6216 O O . LEU B 1 121 ? -32.156 -36.625 -35.969 1 17.59 121 LEU B O 1
ATOM 6220 N N . SER B 1 122 ? -32.469 -38.812 -36.531 1 17.86 122 SER B N 1
ATOM 6221 C CA . SER B 1 122 ? -33.594 -39.5 -35.906 1 17.86 122 SER B CA 1
ATOM 6222 C C . SER B 1 122 ? -33.344 -39.719 -34.438 1 17.86 122 SER B C 1
ATOM 6224 O O . SER B 1 122 ? -32.188 -39.875 -34 1 17.86 122 SER B O 1
ATOM 6226 N N . PRO B 1 123 ? -34.281 -39.531 -33.5 1 18.03 123 PRO B N 1
ATOM 6227 C CA . PRO B 1 123 ? -34.531 -39.438 -32.062 1 18.03 123 PRO B CA 1
ATOM 6228 C C . PRO B 1 123 ? -34.25 -40.75 -31.328 1 18.03 123 PRO B C 1
ATOM 6230 O O . PRO B 1 123 ? -34.5 -40.844 -30.125 1 18.03 123 PRO B O 1
ATOM 6233 N N . ILE B 1 124 ? -33.031 -41.469 -31.375 1 17.53 124 ILE B N 1
ATOM 6234 C CA . ILE B 1 124 ? -33.125 -42.844 -30.906 1 17.53 124 ILE B CA 1
ATOM 6235 C C . ILE B 1 124 ? -33.438 -42.844 -29.406 1 17.53 124 ILE B C 1
ATOM 6237 O O . ILE B 1 124 ? -32.969 -41.969 -28.656 1 17.53 124 ILE B O 1
ATOM 6241 N N . SER B 1 125 ? -34.344 -43.75 -28.906 1 16.72 125 SER B N 1
ATOM 6242 C CA . SER B 1 125 ? -35.188 -44.156 -27.781 1 16.72 125 SER B CA 1
ATOM 6243 C C . SER B 1 125 ? -34.375 -44.781 -26.656 1 16.72 125 SER B C 1
ATOM 6245 O O . SER B 1 125 ? -34.938 -45.281 -25.672 1 16.72 125 SER B O 1
ATOM 6247 N N . THR B 1 126 ? -33 -44.562 -26.547 1 16.47 126 THR B N 1
ATOM 6248 C CA . THR B 1 126 ? -32.406 -45.719 -25.828 1 16.47 126 THR B CA 1
ATOM 6249 C C . THR B 1 126 ? -32.875 -45.719 -24.375 1 16.47 126 THR B C 1
ATOM 6251 O O . THR B 1 126 ? -33.031 -44.656 -23.75 1 16.47 126 THR B O 1
ATOM 6254 N N . ASP B 1 127 ? -33.25 -46.906 -23.766 1 16.33 127 ASP B N 1
ATOM 6255 C CA . ASP B 1 127 ? -33.906 -47.625 -22.703 1 16.33 127 ASP B CA 1
ATOM 6256 C C . ASP B 1 127 ? -33.031 -47.719 -21.453 1 16.33 127 ASP B C 1
ATOM 6258 O O . ASP B 1 127 ? -32.062 -48.469 -21.406 1 16.33 127 ASP B O 1
ATOM 6262 N N . THR B 1 128 ? -32.531 -46.656 -21.047 1 16.25 128 THR B N 1
ATOM 6263 C CA . THR B 1 128 ? -31.531 -46.844 -20 1 16.25 128 THR B CA 1
ATOM 6264 C C . THR B 1 128 ? -32.156 -47.469 -18.75 1 16.25 128 THR B C 1
ATOM 6266 O O . THR B 1 128 ? -33.062 -46.875 -18.156 1 16.25 128 THR B O 1
ATOM 6269 N N . PRO B 1 129 ? -31.828 -48.75 -18.516 1 15.62 129 PRO B N 1
ATOM 6270 C CA . PRO B 1 129 ? -32.438 -49.531 -17.438 1 15.62 129 PRO B CA 1
ATOM 6271 C C . PRO B 1 129 ? -31.969 -49.094 -16.047 1 15.62 129 PRO B C 1
ATOM 6273 O O . PRO B 1 129 ? -30.922 -48.469 -15.914 1 15.62 129 PRO B O 1
ATOM 6276 N N . SER B 1 130 ? -32.75 -49.25 -14.977 1 16.05 130 SER B N 1
ATOM 6277 C CA . SER B 1 130 ? -33 -48.781 -13.609 1 16.05 130 SER B CA 1
ATOM 6278 C C . SER B 1 130 ? -32.125 -49.5 -12.617 1 16.05 130 SER B C 1
ATOM 6280 O O . SER B 1 130 ? -32.125 -49.219 -11.422 1 16.05 130 SER B O 1
ATOM 6282 N N . PRO B 1 131 ? -31.016 -50.375 -12.984 1 15.12 131 PRO B N 1
ATOM 6283 C CA . PRO B 1 131 ? -31.141 -51.5 -12.039 1 15.12 131 PRO B CA 1
ATOM 6284 C C . PRO B 1 131 ? -30.672 -51.125 -10.633 1 15.12 131 PRO B C 1
ATOM 6286 O O . PRO B 1 131 ? -30.078 -50.062 -10.438 1 15.12 131 PRO B O 1
ATOM 6289 N N . LEU B 1 132 ? -29.594 -52 -10.133 1 15.16 132 LEU B N 1
ATOM 6290 C CA . LEU B 1 132 ? -29.672 -52.844 -8.953 1 15.16 132 LEU B CA 1
ATOM 6291 C C . LEU B 1 132 ? -29.25 -52.094 -7.707 1 15.16 132 LEU B C 1
ATOM 6293 O O . LEU B 1 132 ? -28.594 -51.031 -7.809 1 15.16 132 LEU B O 1
ATOM 6297 N N . PRO B 1 133 ? -28.969 -52.844 -6.551 1 15.52 133 PRO B N 1
ATOM 6298 C CA . PRO B 1 133 ? -29.422 -53.094 -5.176 1 15.52 133 PRO B CA 1
ATOM 6299 C C . PRO B 1 133 ? -28.422 -52.562 -4.133 1 15.52 133 PRO B C 1
ATOM 6301 O O . PRO B 1 133 ? -27.281 -52.25 -4.469 1 15.52 133 PRO B O 1
ATOM 6304 N N . PRO B 1 134 ? -28.453 -53.094 -2.908 1 15.73 134 PRO B N 1
ATOM 6305 C CA . PRO B 1 134 ? -28.422 -52.719 -1.491 1 15.73 134 PRO B CA 1
ATOM 6306 C C . PRO B 1 134 ? -27.031 -52.875 -0.868 1 15.73 134 PRO B C 1
ATOM 6308 O O . PRO B 1 134 ? -26.734 -52.281 0.165 1 15.73 134 PRO B O 1
ATOM 6311 N N . THR B 1 135 ? -26.031 -53.625 -1.471 1 14.7 135 THR B N 1
ATOM 6312 C CA . THR B 1 135 ? -25.547 -54.531 -0.439 1 14.7 135 THR B CA 1
ATOM 6313 C C . THR B 1 135 ? -24.75 -53.75 0.616 1 14.7 135 THR B C 1
ATOM 6315 O O . THR B 1 135 ? -24.172 -52.719 0.327 1 14.7 135 THR B O 1
ATOM 6318 N N . GLU B 1 136 ? -24.391 -54.469 1.789 1 14.56 136 GLU B N 1
ATOM 6319 C CA . GLU B 1 136 ? -24.312 -54.5 3.246 1 14.56 136 GLU B CA 1
ATOM 6320 C C . GLU B 1 136 ? -22.906 -54.188 3.729 1 14.56 136 GLU B C 1
ATOM 6322 O O . GLU B 1 136 ? -22.734 -53.344 4.629 1 14.56 136 GLU B O 1
ATOM 6327 N N . SER B 1 137 ? -21.859 -55.031 3.475 1 14.27 137 SER B N 1
ATOM 6328 C CA . SER B 1 137 ? -21.297 -55.656 4.668 1 14.27 137 SER B CA 1
ATOM 6329 C C . SER B 1 137 ? -20.266 -54.75 5.332 1 14.27 137 SER B C 1
ATOM 6331 O O . SER B 1 137 ? -19.75 -53.844 4.703 1 14.27 137 SER B O 1
ATOM 6333 N N . GLU B 1 138 ? -19.312 -55.406 6.129 1 14.43 138 GLU B N 1
ATOM 6334 C CA . GLU B 1 138 ? -18.922 -55.531 7.531 1 14.43 138 GLU B CA 1
ATOM 6335 C C . GLU B 1 138 ? -17.609 -54.812 7.816 1 14.43 138 GLU B C 1
ATOM 6337 O O . GLU B 1 138 ? -17.547 -53.969 8.711 1 14.43 138 GLU B O 1
ATOM 6342 N N . ALA B 1 139 ? -16.406 -55.531 7.961 1 14.55 139 ALA B N 1
ATOM 6343 C CA . ALA B 1 139 ? -15.859 -55.844 9.281 1 14.55 139 ALA B CA 1
ATOM 6344 C C . ALA B 1 139 ? -14.719 -54.906 9.625 1 14.55 139 ALA B C 1
ATOM 6346 O O . ALA B 1 139 ? -14.258 -54.125 8.773 1 14.55 139 ALA B O 1
ATOM 6347 N N . SER B 1 140 ? -13.508 -55.406 9.812 1 14.28 140 SER B N 1
ATOM 6348 C CA . SER B 1 140 ? -12.859 -55.625 11.102 1 14.28 140 SER B CA 1
ATOM 6349 C C . SER B 1 140 ? -11.781 -54.562 11.352 1 14.28 140 SER B C 1
ATOM 6351 O O . SER B 1 140 ? -11.398 -53.844 10.438 1 14.28 140 SER B O 1
ATOM 6353 N N . SER B 1 141 ? -10.477 -54.969 11.773 1 14.3 141 SER B N 1
ATOM 6354 C CA . SER B 1 141 ? -9.875 -54.875 13.102 1 14.3 141 SER B CA 1
ATOM 6355 C C . SER B 1 141 ? -8.766 -53.844 13.156 1 14.3 141 SER B C 1
ATOM 6357 O O . SER B 1 141 ? -8.773 -52.969 14.023 1 14.3 141 SER B O 1
ATOM 6359 N N . SER B 1 142 ? -7.453 -54.125 12.828 1 13.96 142 SER B N 1
ATOM 6360 C CA . SER B 1 142 ? -6.516 -54.188 13.945 1 13.96 142 SER B CA 1
ATOM 6361 C C . SER B 1 142 ? -5.758 -52.906 14.133 1 13.96 142 SER B C 1
ATOM 6363 O O . SER B 1 142 ? -5.758 -52.031 13.25 1 13.96 142 SER B O 1
ATOM 6365 N N . SER B 1 143 ? -4.328 -52.938 14.578 1 14.42 143 SER B N 1
ATOM 6366 C CA . SER B 1 143 ? -3.66 -52.625 15.836 1 14.42 143 SER B CA 1
ATOM 6367 C C . SER B 1 143 ? -2.773 -51.406 15.695 1 14.42 143 SER B C 1
ATOM 6369 O O . SER B 1 143 ? -2.881 -50.469 16.484 1 14.42 143 SER B O 1
ATOM 6371 N N . GLY B 1 144 ? -1.517 -51.438 15.18 1 14.05 144 GLY B N 1
ATOM 6372 C CA . GLY B 1 144 ? -0.418 -51.25 16.109 1 14.05 144 GLY B CA 1
ATOM 6373 C C . GLY B 1 144 ? 0.07 -49.812 16.156 1 14.05 144 GLY B C 1
ATOM 6374 O O . GLY B 1 144 ? -0.295 -49 15.297 1 14.05 144 GLY B O 1
ATOM 6375 N N . ARG B 1 145 ? 1.353 -49.531 16.812 1 15.12 145 ARG B N 1
ATOM 6376 C CA . ARG B 1 145 ? 1.828 -48.719 17.906 1 15.12 145 ARG B CA 1
ATOM 6377 C C . ARG B 1 145 ? 2.51 -47.438 17.391 1 15.12 145 ARG B C 1
ATOM 6379 O O . ARG B 1 145 ? 2.854 -47.344 16.219 1 15.12 145 ARG B O 1
ATOM 6386 N N . PRO B 1 146 ? 3.594 -47 18.188 1 14.77 146 PRO B N 1
ATOM 6387 C CA . PRO B 1 146 ? 3.863 -45.781 18.953 1 14.77 146 PRO B CA 1
ATOM 6388 C C . PRO B 1 146 ? 4.887 -44.875 18.281 1 14.77 146 PRO B C 1
ATOM 6390 O O . PRO B 1 146 ? 4.719 -43.656 18.266 1 14.77 146 PRO B O 1
ATOM 6393 N N . ARG B 1 147 ? 6.094 -45.125 17.562 1 14.59 147 ARG B N 1
ATOM 6394 C CA . ARG B 1 147 ? 7.297 -44.688 18.266 1 14.59 147 ARG B CA 1
ATOM 6395 C C . ARG B 1 147 ? 7.703 -43.281 17.844 1 14.59 147 ARG B C 1
ATOM 6397 O O . ARG B 1 147 ? 7.375 -42.844 16.734 1 14.59 147 ARG B O 1
ATOM 6404 N N . PHE B 1 148 ? 8.664 -42.531 18.656 1 14.24 148 PHE B N 1
ATOM 6405 C CA . PHE B 1 148 ? 9.031 -41.281 19.266 1 14.24 148 PHE B CA 1
ATOM 6406 C C . PHE B 1 148 ? 10.094 -40.562 18.422 1 14.24 148 PHE B C 1
ATOM 6408 O O . PHE B 1 148 ? 10.031 -39.344 18.25 1 14.24 148 PHE B O 1
ATOM 6415 N N . MET B 1 149 ? 11.023 -41.031 17.578 1 14.33 149 MET B N 1
ATOM 6416 C CA . MET B 1 149 ? 12.344 -40.594 18.016 1 14.33 149 MET B CA 1
ATOM 6417 C C . MET B 1 149 ? 12.648 -39.188 17.484 1 14.33 149 MET B C 1
ATOM 6419 O O . MET B 1 149 ? 11.992 -38.719 16.547 1 14.33 149 MET B O 1
ATOM 6423 N N . THR B 1 150 ? 14.094 -38.812 17.312 1 14.57 150 THR B N 1
ATOM 6424 C CA . THR B 1 150 ? 15.117 -37.938 17.875 1 14.57 150 THR B CA 1
ATOM 6425 C C . THR B 1 150 ? 15.43 -36.781 16.938 1 14.57 150 THR B C 1
ATOM 6427 O O . THR B 1 150 ? 15.164 -36.844 15.734 1 14.57 150 THR B O 1
ATOM 6430 N N . ALA B 1 151 ? 16.406 -35.75 17.234 1 15 151 ALA B N 1
ATOM 6431 C CA . ALA B 1 151 ? 16.719 -34.344 17.531 1 15 151 ALA B CA 1
ATOM 6432 C C . ALA B 1 151 ? 17.484 -33.719 16.391 1 15 151 ALA B C 1
ATOM 6434 O O . ALA B 1 151 ? 17.156 -32.594 15.969 1 15 151 ALA B O 1
ATOM 6435 N N . ASN B 1 152 ? 18.781 -34 15.922 1 14.21 152 ASN B N 1
ATOM 6436 C CA . ASN B 1 152 ? 19.906 -33.125 16.219 1 14.21 152 ASN B CA 1
ATOM 6437 C C . ASN B 1 152 ? 20.203 -32.188 15.062 1 14.21 152 ASN B C 1
ATOM 6439 O O . ASN B 1 152 ? 20.406 -30.984 15.273 1 14.21 152 ASN B O 1
ATOM 6443 N N . SER B 1 153 ? 20.578 -32.406 13.789 1 14.36 153 SER B N 1
ATOM 6444 C CA . SER B 1 153 ? 21.906 -31.969 13.352 1 14.36 153 SER B CA 1
ATOM 6445 C C . SER B 1 153 ? 21.859 -30.609 12.672 1 14.36 153 SER B C 1
ATOM 6447 O O . SER B 1 153 ? 20.844 -30.234 12.07 1 14.36 153 SER B O 1
ATOM 6449 N N . ARG B 1 154 ? 23.016 -29.75 12.805 1 15.91 154 ARG B N 1
ATOM 6450 C CA . ARG B 1 154 ? 23.609 -28.422 12.891 1 15.91 154 ARG B CA 1
ATOM 6451 C C . ARG B 1 154 ? 23.953 -27.875 11.5 1 15.91 154 ARG B C 1
ATOM 6453 O O . ARG B 1 154 ? 24.359 -26.719 11.359 1 15.91 154 ARG B O 1
ATOM 6460 N N . ASP B 1 155 ? 23.891 -28.484 10.273 1 15.08 155 ASP B N 1
ATOM 6461 C CA . ASP B 1 155 ? 25.047 -28.141 9.461 1 15.08 155 ASP B CA 1
ATOM 6462 C C . ASP B 1 155 ? 24.859 -26.797 8.75 1 15.08 155 ASP B C 1
ATOM 6464 O O . ASP B 1 155 ? 23.75 -26.469 8.344 1 15.08 155 ASP B O 1
ATOM 6468 N N . GLY B 1 156 ? 25.922 -25.859 8.664 1 15.38 156 GLY B N 1
ATOM 6469 C CA . GLY B 1 156 ? 26.344 -24.484 8.523 1 15.38 156 GLY B CA 1
ATOM 6470 C C . GLY B 1 156 ? 26.391 -24.016 7.078 1 15.38 156 GLY B C 1
ATOM 6471 O O . GLY B 1 156 ? 26.531 -22.828 6.809 1 15.38 156 GLY B O 1
ATOM 6472 N N . SER B 1 157 ? 26.5 -24.734 5.93 1 15.95 157 SER B N 1
ATOM 6473 C CA . SER B 1 157 ? 27.484 -24.219 4.973 1 15.95 157 SER B CA 1
ATOM 6474 C C . SER B 1 157 ? 26.891 -23.109 4.113 1 15.95 157 SER B C 1
ATOM 6476 O O . SER B 1 157 ? 25.719 -23.172 3.717 1 15.95 157 SER B O 1
ATOM 6478 N N . ALA B 1 158 ? 27.578 -21.875 3.904 1 16.5 158 ALA B N 1
ATOM 6479 C CA . ALA B 1 158 ? 27.516 -20.453 3.562 1 16.5 158 ALA B CA 1
ATOM 6480 C C . ALA B 1 158 ? 27.578 -20.25 2.053 1 16.5 158 ALA B C 1
ATOM 6482 O O . ALA B 1 158 ? 27.688 -19.125 1.578 1 16.5 158 ALA B O 1
ATOM 6483 N N . GLY B 1 159 ? 27.344 -21.156 1.102 1 16.28 159 GLY B N 1
ATOM 6484 C CA . GLY B 1 159 ? 28.031 -20.906 -0.159 1 16.28 159 GLY B CA 1
ATOM 6485 C C . GLY B 1 159 ? 27.453 -19.734 -0.931 1 16.28 159 GLY B C 1
ATOM 6486 O O . GLY B 1 159 ? 26.234 -19.562 -0.986 1 16.28 159 GLY B O 1
ATOM 6487 N N . HIS B 1 160 ? 28.266 -18.594 -1.384 1 16.75 160 HIS B N 1
ATOM 6488 C CA . HIS B 1 160 ? 28.219 -17.203 -1.811 1 16.75 160 HIS B CA 1
ATOM 6489 C C . HIS B 1 160 ? 27.953 -17.094 -3.307 1 16.75 160 HIS B C 1
ATOM 6491 O O . HIS B 1 160 ? 27.656 -16 -3.809 1 16.75 160 HIS B O 1
ATOM 6497 N N . SER B 1 161 ? 28.031 -17.953 -4.359 1 17.27 161 SER B N 1
ATOM 6498 C CA . SER B 1 161 ? 28.641 -17.547 -5.621 1 17.27 161 SER B CA 1
ATOM 6499 C C . SER B 1 161 ? 27.641 -16.859 -6.535 1 17.27 161 SER B C 1
ATOM 6501 O O . SER B 1 161 ? 26.797 -17.531 -7.145 1 17.27 161 SER B O 1
ATOM 6503 N N . PHE B 1 162 ? 27.031 -15.688 -6.398 1 18 162 PHE B N 1
ATOM 6504 C CA . PHE B 1 162 ? 25.953 -15.289 -7.285 1 18 162 PHE B CA 1
ATOM 6505 C C . PHE B 1 162 ? 26.5 -14.641 -8.547 1 18 162 PHE B C 1
ATOM 6507 O O . PHE B 1 162 ? 26.953 -13.492 -8.516 1 18 162 PHE B O 1
ATOM 6514 N N . SER B 1 163 ? 27.109 -15.273 -9.586 1 18.14 163 SER B N 1
ATOM 6515 C CA . SER B 1 163 ? 27.703 -14.672 -10.781 1 18.14 163 SER B CA 1
ATOM 6516 C C . SER B 1 163 ? 26.625 -14.156 -11.734 1 18.14 163 SER B C 1
ATOM 6518 O O . SER B 1 163 ? 25.781 -14.914 -12.195 1 18.14 163 SER B O 1
ATOM 6520 N N . PHE B 1 164 ? 26.266 -12.906 -11.766 1 18.66 164 PHE B N 1
ATOM 6521 C CA . PHE B 1 164 ? 25.25 -12.164 -12.508 1 18.66 164 PHE B CA 1
ATOM 6522 C C . PHE B 1 164 ? 25.688 -11.938 -13.953 1 18.66 164 PHE B C 1
ATOM 6524 O O . PHE B 1 164 ? 26.672 -11.242 -14.203 1 18.66 164 PHE B O 1
ATOM 6531 N N . SER B 1 165 ? 25.688 -12.891 -14.859 1 19.73 165 SER B N 1
ATOM 6532 C CA . SER B 1 165 ? 26.156 -12.734 -16.234 1 19.73 165 SER B CA 1
ATOM 6533 C C . SER B 1 165 ? 25.328 -11.695 -16.984 1 19.73 165 SER B C 1
ATOM 6535 O O . SER B 1 165 ? 24.125 -11.594 -16.781 1 19.73 165 SER B O 1
ATOM 6537 N N . PRO B 1 166 ? 25.969 -10.711 -17.75 1 21.03 166 PRO B N 1
ATOM 6538 C CA . PRO B 1 166 ? 25.609 -9.484 -18.469 1 21.03 166 PRO B CA 1
ATOM 6539 C C . PRO B 1 166 ? 24.672 -9.75 -19.641 1 21.03 166 PRO B C 1
ATOM 6541 O O . PRO B 1 166 ? 24.906 -10.68 -20.438 1 21.03 166 PRO B O 1
ATOM 6544 N N . GLN B 1 167 ? 23.375 -9.398 -19.562 1 20.59 167 GLN B N 1
ATOM 6545 C CA . GLN B 1 167 ? 22.266 -9.57 -20.5 1 20.59 167 GLN B CA 1
ATOM 6546 C C . GLN B 1 167 ? 22.531 -8.844 -21.812 1 20.59 167 GLN B C 1
ATOM 6548 O O . GLN B 1 167 ? 22.859 -7.66 -21.812 1 20.59 167 GLN B O 1
ATOM 6553 N N . GLY B 1 168 ? 22.859 -9.555 -22.859 1 19.8 168 GLY B N 1
ATOM 6554 C CA . GLY B 1 168 ? 23.172 -9.289 -24.25 1 19.8 168 GLY B CA 1
ATOM 6555 C C . GLY B 1 168 ? 22.109 -8.461 -24.953 1 19.8 168 GLY B C 1
ATOM 6556 O O . GLY B 1 168 ? 21 -8.289 -24.438 1 19.8 168 GLY B O 1
ATOM 6557 N N . LYS B 1 169 ? 22.484 -7.824 -26.125 1 22.47 169 LYS B N 1
ATOM 6558 C CA . LYS B 1 169 ? 21.969 -6.805 -27.031 1 22.47 169 LYS B CA 1
ATOM 6559 C C . LYS B 1 169 ? 20.672 -7.258 -27.688 1 22.47 169 LYS B C 1
ATOM 6561 O O . LYS B 1 169 ? 20.562 -8.398 -28.141 1 22.47 169 LYS B O 1
ATOM 6566 N N . PRO B 1 170 ? 19.562 -6.461 -27.531 1 23.3 170 PRO B N 1
ATOM 6567 C CA . PRO B 1 170 ? 18.219 -6.797 -28.016 1 23.3 170 PRO B CA 1
ATOM 6568 C C . PRO B 1 170 ? 18.109 -6.789 -29.531 1 23.3 170 PRO B C 1
ATOM 6570 O O . PRO B 1 170 ? 18.297 -5.75 -30.172 1 23.3 170 PRO B O 1
ATOM 6573 N N . GLY B 1 171 ? 18.703 -7.652 -30.297 1 20.98 171 GLY B N 1
ATOM 6574 C CA . GLY B 1 171 ? 18.594 -7.625 -31.75 1 20.98 171 GLY B CA 1
ATOM 6575 C C . GLY B 1 171 ? 17.156 -7.633 -32.219 1 20.98 171 GLY B C 1
ATOM 6576 O O . GLY B 1 171 ? 16.25 -7.988 -31.484 1 20.98 171 GLY B O 1
ATOM 6577 N N . LYS B 1 172 ? 16.766 -7.086 -33.469 1 23.97 172 LYS B N 1
ATOM 6578 C CA . LYS B 1 172 ? 15.57 -6.852 -34.281 1 23.97 172 LYS B CA 1
ATOM 6579 C C . LYS B 1 172 ? 14.781 -8.141 -34.469 1 23.97 172 LYS B C 1
ATOM 6581 O O . LYS B 1 172 ? 14.984 -8.859 -35.438 1 23.97 172 LYS B O 1
ATOM 6586 N N . ARG B 1 173 ? 14.555 -8.969 -33.406 1 23.08 173 ARG B N 1
ATOM 6587 C CA . ARG B 1 173 ? 14.227 -10.352 -33.75 1 23.08 173 ARG B CA 1
ATOM 6588 C C . ARG B 1 173 ? 12.883 -10.438 -34.469 1 23.08 173 ARG B C 1
ATOM 6590 O O . ARG B 1 173 ? 11.906 -9.805 -34.031 1 23.08 173 ARG B O 1
ATOM 6597 N N . GLU B 1 174 ? 12.742 -10.664 -35.781 1 25.3 174 GLU B N 1
ATOM 6598 C CA . GLU B 1 174 ? 11.641 -11.078 -36.656 1 25.3 174 GLU B CA 1
ATOM 6599 C C . GLU B 1 174 ? 10.625 -11.906 -35.875 1 25.3 174 GLU B C 1
ATOM 6601 O O . GLU B 1 174 ? 10.992 -12.695 -35 1 25.3 174 GLU B O 1
ATOM 6606 N N . ALA B 1 175 ? 9.367 -11.477 -35.844 1 31.67 175 ALA B N 1
ATOM 6607 C CA . ALA B 1 175 ? 8.227 -12.008 -35.094 1 31.67 175 ALA B CA 1
ATOM 6608 C C . ALA B 1 175 ? 8.172 -13.531 -35.188 1 31.67 175 ALA B C 1
ATOM 6610 O O . ALA B 1 175 ? 7.312 -14.094 -35.844 1 31.67 175 ALA B O 1
ATOM 6611 N N . GLY B 1 176 ? 9.172 -14.172 -35.5 1 31.36 176 GLY B N 1
ATOM 6612 C CA . GLY B 1 176 ? 9.328 -15.594 -35.75 1 31.36 176 GLY B CA 1
ATOM 6613 C C . GLY B 1 176 ? 8.852 -16.469 -34.625 1 31.36 176 GLY B C 1
ATOM 6614 O O . GLY B 1 176 ? 8.555 -15.977 -33.531 1 31.36 176 GLY B O 1
ATOM 6615 N N . VAL B 1 177 ? 8.492 -17.844 -34.812 1 39.44 177 VAL B N 1
ATOM 6616 C CA . VAL B 1 177 ? 8.234 -18.953 -33.906 1 39.44 177 VAL B CA 1
ATOM 6617 C C . VAL B 1 177 ? 9.102 -18.797 -32.656 1 39.44 177 VAL B C 1
ATOM 6619 O O . VAL B 1 177 ? 10.328 -18.719 -32.75 1 39.44 177 VAL B O 1
ATOM 6622 N N . ALA B 1 178 ? 8.578 -18.25 -31.703 1 51.19 178 ALA B N 1
ATOM 6623 C CA . ALA B 1 178 ? 9.328 -18.016 -30.469 1 51.19 178 ALA B CA 1
ATOM 6624 C C . ALA B 1 178 ? 10.211 -19.219 -30.141 1 51.19 178 ALA B C 1
ATOM 6626 O O . ALA B 1 178 ? 9.773 -20.359 -30.234 1 51.19 178 ALA B O 1
ATOM 6627 N N . SER B 1 179 ? 11.375 -19.172 -30.344 1 61.75 179 SER B N 1
ATOM 6628 C CA . SER B 1 179 ? 12.391 -20.172 -30.016 1 61.75 179 SER B CA 1
ATOM 6629 C C . SER B 1 179 ? 12.242 -20.656 -28.578 1 61.75 179 SER B C 1
ATOM 6631 O O . SER B 1 179 ? 11.992 -19.859 -27.672 1 61.75 179 SER B O 1
ATOM 6633 N N . PRO B 1 180 ? 12.055 -22.062 -28.422 1 68.06 180 PRO B N 1
ATOM 6634 C CA . PRO B 1 180 ? 11.922 -22.625 -27.078 1 68.06 180 PRO B CA 1
ATOM 6635 C C . PRO B 1 180 ? 13 -22.125 -26.109 1 68.06 180 PRO B C 1
ATOM 6637 O O . PRO B 1 180 ? 14.125 -21.844 -26.531 1 68.06 180 PRO B O 1
ATOM 6640 N N . PRO B 1 181 ? 12.586 -21.859 -24.969 1 74 181 PRO B N 1
ATOM 6641 C CA . PRO B 1 181 ? 13.539 -21.375 -23.969 1 74 181 PRO B CA 1
ATOM 6642 C C . PRO B 1 181 ? 14.703 -22.344 -23.734 1 74 181 PRO B C 1
ATOM 6644 O O . PRO B 1 181 ? 14.594 -23.531 -24.062 1 74 181 PRO B O 1
ATOM 6647 N N . PRO B 1 182 ? 15.836 -21.766 -23.359 1 82.12 182 PRO B N 1
ATOM 6648 C CA . PRO B 1 182 ? 16.953 -22.641 -22.984 1 82.12 182 PRO B CA 1
ATOM 6649 C C . PRO B 1 182 ? 16.625 -23.562 -21.812 1 82.12 182 PRO B C 1
ATOM 6651 O O . PRO B 1 182 ? 15.633 -23.344 -21.125 1 82.12 182 PRO B O 1
ATOM 6654 N N . LEU B 1 183 ? 17.438 -24.578 -21.719 1 89.88 183 LEU B N 1
ATOM 6655 C CA . LEU B 1 183 ? 17.219 -25.531 -20.625 1 89.88 183 LEU B CA 1
ATOM 6656 C C . LEU B 1 183 ? 17.438 -24.875 -19.266 1 89.88 183 LEU B C 1
ATOM 6658 O O . LEU B 1 183 ? 18.438 -24.188 -19.062 1 89.88 183 LEU B O 1
ATOM 6662 N N . CYS B 1 184 ? 16.578 -25.047 -18.438 1 87.75 184 CYS B N 1
ATOM 6663 C CA . CYS B 1 184 ? 16.641 -24.406 -17.125 1 87.75 184 CYS B CA 1
ATOM 6664 C C . CYS B 1 184 ? 17.688 -25.094 -16.25 1 87.75 184 CYS B C 1
ATOM 6666 O O . CYS B 1 184 ? 18.219 -24.5 -15.32 1 87.75 184 CYS B O 1
ATOM 6668 N N . ASP B 1 185 ? 17.969 -26.359 -16.469 1 88.44 185 ASP B N 1
ATOM 6669 C CA . ASP B 1 185 ? 18.922 -27.188 -15.742 1 88.44 185 ASP B CA 1
ATOM 6670 C C . ASP B 1 185 ? 19.906 -27.859 -16.703 1 88.44 185 ASP B C 1
ATOM 6672 O O . ASP B 1 185 ? 19.516 -28.719 -17.5 1 88.44 185 ASP B O 1
ATOM 6676 N N . GLU B 1 186 ? 21.141 -27.625 -16.547 1 88.5 186 GLU B N 1
ATOM 6677 C CA . GLU B 1 186 ? 22.172 -28.109 -17.469 1 88.5 186 GLU B CA 1
ATOM 6678 C C . GLU B 1 186 ? 22.281 -29.641 -17.406 1 88.5 186 GLU B C 1
ATOM 6680 O O . GLU B 1 186 ? 22.703 -30.266 -18.375 1 88.5 186 GLU B O 1
ATOM 6685 N N . ARG B 1 187 ? 21.812 -30.359 -16.406 1 91.12 187 ARG B N 1
ATOM 6686 C CA . ARG B 1 187 ? 21.875 -31.797 -16.266 1 91.12 187 ARG B CA 1
ATOM 6687 C C . ARG B 1 187 ? 21 -32.5 -17.312 1 91.12 187 ARG B C 1
ATOM 6689 O O . ARG B 1 187 ? 21.266 -33.656 -17.672 1 91.12 187 ARG B O 1
ATOM 6696 N N . LEU B 1 188 ? 20.109 -31.734 -17.844 1 93.88 188 LEU B N 1
ATOM 6697 C CA . LEU B 1 188 ? 19.156 -32.312 -18.812 1 93.88 188 LEU B CA 1
ATOM 6698 C C . LEU B 1 188 ? 19.844 -32.594 -20.141 1 93.88 188 LEU B C 1
ATOM 6700 O O . LEU B 1 188 ? 19.344 -33.406 -20.938 1 93.88 188 LEU B O 1
ATOM 6704 N N . LEU B 1 189 ? 20.953 -31.984 -20.359 1 92.69 189 LEU B N 1
ATOM 6705 C CA . LEU B 1 189 ? 21.703 -32.25 -21.578 1 92.69 189 LEU B CA 1
ATOM 6706 C C . LEU B 1 189 ? 22.156 -33.688 -21.641 1 92.69 189 LEU B C 1
ATOM 6708 O O . LEU B 1 189 ? 22.312 -34.25 -22.719 1 92.69 189 LEU B O 1
ATOM 6712 N N . ASN B 1 190 ? 22.281 -34.281 -20.531 1 92.38 190 ASN B N 1
ATOM 6713 C CA . ASN B 1 190 ? 22.797 -35.625 -20.453 1 92.38 190 ASN B CA 1
ATOM 6714 C C . ASN B 1 190 ? 21.672 -36.656 -20.281 1 92.38 190 ASN B C 1
ATOM 6716 O O . ASN B 1 190 ? 21.922 -37.844 -20.203 1 92.38 190 ASN B O 1
ATOM 6720 N N . ALA B 1 191 ? 20.484 -36.188 -20.281 1 94 191 ALA B N 1
ATOM 6721 C CA . ALA B 1 191 ? 19.359 -37.094 -20.031 1 94 191 ALA B CA 1
ATOM 6722 C C . ALA B 1 191 ? 18.953 -37.812 -21.328 1 94 191 ALA B C 1
ATOM 6724 O O . ALA B 1 191 ? 18.766 -37.188 -22.359 1 94 191 ALA B O 1
ATOM 6725 N N . ASP B 1 192 ? 18.922 -39.062 -21.266 1 93.69 192 ASP B N 1
ATOM 6726 C CA . ASP B 1 192 ? 18.375 -39.875 -22.359 1 93.69 192 ASP B CA 1
ATOM 6727 C C . ASP B 1 192 ? 16.906 -40.25 -22.078 1 93.69 192 ASP B C 1
ATOM 6729 O O . ASP B 1 192 ? 16.625 -41.375 -21.656 1 93.69 192 ASP B O 1
ATOM 6733 N N . ILE B 1 193 ? 16.016 -39.469 -22.422 1 94.06 193 ILE B N 1
ATOM 6734 C CA . ILE B 1 193 ? 14.602 -39.625 -22.109 1 94.06 193 ILE B CA 1
ATOM 6735 C C . ILE B 1 193 ? 14 -40.75 -22.938 1 94.06 193 ILE B C 1
ATOM 6737 O O . ILE B 1 193 ? 13.086 -41.438 -22.484 1 94.06 193 ILE B O 1
ATOM 6741 N N . LEU B 1 194 ? 14.555 -41.031 -24.062 1 93.31 194 LEU B N 1
ATOM 6742 C CA . LEU B 1 194 ? 14.031 -42.062 -24.953 1 93.31 194 LEU B CA 1
ATOM 6743 C C . LEU B 1 194 ? 14.211 -43.438 -24.344 1 93.31 194 LEU B C 1
ATOM 6745 O O . LEU B 1 194 ? 13.492 -44.375 -24.703 1 93.31 194 LEU B O 1
ATOM 6749 N N . ALA B 1 195 ? 15.102 -43.531 -23.484 1 94.62 195 ALA B N 1
ATOM 6750 C CA . ALA B 1 195 ? 15.32 -44.812 -22.812 1 94.62 195 ALA B CA 1
ATOM 6751 C C . ALA B 1 195 ? 14.164 -45.156 -21.859 1 94.62 195 ALA B C 1
ATOM 6753 O O . ALA B 1 195 ? 13.992 -46.281 -21.469 1 94.62 195 ALA B O 1
ATOM 6754 N N . TRP B 1 196 ? 13.367 -44.188 -21.516 1 96.62 196 TRP B N 1
ATOM 6755 C CA . TRP B 1 196 ? 12.32 -44.375 -20.5 1 96.62 196 TRP B CA 1
ATOM 6756 C C . TRP B 1 196 ? 10.953 -44.5 -21.172 1 96.62 196 TRP B C 1
ATOM 6758 O O . TRP B 1 196 ? 9.938 -44.656 -20.484 1 96.62 196 TRP B O 1
ATOM 6768 N N . THR B 1 197 ? 10.852 -44.375 -22.453 1 96.56 197 THR B N 1
ATOM 6769 C CA . THR B 1 197 ? 9.555 -44.375 -23.125 1 96.56 197 THR B CA 1
ATOM 6770 C C . THR B 1 197 ? 9.648 -45.062 -24.5 1 96.56 197 THR B C 1
ATOM 6772 O O . THR B 1 197 ? 10.742 -45.156 -25.062 1 96.56 197 THR B O 1
ATOM 6775 N N . SER B 1 198 ? 8.555 -45.5 -24.953 1 95.81 198 SER B N 1
ATOM 6776 C CA . SER B 1 198 ? 8.477 -46.094 -26.281 1 95.81 198 SER B CA 1
ATOM 6777 C C . SER B 1 198 ? 7.918 -45.094 -27.297 1 95.81 198 SER B C 1
ATOM 6779 O O . SER B 1 198 ? 7.879 -45.375 -28.5 1 95.81 198 SER B O 1
ATOM 6781 N N . VAL B 1 199 ? 7.453 -44 -26.812 1 97.06 199 VAL B N 1
ATOM 6782 C CA . VAL B 1 199 ? 6.902 -42.969 -27.688 1 97.06 199 VAL B CA 1
ATOM 6783 C C . VAL B 1 199 ? 8.023 -42.344 -28.516 1 97.06 199 VAL B C 1
ATOM 6785 O O . VAL B 1 199 ? 9.078 -42 -27.984 1 97.06 199 VAL B O 1
ATOM 6788 N N . LYS B 1 200 ? 7.789 -42.219 -29.828 1 94.62 200 LYS B N 1
ATOM 6789 C CA . LYS B 1 200 ? 8.789 -41.625 -30.719 1 94.62 200 LYS B CA 1
ATOM 6790 C C . LYS B 1 200 ? 8.773 -40.094 -30.641 1 94.62 200 LYS B C 1
ATOM 6792 O O . LYS B 1 200 ? 7.895 -39.438 -31.203 1 94.62 200 LYS B O 1
ATOM 6797 N N . ILE B 1 201 ? 9.68 -39.531 -29.938 1 95 201 ILE B N 1
ATOM 6798 C CA . ILE B 1 201 ? 9.844 -38.094 -29.781 1 95 201 ILE B CA 1
ATOM 6799 C C . ILE B 1 201 ? 11.312 -37.719 -29.969 1 95 201 ILE B C 1
ATOM 6801 O O . ILE B 1 201 ? 12.203 -38.438 -29.531 1 95 201 ILE B O 1
ATOM 6805 N N . PRO B 1 202 ? 11.586 -36.656 -30.703 1 94.19 202 PRO B N 1
ATOM 6806 C CA . PRO B 1 202 ? 12.984 -36.219 -30.781 1 94.19 202 PRO B CA 1
ATOM 6807 C C . PRO B 1 202 ? 13.578 -35.906 -29.422 1 94.19 202 PRO B C 1
ATOM 6809 O O . PRO B 1 202 ? 12.93 -35.281 -28.578 1 94.19 202 PRO B O 1
ATOM 6812 N N . SER B 1 203 ? 14.789 -36.25 -29.234 1 92.94 203 SER B N 1
ATOM 6813 C CA . SER B 1 203 ? 15.461 -36.125 -27.953 1 92.94 203 SER B CA 1
ATOM 6814 C C . SER B 1 203 ? 15.531 -34.688 -27.5 1 92.94 203 SER B C 1
ATOM 6816 O O . SER B 1 203 ? 15.242 -34.375 -26.344 1 92.94 203 SER B O 1
ATOM 6818 N N . PRO B 1 204 ? 15.898 -33.781 -28.375 1 92.38 204 PRO B N 1
ATOM 6819 C CA . PRO B 1 204 ? 15.945 -32.375 -27.938 1 92.38 204 PRO B CA 1
ATOM 6820 C C . PRO B 1 204 ? 14.586 -31.859 -27.469 1 92.38 204 PRO B C 1
ATOM 6822 O O . PRO B 1 204 ? 14.508 -31.094 -26.516 1 92.38 204 PRO B O 1
ATOM 6825 N N . ALA B 1 205 ? 13.562 -32.344 -28.109 1 95 205 ALA B N 1
ATOM 6826 C CA . ALA B 1 205 ? 12.219 -31.906 -27.734 1 95 205 ALA B CA 1
ATOM 6827 C C . ALA B 1 205 ? 11.828 -32.469 -26.375 1 95 205 ALA B C 1
ATOM 6829 O O . ALA B 1 205 ? 11.242 -31.734 -25.547 1 95 205 ALA B O 1
ATOM 6830 N N . ALA B 1 206 ? 12.148 -33.656 -26.172 1 96.69 206 ALA B N 1
ATOM 6831 C CA . ALA B 1 206 ? 11.82 -34.281 -24.891 1 96.69 206 ALA B CA 1
ATOM 6832 C C . ALA B 1 206 ? 12.5 -33.562 -23.75 1 96.69 206 ALA B C 1
ATOM 6834 O O . ALA B 1 206 ? 11.875 -33.312 -22.703 1 96.69 206 ALA B O 1
ATOM 6835 N N . ARG B 1 207 ? 13.758 -33.156 -23.922 1 95.88 207 ARG B N 1
ATOM 6836 C CA . ARG B 1 207 ? 14.508 -32.438 -22.906 1 95.88 207 ARG B CA 1
ATOM 6837 C C . ARG B 1 207 ? 13.898 -31.062 -22.656 1 95.88 207 ARG B C 1
ATOM 6839 O O . ARG B 1 207 ? 13.789 -30.625 -21.5 1 95.88 207 ARG B O 1
ATOM 6846 N N . ARG B 1 208 ? 13.492 -30.469 -23.656 1 95.31 208 ARG B N 1
ATOM 6847 C CA . ARG B 1 208 ? 12.914 -29.125 -23.547 1 95.31 208 ARG B CA 1
ATOM 6848 C C . ARG B 1 208 ? 11.562 -29.172 -22.844 1 95.31 208 ARG B C 1
ATOM 6850 O O . ARG B 1 208 ? 11.211 -28.266 -22.094 1 95.31 208 ARG B O 1
ATOM 6857 N N . ILE B 1 209 ? 10.844 -30.219 -23.109 1 96.75 209 ILE B N 1
ATOM 6858 C CA . ILE B 1 209 ? 9.531 -30.375 -22.5 1 96.75 209 ILE B CA 1
ATOM 6859 C C . ILE B 1 209 ? 9.688 -30.531 -20.984 1 96.75 209 ILE B C 1
ATOM 6861 O O . ILE B 1 209 ? 8.977 -29.891 -20.219 1 96.75 209 ILE B O 1
ATOM 6865 N N . VAL B 1 210 ? 10.602 -31.312 -20.531 1 95.94 210 VAL B N 1
ATOM 6866 C CA . VAL B 1 210 ? 10.852 -31.484 -19.109 1 95.94 210 VAL B CA 1
ATOM 6867 C C . VAL B 1 210 ? 11.344 -30.172 -18.5 1 95.94 210 VAL B C 1
ATOM 6869 O O . VAL B 1 210 ? 10.914 -29.797 -17.406 1 95.94 210 VAL B O 1
ATOM 6872 N N . SER B 1 211 ? 12.195 -29.516 -19.25 1 93.81 211 SER B N 1
ATOM 6873 C CA . SER B 1 211 ? 12.719 -28.234 -18.781 1 93.81 211 SER B CA 1
ATOM 6874 C C . SER B 1 211 ? 11.602 -27.219 -18.594 1 93.81 211 SER B C 1
ATOM 6876 O O . SER B 1 211 ? 11.57 -26.484 -17.594 1 93.81 211 SER B O 1
ATOM 6878 N N . LEU B 1 212 ? 10.719 -27.188 -19.531 1 93.94 212 LEU B N 1
ATOM 6879 C CA . LEU B 1 212 ? 9.602 -26.25 -19.453 1 93.94 212 LEU B CA 1
ATOM 6880 C C . LEU B 1 212 ? 8.75 -26.531 -18.219 1 93.94 212 LEU B C 1
ATOM 6882 O O . LEU B 1 212 ? 8.344 -25.594 -17.516 1 93.94 212 LEU B O 1
ATOM 6886 N N . TYR B 1 213 ? 8.492 -27.781 -17.953 1 94.94 213 TYR B N 1
ATOM 6887 C CA . TYR B 1 213 ? 7.703 -28.141 -16.781 1 94.94 213 TYR B CA 1
ATOM 6888 C C . TYR B 1 213 ? 8.391 -27.719 -15.5 1 94.94 213 TYR B C 1
ATOM 6890 O O . TYR B 1 213 ? 7.758 -27.156 -14.602 1 94.94 213 TYR B O 1
ATOM 6898 N N . LEU B 1 214 ? 9.641 -27.953 -15.391 1 92.69 214 LEU B N 1
ATOM 6899 C CA . LEU B 1 214 ? 10.391 -27.656 -14.18 1 92.69 214 LEU B CA 1
ATOM 6900 C C . LEU B 1 214 ? 10.422 -26.156 -13.922 1 92.69 214 LEU B C 1
ATOM 6902 O O . LEU B 1 214 ? 10.336 -25.719 -12.773 1 92.69 214 LEU B O 1
ATOM 6906 N N . GLU B 1 215 ? 10.445 -25.453 -14.938 1 88.75 215 GLU B N 1
ATOM 6907 C CA . GLU B 1 215 ? 10.539 -24 -14.82 1 88.75 215 GLU B CA 1
ATOM 6908 C C . GLU B 1 215 ? 9.188 -23.375 -14.516 1 88.75 215 GLU B C 1
ATOM 6910 O O . GLU B 1 215 ? 9.102 -22.375 -13.789 1 88.75 215 GLU B O 1
ATOM 6915 N N . THR B 1 216 ? 8.141 -23.938 -14.969 1 90.44 216 THR B N 1
ATOM 6916 C CA . THR B 1 216 ? 6.855 -23.25 -14.945 1 90.44 216 THR B CA 1
ATOM 6917 C C . THR B 1 216 ? 5.957 -23.812 -13.852 1 90.44 216 THR B C 1
ATOM 6919 O O . THR B 1 216 ? 5.418 -23.062 -13.031 1 90.44 216 THR B O 1
ATOM 6922 N N . ASP B 1 217 ? 5.84 -25.125 -13.805 1 91.12 217 ASP B N 1
ATOM 6923 C CA . ASP B 1 217 ? 4.773 -25.703 -12.992 1 91.12 217 ASP B CA 1
ATOM 6924 C C . ASP B 1 217 ? 5.332 -26.297 -11.703 1 91.12 217 ASP B C 1
ATOM 6926 O O . ASP B 1 217 ? 4.629 -26.375 -10.695 1 91.12 217 ASP B O 1
ATOM 6930 N N . HIS B 1 218 ? 6.52 -26.719 -11.742 1 91.62 218 HIS B N 1
ATOM 6931 C CA . HIS B 1 218 ? 7.02 -27.516 -10.625 1 91.62 218 HIS B CA 1
ATOM 6932 C C . HIS B 1 218 ? 7.066 -26.688 -9.344 1 91.62 218 HIS B C 1
ATOM 6934 O O . HIS B 1 218 ? 6.949 -27.234 -8.242 1 91.62 218 HIS B O 1
ATOM 6940 N N . ALA B 1 219 ? 7.258 -25.406 -9.461 1 87.56 219 ALA B N 1
ATOM 6941 C CA . ALA B 1 219 ? 7.305 -24.547 -8.281 1 87.56 219 ALA B CA 1
ATOM 6942 C C . ALA B 1 219 ? 5.977 -24.578 -7.531 1 87.56 219 ALA B C 1
ATOM 6944 O O . ALA B 1 219 ? 5.922 -24.266 -6.34 1 87.56 219 ALA B O 1
ATOM 6945 N N . ILE B 1 220 ? 4.918 -24.984 -8.211 1 90 220 ILE B N 1
ATOM 6946 C CA . ILE B 1 220 ? 3.58 -24.984 -7.633 1 90 220 ILE B CA 1
ATOM 6947 C C . ILE B 1 220 ? 3.107 -26.422 -7.434 1 90 220 ILE B C 1
ATOM 6949 O O . ILE B 1 220 ? 2.553 -26.766 -6.383 1 90 220 ILE B O 1
ATOM 6953 N N . THR B 1 221 ? 3.318 -27.219 -8.438 1 90.69 221 THR B N 1
ATOM 6954 C CA . THR B 1 221 ? 2.938 -28.625 -8.414 1 90.69 221 THR B CA 1
ATOM 6955 C C . THR B 1 221 ? 4.16 -29.5 -8.195 1 90.69 221 THR B C 1
ATOM 6957 O O . THR B 1 221 ? 4.527 -30.297 -9.07 1 90.69 221 THR B O 1
ATOM 6960 N N . ALA B 1 222 ? 4.684 -29.469 -7.059 1 89.12 222 ALA B N 1
ATOM 6961 C CA . ALA B 1 222 ? 5.953 -30.109 -6.75 1 89.12 222 ALA B CA 1
ATOM 6962 C C . ALA B 1 222 ? 5.734 -31.547 -6.281 1 89.12 222 ALA B C 1
ATOM 6964 O O . ALA B 1 222 ? 5.945 -31.875 -5.109 1 89.12 222 ALA B O 1
ATOM 6965 N N . LEU B 1 223 ? 5.461 -32.438 -7.254 1 93.44 223 LEU B N 1
ATOM 6966 C CA . LEU B 1 223 ? 5.027 -33.781 -6.922 1 93.44 223 LEU B CA 1
ATOM 6967 C C . LEU B 1 223 ? 6.227 -34.719 -6.703 1 93.44 223 LEU B C 1
ATOM 6969 O O . LEU B 1 223 ? 6.07 -35.844 -6.258 1 93.44 223 LEU B O 1
ATOM 6973 N N . PHE B 1 224 ? 7.43 -34.281 -7.039 1 92.62 224 PHE B N 1
ATOM 6974 C CA . PHE B 1 224 ? 8.648 -35.031 -6.809 1 92.62 224 PHE B CA 1
ATOM 6975 C C . PHE B 1 224 ? 9.82 -34.125 -6.516 1 92.62 224 PHE B C 1
ATOM 6977 O O . PHE B 1 224 ? 9.758 -32.906 -6.801 1 92.62 224 PHE B O 1
ATOM 6984 N N . ASP B 1 225 ? 10.805 -34.688 -5.902 1 87.69 225 ASP B N 1
ATOM 6985 C CA . ASP B 1 225 ? 12.039 -33.969 -5.695 1 87.69 225 ASP B CA 1
ATOM 6986 C C . ASP B 1 225 ? 12.852 -33.875 -6.988 1 87.69 225 ASP B C 1
ATOM 6988 O O . ASP B 1 225 ? 13.273 -34.906 -7.527 1 87.69 225 ASP B O 1
ATOM 6992 N N . VAL B 1 226 ? 13.172 -32.719 -7.402 1 91.06 226 VAL B N 1
ATOM 6993 C CA . VAL B 1 226 ? 13.75 -32.5 -8.727 1 91.06 226 VAL B CA 1
ATOM 6994 C C . VAL B 1 226 ? 15.148 -33.094 -8.789 1 91.06 226 VAL B C 1
ATOM 6996 O O . VAL B 1 226 ? 15.508 -33.75 -9.789 1 91.06 226 VAL B O 1
ATOM 6999 N N . ASP B 1 227 ? 15.938 -32.969 -7.785 1 89 227 ASP B N 1
ATOM 7000 C CA . ASP B 1 227 ? 17.312 -33.469 -7.805 1 89 227 ASP B CA 1
ATOM 7001 C C . ASP B 1 227 ? 17.344 -35 -7.832 1 89 227 ASP B C 1
ATOM 7003 O O . ASP B 1 227 ? 18.109 -35.594 -8.586 1 89 227 ASP B O 1
ATOM 7007 N N . LEU B 1 228 ? 16.5 -35.562 -7.051 1 90.38 228 LEU B N 1
ATOM 7008 C CA . LEU B 1 228 ? 16.438 -37.031 -7.023 1 90.38 228 LEU B CA 1
ATOM 7009 C C . LEU B 1 228 ? 15.93 -37.562 -8.352 1 90.38 228 LEU B C 1
ATOM 7011 O O . LEU B 1 228 ? 16.469 -38.562 -8.875 1 90.38 228 LEU B O 1
ATOM 7015 N N . PHE B 1 229 ? 14.969 -36.969 -8.906 1 94.62 229 PHE B N 1
ATOM 7016 C CA . PHE B 1 229 ? 14.383 -37.375 -10.18 1 94.62 229 PHE B CA 1
ATOM 7017 C C . PHE B 1 229 ? 15.398 -37.25 -11.305 1 94.62 229 PHE B C 1
ATOM 7019 O O . PHE B 1 229 ? 15.586 -38.188 -12.086 1 94.62 229 PHE B O 1
ATOM 7026 N N . LEU B 1 230 ? 16.062 -36.125 -11.375 1 93.81 230 LEU B N 1
ATOM 7027 C CA . LEU B 1 230 ? 17 -35.906 -12.461 1 93.81 230 LEU B CA 1
ATOM 7028 C C . LEU B 1 230 ? 18.188 -36.844 -12.359 1 93.81 230 LEU B C 1
ATOM 7030 O O . LEU B 1 230 ? 18.703 -37.344 -13.375 1 93.81 230 LEU B O 1
ATOM 7034 N N . ASN B 1 231 ? 18.625 -37.062 -11.18 1 92.56 231 ASN B N 1
ATOM 7035 C CA . ASN B 1 231 ? 19.734 -38 -10.992 1 92.56 231 ASN B CA 1
ATOM 7036 C C . ASN B 1 231 ? 19.406 -39.406 -11.531 1 92.56 231 ASN B C 1
ATOM 7038 O O . ASN B 1 231 ? 20.203 -40 -12.227 1 92.56 231 ASN B O 1
ATOM 7042 N N . ASP B 1 232 ? 18.219 -39.844 -11.219 1 94.69 232 ASP B N 1
ATOM 7043 C CA . ASP B 1 232 ? 17.812 -41.156 -11.695 1 94.69 232 ASP B CA 1
ATOM 7044 C C . ASP B 1 232 ? 17.516 -41.125 -13.188 1 94.69 232 ASP B C 1
ATOM 7046 O O . ASP B 1 232 ? 17.797 -42.094 -13.898 1 94.69 232 ASP B O 1
ATOM 7050 N N . LEU B 1 233 ? 16.938 -40.062 -13.656 1 95.94 233 LEU B N 1
ATOM 7051 C CA . LEU B 1 233 ? 16.625 -39.906 -15.07 1 95.94 233 LEU B CA 1
ATOM 7052 C C . LEU B 1 233 ? 17.891 -40.031 -15.922 1 95.94 233 LEU B C 1
ATOM 7054 O O . LEU B 1 233 ? 17.859 -40.594 -17.016 1 95.94 233 LEU B O 1
ATOM 7058 N N . ILE B 1 234 ? 18.938 -39.469 -15.438 1 95.06 234 ILE B N 1
ATOM 7059 C CA . ILE B 1 234 ? 20.203 -39.438 -16.172 1 95.06 234 ILE B CA 1
ATOM 7060 C C . ILE B 1 234 ? 20.953 -40.75 -15.992 1 95.06 234 ILE B C 1
ATOM 7062 O O . ILE B 1 234 ? 21.469 -41.312 -16.953 1 95.06 234 ILE B O 1
ATOM 7066 N N . SER B 1 235 ? 21 -41.312 -14.797 1 94.25 235 SER B N 1
ATOM 7067 C CA . SER B 1 235 ? 21.797 -42.5 -14.484 1 94.25 235 SER B CA 1
ATOM 7068 C C . SER B 1 235 ? 21.062 -43.781 -14.883 1 94.25 235 SER B C 1
ATOM 7070 O O . SER B 1 235 ? 21.688 -44.812 -15.016 1 94.25 235 SER B O 1
ATOM 7072 N N . GLY B 1 236 ? 19.797 -43.656 -15.008 1 92.94 236 GLY B N 1
ATOM 7073 C CA . GLY B 1 236 ? 19 -44.844 -15.305 1 92.94 236 GLY B CA 1
ATOM 7074 C C . GLY B 1 236 ? 18.5 -45.562 -14.07 1 92.94 236 GLY B C 1
ATOM 7075 O O . GLY B 1 236 ? 18.031 -46.688 -14.148 1 92.94 236 GLY B O 1
ATOM 7076 N N . GLY B 1 237 ? 18.609 -44.906 -12.977 1 91.44 237 GLY B N 1
ATOM 7077 C CA . GLY B 1 237 ? 18.094 -45.469 -11.742 1 91.44 237 GLY B CA 1
ATOM 7078 C C . GLY B 1 237 ? 16.578 -45.469 -11.68 1 91.44 237 GLY B C 1
ATOM 7079 O O . GLY B 1 237 ? 15.93 -44.562 -12.227 1 91.44 237 GLY B O 1
ATOM 7080 N N . SER B 1 238 ? 15.961 -46.438 -10.969 1 89.5 238 SER B N 1
ATOM 7081 C CA . SER B 1 238 ? 14.508 -46.562 -10.961 1 89.5 238 SER B CA 1
ATOM 7082 C C . SER B 1 238 ? 13.938 -46.281 -9.57 1 89.5 238 SER B C 1
ATOM 7084 O O . SER B 1 238 ? 12.75 -46.5 -9.328 1 89.5 238 SER B O 1
ATOM 7086 N N . ARG B 1 239 ? 14.734 -45.812 -8.758 1 89.44 239 ARG B N 1
ATOM 7087 C CA . ARG B 1 239 ? 14.273 -45.594 -7.391 1 89.44 239 ARG B CA 1
ATOM 7088 C C . ARG B 1 239 ? 13.375 -44.375 -7.309 1 89.44 239 ARG B C 1
ATOM 7090 O O . ARG B 1 239 ? 12.352 -44.375 -6.625 1 89.44 239 ARG B O 1
ATOM 7097 N N . PHE B 1 240 ? 13.773 -43.312 -7.953 1 93.06 240 PHE B N 1
ATOM 7098 C CA . PHE B 1 240 ? 13.055 -42.031 -7.867 1 93.06 240 PHE B CA 1
ATOM 7099 C C . PHE B 1 240 ? 12.523 -41.625 -9.234 1 93.06 240 PHE B C 1
ATOM 7101 O O . PHE B 1 240 ? 12.023 -40.5 -9.398 1 93.06 240 PHE B O 1
ATOM 7108 N N . CYS B 1 241 ? 12.719 -42.406 -10.148 1 94.69 241 CYS B N 1
ATOM 7109 C CA . CYS B 1 241 ? 12.227 -42.25 -11.508 1 94.69 241 CYS B CA 1
ATOM 7110 C C . CYS B 1 241 ? 11.68 -43.562 -12.055 1 94.69 241 CYS B C 1
ATOM 7112 O O . CYS B 1 241 ? 12.18 -44.625 -11.711 1 94.69 241 CYS B O 1
ATOM 7114 N N . SER B 1 242 ? 10.617 -43.531 -12.719 1 95.12 242 SER B N 1
ATOM 7115 C CA . SER B 1 242 ? 10.023 -44.719 -13.359 1 95.12 242 SER B CA 1
ATOM 7116 C C . SER B 1 242 ? 9.484 -44.375 -14.742 1 95.12 242 SER B C 1
ATOM 7118 O O . SER B 1 242 ? 9.25 -43.188 -15.055 1 95.12 242 SER B O 1
ATOM 7120 N N . ARG B 1 243 ? 9.375 -45.375 -15.562 1 96.25 243 ARG B N 1
ATOM 7121 C CA . ARG B 1 243 ? 8.805 -45.188 -16.891 1 96.25 243 ARG B CA 1
ATOM 7122 C C . ARG B 1 243 ? 7.406 -44.562 -16.797 1 96.25 243 ARG B C 1
ATOM 7124 O O . ARG B 1 243 ? 7.043 -43.719 -17.594 1 96.25 243 ARG B O 1
ATOM 7131 N N . LEU B 1 244 ? 6.625 -45.062 -15.82 1 97.19 244 LEU B N 1
ATOM 7132 C CA . LEU B 1 244 ? 5.277 -44.531 -15.602 1 97.19 244 LEU B CA 1
ATOM 7133 C C . LEU B 1 244 ? 5.312 -43.062 -15.281 1 97.19 244 LEU B C 1
ATOM 7135 O O . LEU B 1 244 ? 4.559 -42.281 -15.867 1 97.19 244 LEU B O 1
ATOM 7139 N N . LEU B 1 245 ? 6.164 -42.656 -14.344 1 97.69 245 LEU B N 1
ATOM 7140 C CA . LEU B 1 245 ? 6.262 -41.25 -13.945 1 97.69 245 LEU B CA 1
ATOM 7141 C C . LEU B 1 245 ? 6.703 -40.375 -15.125 1 97.69 245 LEU B C 1
ATOM 7143 O O . LEU B 1 245 ? 6.148 -39.312 -15.352 1 97.69 245 LEU B O 1
ATOM 7147 N N . VAL B 1 246 ? 7.684 -40.812 -15.914 1 98 246 VAL B N 1
ATOM 7148 C CA . VAL B 1 246 ? 8.203 -40.062 -17.047 1 98 246 VAL B CA 1
ATOM 7149 C C . VAL B 1 246 ? 7.105 -39.875 -18.094 1 98 246 VAL B C 1
ATOM 7151 O O . VAL B 1 246 ? 6.883 -38.75 -18.578 1 98 246 VAL B O 1
ATOM 7154 N N . SER B 1 247 ? 6.406 -40.938 -18.391 1 98.25 247 SER B N 1
ATOM 7155 C CA . SER B 1 247 ? 5.363 -40.875 -19.406 1 98.25 247 SER B CA 1
ATOM 7156 C C . SER B 1 247 ? 4.207 -39.969 -18.953 1 98.25 247 SER B C 1
ATOM 7158 O O . SER B 1 247 ? 3.646 -39.219 -19.734 1 98.25 247 SER B O 1
ATOM 7160 N N . SER B 1 248 ? 3.777 -40.188 -17.688 1 98.38 248 SER B N 1
ATOM 7161 C CA . SER B 1 248 ? 2.697 -39.344 -17.172 1 98.38 248 SER B CA 1
ATOM 7162 C C . SER B 1 248 ? 3.1 -37.875 -17.156 1 98.38 248 SER B C 1
ATOM 7164 O O . SER B 1 248 ? 2.305 -37 -17.516 1 98.38 248 SER B O 1
ATOM 7166 N N . LEU B 1 249 ? 4.312 -37.562 -16.688 1 98.25 249 LEU B N 1
ATOM 7167 C CA . LEU B 1 249 ? 4.836 -36.219 -16.656 1 98.25 249 LEU B CA 1
ATOM 7168 C C . LEU B 1 249 ? 4.875 -35.625 -18.062 1 98.25 249 LEU B C 1
ATOM 7170 O O . LEU B 1 249 ? 4.453 -34.469 -18.266 1 98.25 249 LEU B O 1
ATOM 7174 N N . LEU B 1 250 ? 5.398 -36.375 -18.984 1 98.44 250 LEU B N 1
ATOM 7175 C CA . LEU B 1 250 ? 5.516 -35.875 -20.359 1 98.44 250 LEU B CA 1
ATOM 7176 C C . LEU B 1 250 ? 4.141 -35.656 -20.984 1 98.44 250 LEU B C 1
ATOM 7178 O O . LEU B 1 250 ? 3.947 -34.75 -21.797 1 98.44 250 LEU B O 1
ATOM 7182 N N . SER B 1 251 ? 3.182 -36.562 -20.641 1 98.44 251 SER B N 1
ATOM 7183 C CA . SER B 1 251 ? 1.821 -36.344 -21.125 1 98.44 251 SER B CA 1
ATOM 7184 C C . SER B 1 251 ? 1.297 -34.969 -20.719 1 98.44 251 SER B C 1
ATOM 7186 O O . SER B 1 251 ? 0.684 -34.281 -21.531 1 98.44 251 SER B O 1
ATOM 7188 N N . TRP B 1 252 ? 1.547 -34.594 -19.5 1 97.94 252 TRP B N 1
ATOM 7189 C CA . TRP B 1 252 ? 1.113 -33.312 -18.984 1 97.94 252 TRP B CA 1
ATOM 7190 C C . TRP B 1 252 ? 1.939 -32.188 -19.594 1 97.94 252 TRP B C 1
ATOM 7192 O O . TRP B 1 252 ? 1.386 -31.203 -20.109 1 97.94 252 TRP B O 1
ATOM 7202 N N . ALA B 1 253 ? 3.246 -32.281 -19.578 1 97.88 253 ALA B N 1
ATOM 7203 C CA . ALA B 1 253 ? 4.164 -31.219 -19.969 1 97.88 253 ALA B CA 1
ATOM 7204 C C . ALA B 1 253 ? 4.055 -30.938 -21.469 1 97.88 253 ALA B C 1
ATOM 7206 O O . ALA B 1 253 ? 4.262 -29.797 -21.906 1 97.88 253 ALA B O 1
ATOM 7207 N N . CYS B 1 254 ? 3.713 -31.938 -22.266 1 97.56 254 CYS B N 1
ATOM 7208 C CA . CYS B 1 254 ? 3.555 -31.75 -23.703 1 97.56 254 CYS B CA 1
ATOM 7209 C C . CYS B 1 254 ? 2.418 -30.781 -24.016 1 97.56 254 CYS B C 1
ATOM 7211 O O . CYS B 1 254 ? 2.471 -30.047 -25 1 97.56 254 CYS B O 1
ATOM 7213 N N . GLN B 1 255 ? 1.425 -30.828 -23.172 1 96.88 255 GLN B N 1
ATOM 7214 C CA . GLN B 1 255 ? 0.318 -29.906 -23.406 1 96.88 255 GLN B CA 1
ATOM 7215 C C . GLN B 1 255 ? 0.784 -28.453 -23.328 1 96.88 255 GLN B C 1
ATOM 7217 O O . GLN B 1 255 ? 0.418 -27.641 -24.172 1 96.88 255 GLN B O 1
ATOM 7222 N N . ALA B 1 256 ? 1.597 -28.172 -22.359 1 96 256 ALA B N 1
ATOM 7223 C CA . ALA B 1 256 ? 2.16 -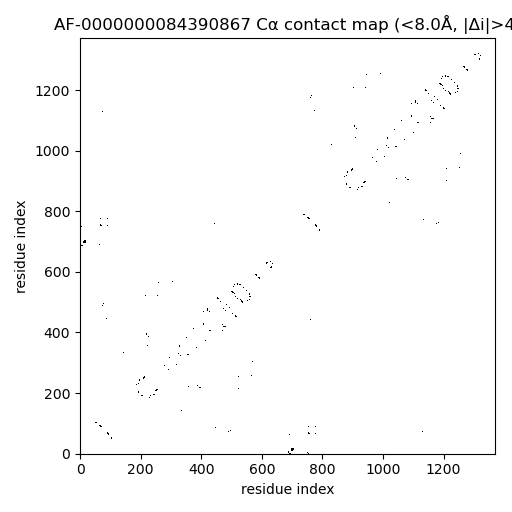26.828 -22.266 1 96 256 ALA B CA 1
ATOM 7224 C C . ALA B 1 256 ? 3.068 -26.516 -23.453 1 96 256 ALA B C 1
ATOM 7226 O O . ALA B 1 256 ? 3.064 -25.406 -23.969 1 96 256 ALA B O 1
ATOM 7227 N N . TYR B 1 257 ? 3.799 -27.484 -23.891 1 95.5 257 TYR B N 1
ATOM 7228 C CA . TYR B 1 257 ? 4.797 -27.328 -24.938 1 95.5 257 TYR B CA 1
ATOM 7229 C C . TYR B 1 257 ? 4.133 -27.094 -26.297 1 95.5 257 TYR B C 1
ATOM 7231 O O . TYR B 1 257 ? 4.781 -26.641 -27.234 1 95.5 257 TYR B O 1
ATOM 7239 N N . ARG B 1 258 ? 2.895 -27.328 -26.438 1 93.25 258 ARG B N 1
ATOM 7240 C CA . ARG B 1 258 ? 2.146 -27.062 -27.672 1 93.25 258 ARG B CA 1
ATOM 7241 C C . ARG B 1 258 ? 2.242 -25.594 -28.062 1 93.25 258 ARG B C 1
ATOM 7243 O O . ARG B 1 258 ? 2.098 -25.266 -29.25 1 93.25 258 ARG B O 1
ATOM 7250 N N . SER B 1 259 ? 2.422 -24.812 -27.047 1 90.06 259 SER B N 1
ATOM 7251 C CA . SER B 1 259 ? 2.562 -23.375 -27.328 1 90.06 259 SER B CA 1
ATOM 7252 C C . SER B 1 259 ? 3.777 -23.109 -28.203 1 90.06 259 SER B C 1
ATOM 7254 O O . SER B 1 259 ? 3.828 -22.094 -28.906 1 90.06 259 SER B O 1
ATOM 7256 N N . TYR B 1 260 ? 4.691 -24.031 -28.25 1 89.31 260 TYR B N 1
ATOM 7257 C CA . TYR B 1 260 ? 5.922 -23.859 -29.016 1 89.31 260 TYR B CA 1
ATOM 7258 C C . TYR B 1 260 ? 5.941 -24.766 -30.234 1 89.31 260 TYR B C 1
ATOM 7260 O O . TYR B 1 260 ? 6.504 -24.422 -31.281 1 89.31 260 TYR B O 1
ATOM 7268 N N . ASP B 1 261 ? 5.402 -25.953 -30.062 1 91.25 261 ASP B N 1
ATOM 7269 C CA . ASP B 1 261 ? 5.406 -26.969 -31.094 1 91.25 261 ASP B CA 1
ATOM 7270 C C . ASP B 1 261 ? 4.098 -27.766 -31.109 1 91.25 261 ASP B C 1
ATOM 7272 O O . ASP B 1 261 ? 3.855 -28.578 -30.203 1 91.25 261 ASP B O 1
ATOM 7276 N N . LEU B 1 262 ? 3.355 -27.75 -32.156 1 89.5 262 LEU B N 1
ATOM 7277 C CA . LEU B 1 262 ? 2.029 -28.344 -32.25 1 89.5 262 LEU B CA 1
ATOM 7278 C C . LEU B 1 262 ? 2.125 -29.859 -32.344 1 89.5 262 LEU B C 1
ATOM 7280 O O . LEU B 1 262 ? 1.147 -30.578 -32.094 1 89.5 262 LEU B O 1
ATOM 7284 N N . GLU B 1 263 ? 3.289 -30.344 -32.688 1 91.31 263 GLU B N 1
ATOM 7285 C CA . GLU B 1 263 ? 3.479 -31.781 -32.719 1 91.31 263 GLU B CA 1
ATOM 7286 C C . GLU B 1 263 ? 3.324 -32.406 -31.344 1 91.31 263 GLU B C 1
ATOM 7288 O O . GLU B 1 263 ? 3.051 -33.594 -31.219 1 91.31 263 GLU B O 1
ATOM 7293 N N . ALA B 1 264 ? 3.492 -31.594 -30.422 1 95.06 264 ALA B N 1
ATOM 7294 C CA . ALA B 1 264 ? 3.396 -32.062 -29.031 1 95.06 264 ALA B CA 1
ATOM 7295 C C . ALA B 1 264 ? 1.985 -32.562 -28.719 1 95.06 264 ALA B C 1
ATOM 7297 O O . ALA B 1 264 ? 1.777 -33.281 -27.734 1 95.06 264 ALA B O 1
ATOM 7298 N N . THR B 1 265 ? 1.005 -32.156 -29.516 1 93.5 265 THR B N 1
ATOM 7299 C CA . THR B 1 265 ? -0.355 -32.656 -29.328 1 93.5 265 THR B CA 1
ATOM 7300 C C . THR B 1 265 ? -0.402 -34.188 -29.422 1 93.5 265 THR B C 1
ATOM 7302 O O . THR B 1 265 ? -0.907 -34.844 -28.516 1 93.5 265 THR B O 1
ATOM 7305 N N . ALA B 1 266 ? 0.167 -34.625 -30.453 1 93.56 266 ALA B N 1
ATOM 7306 C CA . ALA B 1 266 ? 0.171 -36.062 -30.672 1 93.56 266 ALA B CA 1
ATOM 7307 C C . ALA B 1 266 ? 1.003 -36.781 -29.609 1 93.56 266 ALA B C 1
ATOM 7309 O O . ALA B 1 266 ? 0.636 -37.875 -29.141 1 93.56 266 ALA B O 1
ATOM 7310 N N . TRP B 1 267 ? 2.104 -36.188 -29.266 1 97 267 TRP B N 1
ATOM 7311 C CA . TRP B 1 267 ? 2.957 -36.781 -28.25 1 97 267 TRP B CA 1
ATOM 7312 C C . TRP B 1 267 ? 2.213 -36.906 -26.922 1 97 267 TRP B C 1
ATOM 7314 O O . TRP B 1 267 ? 2.314 -37.938 -26.234 1 97 267 TRP B O 1
ATOM 7324 N N . SER B 1 268 ? 1.479 -35.844 -26.547 1 97.12 268 SER B N 1
ATOM 7325 C CA . SER B 1 268 ? 0.772 -35.844 -25.281 1 97.12 268 SER B CA 1
ATOM 7326 C C . SER B 1 268 ? -0.188 -37 -25.156 1 97.12 268 SER B C 1
ATOM 7328 O O . SER B 1 268 ? -0.225 -37.688 -24.125 1 97.12 268 SER B O 1
ATOM 7330 N N . TYR B 1 269 ? -0.914 -37.312 -26.172 1 95.88 269 TYR B N 1
ATOM 7331 C CA . TYR B 1 269 ? -1.873 -38.406 -26.156 1 95.88 269 TYR B CA 1
ATOM 7332 C C . TYR B 1 269 ? -1.16 -39.75 -26.156 1 95.88 269 TYR B C 1
ATOM 7334 O O . TYR B 1 269 ? -1.593 -40.688 -25.484 1 95.88 269 TYR B O 1
ATOM 7342 N N . SER B 1 270 ? -0.069 -39.812 -26.938 1 97.69 270 SER B N 1
ATOM 7343 C CA . SER B 1 270 ? 0.697 -41.062 -26.969 1 97.69 270 SER B CA 1
ATOM 7344 C C . SER B 1 270 ? 1.283 -41.406 -25.594 1 97.69 270 SER B C 1
ATOM 7346 O O . SER B 1 270 ? 1.256 -42.531 -25.156 1 97.69 270 SER B O 1
ATOM 7348 N N . PHE B 1 271 ? 1.79 -40.406 -24.969 1 98.5 271 PHE B N 1
ATOM 7349 C CA . PHE B 1 271 ? 2.346 -40.562 -23.641 1 98.5 271 PHE B CA 1
ATOM 7350 C C . PHE B 1 271 ? 1.252 -40.938 -22.641 1 98.5 271 PHE B C 1
ATOM 7352 O O . PHE B 1 271 ? 1.482 -41.719 -21.719 1 98.5 271 PHE B O 1
ATOM 7359 N N . TYR B 1 272 ? 0.093 -40.344 -22.766 1 98.19 272 TYR B N 1
ATOM 7360 C CA . TYR B 1 272 ? -1.031 -40.656 -21.906 1 98.19 272 TYR B CA 1
ATOM 7361 C C . TYR B 1 272 ? -1.402 -42.156 -22.016 1 98.19 272 TYR B C 1
ATOM 7363 O O . TYR B 1 272 ? -1.572 -42.844 -21 1 98.19 272 TYR B O 1
ATOM 7371 N N . ASP B 1 273 ? -1.467 -42.625 -23.234 1 97.69 273 ASP B N 1
ATOM 7372 C CA . ASP B 1 273 ? -1.809 -44.031 -23.484 1 97.69 273 ASP B CA 1
ATOM 7373 C C . ASP B 1 273 ? -0.749 -44.969 -22.906 1 97.69 273 ASP B C 1
ATOM 7375 O O . ASP B 1 273 ? -1.078 -45.969 -22.281 1 97.69 273 ASP B O 1
ATOM 7379 N N . GLU B 1 274 ? 0.46 -44.594 -23.156 1 98.44 274 GLU B N 1
ATOM 7380 C CA . GLU B 1 274 ? 1.544 -45.406 -22.609 1 98.44 274 GLU B CA 1
ATOM 7381 C C . GLU B 1 274 ? 1.494 -45.438 -21.078 1 98.44 274 GLU B C 1
ATOM 7383 O O . GLU B 1 274 ? 1.678 -46.469 -20.469 1 98.44 274 GLU B O 1
ATOM 7388 N N . ALA B 1 275 ? 1.282 -44.281 -20.484 1 98.31 275 ALA B N 1
ATOM 7389 C CA . ALA B 1 275 ? 1.227 -44.188 -19.016 1 98.31 275 ALA B CA 1
ATOM 7390 C C . ALA B 1 275 ? 0.083 -45.031 -18.469 1 98.31 275 ALA B C 1
ATOM 7392 O O . ALA B 1 275 ? 0.232 -45.688 -17.422 1 98.31 275 ALA B O 1
ATOM 7393 N N . GLU B 1 276 ? -1.051 -45.062 -19.109 1 97.62 276 GLU B N 1
ATOM 7394 C CA . GLU B 1 276 ? -2.186 -45.875 -18.688 1 97.62 276 GLU B CA 1
ATOM 7395 C C . GLU B 1 276 ? -1.846 -47.375 -18.703 1 97.62 276 GLU B C 1
ATOM 7397 O O . GLU B 1 276 ? -2.188 -48.094 -17.781 1 97.62 276 GLU B O 1
ATOM 7402 N N . GLN B 1 277 ? -1.182 -47.75 -19.75 1 97.06 277 GLN B N 1
ATOM 7403 C CA . GLN B 1 277 ? -0.768 -49.156 -19.875 1 97.06 277 GLN B CA 1
ATOM 7404 C C . GLN B 1 277 ? 0.226 -49.531 -18.781 1 97.06 277 GLN B C 1
ATOM 7406 O O . GLN B 1 277 ? 0.12 -50.594 -18.172 1 97.06 277 GLN B O 1
ATOM 7411 N N . LEU B 1 278 ? 1.163 -48.656 -18.625 1 96.81 278 LEU B N 1
ATOM 7412 C CA . LEU B 1 278 ? 2.172 -48.906 -17.594 1 96.81 278 LEU B CA 1
ATOM 7413 C C . LEU B 1 278 ? 1.537 -48.938 -16.219 1 96.81 278 LEU B C 1
ATOM 7415 O O . LEU B 1 278 ? 1.949 -49.75 -15.359 1 96.81 278 LEU B O 1
ATOM 7419 N N . LEU B 1 279 ? 0.583 -48.062 -15.953 1 96.44 279 LEU B N 1
ATOM 7420 C CA . LEU B 1 279 ? -0.111 -48.031 -14.672 1 96.44 279 LEU B CA 1
ATOM 7421 C C . LEU B 1 279 ? -0.844 -49.344 -14.422 1 96.44 279 LEU B C 1
ATOM 7423 O O . LEU B 1 279 ? -0.811 -49.875 -13.312 1 96.44 279 LEU B O 1
ATOM 7427 N N . GLU B 1 280 ? -1.482 -49.875 -15.414 1 94.12 280 GLU B N 1
ATOM 7428 C CA . GLU B 1 280 ? -2.164 -51.156 -15.297 1 94.12 280 GLU B CA 1
ATOM 7429 C C . GLU B 1 280 ? -1.182 -52.281 -14.945 1 94.12 280 GLU B C 1
ATOM 7431 O O . GLU B 1 280 ? -1.477 -53.125 -14.109 1 94.12 280 GLU B O 1
ATOM 7436 N N . GLN B 1 281 ? -0.068 -52.188 -15.586 1 92.62 281 GLN B N 1
ATOM 7437 C CA . GLN B 1 281 ? 0.966 -53.188 -15.336 1 92.62 281 GLN B CA 1
ATOM 7438 C C . GLN B 1 281 ? 1.497 -53.094 -13.906 1 92.62 281 GLN B C 1
ATOM 7440 O O . GLN B 1 281 ? 1.65 -54.094 -13.227 1 92.62 281 GLN B O 1
ATOM 7445 N N . GLU B 1 282 ? 1.776 -51.844 -13.508 1 89.69 282 GLU B N 1
ATOM 7446 C CA . GLU B 1 282 ? 2.316 -51.625 -12.164 1 89.69 282 GLU B CA 1
ATOM 7447 C C . GLU B 1 282 ? 1.301 -52 -11.094 1 89.69 282 GLU B C 1
ATOM 7449 O O . GLU B 1 282 ? 1.666 -52.562 -10.047 1 89.69 282 GLU B O 1
ATOM 7454 N N . THR B 1 283 ? 0.101 -51.688 -11.297 1 86.38 283 THR B N 1
ATOM 7455 C CA . THR B 1 283 ? -0.955 -52.031 -10.352 1 86.38 283 THR B CA 1
ATOM 7456 C C . THR B 1 283 ? -1.102 -53.531 -10.242 1 86.38 283 THR B C 1
ATOM 7458 O O . THR B 1 283 ? -1.293 -54.062 -9.148 1 86.38 283 THR B O 1
ATOM 7461 N N . ALA B 1 284 ? -0.985 -54.188 -11.336 1 85.75 284 ALA B N 1
ATOM 7462 C CA . ALA B 1 284 ? -1.078 -55.625 -11.352 1 85.75 284 ALA B CA 1
ATOM 7463 C C . ALA B 1 284 ? 0.075 -56.281 -10.578 1 85.75 284 ALA B C 1
ATOM 7465 O O . ALA B 1 284 ? -0.085 -57.344 -9.969 1 85.75 284 ALA B O 1
ATOM 7466 N N . LEU B 1 285 ? 1.179 -55.625 -10.633 1 85.31 285 LEU B N 1
ATOM 7467 C CA . LEU B 1 285 ? 2.369 -56.156 -9.969 1 85.31 285 LEU B CA 1
ATOM 7468 C C . LEU B 1 285 ? 2.41 -55.719 -8.508 1 85.31 285 LEU B C 1
ATOM 7470 O O . LEU B 1 285 ? 3.297 -56.125 -7.762 1 85.31 285 LEU B O 1
ATOM 7474 N N . GLY B 1 286 ? 1.432 -54.906 -8.07 1 77.06 286 GLY B N 1
ATOM 7475 C CA . GLY B 1 286 ? 1.35 -54.469 -6.688 1 77.06 286 GLY B CA 1
ATOM 7476 C C . GLY B 1 286 ? 2.389 -53.406 -6.34 1 77.06 286 GLY B C 1
ATOM 7477 O O . GLY B 1 286 ? 2.768 -53.25 -5.172 1 77.06 286 GLY B O 1
ATOM 7478 N N . MET B 1 287 ? 2.916 -52.75 -7.305 1 75.62 287 MET B N 1
ATOM 7479 C CA . MET B 1 287 ? 3.916 -51.719 -7.062 1 75.62 287 MET B CA 1
ATOM 7480 C C . MET B 1 287 ? 3.26 -50.438 -6.586 1 75.62 287 MET B C 1
ATOM 7482 O O . MET B 1 287 ? 2.295 -49.969 -7.191 1 75.62 287 MET B O 1
ATOM 7486 N N . SER B 1 288 ? 3.57 -50.031 -5.328 1 81.81 288 SER B N 1
ATOM 7487 C CA . SER B 1 288 ? 3.002 -48.844 -4.715 1 81.81 288 SER B CA 1
ATOM 7488 C C . SER B 1 288 ? 4.094 -47.906 -4.195 1 81.81 288 SER B C 1
ATOM 7490 O O . SER B 1 288 ? 4.602 -48.094 -3.088 1 81.81 288 SER B O 1
ATOM 7492 N N . THR B 1 289 ? 4.523 -47 -5.051 1 86.56 289 THR B N 1
ATOM 7493 C CA . THR B 1 289 ? 5.59 -46.062 -4.672 1 86.56 289 THR B CA 1
ATOM 7494 C C . THR B 1 289 ? 5.113 -44.625 -4.781 1 86.56 289 THR B C 1
ATOM 7496 O O . THR B 1 289 ? 4.059 -44.344 -5.363 1 86.56 289 THR B O 1
ATOM 7499 N N . PRO B 1 290 ? 5.875 -43.75 -4.195 1 89.44 290 PRO B N 1
ATOM 7500 C CA . PRO B 1 290 ? 5.543 -42.344 -4.355 1 89.44 290 PRO B CA 1
ATOM 7501 C C . PRO B 1 290 ? 5.539 -41.906 -5.816 1 89.44 290 PRO B C 1
ATOM 7503 O O . PRO B 1 290 ? 4.766 -41.031 -6.195 1 89.44 290 PRO B O 1
ATOM 7506 N N . ASN B 1 291 ? 6.352 -42.531 -6.605 1 93.19 291 ASN B N 1
ATOM 7507 C CA . ASN B 1 291 ? 6.367 -42.219 -8.031 1 93.19 291 ASN B CA 1
ATOM 7508 C C . ASN B 1 291 ? 5.02 -42.531 -8.68 1 93.19 291 ASN B C 1
ATOM 7510 O O . ASN B 1 291 ? 4.574 -41.781 -9.562 1 93.19 291 ASN B O 1
ATOM 7514 N N . THR B 1 292 ? 4.461 -43.594 -8.219 1 95 292 THR B N 1
ATOM 7515 C CA . THR B 1 292 ? 3.174 -44 -8.773 1 95 292 THR B CA 1
ATOM 7516 C C . THR B 1 292 ? 2.09 -42.969 -8.414 1 95 292 THR B C 1
ATOM 7518 O O . THR B 1 292 ? 1.24 -42.656 -9.25 1 95 292 THR B O 1
ATOM 7521 N N . VAL B 1 293 ? 2.135 -42.531 -7.172 1 93.19 293 VAL B N 1
ATOM 7522 C CA . VAL B 1 293 ? 1.171 -41.531 -6.734 1 93.19 293 VAL B CA 1
ATOM 7523 C C . VAL B 1 293 ? 1.309 -40.281 -7.594 1 93.19 293 VAL B C 1
ATOM 7525 O O . VAL B 1 293 ? 0.316 -39.75 -8.109 1 93.19 293 VAL B O 1
ATOM 7528 N N . ALA B 1 294 ? 2.543 -39.781 -7.734 1 95.31 294 ALA B N 1
ATOM 7529 C CA . ALA B 1 294 ? 2.807 -38.625 -8.547 1 95.31 294 ALA B CA 1
ATOM 7530 C C . ALA B 1 294 ? 2.324 -38.812 -9.984 1 95.31 294 ALA B C 1
ATOM 7532 O O . ALA B 1 294 ? 1.715 -37.906 -10.57 1 95.31 294 ALA B O 1
ATOM 7533 N N . ALA B 1 295 ? 2.592 -39.969 -10.508 1 97.56 295 ALA B N 1
ATOM 7534 C CA . ALA B 1 295 ? 2.201 -40.281 -11.875 1 97.56 295 ALA B CA 1
ATOM 7535 C C . ALA B 1 295 ? 0.686 -40.219 -12.047 1 97.56 295 ALA B C 1
ATOM 7537 O O . ALA B 1 295 ? 0.183 -39.719 -13.047 1 97.56 295 ALA B O 1
ATOM 7538 N N . MET B 1 296 ? -0.022 -40.75 -11.086 1 96.56 296 MET B N 1
ATOM 7539 C CA . MET B 1 296 ? -1.48 -40.781 -11.156 1 96.56 296 MET B CA 1
ATOM 7540 C C . MET B 1 296 ? -2.041 -39.344 -11.117 1 96.56 296 MET B C 1
ATOM 7542 O O . MET B 1 296 ? -3.037 -39.062 -11.781 1 96.56 296 MET B O 1
ATOM 7546 N N . ILE B 1 297 ? -1.432 -38.5 -10.352 1 95.75 297 ILE B N 1
ATOM 7547 C CA . ILE B 1 297 ? -1.875 -37.125 -10.289 1 95.75 297 ILE B CA 1
ATOM 7548 C C . ILE B 1 297 ? -1.636 -36.438 -11.633 1 95.75 297 ILE B C 1
ATOM 7550 O O . ILE B 1 297 ? -2.502 -35.719 -12.133 1 95.75 297 ILE B O 1
ATOM 7554 N N . TYR B 1 298 ? -0.482 -36.688 -12.242 1 97.94 298 TYR B N 1
ATOM 7555 C CA . TYR B 1 298 ? -0.223 -36.125 -13.57 1 97.94 298 TYR B CA 1
ATOM 7556 C C . TYR B 1 298 ? -1.237 -36.656 -14.578 1 97.94 298 TYR B C 1
ATOM 7558 O O . TYR B 1 298 ? -1.663 -35.938 -15.477 1 97.94 298 TYR B O 1
ATOM 7566 N N . LEU B 1 299 ? -1.561 -37.938 -14.445 1 97.94 299 LEU B N 1
ATOM 7567 C CA . LEU B 1 299 ? -2.568 -38.5 -15.328 1 97.94 299 LEU B CA 1
ATOM 7568 C C . LEU B 1 299 ? -3.914 -37.812 -15.141 1 97.94 299 LEU B C 1
ATOM 7570 O O . LEU B 1 299 ? -4.621 -37.531 -16.109 1 97.94 299 LEU B O 1
ATOM 7574 N N . SER B 1 300 ? -4.215 -37.594 -13.914 1 95.69 300 SER B N 1
ATOM 7575 C CA . SER B 1 300 ? -5.453 -36.875 -13.625 1 95.69 300 SER B CA 1
ATOM 7576 C C . SER B 1 300 ? -5.453 -35.5 -14.266 1 95.69 300 SER B C 1
ATOM 7578 O O . SER B 1 300 ? -6.434 -35.094 -14.898 1 95.69 300 SER B O 1
ATOM 7580 N N . MET B 1 301 ? -4.367 -34.781 -14.133 1 95.69 301 MET B N 1
ATOM 7581 C CA . MET B 1 301 ? -4.23 -33.438 -14.719 1 95.69 301 MET B CA 1
ATOM 7582 C C . MET B 1 301 ? -4.363 -33.5 -16.234 1 95.69 301 MET B C 1
ATOM 7584 O O . MET B 1 301 ? -5.078 -32.688 -16.828 1 95.69 301 MET B O 1
ATOM 7588 N N . SER B 1 302 ? -3.641 -34.406 -16.812 1 97.31 302 SER B N 1
ATOM 7589 C CA . SER B 1 302 ? -3.658 -34.562 -18.266 1 97.31 302 SER B CA 1
ATOM 7590 C C . SER B 1 302 ? -5.062 -34.875 -18.766 1 97.31 302 SER B C 1
ATOM 7592 O O . SER B 1 302 ? -5.527 -34.312 -19.75 1 97.31 302 SER B O 1
ATOM 7594 N N . ALA B 1 303 ? -5.691 -35.812 -18.094 1 96.31 303 ALA B N 1
ATOM 7595 C CA . ALA B 1 303 ? -7.031 -36.219 -18.5 1 96.31 303 ALA B CA 1
ATOM 7596 C C . ALA B 1 303 ? -8.008 -35.062 -18.406 1 96.31 303 ALA B C 1
ATOM 7598 O O . ALA B 1 303 ? -8.883 -34.906 -19.266 1 96.31 303 ALA B O 1
ATOM 7599 N N . THR B 1 304 ? -7.91 -34.312 -17.391 1 94.12 304 THR B N 1
ATOM 7600 C CA . THR B 1 304 ? -8.781 -33.156 -17.234 1 94.12 304 THR B CA 1
ATOM 7601 C C . THR B 1 304 ? -8.641 -32.188 -18.406 1 94.12 304 THR B C 1
ATOM 7603 O O . THR B 1 304 ? -9.641 -31.766 -18.984 1 94.12 304 THR B O 1
ATOM 7606 N N . CYS B 1 305 ? -7.453 -31.891 -18.812 1 95.06 305 CYS B N 1
ATOM 7607 C CA . CYS B 1 305 ? -7.211 -30.875 -19.828 1 95.06 305 CYS B CA 1
ATOM 7608 C C . CYS B 1 305 ? -7.402 -31.438 -21.234 1 95.06 305 CYS B C 1
ATOM 7610 O O . CYS B 1 305 ? -7.66 -30.688 -22.188 1 95.06 305 CYS B O 1
ATOM 7612 N N . HIS B 1 306 ? -7.176 -32.812 -21.359 1 94.25 306 HIS B N 1
ATOM 7613 C CA . HIS B 1 306 ? -7.547 -33.469 -22.609 1 94.25 306 HIS B CA 1
ATOM 7614 C C . HIS B 1 306 ? -9.055 -33.375 -22.844 1 94.25 306 HIS B C 1
ATOM 7616 O O . HIS B 1 306 ? -9.508 -33.375 -23.984 1 94.25 306 HIS B O 1
ATOM 7622 N N . ALA B 1 307 ? -9.781 -33.438 -21.75 1 93.5 307 ALA B N 1
ATOM 7623 C CA . ALA B 1 307 ? -11.227 -33.281 -21.75 1 93.5 307 ALA B CA 1
ATOM 7624 C C . ALA B 1 307 ? -11.906 -34.281 -22.656 1 93.5 307 ALA B C 1
ATOM 7626 O O . ALA B 1 307 ? -12.734 -33.938 -23.5 1 93.5 307 ALA B O 1
ATOM 7627 N N . LYS B 1 308 ? -11.508 -35.562 -22.531 1 91.81 308 LYS B N 1
ATOM 7628 C CA . LYS B 1 308 ? -12.062 -36.625 -23.359 1 91.81 308 LYS B CA 1
ATOM 7629 C C . LYS B 1 308 ? -13.047 -37.469 -22.562 1 91.81 308 LYS B C 1
ATOM 7631 O O . LYS B 1 308 ? -13.844 -38.219 -23.141 1 91.81 308 LYS B O 1
ATOM 7636 N N . SER B 1 309 ? -12.945 -37.375 -21.281 1 90.81 309 SER B N 1
ATOM 7637 C CA . SER B 1 309 ? -13.758 -38.219 -20.422 1 90.81 309 SER B CA 1
ATOM 7638 C C . SER B 1 309 ? -14.219 -37.438 -19.188 1 90.81 309 SER B C 1
ATOM 7640 O O . SER B 1 309 ? -13.461 -36.656 -18.609 1 90.81 309 SER B O 1
ATOM 7642 N N . THR B 1 310 ? -15.453 -37.75 -18.766 1 89.25 310 THR B N 1
ATOM 7643 C CA . THR B 1 310 ? -16.016 -37.094 -17.594 1 89.25 310 THR B CA 1
ATOM 7644 C C . THR B 1 310 ? -15.547 -37.781 -16.312 1 89.25 310 THR B C 1
ATOM 7646 O O . THR B 1 310 ? -15.688 -37.219 -15.219 1 89.25 310 THR B O 1
ATOM 7649 N N . THR B 1 311 ? -14.891 -38.875 -16.438 1 90.75 311 THR B N 1
ATOM 7650 C CA . THR B 1 311 ? -14.648 -39.625 -15.211 1 90.75 311 THR B CA 1
ATOM 7651 C C . THR B 1 311 ? -13.164 -39.938 -15.055 1 90.75 311 THR B C 1
ATOM 7653 O O . THR B 1 311 ? -12.68 -40.156 -13.938 1 90.75 311 THR B O 1
ATOM 7656 N N . ALA B 1 312 ? -12.438 -40.031 -16.125 1 93.19 312 ALA B N 1
ATOM 7657 C CA . ALA B 1 312 ? -11.055 -40.5 -16.094 1 93.19 312 ALA B CA 1
ATOM 7658 C C . ALA B 1 312 ? -10.227 -39.688 -15.094 1 93.19 312 ALA B C 1
ATOM 7660 O O . ALA B 1 312 ? -9.461 -40.281 -14.312 1 93.19 312 ALA B O 1
ATOM 7661 N N . ALA B 1 313 ? -10.359 -38.438 -15.18 1 93.81 313 ALA B N 1
ATOM 7662 C CA . ALA B 1 313 ? -9.578 -37.562 -14.305 1 93.81 313 ALA B CA 1
ATOM 7663 C C . ALA B 1 313 ? -9.875 -37.844 -12.836 1 93.81 313 ALA B C 1
ATOM 7665 O O . ALA B 1 313 ? -8.953 -37.969 -12.031 1 93.81 313 ALA B O 1
ATOM 7666 N N . THR B 1 314 ? -11.102 -38 -12.453 1 91.44 314 THR B N 1
ATOM 7667 C CA . THR B 1 314 ? -11.516 -38.25 -11.078 1 91.44 314 THR B CA 1
ATOM 7668 C C . THR B 1 314 ? -11.062 -39.625 -10.633 1 91.44 314 THR B C 1
ATOM 7670 O O . THR B 1 314 ? -10.672 -39.812 -9.477 1 91.44 314 THR B O 1
ATOM 7673 N N . GLU B 1 315 ? -11.195 -40.531 -11.516 1 93.56 315 GLU B N 1
ATOM 7674 C CA . GLU B 1 315 ? -10.773 -41.906 -11.188 1 93.56 315 GLU B CA 1
ATOM 7675 C C . GLU B 1 315 ? -9.289 -41.938 -10.859 1 93.56 315 GLU B C 1
ATOM 7677 O O . GLU B 1 315 ? -8.891 -42.562 -9.859 1 93.56 315 GLU B O 1
ATOM 7682 N N . HIS B 1 316 ? -8.477 -41.344 -11.711 1 95.31 316 HIS B N 1
ATOM 7683 C CA . HIS B 1 316 ? -7.043 -41.312 -11.445 1 95.31 316 HIS B CA 1
ATOM 7684 C C . HIS B 1 316 ? -6.75 -40.625 -10.109 1 95.31 316 HIS B C 1
ATOM 7686 O O . HIS B 1 316 ? -5.898 -41.094 -9.352 1 95.31 316 HIS B O 1
ATOM 7692 N N . LEU B 1 317 ? -7.422 -39.562 -9.867 1 93.31 317 LEU B N 1
ATOM 7693 C CA . LEU B 1 317 ? -7.188 -38.812 -8.633 1 93.31 317 LEU B CA 1
ATOM 7694 C C . LEU B 1 317 ? -7.598 -39.625 -7.414 1 93.31 317 LEU B C 1
ATOM 7696 O O . LEU B 1 317 ? -6.867 -39.688 -6.426 1 93.31 317 LEU B O 1
ATOM 7700 N N . ASP B 1 318 ? -8.75 -40.219 -7.453 1 90.56 318 ASP B N 1
ATOM 7701 C CA . ASP B 1 318 ? -9.219 -41.062 -6.348 1 90.56 318 ASP B CA 1
ATOM 7702 C C . ASP B 1 318 ? -8.25 -42.188 -6.059 1 90.56 318 ASP B C 1
ATOM 7704 O O . ASP B 1 318 ? -7.945 -42.469 -4.895 1 90.56 318 ASP B O 1
ATOM 7708 N N . HIS B 1 319 ? -7.805 -42.781 -7.113 1 91.56 319 HIS B N 1
ATOM 7709 C CA . HIS B 1 319 ? -6.84 -43.875 -6.949 1 91.56 319 HIS B CA 1
ATOM 7710 C C . HIS B 1 319 ? -5.535 -43.344 -6.352 1 91.56 319 HIS B C 1
ATOM 7712 O O . HIS B 1 319 ? -4.898 -44.031 -5.555 1 91.56 319 HIS B O 1
ATOM 7718 N N . ALA B 1 320 ? -5.125 -42.219 -6.801 1 91.94 320 ALA B N 1
ATOM 7719 C CA . ALA B 1 320 ? -3.912 -41.625 -6.246 1 91.94 320 ALA B CA 1
ATOM 7720 C C . ALA B 1 320 ? -4.055 -41.375 -4.75 1 91.94 320 ALA B C 1
ATOM 7722 O O . ALA B 1 320 ? -3.135 -41.625 -3.977 1 91.94 320 ALA B O 1
ATOM 7723 N N . ILE B 1 321 ? -5.18 -40.812 -4.328 1 88.62 321 ILE B N 1
ATOM 7724 C CA . ILE B 1 321 ? -5.445 -40.531 -2.926 1 88.62 321 ILE B CA 1
ATOM 7725 C C . ILE B 1 321 ? -5.449 -41.812 -2.111 1 88.62 321 ILE B C 1
ATOM 7727 O O . ILE B 1 321 ? -4.82 -41.875 -1.052 1 88.62 321 ILE B O 1
ATOM 7731 N N . ASP B 1 322 ? -6.133 -42.781 -2.645 1 87.69 322 ASP B N 1
ATOM 7732 C CA . ASP B 1 322 ? -6.199 -44.094 -1.964 1 87.69 322 ASP B CA 1
ATOM 7733 C C . ASP B 1 322 ? -4.805 -44.688 -1.796 1 87.69 322 ASP B C 1
ATOM 7735 O O . ASP B 1 322 ? -4.477 -45.219 -0.731 1 87.69 322 ASP B O 1
ATOM 7739 N N . LEU B 1 323 ? -4.098 -44.625 -2.879 1 89.38 323 LEU B N 1
ATOM 7740 C CA . LEU B 1 323 ? -2.742 -45.156 -2.814 1 89.38 323 LEU B CA 1
ATOM 7741 C C . LEU B 1 323 ? -1.888 -44.375 -1.828 1 89.38 323 LEU B C 1
ATOM 7743 O O . LEU B 1 323 ? -1.108 -44.969 -1.071 1 89.38 323 LEU B O 1
ATOM 7747 N N . ALA B 1 324 ? -1.943 -43.094 -1.907 1 86.75 324 ALA B N 1
ATOM 7748 C CA . ALA B 1 324 ? -1.185 -42.25 -0.996 1 86.75 324 ALA B CA 1
ATOM 7749 C C . ALA B 1 324 ? -1.494 -42.562 0.459 1 86.75 324 ALA B C 1
ATOM 7751 O O . ALA B 1 324 ? -0.588 -42.656 1.291 1 86.75 324 ALA B O 1
ATOM 7752 N N . LYS B 1 325 ? -2.713 -42.75 0.77 1 82.19 325 LYS B N 1
ATOM 7753 C CA . LYS B 1 325 ? -3.121 -43.125 2.115 1 82.19 325 LYS B CA 1
ATOM 7754 C C . LYS B 1 325 ? -2.547 -44.5 2.488 1 82.19 325 LYS B C 1
ATOM 7756 O O . LYS B 1 325 ? -2.055 -44.688 3.602 1 82.19 325 LYS B O 1
ATOM 7761 N N . SER B 1 326 ? -2.643 -45.344 1.553 1 83.56 326 SER B N 1
ATOM 7762 C CA . SER B 1 326 ? -2.23 -46.719 1.795 1 83.56 326 SER B CA 1
ATOM 7763 C C . SER B 1 326 ? -0.735 -46.812 2.086 1 83.56 326 SER B C 1
ATOM 7765 O O . SER B 1 326 ? -0.299 -47.656 2.879 1 83.56 326 SER B O 1
ATOM 7767 N N . ILE B 1 327 ? 0.02 -45.969 1.461 1 80.56 327 ILE B N 1
ATOM 7768 C CA . ILE B 1 327 ? 1.463 -46.062 1.654 1 80.56 327 ILE B CA 1
ATOM 7769 C C . ILE B 1 327 ? 1.893 -45.094 2.758 1 80.56 327 ILE B C 1
ATOM 7771 O O . ILE B 1 327 ? 3.088 -44.906 2.986 1 80.56 327 ILE B O 1
ATOM 7775 N N . GLY B 1 328 ? 0.9 -44.281 3.457 1 75.19 328 GLY B N 1
ATOM 7776 C CA . GLY B 1 328 ? 1.162 -43.5 4.648 1 75.19 328 GLY B CA 1
ATOM 7777 C C . GLY B 1 328 ? 1.633 -42.094 4.336 1 75.19 328 GLY B C 1
ATOM 7778 O O . GLY B 1 328 ? 2.301 -41.469 5.156 1 75.19 328 GLY B O 1
ATOM 7779 N N . LEU B 1 329 ? 1.5 -41.531 3.176 1 76.5 329 LEU B N 1
ATOM 7780 C CA . LEU B 1 329 ? 1.964 -40.188 2.818 1 76.5 329 LEU B CA 1
ATOM 7781 C C . LEU B 1 329 ? 1.285 -39.125 3.678 1 76.5 329 LEU B C 1
ATOM 7783 O O . LEU B 1 329 ? 1.89 -38.125 4 1 76.5 329 LEU B O 1
ATOM 7787 N N . PHE B 1 330 ? 0.086 -39.188 4.055 1 68.44 330 PHE B N 1
ATOM 7788 C CA . PHE B 1 330 ? -0.629 -38.125 4.766 1 68.44 330 PHE B CA 1
ATOM 7789 C C . PHE B 1 330 ? -0.617 -38.375 6.266 1 68.44 330 PHE B C 1
ATOM 7791 O O . PHE B 1 330 ? -1.45 -37.844 7 1 68.44 330 PHE B O 1
ATOM 7798 N N . GLY B 1 331 ? 0.557 -38.938 6.766 1 55.5 331 GLY B N 1
ATOM 7799 C CA . GLY B 1 331 ? 0.692 -39.219 8.188 1 55.5 331 GLY B CA 1
ATOM 7800 C C . GLY B 1 331 ? -0.262 -40.312 8.664 1 55.5 331 GLY B C 1
ATOM 7801 O O . GLY B 1 331 ? -0.306 -40.625 9.852 1 55.5 331 GLY B O 1
ATOM 7802 N N . ILE B 1 332 ? -1.257 -40.562 7.902 1 44.97 332 ILE B N 1
ATOM 7803 C CA . ILE B 1 332 ? -2.176 -41.594 8.336 1 44.97 332 ILE B CA 1
ATOM 7804 C C . ILE B 1 332 ? -1.554 -42.969 8.078 1 44.97 332 ILE B C 1
ATOM 7806 O O . ILE B 1 332 ? -1.573 -43.469 6.949 1 44.97 332 ILE B O 1
ATOM 7810 N N . ALA B 1 333 ? -0.372 -43.125 8.453 1 38.97 333 ALA B N 1
ATOM 7811 C CA . ALA B 1 333 ? 0.17 -44.469 8.211 1 38.97 333 ALA B CA 1
ATOM 7812 C C . ALA B 1 333 ? -0.766 -45.531 8.75 1 38.97 333 ALA B C 1
ATOM 7814 O O . ALA B 1 333 ? -1.305 -45.406 9.852 1 38.97 333 ALA B O 1
ATOM 7815 N N . ASP B 1 334 ? -1.38 -46.281 8 1 36.88 334 ASP B N 1
ATOM 7816 C CA . ASP B 1 334 ? -1.911 -47.531 8.547 1 36.88 334 ASP B CA 1
ATOM 7817 C C . ASP B 1 334 ? -0.915 -48.156 9.5 1 36.88 334 ASP B C 1
ATOM 7819 O O . ASP B 1 334 ? 0.295 -47.969 9.383 1 36.88 334 ASP B O 1
ATOM 7823 N N . GLU B 1 335 ? -1.284 -48.75 10.711 1 37.16 335 GLU B N 1
ATOM 7824 C CA . GLU B 1 335 ? -0.556 -49.5 11.719 1 37.16 335 GLU B CA 1
ATOM 7825 C C . GLU B 1 335 ? 0.603 -50.281 11.102 1 37.16 335 GLU B C 1
ATOM 7827 O O . GLU B 1 335 ? 1.649 -50.438 11.734 1 37.16 335 GLU B O 1
ATOM 7832 N N . GLY B 1 336 ? 0.364 -51.062 10.023 1 33.94 336 GLY B N 1
ATOM 7833 C CA . GLY B 1 336 ? 1.294 -52.094 9.562 1 33.94 336 GLY B CA 1
ATOM 7834 C C . GLY B 1 336 ? 2.514 -51.5 8.867 1 33.94 336 GLY B C 1
ATOM 7835 O O . GLY B 1 336 ? 3.439 -52.25 8.523 1 33.94 336 GLY B O 1
ATOM 7836 N N . MET B 1 337 ? 2.338 -50.469 8.102 1 36.69 337 MET B N 1
ATOM 7837 C CA . MET B 1 337 ? 3.486 -50.125 7.27 1 36.69 337 MET B CA 1
ATOM 7838 C C . MET B 1 337 ? 4.512 -49.344 8.062 1 36.69 337 MET B C 1
ATOM 7840 O O . MET B 1 337 ? 5.465 -48.812 7.488 1 36.69 337 MET B O 1
ATOM 7844 N N . SER B 1 338 ? 4.25 -48.969 9.312 1 35.25 338 SER B N 1
ATOM 7845 C CA . SER B 1 338 ? 5.348 -48.438 10.102 1 35.25 338 SER B CA 1
ATOM 7846 C C . SER B 1 338 ? 6.602 -49.281 9.984 1 35.25 338 SER B C 1
ATOM 7848 O O . SER B 1 338 ? 7.707 -48.844 10.281 1 35.25 338 SER B O 1
ATOM 7850 N N . GLU B 1 339 ? 6.449 -50.656 10.148 1 35.19 339 GLU B N 1
ATOM 7851 C CA . GLU B 1 339 ? 7.516 -51.594 10.391 1 35.19 339 GLU B CA 1
ATOM 7852 C C . GLU B 1 339 ? 8.461 -51.719 9.195 1 35.19 339 GLU B C 1
ATOM 7854 O O . GLU B 1 339 ? 9.586 -52.188 9.328 1 35.19 339 GLU B O 1
ATOM 7859 N N . ARG B 1 340 ? 7.859 -51.688 8.047 1 35.97 340 ARG B N 1
ATOM 7860 C CA . ARG B 1 340 ? 8.781 -52.188 7.027 1 35.97 340 ARG B CA 1
ATOM 7861 C C . ARG B 1 340 ? 9.742 -51.062 6.586 1 35.97 340 ARG B C 1
ATOM 7863 O O . ARG B 1 340 ? 10.297 -51.125 5.488 1 35.97 340 ARG B O 1
ATOM 7870 N N . TRP B 1 341 ? 9.68 -49.844 7.344 1 37.75 341 TRP B N 1
ATOM 7871 C CA . TRP B 1 341 ? 10.773 -49 6.918 1 37.75 341 TRP B CA 1
ATOM 7872 C C . TRP B 1 341 ? 12.125 -49.625 7.258 1 37.75 341 TRP B C 1
ATOM 7874 O O . TRP B 1 341 ? 12.391 -49.969 8.414 1 37.75 341 TRP B O 1
ATOM 7884 N N . PRO B 1 342 ? 12.891 -50.25 6.551 1 33.19 342 PRO B N 1
ATOM 7885 C CA . PRO B 1 342 ? 14.148 -50.844 6.992 1 33.19 342 PRO B CA 1
ATOM 7886 C C . PRO B 1 342 ? 14.867 -50 8.047 1 33.19 342 PRO B C 1
ATOM 7888 O O . PRO B 1 342 ? 14.594 -48.812 8.18 1 33.19 342 PRO B O 1
ATOM 7891 N N . ASP B 1 343 ? 15.953 -50.5 8.758 1 33.91 343 ASP B N 1
ATOM 7892 C CA . ASP B 1 343 ? 16.922 -50.125 9.789 1 33.91 343 ASP B CA 1
ATOM 7893 C C . ASP B 1 343 ? 17.188 -48.625 9.773 1 33.91 343 ASP B C 1
ATOM 7895 O O . ASP B 1 343 ? 16.906 -47.938 8.773 1 33.91 343 ASP B O 1
ATOM 7899 N N . GLY B 1 344 ? 18.375 -48.062 10.523 1 34.25 344 GLY B N 1
ATOM 7900 C CA . GLY B 1 344 ? 18.969 -46.906 11.211 1 34.25 344 GLY B CA 1
ATOM 7901 C C . GLY B 1 344 ? 18.969 -45.656 10.375 1 34.25 344 GLY B C 1
ATOM 7902 O O . GLY B 1 344 ? 18.156 -44.75 10.594 1 34.25 344 GLY B O 1
ATOM 7903 N N . ALA B 1 345 ? 20.312 -45.094 10.008 1 37.59 345 ALA B N 1
ATOM 7904 C CA . ALA B 1 345 ? 20.969 -44 9.289 1 37.59 345 ALA B CA 1
ATOM 7905 C C . ALA B 1 345 ? 20.219 -43.656 8.008 1 37.59 345 ALA B C 1
ATOM 7907 O O . ALA B 1 345 ? 20.344 -42.531 7.484 1 37.59 345 ALA B O 1
ATOM 7908 N N . THR B 1 346 ? 19.938 -44.594 6.988 1 42.16 346 THR B N 1
ATOM 7909 C CA . THR B 1 346 ? 19.906 -44.719 5.535 1 42.16 346 THR B CA 1
ATOM 7910 C C . THR B 1 346 ? 18.75 -43.969 4.93 1 42.16 346 THR B C 1
ATOM 7912 O O . THR B 1 346 ? 18.891 -43.312 3.887 1 42.16 346 THR B O 1
ATOM 7915 N N . ASP B 1 347 ? 17.406 -44.031 4.379 1 59.28 347 ASP B N 1
ATOM 7916 C CA . ASP B 1 347 ? 17.25 -43.5 3.023 1 59.28 347 ASP B CA 1
ATOM 7917 C C . ASP B 1 347 ? 16.688 -42.094 3.043 1 59.28 347 ASP B C 1
ATOM 7919 O O . ASP B 1 347 ? 15.477 -41.875 2.949 1 59.28 347 ASP B O 1
ATOM 7923 N N . PHE B 1 348 ? 17.469 -41.312 3.812 1 70.56 348 PHE B N 1
ATOM 7924 C CA . PHE B 1 348 ? 17.234 -39.875 3.77 1 70.56 348 PHE B CA 1
ATOM 7925 C C . PHE B 1 348 ? 16.672 -39.469 2.414 1 70.56 348 PHE B C 1
ATOM 7927 O O . PHE B 1 348 ? 15.766 -38.656 2.336 1 70.56 348 PHE B O 1
ATOM 7934 N N . LEU B 1 349 ? 17.203 -40.031 1.523 1 80.44 349 LEU B N 1
ATOM 7935 C CA . LEU B 1 349 ? 16.766 -39.656 0.181 1 80.44 349 LEU B CA 1
ATOM 7936 C C . LEU B 1 349 ? 15.336 -40.156 -0.065 1 80.44 349 LEU B C 1
ATOM 7938 O O . LEU B 1 349 ? 14.555 -39.469 -0.736 1 80.44 349 LEU B O 1
ATOM 7942 N N . TRP B 1 350 ? 15.086 -41.344 0.507 1 82.81 350 TRP B N 1
ATOM 7943 C CA . TRP B 1 350 ? 13.727 -41.844 0.373 1 82.81 350 TRP B CA 1
ATOM 7944 C C . TRP B 1 350 ? 12.734 -41 1.146 1 82.81 350 TRP B C 1
ATOM 7946 O O . TRP B 1 350 ? 11.648 -40.688 0.648 1 82.81 350 TRP B O 1
ATOM 7956 N N . GLU B 1 351 ? 13.125 -40.625 2.332 1 77.62 351 GLU B N 1
ATOM 7957 C CA . GLU B 1 351 ? 12.273 -39.75 3.137 1 77.62 351 GLU B CA 1
ATOM 7958 C C . GLU B 1 351 ? 12.047 -38.406 2.447 1 77.62 351 GLU B C 1
ATOM 7960 O O . GLU B 1 351 ? 10.945 -37.875 2.498 1 77.62 351 GLU B O 1
ATOM 7965 N N . LYS B 1 352 ? 13.07 -37.938 1.888 1 82.06 352 LYS B N 1
ATOM 7966 C CA . LYS B 1 352 ? 12.969 -36.688 1.139 1 82.06 352 LYS B CA 1
ATOM 7967 C C . LYS B 1 352 ? 11.977 -36.812 -0.01 1 82.06 352 LYS B C 1
ATOM 7969 O O . LYS B 1 352 ? 11.148 -35.938 -0.221 1 82.06 352 LYS B O 1
ATOM 7974 N N . SER B 1 353 ? 12.102 -37.906 -0.676 1 86.12 353 SER B N 1
ATOM 7975 C CA . SER B 1 353 ? 11.195 -38.156 -1.786 1 86.12 353 SER B CA 1
ATOM 7976 C C . SER B 1 353 ? 9.758 -38.312 -1.3 1 86.12 353 SER B C 1
ATOM 7978 O O . SER B 1 353 ? 8.836 -37.75 -1.897 1 86.12 353 SER B O 1
ATOM 7980 N N . LEU B 1 354 ? 9.586 -39.062 -0.241 1 83.44 354 LEU B N 1
ATOM 7981 C CA . LEU B 1 354 ? 8.266 -39.281 0.331 1 83.44 354 LEU B CA 1
ATOM 7982 C C . LEU B 1 354 ? 7.629 -37.969 0.793 1 83.44 354 LEU B C 1
ATOM 7984 O O . LEU B 1 354 ? 6.449 -37.75 0.54 1 83.44 354 LEU B O 1
ATOM 7988 N N . THR B 1 355 ? 8.375 -37.25 1.453 1 81.56 355 THR B N 1
ATOM 7989 C CA . THR B 1 355 ? 7.883 -35.969 1.977 1 81.56 355 THR B CA 1
ATOM 7990 C C . THR B 1 355 ? 7.492 -35.031 0.839 1 81.56 355 THR B C 1
ATOM 7992 O O . THR B 1 355 ? 6.453 -34.375 0.9 1 81.56 355 THR B O 1
ATOM 7995 N N . GLN B 1 356 ? 8.297 -35 -0.177 1 86.19 356 GLN B N 1
ATOM 7996 C CA . GLN B 1 356 ? 8.016 -34.125 -1.321 1 86.19 356 GLN B CA 1
ATOM 7997 C C . GLN B 1 356 ? 6.707 -34.531 -2 1 86.19 356 GLN B C 1
ATOM 7999 O O . GLN B 1 356 ? 5.871 -33.688 -2.309 1 86.19 356 GLN B O 1
ATOM 8004 N N . THR B 1 357 ? 6.582 -35.781 -2.213 1 89.69 357 THR B N 1
ATOM 8005 C CA . THR B 1 357 ? 5.383 -36.281 -2.883 1 89.69 357 THR B CA 1
ATOM 8006 C C . THR B 1 357 ? 4.152 -36.062 -2.004 1 89.69 357 THR B C 1
ATOM 8008 O O . THR B 1 357 ? 3.072 -35.75 -2.504 1 89.69 357 THR B O 1
ATOM 8011 N N . ALA B 1 358 ? 4.32 -36.219 -0.757 1 84.94 358 ALA B N 1
ATOM 8012 C CA . ALA B 1 358 ? 3.217 -36 0.177 1 84.94 358 ALA B CA 1
ATOM 8013 C C . ALA B 1 358 ? 2.715 -34.562 0.12 1 84.94 358 ALA B C 1
ATOM 8015 O O . ALA B 1 358 ? 1.519 -34.344 -0.063 1 84.94 358 ALA B O 1
ATOM 8016 N N . TRP B 1 359 ? 3.584 -33.656 0.231 1 83.5 359 TRP B N 1
ATOM 8017 C CA . TRP B 1 359 ? 3.211 -32.25 0.236 1 83.5 359 TRP B CA 1
ATOM 8018 C C . TRP B 1 359 ? 2.693 -31.828 -1.133 1 83.5 359 TRP B C 1
ATOM 8020 O O . TRP B 1 359 ? 1.7 -31.109 -1.229 1 83.5 359 TRP B O 1
ATOM 8030 N N . GLY B 1 360 ? 3.447 -32.281 -2.141 1 88.88 360 GLY B N 1
ATOM 8031 C CA . GLY B 1 360 ? 2.986 -31.953 -3.48 1 88.88 360 GLY B CA 1
ATOM 8032 C C . GLY B 1 360 ? 1.575 -32.438 -3.762 1 88.88 360 GLY B C 1
ATOM 8033 O O . GLY B 1 360 ? 0.761 -31.688 -4.316 1 88.88 360 GLY B O 1
ATOM 8034 N N . SER B 1 361 ? 1.299 -33.594 -3.338 1 89.62 361 SER B N 1
ATOM 8035 C CA . SER B 1 361 ? -0.034 -34.156 -3.52 1 89.62 361 SER B CA 1
ATOM 8036 C C . SER B 1 361 ? -1.069 -33.438 -2.682 1 89.62 361 SER B C 1
ATOM 8038 O O . SER B 1 361 ? -2.178 -33.156 -3.152 1 89.62 361 SER B O 1
ATOM 8040 N N . PHE B 1 362 ? -0.708 -33.094 -1.54 1 84 362 PHE B N 1
ATOM 8041 C CA . PHE B 1 362 ? -1.609 -32.406 -0.635 1 84 362 PHE B CA 1
ATOM 8042 C C . PHE B 1 362 ? -1.99 -31.031 -1.2 1 84 362 PHE B C 1
ATOM 8044 O O . PHE B 1 362 ? -3.164 -30.656 -1.19 1 84 362 PHE B O 1
ATOM 8051 N N . VAL B 1 363 ? -1.023 -30.344 -1.677 1 87.06 363 VAL B N 1
ATOM 8052 C CA . VAL B 1 363 ? -1.264 -29.016 -2.246 1 87.06 363 VAL B CA 1
ATOM 8053 C C . VAL B 1 363 ? -2.166 -29.141 -3.473 1 87.06 363 VAL B C 1
ATOM 8055 O O . VAL B 1 363 ? -3.111 -28.359 -3.635 1 87.06 363 VAL B O 1
ATOM 8058 N N . TYR B 1 364 ? -1.878 -30.078 -4.246 1 88.38 364 TYR B N 1
ATOM 8059 C CA . TYR B 1 364 ? -2.674 -30.25 -5.457 1 88.38 364 TYR B CA 1
ATOM 8060 C C . TYR B 1 364 ? -4.121 -30.578 -5.113 1 88.38 364 TYR B C 1
ATOM 8062 O O . TYR B 1 364 ? -5.047 -30.016 -5.707 1 88.38 364 TYR B O 1
ATOM 8070 N N . ILE B 1 365 ? -4.277 -31.391 -4.168 1 82.12 365 ILE B N 1
ATOM 8071 C CA . ILE B 1 365 ? -5.609 -31.859 -3.805 1 82.12 365 ILE B CA 1
ATOM 8072 C C . ILE B 1 365 ? -6.398 -30.719 -3.164 1 82.12 365 ILE B C 1
ATOM 8074 O O . ILE B 1 365 ? -7.605 -30.594 -3.383 1 82.12 365 ILE B O 1
ATOM 8078 N N . THR B 1 366 ? -5.707 -29.859 -2.447 1 75.12 366 THR B N 1
ATOM 8079 C CA . THR B 1 366 ? -6.355 -28.797 -1.701 1 75.12 366 THR B CA 1
ATOM 8080 C C . THR B 1 366 ? -6.582 -27.578 -2.592 1 75.12 366 THR B C 1
ATOM 8082 O O . THR B 1 366 ? -7.457 -26.75 -2.312 1 75.12 366 THR B O 1
ATOM 8085 N N . SER B 1 367 ? -5.809 -27.375 -3.582 1 72.25 367 SER B N 1
ATOM 8086 C CA . SER B 1 367 ? -5.895 -26.203 -4.445 1 72.25 367 SER B CA 1
ATOM 8087 C C . SER B 1 367 ? -7.289 -26.062 -5.043 1 72.25 367 SER B C 1
ATOM 8089 O O . SER B 1 367 ? -8.008 -27.047 -5.211 1 72.25 367 SER B O 1
ATOM 8091 N N . PRO B 1 368 ? -7.867 -24.688 -5.098 1 48.12 368 PRO B N 1
ATOM 8092 C CA . PRO B 1 368 ? -9.258 -24.422 -5.473 1 48.12 368 PRO B CA 1
ATOM 8093 C C . PRO B 1 368 ? -9.625 -25.016 -6.828 1 48.12 368 PRO B C 1
ATOM 8095 O O . PRO B 1 368 ? -9.695 -24.297 -7.824 1 48.12 368 PRO B O 1
ATOM 8098 N N . ILE B 1 369 ? -9.148 -26.031 -7.266 1 43.75 369 ILE B N 1
ATOM 8099 C CA . ILE B 1 369 ? -9.75 -26.594 -8.461 1 43.75 369 ILE B CA 1
ATOM 8100 C C . ILE B 1 369 ? -11.172 -27.078 -8.148 1 43.75 369 ILE B C 1
ATOM 8102 O O . ILE B 1 369 ? -11.383 -27.844 -7.207 1 43.75 369 ILE B O 1
ATOM 8106 N N . PRO B 1 370 ? -12.188 -26.453 -8.75 1 35.31 370 PRO B N 1
ATOM 8107 C CA . PRO B 1 370 ? -13.594 -26.797 -8.531 1 35.31 370 PRO B CA 1
ATOM 8108 C C . PRO B 1 370 ? -13.867 -28.297 -8.68 1 35.31 370 PRO B C 1
ATOM 8110 O O . PRO B 1 370 ? -13.445 -28.906 -9.664 1 35.31 370 PRO B O 1
ATOM 8113 N N . GLY B 1 371 ? -14.18 -29.188 -7.613 1 32.84 371 GLY B N 1
ATOM 8114 C CA . GLY B 1 371 ? -14.883 -30.453 -7.516 1 32.84 371 GLY B CA 1
ATOM 8115 C C . GLY B 1 371 ? -14.523 -31.234 -6.27 1 32.84 371 GLY B C 1
ATOM 8116 O O . GLY B 1 371 ? -15.352 -31.406 -5.375 1 32.84 371 GLY B O 1
ATOM 8117 N N . ASP B 1 372 ? -13.453 -32.156 -6.371 1 33.5 372 ASP B N 1
ATOM 8118 C CA . ASP B 1 372 ? -13.477 -33.312 -5.473 1 33.5 372 ASP B CA 1
ATOM 8119 C C . ASP B 1 372 ? -12.703 -33 -4.188 1 33.5 372 ASP B C 1
ATOM 8121 O O . ASP B 1 372 ? -11.477 -33.094 -4.152 1 33.5 372 ASP B O 1
ATOM 8125 N N . ALA B 1 373 ? -13.156 -32.219 -3.338 1 35.19 373 ALA B N 1
ATOM 8126 C CA . ALA B 1 373 ? -12.516 -31.969 -2.045 1 35.19 373 ALA B CA 1
ATOM 8127 C C . ALA B 1 373 ? -12.461 -33.25 -1.219 1 35.19 373 ALA B C 1
ATOM 8129 O O . ALA B 1 373 ? -13.492 -33.75 -0.771 1 35.19 373 ALA B O 1
ATOM 8130 N N . ALA B 1 374 ? -11.5 -34.062 -1.353 1 35.06 374 ALA B N 1
ATOM 8131 C CA . ALA B 1 374 ? -11.391 -35.219 -0.45 1 35.06 374 ALA B CA 1
ATOM 8132 C C . ALA B 1 374 ? -10.82 -34.781 0.902 1 35.06 374 ALA B C 1
ATOM 8134 O O . ALA B 1 374 ? -10.062 -33.812 0.99 1 35.06 374 ALA B O 1
ATOM 8135 N N . ASP B 1 375 ? -11.344 -35.188 2.041 1 33.41 375 ASP B N 1
ATOM 8136 C CA . ASP B 1 375 ? -11.156 -35.062 3.482 1 33.41 375 ASP B CA 1
ATOM 8137 C C . ASP B 1 375 ? -9.719 -35.375 3.883 1 33.41 375 ASP B C 1
ATOM 8139 O O . ASP B 1 375 ? -9.281 -36.531 3.768 1 33.41 375 ASP B O 1
ATOM 8143 N N . PHE B 1 376 ? -8.734 -34.438 3.857 1 35.28 376 PHE B N 1
ATOM 8144 C CA . PHE B 1 376 ? -7.395 -34.812 4.289 1 35.28 376 PHE B CA 1
ATOM 8145 C C . PHE B 1 376 ? -7.168 -34.438 5.746 1 35.28 376 PHE B C 1
ATOM 8147 O O . PHE B 1 376 ? -7.586 -33.344 6.184 1 35.28 376 PHE B O 1
ATOM 8154 N N . GLU B 1 377 ? -6.812 -35.25 6.621 1 33.97 377 GLU B N 1
ATOM 8155 C CA . GLU B 1 377 ? -6.465 -35.094 8.031 1 33.97 377 GLU B CA 1
ATOM 8156 C C . GLU B 1 377 ? -5.105 -34.438 8.203 1 33.97 377 GLU B C 1
ATOM 8158 O O . GLU B 1 377 ? -4.211 -34.594 7.371 1 33.97 377 GLU B O 1
ATOM 8163 N N . ASP B 1 378 ? -4.84 -33.562 9.219 1 34.47 378 ASP B N 1
ATOM 8164 C CA . ASP B 1 378 ? -3.938 -32.531 9.664 1 34.47 378 ASP B CA 1
ATOM 8165 C C . ASP B 1 378 ? -2.561 -33.094 10.008 1 34.47 378 ASP B C 1
ATOM 8167 O O . ASP B 1 378 ? -2.396 -33.75 11.031 1 34.47 378 ASP B O 1
ATOM 8171 N N . GLY B 1 379 ? -1.596 -33.562 9.289 1 30.25 379 GLY B N 1
ATOM 8172 C CA . GLY B 1 379 ? -0.296 -33.875 9.859 1 30.25 379 GLY B CA 1
ATOM 8173 C C . GLY B 1 379 ? 0.642 -32.688 9.906 1 30.25 379 GLY B C 1
ATOM 8174 O O . GLY B 1 379 ? 0.48 -31.734 9.141 1 30.25 379 GLY B O 1
ATOM 8175 N N . LYS B 1 380 ? 1.466 -32.469 10.961 1 37.97 380 LYS B N 1
ATOM 8176 C CA . LYS B 1 380 ? 2.445 -31.469 11.344 1 37.97 380 LYS B CA 1
ATOM 8177 C C . LYS B 1 380 ? 3.578 -31.375 10.328 1 37.97 380 LYS B C 1
ATOM 8179 O O . LYS B 1 380 ? 4.18 -32.406 9.977 1 37.97 380 LYS B O 1
ATOM 8184 N N . SER B 1 381 ? 3.865 -30.188 9.664 1 35.69 381 SER B N 1
ATOM 8185 C CA . SER B 1 381 ? 4.723 -29.922 8.516 1 35.69 381 SER B CA 1
ATOM 8186 C C . SER B 1 381 ? 6.18 -29.781 8.945 1 35.69 381 SER B C 1
ATOM 8188 O O . SER B 1 381 ? 6.512 -28.938 9.781 1 35.69 381 SER B O 1
ATOM 8190 N N . PRO B 1 382 ? 7.113 -30.703 8.688 1 35.41 382 PRO B N 1
ATOM 8191 C CA . PRO B 1 382 ? 8.57 -30.672 8.859 1 35.41 382 PRO B CA 1
ATOM 8192 C C . PRO B 1 382 ? 9.219 -29.484 8.148 1 35.41 382 PRO B C 1
ATOM 8194 O O . PRO B 1 382 ? 8.57 -28.812 7.344 1 35.41 382 PRO B O 1
ATOM 8197 N N . ASP B 1 383 ? 10.617 -29.406 8.375 1 38.28 383 ASP B N 1
ATOM 8198 C CA . ASP B 1 383 ? 11.641 -28.562 7.758 1 38.28 383 ASP B CA 1
ATOM 8199 C C . ASP B 1 383 ? 11.516 -28.578 6.238 1 38.28 383 ASP B C 1
ATOM 8201 O O . ASP B 1 383 ? 11.406 -29.641 5.625 1 38.28 383 ASP B O 1
ATOM 8205 N N . GLY B 1 384 ? 11.07 -27.688 5.613 1 46.12 384 GLY B N 1
ATOM 8206 C CA . GLY B 1 384 ? 10.633 -27.578 4.23 1 46.12 384 GLY B CA 1
ATOM 8207 C C . GLY B 1 384 ? 11.719 -27.922 3.229 1 46.12 384 GLY B C 1
ATOM 8208 O O . GLY B 1 384 ? 12.906 -27.938 3.566 1 46.12 384 GLY B O 1
ATOM 8209 N N . PRO B 1 385 ? 11.383 -28.641 2.15 1 47.44 385 PRO B N 1
ATOM 8210 C CA . PRO B 1 385 ? 12.234 -29.141 1.066 1 47.44 385 PRO B CA 1
ATOM 8211 C C . PRO B 1 385 ? 13.039 -28.031 0.39 1 47.44 385 PRO B C 1
ATOM 8213 O O . PRO B 1 385 ? 12.625 -26.875 0.392 1 47.44 385 PRO B O 1
ATOM 8216 N N . HIS B 1 386 ? 14.391 -28.188 0.264 1 48.31 386 HIS B N 1
ATOM 8217 C CA . HIS B 1 386 ? 15.281 -27.297 -0.479 1 48.31 386 HIS B CA 1
ATOM 8218 C C . HIS B 1 386 ? 14.953 -27.312 -1.969 1 48.31 386 HIS B C 1
ATOM 8220 O O . HIS B 1 386 ? 14.773 -28.375 -2.559 1 48.31 386 HIS B O 1
ATOM 8226 N N . PHE B 1 387 ? 14.492 -26.312 -2.629 1 59.34 387 PHE B N 1
ATOM 8227 C CA . PHE B 1 387 ? 14.195 -26.172 -4.051 1 59.34 387 PHE B CA 1
ATOM 8228 C C . PHE B 1 387 ? 15.344 -25.5 -4.785 1 59.34 387 PHE B C 1
ATOM 8230 O O . PHE B 1 387 ? 16.031 -24.656 -4.219 1 59.34 387 PHE B O 1
ATOM 8237 N N . PRO B 1 388 ? 15.633 -26.172 -5.906 1 56.28 388 PRO B N 1
ATOM 8238 C CA . PRO B 1 388 ? 16.547 -25.406 -6.766 1 56.28 388 PRO B CA 1
ATOM 8239 C C . PRO B 1 388 ? 16.156 -23.938 -6.871 1 56.28 388 PRO B C 1
ATOM 8241 O O . PRO B 1 388 ? 14.992 -23.578 -6.652 1 56.28 388 PRO B O 1
ATOM 8244 N N . ALA B 1 389 ? 17.125 -23.188 -7.105 1 55.28 389 ALA B N 1
ATOM 8245 C CA . ALA B 1 389 ? 16.984 -21.734 -7.102 1 55.28 389 ALA B CA 1
ATOM 8246 C C . ALA B 1 389 ? 15.875 -21.297 -8.047 1 55.28 389 ALA B C 1
ATOM 8248 O O . ALA B 1 389 ? 15.148 -20.344 -7.754 1 55.28 389 ALA B O 1
ATOM 8249 N N . TYR B 1 390 ? 15.766 -22.172 -9.117 1 55.16 390 TYR B N 1
ATOM 8250 C CA . TYR B 1 390 ? 14.812 -21.719 -10.125 1 55.16 390 TYR B CA 1
ATOM 8251 C C . TYR B 1 390 ? 13.375 -21.953 -9.656 1 55.16 390 TYR B C 1
ATOM 8253 O O . TYR B 1 390 ? 12.438 -21.391 -10.227 1 55.16 390 TYR B O 1
ATOM 8261 N N . MET B 1 391 ? 13.266 -22.703 -8.617 1 64.94 391 MET B N 1
ATOM 8262 C CA . MET B 1 391 ? 11.914 -22.984 -8.133 1 64.94 391 MET B CA 1
ATOM 8263 C C . MET B 1 391 ? 11.5 -22 -7.047 1 64.94 391 MET B C 1
ATOM 8265 O O . MET B 1 391 ? 10.32 -21.891 -6.727 1 64.94 391 MET B O 1
ATOM 8269 N N . GLY B 1 392 ? 12.367 -21.234 -6.668 1 65.38 392 GLY B N 1
ATOM 8270 C CA . GLY B 1 392 ? 12.078 -20.234 -5.648 1 65.38 392 GLY B CA 1
ATOM 8271 C C . GLY B 1 392 ? 11.695 -20.844 -4.312 1 65.38 392 GLY B C 1
ATOM 8272 O O . GLY B 1 392 ? 11.984 -22.016 -4.051 1 65.38 392 GLY B O 1
ATOM 8273 N N . THR B 1 393 ? 11.227 -20.047 -3.404 1 79.06 393 THR B N 1
ATOM 8274 C CA . THR B 1 393 ? 10.898 -20.438 -2.041 1 79.06 393 THR B CA 1
ATOM 8275 C C . THR B 1 393 ? 9.391 -20.375 -1.808 1 79.06 393 THR B C 1
ATOM 8277 O O . THR B 1 393 ? 8.945 -20.219 -0.67 1 79.06 393 THR B O 1
ATOM 8280 N N . THR B 1 394 ? 8.648 -20.547 -2.916 1 88.44 394 THR B N 1
ATOM 8281 C CA . THR B 1 394 ? 7.203 -20.344 -2.855 1 88.44 394 THR B CA 1
ATOM 8282 C C . THR B 1 394 ? 6.508 -21.578 -2.268 1 88.44 394 THR B C 1
ATOM 8284 O O . THR B 1 394 ? 5.566 -21.453 -1.484 1 88.44 394 THR B O 1
ATOM 8287 N N . PHE B 1 395 ? 6.996 -22.781 -2.521 1 88.5 395 PHE B N 1
ATOM 8288 C CA . PHE B 1 395 ? 6.27 -24.016 -2.281 1 88.5 395 PHE B CA 1
ATOM 8289 C C . PHE B 1 395 ? 6.043 -24.234 -0.79 1 88.5 395 PHE B C 1
ATOM 8291 O O . PHE B 1 395 ? 4.945 -24.609 -0.37 1 88.5 395 PHE B O 1
ATOM 8298 N N . PRO B 1 396 ? 7.055 -23.984 0.049 1 85.69 396 PRO B N 1
ATOM 8299 C CA . PRO B 1 396 ? 6.797 -24.172 1.479 1 85.69 396 PRO B CA 1
ATOM 8300 C C . PRO B 1 396 ? 5.664 -23.297 1.995 1 85.69 396 PRO B C 1
ATOM 8302 O O . PRO B 1 396 ? 4.906 -23.703 2.879 1 85.69 396 PRO B O 1
ATOM 8305 N N . TYR B 1 397 ? 5.586 -22.141 1.479 1 89.88 397 TYR B N 1
ATOM 8306 C CA . TYR B 1 397 ? 4.531 -21.219 1.91 1 89.88 397 TYR B CA 1
ATOM 8307 C C . TYR B 1 397 ? 3.186 -21.641 1.329 1 89.88 397 TYR B C 1
ATOM 8309 O O . TYR B 1 397 ? 2.143 -21.422 1.952 1 89.88 397 TYR B O 1
ATOM 8317 N N . LEU B 1 398 ? 3.232 -22.234 0.209 1 92.06 398 LEU B N 1
ATOM 8318 C CA . LEU B 1 398 ? 2.016 -22.781 -0.374 1 92.06 398 LEU B CA 1
ATOM 8319 C C . LEU B 1 398 ? 1.498 -23.953 0.46 1 92.06 398 LEU B C 1
ATOM 8321 O O . LEU B 1 398 ? 0.286 -24.125 0.617 1 92.06 398 LEU B O 1
ATOM 8325 N N . CYS B 1 399 ? 2.432 -24.734 0.94 1 88.38 399 CYS B N 1
ATOM 8326 C CA . CYS B 1 399 ? 2.051 -25.844 1.807 1 88.38 399 CYS B CA 1
ATOM 8327 C C . CYS B 1 399 ? 1.308 -25.344 3.039 1 88.38 399 CYS B C 1
ATOM 8329 O O . CYS B 1 399 ? 0.27 -25.891 3.41 1 88.38 399 CYS B O 1
ATOM 8331 N N . LYS B 1 400 ? 1.843 -24.281 3.631 1 89.19 400 LYS B N 1
ATOM 8332 C CA . LYS B 1 400 ? 1.204 -23.703 4.812 1 89.19 400 LYS B CA 1
ATOM 8333 C C . LYS B 1 400 ? -0.176 -23.141 4.473 1 89.19 400 LYS B C 1
ATOM 8335 O O . LYS B 1 400 ? -1.106 -23.25 5.273 1 89.19 400 LYS B O 1
ATOM 8340 N N . LEU B 1 401 ? -0.27 -22.531 3.334 1 94.12 401 LEU B N 1
ATOM 8341 C CA . LEU B 1 401 ? -1.553 -22.016 2.875 1 94.12 401 LEU B CA 1
ATOM 8342 C C . LEU B 1 401 ? -2.562 -23.141 2.688 1 94.12 401 LEU B C 1
ATOM 8344 O O . LEU B 1 401 ? -3.729 -23 3.068 1 94.12 401 LEU B O 1
ATOM 8348 N N . ALA B 1 402 ? -2.1 -24.234 2.135 1 91.19 402 ALA B N 1
ATOM 8349 C CA . ALA B 1 402 ? -2.955 -25.391 1.878 1 91.19 402 ALA B CA 1
ATOM 8350 C C . ALA B 1 402 ? -3.475 -26 3.182 1 91.19 402 ALA B C 1
ATOM 8352 O O . ALA B 1 402 ? -4.602 -26.5 3.238 1 91.19 402 ALA B O 1
ATOM 8353 N N . LEU B 1 403 ? -2.707 -25.906 4.223 1 88.44 403 LEU B N 1
ATOM 8354 C CA . LEU B 1 403 ? -3.146 -26.406 5.523 1 88.44 403 LEU B CA 1
ATOM 8355 C C . LEU B 1 403 ? -4.344 -25.609 6.031 1 88.44 403 LEU B C 1
ATOM 8357 O O . LEU B 1 403 ? -5.305 -26.188 6.547 1 88.44 403 LEU B O 1
ATOM 8361 N N . ILE B 1 404 ? -4.289 -24.297 5.863 1 92.5 404 ILE B N 1
ATOM 8362 C CA . ILE B 1 404 ? -5.41 -23.469 6.273 1 92.5 404 ILE B CA 1
ATOM 8363 C C . ILE B 1 404 ? -6.629 -23.781 5.406 1 92.5 404 ILE B C 1
ATOM 8365 O O . ILE B 1 404 ? -7.746 -23.875 5.918 1 92.5 404 ILE B O 1
ATOM 8369 N N . ALA B 1 405 ? -6.379 -23.984 4.137 1 93.06 405 ALA B N 1
ATOM 8370 C CA . ALA B 1 405 ? -7.465 -24.297 3.209 1 93.06 405 ALA B CA 1
ATOM 8371 C C . ALA B 1 405 ? -8.117 -25.641 3.561 1 93.06 405 ALA B C 1
ATOM 8373 O O . ALA B 1 405 ? -9.336 -25.797 3.422 1 93.06 405 ALA B O 1
ATOM 8374 N N . HIS B 1 406 ? -7.344 -26.484 3.936 1 87.25 406 HIS B N 1
ATOM 8375 C CA . HIS B 1 406 ? -7.871 -27.781 4.344 1 87.25 406 HIS B CA 1
ATOM 8376 C C . HIS B 1 406 ? -8.836 -27.641 5.516 1 87.25 406 HIS B C 1
ATOM 8378 O O . HIS B 1 406 ? -9.906 -28.25 5.523 1 87.25 406 HIS B O 1
ATOM 8384 N N . ASP B 1 407 ? -8.477 -26.859 6.477 1 85 407 ASP B N 1
ATOM 8385 C CA . ASP B 1 407 ? -9.367 -26.594 7.605 1 85 407 ASP B CA 1
ATOM 8386 C C . ASP B 1 407 ? -10.656 -25.938 7.145 1 85 407 ASP B C 1
ATOM 8388 O O . ASP B 1 407 ? -11.734 -26.234 7.668 1 85 407 ASP B O 1
ATOM 8392 N N . MET B 1 408 ? -10.492 -25.094 6.215 1 89.69 408 MET B N 1
ATOM 8393 C CA . MET B 1 408 ? -11.656 -24.406 5.652 1 89.69 408 MET B CA 1
ATOM 8394 C C . MET B 1 408 ? -12.617 -25.422 5.023 1 89.69 408 MET B C 1
ATOM 8396 O O . MET B 1 408 ? -13.828 -25.344 5.238 1 89.69 408 MET B O 1
ATOM 8400 N N . ILE B 1 409 ? -12.062 -26.312 4.203 1 84.62 409 ILE B N 1
ATOM 8401 C CA . ILE B 1 409 ? -12.875 -27.312 3.523 1 84.62 409 ILE B CA 1
ATOM 8402 C C . ILE B 1 409 ? -13.617 -28.156 4.551 1 84.62 409 ILE B C 1
ATOM 8404 O O . ILE B 1 409 ? -14.797 -28.469 4.375 1 84.62 409 ILE B O 1
ATOM 8408 N N . TRP B 1 410 ? -12.992 -28.375 5.586 1 78.25 410 TRP B N 1
ATOM 8409 C CA . TRP B 1 410 ? -13.602 -29.172 6.645 1 78.25 410 TRP B CA 1
ATOM 8410 C C . TRP B 1 410 ? -14.727 -28.406 7.328 1 78.25 410 TRP B C 1
ATOM 8412 O O . TRP B 1 410 ? -15.789 -28.969 7.613 1 78.25 410 TRP B O 1
ATOM 8422 N N . VAL B 1 411 ? -14.484 -27.141 7.574 1 77.25 411 VAL B N 1
ATOM 8423 C CA . VAL B 1 411 ? -15.461 -26.312 8.266 1 77.25 411 VAL B CA 1
ATOM 8424 C C . VAL B 1 411 ? -16.656 -26.062 7.359 1 77.25 411 VAL B C 1
ATOM 8426 O O . VAL B 1 411 ? -17.812 -26.125 7.809 1 77.25 411 VAL B O 1
ATOM 8429 N N . ASN B 1 412 ? -16.375 -25.797 6.125 1 80.06 412 ASN B N 1
ATOM 8430 C CA . ASN B 1 412 ? -17.438 -25.406 5.195 1 80.06 412 ASN B CA 1
ATOM 8431 C C . ASN B 1 412 ? -18.234 -26.609 4.719 1 80.06 412 ASN B C 1
ATOM 8433 O O . ASN B 1 412 ? -19.438 -26.5 4.469 1 80.06 412 ASN B O 1
ATOM 8437 N N . TYR B 1 413 ? -17.594 -27.703 4.582 1 73.25 413 TYR B N 1
ATOM 8438 C CA . TYR B 1 413 ? -18.281 -28.797 3.889 1 73.25 413 TYR B CA 1
ATOM 8439 C C . TYR B 1 413 ? -18.266 -30.062 4.727 1 73.25 413 TYR B C 1
ATOM 8441 O O . TYR B 1 413 ? -18.938 -31.047 4.398 1 73.25 413 TYR B O 1
ATOM 8449 N N . GLY B 1 414 ? -17.359 -30.188 5.664 1 60.66 414 GLY B N 1
ATOM 8450 C CA . GLY B 1 414 ? -17.297 -31.406 6.469 1 60.66 414 GLY B CA 1
ATOM 8451 C C . GLY B 1 414 ? -18.516 -31.578 7.363 1 60.66 414 GLY B C 1
ATOM 8452 O O . GLY B 1 414 ? -18.984 -32.688 7.559 1 60.66 414 GLY B O 1
ATOM 8453 N N . ASN B 1 415 ? -18.672 -30.531 8.336 1 54.41 415 ASN B N 1
ATOM 8454 C CA . ASN B 1 415 ? -19.719 -30.75 9.328 1 54.41 415 ASN B CA 1
ATOM 8455 C C . ASN B 1 415 ? -21.094 -30.391 8.781 1 54.41 415 ASN B C 1
ATOM 8457 O O . ASN B 1 415 ? -21.375 -29.219 8.531 1 54.41 415 ASN B O 1
ATOM 8461 N N . ILE B 1 416 ? -21.625 -31.266 8.016 1 48.38 416 ILE B N 1
ATOM 8462 C CA . ILE B 1 416 ? -22.969 -31.344 7.453 1 48.38 416 ILE B CA 1
ATOM 8463 C C . ILE B 1 416 ? -23.953 -30.594 8.344 1 48.38 416 ILE B C 1
ATOM 8465 O O . ILE B 1 416 ? -25.125 -30.438 8 1 48.38 416 ILE B O 1
ATOM 8469 N N . LEU B 1 417 ? -23.797 -30.578 9.57 1 43.41 417 LEU B N 1
ATOM 8470 C CA . LEU B 1 417 ? -24.938 -30.016 10.258 1 43.41 417 LEU B CA 1
ATOM 8471 C C . LEU B 1 417 ? -25.141 -28.547 9.883 1 43.41 417 LEU B C 1
ATOM 8473 O O . LEU B 1 417 ? -24.188 -27.766 9.922 1 43.41 417 LEU B O 1
ATOM 8477 N N . ARG B 1 418 ? -26.125 -28.281 9.055 1 47.91 418 ARG B N 1
ATOM 8478 C CA . ARG B 1 418 ? -26.781 -27.094 8.531 1 47.91 418 ARG B CA 1
ATOM 8479 C C . ARG B 1 418 ? -26.656 -25.922 9.5 1 47.91 418 ARG B C 1
ATOM 8481 O O . ARG B 1 418 ? -27.516 -25.734 10.375 1 47.91 418 ARG B O 1
ATOM 8488 N N . VAL B 1 419 ? -25.5 -25.688 10.078 1 52.84 419 VAL B N 1
ATOM 8489 C CA . VAL B 1 419 ? -25.469 -24.578 11.031 1 52.84 419 VAL B CA 1
ATOM 8490 C C . VAL B 1 419 ? -25.906 -23.297 10.344 1 52.84 419 VAL B C 1
ATOM 8492 O O . VAL B 1 419 ? -25.688 -23.109 9.141 1 52.84 419 VAL B O 1
ATOM 8495 N N . GLU B 1 420 ? -26.844 -22.609 10.938 1 59.59 420 GLU B N 1
ATOM 8496 C CA . GLU B 1 420 ? -27.375 -21.312 10.539 1 59.59 420 GLU B CA 1
ATOM 8497 C C . GLU B 1 420 ? -26.266 -20.375 10.039 1 59.59 420 GLU B C 1
ATOM 8499 O O . GLU B 1 420 ? -25.141 -20.438 10.523 1 59.59 420 GLU B O 1
ATOM 8504 N N . GLY B 1 421 ? -26.406 -19.906 8.797 1 60.81 421 GLY B N 1
ATOM 8505 C CA . GLY B 1 421 ? -25.516 -18.984 8.102 1 60.81 421 GLY B CA 1
ATOM 8506 C C . GLY B 1 421 ? -24.734 -18.094 9.039 1 60.81 421 GLY B C 1
ATOM 8507 O O . GLY B 1 421 ? -23.516 -17.938 8.875 1 60.81 421 GLY B O 1
ATOM 8508 N N . TYR B 1 422 ? -25.312 -17.766 10.141 1 65.31 422 TYR B N 1
ATOM 8509 C CA . TYR B 1 422 ? -24.688 -16.797 11.039 1 65.31 422 TYR B CA 1
ATOM 8510 C C . TYR B 1 422 ? -23.656 -17.484 11.938 1 65.31 422 TYR B C 1
ATOM 8512 O O . TYR B 1 422 ? -22.625 -16.875 12.273 1 65.31 422 TYR B O 1
ATOM 8520 N N . SER B 1 423 ? -23.969 -18.688 12.273 1 70.94 423 SER B N 1
ATOM 8521 C CA . SER B 1 423 ? -23.031 -19.406 13.117 1 70.94 423 SER B CA 1
ATOM 8522 C C . SER B 1 423 ? -21.75 -19.734 12.352 1 70.94 423 SER B C 1
ATOM 8524 O O . SER B 1 423 ? -20.672 -19.828 12.945 1 70.94 423 SER B O 1
ATOM 8526 N N . MET B 1 424 ? -21.875 -19.766 11.141 1 81.44 424 MET B N 1
ATOM 8527 C CA . MET B 1 424 ? -20.734 -20.109 10.297 1 81.44 424 MET B CA 1
ATOM 8528 C C . MET B 1 424 ? -19.797 -18.906 10.148 1 81.44 424 MET B C 1
ATOM 8530 O O . MET B 1 424 ? -18.578 -19.078 10 1 81.44 424 MET B O 1
ATOM 8534 N N . ILE B 1 425 ? -20.344 -17.766 10.383 1 87.25 425 ILE B N 1
ATOM 8535 C CA . ILE B 1 425 ? -19.625 -16.547 10.07 1 87.25 425 ILE B CA 1
ATOM 8536 C C . ILE B 1 425 ? -18.469 -16.344 11.062 1 87.25 425 ILE B C 1
ATOM 8538 O O . ILE B 1 425 ? -17.375 -15.914 10.688 1 87.25 425 ILE B O 1
ATOM 8542 N N . GLU B 1 426 ? -18.75 -16.672 12.305 1 86.75 426 GLU B N 1
ATOM 8543 C CA . GLU B 1 426 ? -17.719 -16.516 13.312 1 86.75 426 GLU B CA 1
ATOM 8544 C C . GLU B 1 426 ? -16.516 -17.406 13.008 1 86.75 426 GLU B C 1
ATOM 8546 O O . GLU B 1 426 ? -15.359 -16.969 13.125 1 86.75 426 GLU B O 1
ATOM 8551 N N . HIS B 1 427 ? -16.828 -18.641 12.609 1 87.88 427 HIS B N 1
ATOM 8552 C CA . HIS B 1 427 ? -15.758 -19.562 12.273 1 87.88 427 HIS B CA 1
ATOM 8553 C C . HIS B 1 427 ? -15.031 -19.125 11.008 1 87.88 427 HIS B C 1
ATOM 8555 O O . HIS B 1 427 ? -13.805 -19.266 10.914 1 87.88 427 HIS B O 1
ATOM 8561 N N . MET B 1 428 ? -15.781 -18.656 10.062 1 93.06 428 MET B N 1
ATOM 8562 C CA . MET B 1 428 ? -15.195 -18.188 8.805 1 93.06 428 MET B CA 1
ATOM 8563 C C . MET B 1 428 ? -14.297 -16.984 9.047 1 93.06 428 MET B C 1
ATOM 8565 O O . MET B 1 428 ? -13.242 -16.859 8.422 1 93.06 428 MET B O 1
ATOM 8569 N N . GLU B 1 429 ? -14.742 -16.156 9.969 1 93.88 429 GLU B N 1
ATOM 8570 C CA . GLU B 1 429 ? -13.953 -14.969 10.297 1 93.88 429 GLU B CA 1
ATOM 8571 C C . GLU B 1 429 ? -12.625 -15.352 10.938 1 93.88 429 GLU B C 1
ATOM 8573 O O . GLU B 1 429 ? -11.594 -14.742 10.648 1 93.88 429 GLU B O 1
ATOM 8578 N N . VAL B 1 430 ? -12.625 -16.359 11.781 1 92.25 430 VAL B N 1
ATOM 8579 C CA . VAL B 1 430 ? -11.406 -16.844 12.414 1 92.25 430 VAL B CA 1
ATOM 8580 C C . VAL B 1 430 ? -10.453 -17.406 11.359 1 92.25 430 VAL B C 1
ATOM 8582 O O . VAL B 1 430 ? -9.258 -17.125 11.383 1 92.25 430 VAL B O 1
ATOM 8585 N N . LEU B 1 431 ? -10.969 -18.172 10.469 1 94.12 431 LEU B N 1
ATOM 8586 C CA . LEU B 1 431 ? -10.156 -18.734 9.398 1 94.12 431 LEU B CA 1
ATOM 8587 C C . LEU B 1 431 ? -9.586 -17.656 8.5 1 94.12 431 LEU B C 1
ATOM 8589 O O . LEU B 1 431 ? -8.438 -17.734 8.07 1 94.12 431 LEU B O 1
ATOM 8593 N N . TYR B 1 432 ? -10.492 -16.688 8.273 1 96.94 432 TYR B N 1
ATOM 8594 C CA . TYR B 1 432 ? -10.008 -15.57 7.469 1 96.94 432 TYR B CA 1
ATOM 8595 C C . TYR B 1 432 ? -8.844 -14.875 8.156 1 96.94 432 TYR B C 1
ATOM 8597 O O . TYR B 1 432 ? -7.883 -14.461 7.496 1 96.94 432 TYR B O 1
ATOM 8605 N N . GLY B 1 433 ? -8.93 -14.68 9.414 1 96.69 433 GLY B N 1
ATOM 8606 C CA . GLY B 1 433 ? -7.824 -14.133 10.18 1 96.69 433 GLY B CA 1
ATOM 8607 C C . GLY B 1 433 ? -6.535 -14.914 10.008 1 96.69 433 GLY B C 1
ATOM 8608 O O . GLY B 1 433 ? -5.453 -14.328 9.906 1 96.69 433 GLY B O 1
ATOM 8609 N N . ARG B 1 434 ? -6.613 -16.203 9.906 1 95.94 434 ARG B N 1
ATOM 8610 C CA . ARG B 1 434 ? -5.438 -17.031 9.703 1 95.94 434 ARG B CA 1
ATOM 8611 C C . ARG B 1 434 ? -4.844 -16.812 8.312 1 95.94 434 ARG B C 1
ATOM 8613 O O . ARG B 1 434 ? -3.625 -16.828 8.141 1 95.94 434 ARG B O 1
ATOM 8620 N N . TYR B 1 435 ? -5.75 -16.703 7.305 1 97.81 435 TYR B N 1
ATOM 8621 C CA . TYR B 1 435 ? -5.277 -16.375 5.965 1 97.81 435 TYR B CA 1
ATOM 8622 C C . TYR B 1 435 ? -4.5 -15.062 5.965 1 97.81 435 TYR B C 1
ATOM 8624 O O . TYR B 1 435 ? -3.432 -14.969 5.355 1 97.81 435 TYR B O 1
ATOM 8632 N N . LEU B 1 436 ? -5.012 -14.055 6.668 1 97.62 436 LEU B N 1
ATOM 8633 C CA . LEU B 1 436 ? -4.352 -12.758 6.727 1 97.62 436 LEU B CA 1
ATOM 8634 C C . LEU B 1 436 ? -3.016 -12.852 7.453 1 97.62 436 LEU B C 1
ATOM 8636 O O . LEU B 1 436 ? -2.025 -12.258 7.02 1 97.62 436 LEU B O 1
ATOM 8640 N N . GLU B 1 437 ? -2.98 -13.586 8.531 1 95.56 437 GLU B N 1
ATOM 8641 C CA . GLU B 1 437 ? -1.738 -13.781 9.273 1 95.56 437 GLU B CA 1
ATOM 8642 C C . GLU B 1 437 ? -0.681 -14.461 8.414 1 95.56 437 GLU B C 1
ATOM 8644 O O . GLU B 1 437 ? 0.499 -14.109 8.477 1 95.56 437 GLU B O 1
ATOM 8649 N N . TRP B 1 438 ? -1.096 -15.516 7.684 1 96.19 438 TRP B N 1
ATOM 8650 C CA . TRP B 1 438 ? -0.202 -16.188 6.742 1 96.19 438 TRP B CA 1
ATOM 8651 C C . TRP B 1 438 ? 0.417 -15.18 5.773 1 96.19 438 TRP B C 1
ATOM 8653 O O . TRP B 1 438 ? 1.63 -15.195 5.551 1 96.19 438 TRP B O 1
ATOM 8663 N N . ALA B 1 439 ? -0.392 -14.297 5.199 1 97.38 439 ALA B N 1
ATOM 8664 C CA . ALA B 1 439 ? 0.088 -13.32 4.223 1 97.38 439 ALA B CA 1
ATOM 8665 C C . ALA B 1 439 ? 1.058 -12.328 4.863 1 97.38 439 ALA B C 1
ATOM 8667 O O . ALA B 1 439 ? 2.084 -11.984 4.273 1 97.38 439 ALA B O 1
ATOM 8668 N N . ASP B 1 440 ? 0.782 -11.867 6.082 1 93.5 440 ASP B N 1
ATOM 8669 C CA . ASP B 1 440 ? 1.589 -10.875 6.781 1 93.5 440 ASP B CA 1
ATOM 8670 C C . ASP B 1 440 ? 2.977 -11.422 7.105 1 93.5 440 ASP B C 1
ATOM 8672 O O . ASP B 1 440 ? 3.924 -10.656 7.297 1 93.5 440 ASP B O 1
ATOM 8676 N N . ARG B 1 441 ? 3.119 -12.703 7.117 1 90.44 441 ARG B N 1
ATOM 8677 C CA . ARG B 1 441 ? 4.383 -13.32 7.508 1 90.44 441 ARG B CA 1
ATOM 8678 C C . ARG B 1 441 ? 5.207 -13.695 6.281 1 90.44 441 ARG B C 1
ATOM 8680 O O . ARG B 1 441 ? 6.32 -14.219 6.41 1 90.44 441 ARG B O 1
ATOM 8687 N N . LEU B 1 442 ? 4.711 -13.477 5.121 1 93.69 442 LEU B N 1
ATOM 8688 C CA . LEU B 1 442 ? 5.441 -13.805 3.904 1 93.69 442 LEU B CA 1
ATOM 8689 C C . LEU B 1 442 ? 6.738 -13.008 3.814 1 93.69 442 LEU B C 1
ATOM 8691 O O . LEU B 1 442 ? 6.762 -11.82 4.137 1 93.69 442 LEU B O 1
ATOM 8695 N N . PRO B 1 443 ? 7.777 -13.664 3.486 1 89.38 443 PRO B N 1
ATOM 8696 C CA . PRO B 1 443 ? 8.969 -12.883 3.16 1 89.38 443 PRO B CA 1
ATOM 8697 C C . PRO B 1 443 ? 8.742 -11.914 2.008 1 89.38 443 PRO B C 1
ATOM 8699 O O . PRO B 1 443 ? 7.879 -12.141 1.16 1 89.38 443 PRO B O 1
ATOM 8702 N N . LEU B 1 444 ? 9.508 -10.82 1.872 1 88.81 444 LEU B N 1
ATOM 8703 C CA . LEU B 1 444 ? 9.281 -9.742 0.916 1 88.81 444 LEU B CA 1
ATOM 8704 C C . LEU B 1 444 ? 9.414 -10.25 -0.516 1 88.81 444 LEU B C 1
ATOM 8706 O O . LEU B 1 444 ? 8.758 -9.734 -1.424 1 88.81 444 LEU B O 1
ATOM 8710 N N . GLU B 1 445 ? 10.234 -11.266 -0.671 1 87.12 445 GLU B N 1
ATOM 8711 C CA . GLU B 1 445 ? 10.438 -11.82 -2.008 1 87.12 445 GLU B CA 1
ATOM 8712 C C . GLU B 1 445 ? 9.164 -12.484 -2.525 1 87.12 445 GLU B C 1
ATOM 8714 O O . GLU B 1 445 ? 9 -12.68 -3.732 1 87.12 445 GLU B O 1
ATOM 8719 N N . LEU B 1 446 ? 8.258 -12.82 -1.603 1 92.38 446 LEU B N 1
ATOM 8720 C CA . LEU B 1 446 ? 7.031 -13.523 -1.983 1 92.38 446 LEU B CA 1
ATOM 8721 C C . LEU B 1 446 ? 5.836 -12.57 -1.961 1 92.38 446 LEU B C 1
ATOM 8723 O O . LEU B 1 446 ? 4.695 -13.008 -2.127 1 92.38 446 LEU B O 1
ATOM 8727 N N . VAL B 1 447 ? 6.113 -11.312 -1.664 1 93 447 VAL B N 1
ATOM 8728 C CA . VAL B 1 447 ? 5.074 -10.297 -1.765 1 93 447 VAL B CA 1
ATOM 8729 C C . VAL B 1 447 ? 5.008 -9.758 -3.193 1 93 447 VAL B C 1
ATOM 8731 O O . VAL B 1 447 ? 6.035 -9.648 -3.869 1 93 447 VAL B O 1
ATOM 8734 N N . ARG B 1 448 ? 3.816 -9.508 -3.637 1 91.38 448 ARG B N 1
ATOM 8735 C CA . ARG B 1 448 ? 3.65 -9.047 -5.012 1 91.38 448 ARG B CA 1
ATOM 8736 C C . ARG B 1 448 ? 4.328 -7.699 -5.223 1 91.38 448 ARG B C 1
ATOM 8738 O O . ARG B 1 448 ? 4.113 -6.766 -4.445 1 91.38 448 ARG B O 1
ATOM 8745 N N . GLY B 1 449 ? 5.121 -7.59 -6.145 1 83.31 449 GLY B N 1
ATOM 8746 C CA . GLY B 1 449 ? 5.828 -6.383 -6.539 1 83.31 449 GLY B CA 1
ATOM 8747 C C . GLY B 1 449 ? 6.176 -6.348 -8.016 1 83.31 449 GLY B C 1
ATOM 8748 O O . GLY B 1 449 ? 5.637 -7.125 -8.805 1 83.31 449 GLY B O 1
ATOM 8749 N N . GLY B 1 450 ? 6.984 -5.469 -8.391 1 77.62 450 GLY B N 1
ATOM 8750 C CA . GLY B 1 450 ? 7.336 -5.285 -9.789 1 77.62 450 GLY B CA 1
ATOM 8751 C C . GLY B 1 450 ? 8.203 -6.402 -10.336 1 77.62 450 GLY B C 1
ATOM 8752 O O . GLY B 1 450 ? 8.211 -6.664 -11.539 1 77.62 450 GLY B O 1
ATOM 8753 N N . GLU B 1 451 ? 8.836 -7.055 -9.461 1 80.88 451 GLU B N 1
ATOM 8754 C CA . GLU B 1 451 ? 9.805 -8.055 -9.906 1 80.88 451 GLU B CA 1
ATOM 8755 C C . GLU B 1 451 ? 9.383 -9.461 -9.484 1 80.88 451 GLU B C 1
ATOM 8757 O O . GLU B 1 451 ? 10.195 -10.383 -9.461 1 80.88 451 GLU B O 1
ATOM 8762 N N . SER B 1 452 ? 8.141 -9.617 -9.258 1 87.62 452 SER B N 1
ATOM 8763 C CA . SER B 1 452 ? 7.668 -10.906 -8.773 1 87.62 452 SER B CA 1
ATOM 8764 C C . SER B 1 452 ? 7.664 -11.945 -9.891 1 87.62 452 SER B C 1
ATOM 8766 O O . SER B 1 452 ? 7.312 -11.641 -11.031 1 87.62 452 SER B O 1
ATOM 8768 N N . ALA B 1 453 ? 8.125 -13.125 -9.547 1 89.5 453 ALA B N 1
ATOM 8769 C CA . ALA B 1 453 ? 8.078 -14.242 -10.484 1 89.5 453 ALA B CA 1
ATOM 8770 C C . ALA B 1 453 ? 6.648 -14.758 -10.656 1 89.5 453 ALA B C 1
ATOM 8772 O O . ALA B 1 453 ? 5.762 -14.406 -9.875 1 89.5 453 ALA B O 1
ATOM 8773 N N . HIS B 1 454 ? 6.375 -15.523 -11.688 1 92.12 454 HIS B N 1
ATOM 8774 C CA . HIS B 1 454 ? 5.027 -15.992 -11.992 1 92.12 454 HIS B CA 1
ATOM 8775 C C . HIS B 1 454 ? 4.48 -16.875 -10.875 1 92.12 454 HIS B C 1
ATOM 8777 O O . HIS B 1 454 ? 3.287 -16.828 -10.57 1 92.12 454 HIS B O 1
ATOM 8783 N N . HIS B 1 455 ? 5.34 -17.703 -10.258 1 92.38 455 HIS B N 1
ATOM 8784 C CA . HIS B 1 455 ? 4.867 -18.625 -9.227 1 92.38 455 HIS B CA 1
ATOM 8785 C C . HIS B 1 455 ? 4.41 -17.875 -7.984 1 92.38 455 HIS B C 1
ATOM 8787 O O . HIS B 1 455 ? 3.537 -18.344 -7.25 1 92.38 455 HIS B O 1
ATOM 8793 N N . VAL B 1 456 ? 5.004 -16.688 -7.781 1 93.56 456 VAL B N 1
ATOM 8794 C CA . VAL B 1 456 ? 4.562 -15.844 -6.672 1 93.56 456 VAL B CA 1
ATOM 8795 C C . VAL B 1 456 ? 3.129 -15.375 -6.914 1 93.56 456 VAL B C 1
ATOM 8797 O O . VAL B 1 456 ? 2.293 -15.422 -6.008 1 93.56 456 VAL B O 1
ATOM 8800 N N . LEU B 1 457 ? 2.838 -14.977 -8.117 1 95.25 457 LEU B N 1
ATOM 8801 C CA . LEU B 1 457 ? 1.485 -14.547 -8.453 1 95.25 457 LEU B CA 1
ATOM 8802 C C . LEU B 1 457 ? 0.495 -15.695 -8.312 1 95.25 457 LEU B C 1
ATOM 8804 O O . LEU B 1 457 ? -0.624 -15.508 -7.832 1 95.25 457 LEU B O 1
ATOM 8808 N N . ILE B 1 458 ? 0.924 -16.875 -8.688 1 95.62 458 ILE B N 1
ATOM 8809 C CA . ILE B 1 458 ? 0.041 -18.031 -8.594 1 95.62 458 ILE B CA 1
ATOM 8810 C C . ILE B 1 458 ? -0.281 -18.312 -7.129 1 95.62 458 ILE B C 1
ATOM 8812 O O . ILE B 1 458 ? -1.419 -18.641 -6.793 1 95.62 458 ILE B O 1
ATOM 8816 N N . MET B 1 459 ? 0.728 -18.203 -6.305 1 95.19 459 MET B N 1
ATOM 8817 C CA . MET B 1 459 ? 0.49 -18.375 -4.875 1 95.19 459 MET B CA 1
ATOM 8818 C C . MET B 1 459 ? -0.564 -17.391 -4.375 1 95.19 459 MET B C 1
ATOM 8820 O O . MET B 1 459 ? -1.471 -17.766 -3.631 1 95.19 459 MET B O 1
ATOM 8824 N N . HIS B 1 460 ? -0.487 -16.156 -4.801 1 97.31 460 HIS B N 1
ATOM 8825 C CA . HIS B 1 460 ? -1.464 -15.156 -4.41 1 97.31 460 HIS B CA 1
ATOM 8826 C C . HIS B 1 460 ? -2.826 -15.43 -5.031 1 97.31 460 HIS B C 1
ATOM 8828 O O . HIS B 1 460 ? -3.861 -15.125 -4.434 1 97.31 460 HIS B O 1
ATOM 8834 N N . ILE B 1 461 ? -2.824 -15.977 -6.219 1 97.56 461 ILE B N 1
ATOM 8835 C CA . ILE B 1 461 ? -4.074 -16.406 -6.832 1 97.56 461 ILE B CA 1
ATOM 8836 C C . ILE B 1 461 ? -4.773 -17.422 -5.922 1 97.56 461 ILE B C 1
ATOM 8838 O O . ILE B 1 461 ? -5.965 -17.281 -5.641 1 97.56 461 ILE B O 1
ATOM 8842 N N . TYR B 1 462 ? -3.994 -18.375 -5.457 1 96.94 462 TYR B N 1
ATOM 8843 C CA . TYR B 1 462 ? -4.566 -19.391 -4.586 1 96.94 462 TYR B CA 1
ATOM 8844 C C . TYR B 1 462 ? -5.094 -18.781 -3.295 1 96.94 462 TYR B C 1
ATOM 8846 O O . TYR B 1 462 ? -6.168 -19.141 -2.816 1 96.94 462 TYR B O 1
ATOM 8854 N N . PHE B 1 463 ? -4.363 -17.859 -2.789 1 97.88 463 PHE B N 1
ATOM 8855 C CA . PHE B 1 463 ? -4.812 -17.172 -1.578 1 97.88 463 PHE B CA 1
ATOM 8856 C C . PHE B 1 463 ? -6.203 -16.578 -1.775 1 97.88 463 PHE B C 1
ATOM 8858 O O . PHE B 1 463 ? -7.109 -16.828 -0.983 1 97.88 463 PHE B O 1
ATOM 8865 N N . HIS B 1 464 ? -6.367 -15.797 -2.754 1 98.31 464 HIS B N 1
ATOM 8866 C CA . HIS B 1 464 ? -7.629 -15.094 -2.971 1 98.31 464 HIS B CA 1
ATOM 8867 C C . HIS B 1 464 ? -8.734 -16.062 -3.369 1 98.31 464 HIS B C 1
ATOM 8869 O O . HIS B 1 464 ? -9.898 -15.859 -3.02 1 98.31 464 HIS B O 1
ATOM 8875 N N . ALA B 1 465 ? -8.375 -17.078 -4.133 1 97.38 465 ALA B N 1
ATOM 8876 C CA . ALA B 1 465 ? -9.367 -18.109 -4.457 1 97.38 465 ALA B CA 1
ATOM 8877 C C . ALA B 1 465 ? -9.883 -18.797 -3.193 1 97.38 465 ALA B C 1
ATOM 8879 O O . ALA B 1 465 ? -11.086 -19 -3.045 1 97.38 465 ALA B O 1
ATOM 8880 N N . PHE B 1 466 ? -9 -19.094 -2.285 1 96.81 466 PHE B N 1
ATOM 8881 C CA . PHE B 1 466 ? -9.391 -19.719 -1.029 1 96.81 466 PHE B CA 1
ATOM 8882 C C . PHE B 1 466 ? -10.289 -18.797 -0.215 1 96.81 466 PHE B C 1
ATOM 8884 O O . PHE B 1 466 ? -11.25 -19.25 0.416 1 96.81 466 PHE B O 1
ATOM 8891 N N . VAL B 1 467 ? -9.938 -17.516 -0.255 1 97.25 467 VAL B N 1
ATOM 8892 C CA . VAL B 1 467 ? -10.75 -16.547 0.465 1 97.25 467 VAL B CA 1
ATOM 8893 C C . VAL B 1 467 ? -12.164 -16.531 -0.122 1 97.25 467 VAL B C 1
ATOM 8895 O O . VAL B 1 467 ? -13.148 -16.516 0.617 1 97.25 467 VAL B O 1
ATOM 8898 N N . LEU B 1 468 ? -12.258 -16.547 -1.404 1 96.25 468 LEU B N 1
ATOM 8899 C CA . LEU B 1 468 ? -13.562 -16.547 -2.053 1 96.25 468 LEU B CA 1
ATOM 8900 C C . LEU B 1 468 ? -14.32 -17.828 -1.726 1 96.25 468 LEU B C 1
ATOM 8902 O O . LEU B 1 468 ? -15.531 -17.797 -1.484 1 96.25 468 LEU B O 1
ATOM 8906 N N . ASP B 1 469 ? -13.648 -18.906 -1.663 1 93.62 469 ASP B N 1
ATOM 8907 C CA . ASP B 1 469 ? -14.273 -20.188 -1.344 1 93.62 469 ASP B CA 1
ATOM 8908 C C . ASP B 1 469 ? -14.711 -20.234 0.118 1 93.62 469 ASP B C 1
ATOM 8910 O O . ASP B 1 469 ? -15.711 -20.875 0.453 1 93.62 469 ASP B O 1
ATOM 8914 N N . LEU B 1 470 ? -13.938 -19.594 0.91 1 93.88 470 LEU B N 1
ATOM 8915 C CA . LEU B 1 470 ? -14.258 -19.562 2.332 1 93.88 470 LEU B CA 1
ATOM 8916 C C . LEU B 1 470 ? -15.672 -19.031 2.562 1 93.88 470 LEU B C 1
ATOM 8918 O O . LEU B 1 470 ? -16.422 -19.578 3.371 1 93.88 470 LEU B O 1
ATOM 8922 N N . PHE B 1 471 ? -16.062 -18.047 1.819 1 92.69 471 PHE B N 1
ATOM 8923 C CA . PHE B 1 471 ? -17.328 -17.375 2.094 1 92.69 471 PHE B CA 1
ATOM 8924 C C . PHE B 1 471 ? -18.391 -17.75 1.062 1 92.69 471 PHE B C 1
ATOM 8926 O O . PHE B 1 471 ? -19.516 -17.266 1.118 1 92.69 471 PHE B O 1
ATOM 8933 N N . ARG B 1 472 ? -18.094 -18.594 0.134 1 89.94 472 ARG B N 1
ATOM 8934 C CA . ARG B 1 472 ? -19 -18.953 -0.959 1 89.94 472 ARG B CA 1
ATOM 8935 C C . ARG B 1 472 ? -20.266 -19.609 -0.432 1 89.94 472 ARG B C 1
ATOM 8937 O O . ARG B 1 472 ? -21.359 -19.359 -0.956 1 89.94 472 ARG B O 1
ATOM 8944 N N . PRO B 1 473 ? -20.188 -20.422 0.602 1 85.81 473 PRO B N 1
ATOM 8945 C CA . PRO B 1 473 ? -21.422 -21.047 1.098 1 85.81 473 PRO B CA 1
ATOM 8946 C C . PRO B 1 473 ? -22.469 -20.031 1.549 1 85.81 473 PRO B C 1
ATOM 8948 O O . PRO B 1 473 ? -23.656 -20.344 1.593 1 85.81 473 PRO B O 1
ATOM 8951 N N . LEU B 1 474 ? -22.047 -18.797 1.878 1 88.06 474 LEU B N 1
ATOM 8952 C CA . LEU B 1 474 ? -22.969 -17.781 2.387 1 88.06 474 LEU B CA 1
ATOM 8953 C C . LEU B 1 474 ? -23.781 -17.172 1.253 1 88.06 474 LEU B C 1
ATOM 8955 O O . LEU B 1 474 ? -24.797 -16.516 1.498 1 88.06 474 LEU B O 1
ATOM 8959 N N . VAL B 1 475 ? -23.375 -17.359 0.048 1 80.75 475 VAL B N 1
ATOM 8960 C CA . VAL B 1 475 ? -24.047 -16.766 -1.107 1 80.75 475 VAL B CA 1
ATOM 8961 C C . VAL B 1 475 ? -25.484 -17.234 -1.168 1 80.75 475 VAL B C 1
ATOM 8963 O O . VAL B 1 475 ? -26.375 -16.5 -1.593 1 80.75 475 VAL B O 1
ATOM 8966 N N . HIS B 1 476 ? -25.734 -18.375 -0.661 1 76.81 476 HIS B N 1
ATOM 8967 C CA . HIS B 1 476 ? -27.078 -18.969 -0.752 1 76.81 476 HIS B CA 1
ATOM 8968 C C . HIS B 1 476 ? -27.875 -18.719 0.524 1 76.81 476 HIS B C 1
ATOM 8970 O O . HIS B 1 476 ? -29.016 -19.156 0.641 1 76.81 476 HIS B O 1
ATOM 8976 N N . HIS B 1 477 ? -27.25 -18.109 1.423 1 75.44 477 HIS B N 1
ATOM 8977 C CA . HIS B 1 477 ? -27.938 -17.922 2.703 1 75.44 477 HIS B CA 1
ATOM 8978 C C . HIS B 1 477 ? -28.391 -16.484 2.885 1 75.44 477 HIS B C 1
ATOM 8980 O O . HIS B 1 477 ? -28.219 -15.906 3.963 1 75.44 477 HIS B O 1
ATOM 8986 N N . GLY B 1 478 ? -28.953 -15.891 1.854 1 67.81 478 GLY B N 1
ATOM 8987 C CA . GLY B 1 478 ? -29.625 -14.602 1.963 1 67.81 478 GLY B CA 1
ATOM 8988 C C . GLY B 1 478 ? -28.688 -13.477 2.365 1 67.81 478 GLY B C 1
ATOM 8989 O O . GLY B 1 478 ? -27.641 -13.289 1.751 1 67.81 478 GLY B O 1
ATOM 8990 N N . ASP B 1 479 ? -29.031 -12.914 3.596 1 80.75 479 ASP B N 1
ATOM 8991 C CA . ASP B 1 479 ? -28.406 -11.664 4.027 1 80.75 479 ASP B CA 1
ATOM 8992 C C . ASP B 1 479 ? -27.172 -11.938 4.891 1 80.75 479 ASP B C 1
ATOM 8994 O O . ASP B 1 479 ? -26.531 -11 5.363 1 80.75 479 ASP B O 1
ATOM 8998 N N . ALA B 1 480 ? -26.812 -13.219 4.906 1 82.56 480 ALA B N 1
ATOM 8999 C CA . ALA B 1 480 ? -25.688 -13.578 5.762 1 82.56 480 ALA B CA 1
ATOM 9000 C C . ALA B 1 480 ? -24.375 -13.047 5.191 1 82.56 480 ALA B C 1
ATOM 9002 O O . ALA B 1 480 ? -23.469 -12.703 5.941 1 82.56 480 ALA B O 1
ATOM 9003 N N . ILE B 1 481 ? -24.297 -12.961 3.926 1 87.31 481 ILE B N 1
ATOM 9004 C CA . ILE B 1 481 ? -23.062 -12.547 3.27 1 87.31 481 ILE B CA 1
ATOM 9005 C C . ILE B 1 481 ? -22.797 -11.07 3.551 1 87.31 481 ILE B C 1
ATOM 9007 O O . ILE B 1 481 ? -21.672 -10.586 3.402 1 87.31 481 ILE B O 1
ATOM 9011 N N . ARG B 1 482 ? -23.844 -10.328 4.117 1 88.62 482 ARG B N 1
ATOM 9012 C CA . ARG B 1 482 ? -23.719 -8.898 4.387 1 88.62 482 ARG B CA 1
ATOM 9013 C C . ARG B 1 482 ? -23.625 -8.625 5.883 1 88.62 482 ARG B C 1
ATOM 9015 O O . ARG B 1 482 ? -23.672 -7.473 6.316 1 88.62 482 ARG B O 1
ATOM 9022 N N . ALA B 1 483 ? -23.469 -9.695 6.562 1 89.62 483 ALA B N 1
ATOM 9023 C CA . ALA B 1 483 ? -23.344 -9.555 8.016 1 89.62 483 ALA B CA 1
ATOM 9024 C C . ALA B 1 483 ? -22.047 -8.844 8.391 1 89.62 483 ALA B C 1
ATOM 9026 O O . ALA B 1 483 ? -21.016 -9.07 7.773 1 89.62 483 ALA B O 1
ATOM 9027 N N . ARG B 1 484 ? -22.125 -8.023 9.438 1 91.12 484 ARG B N 1
ATOM 9028 C CA . ARG B 1 484 ? -20.969 -7.25 9.883 1 91.12 484 ARG B CA 1
ATOM 9029 C C . ARG B 1 484 ? -19.938 -8.148 10.562 1 91.12 484 ARG B C 1
ATOM 9031 O O . ARG B 1 484 ? -20.297 -9.016 11.352 1 91.12 484 ARG B O 1
ATOM 9038 N N . LEU B 1 485 ? -18.672 -7.973 10.195 1 92.62 485 LEU B N 1
ATOM 9039 C CA . LEU B 1 485 ? -17.578 -8.688 10.828 1 92.62 485 LEU B CA 1
ATOM 9040 C C . LEU B 1 485 ? -16.969 -7.863 11.961 1 92.62 485 LEU B C 1
ATOM 9042 O O . LEU B 1 485 ? -16.672 -6.68 11.773 1 92.62 485 LEU B O 1
ATOM 9046 N N . GLU B 1 486 ? -16.656 -8.336 13.055 1 88.31 486 GLU B N 1
ATOM 9047 C CA . GLU B 1 486 ? -16.25 -7.617 14.266 1 88.31 486 GLU B CA 1
ATOM 9048 C C . GLU B 1 486 ? -14.742 -7.371 14.289 1 88.31 486 GLU B C 1
ATOM 9050 O O . GLU B 1 486 ? -14.273 -6.441 14.945 1 88.31 486 GLU B O 1
ATOM 9055 N N . SER B 1 487 ? -13.992 -8.133 13.594 1 89.62 487 SER B N 1
ATOM 9056 C CA . SER B 1 487 ? -12.539 -8.078 13.672 1 89.62 487 SER B CA 1
ATOM 9057 C C . SER B 1 487 ? -11.992 -6.863 12.93 1 89.62 487 SER B C 1
ATOM 9059 O O . SER B 1 487 ? -10.797 -6.559 13.023 1 89.62 487 SER B O 1
ATOM 9061 N N . PHE B 1 488 ? -12.82 -6.133 12.203 1 92.06 488 PHE B N 1
ATOM 9062 C CA . PHE B 1 488 ? -12.352 -5.012 11.398 1 92.06 488 PHE B CA 1
ATOM 9063 C C . PHE B 1 488 ? -12.914 -3.693 11.922 1 92.06 488 PHE B C 1
ATOM 9065 O O . PHE B 1 488 ? -13.961 -3.674 12.578 1 92.06 488 PHE B O 1
ATOM 9072 N N . THR B 1 489 ? -12.172 -2.619 11.688 1 88.44 489 THR B N 1
ATOM 9073 C CA . THR B 1 489 ? -12.594 -1.3 12.148 1 88.44 489 THR B CA 1
ATOM 9074 C C . THR B 1 489 ? -13.617 -0.693 11.195 1 88.44 489 THR B C 1
ATOM 9076 O O . THR B 1 489 ? -14.477 0.086 11.609 1 88.44 489 THR B O 1
ATOM 9079 N N . SER B 1 490 ? -13.539 -1.077 9.969 1 88.25 490 SER B N 1
ATOM 9080 C CA . SER B 1 490 ? -14.492 -0.573 8.984 1 88.25 490 SER B CA 1
ATOM 9081 C C . SER B 1 490 ? -15.906 -1.053 9.289 1 88.25 490 SER B C 1
ATOM 9083 O O . SER B 1 490 ? -16.141 -2.246 9.508 1 88.25 490 SER B O 1
ATOM 9085 N N . GLN B 1 491 ? -16.844 -0.164 9.242 1 85.75 491 GLN B N 1
ATOM 9086 C CA . GLN B 1 491 ? -18.234 -0.519 9.5 1 85.75 491 GLN B CA 1
ATOM 9087 C C . GLN B 1 491 ? -18.844 -1.264 8.312 1 85.75 491 GLN B C 1
ATOM 9089 O O . GLN B 1 491 ? -19.875 -1.912 8.445 1 85.75 491 GLN B O 1
ATOM 9094 N N 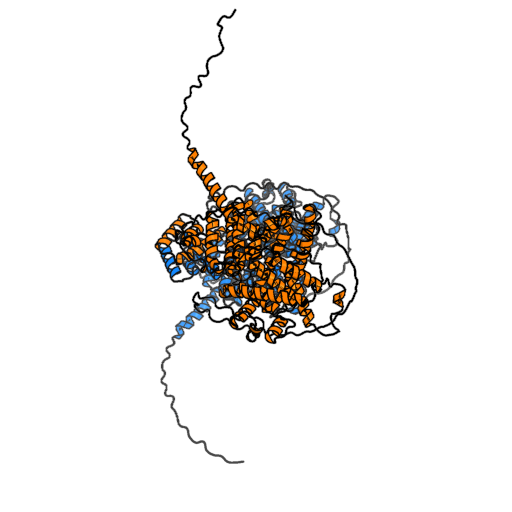. GLN B 1 492 ? -18.156 -1.25 7.215 1 87.25 492 GLN B N 1
ATOM 9095 C CA . GLN B 1 492 ? -18.641 -1.91 6.008 1 87.25 492 GLN B CA 1
ATOM 9096 C C . GLN B 1 492 ? -18.047 -3.309 5.867 1 87.25 492 GLN B C 1
ATOM 9098 O O . GLN B 1 492 ? -18.25 -3.977 4.852 1 87.25 492 GLN B O 1
ATOM 9103 N N . ALA B 1 493 ? -17.391 -3.719 6.926 1 93.81 493 ALA B N 1
ATOM 9104 C CA . ALA B 1 493 ? -16.719 -5.016 6.844 1 93.81 493 ALA B CA 1
ATOM 9105 C C . ALA B 1 493 ? -17.734 -6.156 6.859 1 93.81 493 ALA B C 1
ATOM 9107 O O . ALA B 1 493 ? -18.469 -6.336 7.836 1 93.81 493 ALA B O 1
ATOM 9108 N N . SER B 1 494 ? -17.844 -6.859 5.812 1 94.31 494 SER B N 1
ATOM 9109 C CA . SER B 1 494 ? -18.703 -8.016 5.625 1 94.31 494 SER B CA 1
ATOM 9110 C C . SER B 1 494 ? -18.047 -9.062 4.73 1 94.31 494 SER B C 1
ATOM 9112 O O . SER B 1 494 ? -17.078 -8.758 4.027 1 94.31 494 SER B O 1
ATOM 9114 N N . PRO B 1 495 ? -18.516 -10.289 4.805 1 94.44 495 PRO B N 1
ATOM 9115 C CA . PRO B 1 495 ? -17.984 -11.297 3.883 1 94.44 495 PRO B CA 1
ATOM 9116 C C . PRO B 1 495 ? -18.078 -10.867 2.42 1 94.44 495 PRO B C 1
ATOM 9118 O O . PRO B 1 495 ? -17.172 -11.125 1.631 1 94.44 495 PRO B O 1
ATOM 9121 N N . GLU B 1 496 ? -19.094 -10.219 2.09 1 93.44 496 GLU B N 1
ATOM 9122 C CA . GLU B 1 496 ? -19.266 -9.734 0.725 1 93.44 496 GLU B CA 1
ATOM 9123 C C . GLU B 1 496 ? -18.172 -8.734 0.354 1 93.44 496 GLU B C 1
ATOM 9125 O O . GLU B 1 496 ? -17.625 -8.797 -0.746 1 93.44 496 GLU B O 1
ATOM 9130 N N . ALA B 1 497 ? -17.906 -7.828 1.266 1 94.44 497 ALA B N 1
ATOM 9131 C CA . ALA B 1 497 ? -16.859 -6.832 1.018 1 94.44 497 ALA B CA 1
ATOM 9132 C C . ALA B 1 497 ? -15.5 -7.488 0.847 1 94.44 497 ALA B C 1
ATOM 9134 O O . ALA B 1 497 ? -14.695 -7.051 0.024 1 94.44 497 ALA B O 1
ATOM 9135 N N . ILE B 1 498 ? -15.266 -8.531 1.655 1 97 498 ILE B N 1
ATOM 9136 C CA . ILE B 1 498 ? -14.016 -9.266 1.546 1 97 498 ILE B CA 1
ATOM 9137 C C . ILE B 1 498 ? -13.922 -9.922 0.174 1 97 498 ILE B C 1
ATOM 9139 O O . ILE B 1 498 ? -12.883 -9.859 -0.485 1 97 498 ILE B O 1
ATOM 9143 N N . CYS B 1 499 ? -14.969 -10.531 -0.221 1 96.19 499 CYS B N 1
ATOM 9144 C CA . CYS B 1 499 ? -15 -11.219 -1.51 1 96.19 499 CYS B CA 1
ATOM 9145 C C . CYS B 1 499 ? -14.773 -10.234 -2.652 1 96.19 499 CYS B C 1
ATOM 9147 O O . CYS B 1 499 ? -14.039 -10.523 -3.598 1 96.19 499 CYS B O 1
ATOM 9149 N N . LEU B 1 500 ? -15.398 -9.086 -2.518 1 94.25 500 LEU B N 1
ATOM 9150 C CA . LEU B 1 500 ? -15.219 -8.07 -3.545 1 94.25 500 LEU B CA 1
ATOM 9151 C C . LEU B 1 500 ? -13.766 -7.602 -3.604 1 94.25 500 LEU B C 1
ATOM 9153 O O . LEU B 1 500 ? -13.211 -7.426 -4.691 1 94.25 500 LEU B O 1
ATOM 9157 N N . ALA B 1 501 ? -13.18 -7.398 -2.451 1 96.12 501 ALA B N 1
ATOM 9158 C CA . ALA B 1 501 ? -11.781 -6.988 -2.396 1 96.12 501 ALA B CA 1
ATOM 9159 C C . ALA B 1 501 ? -10.867 -8.047 -3.016 1 96.12 501 ALA B C 1
ATOM 9161 O O . ALA B 1 501 ? -9.945 -7.719 -3.766 1 96.12 501 ALA B O 1
ATOM 9162 N N . SER B 1 502 ? -11.109 -9.273 -2.684 1 97.69 502 SER B N 1
ATOM 9163 C CA . SER B 1 502 ? -10.305 -10.367 -3.221 1 97.69 502 SER B CA 1
ATOM 9164 C C . SER B 1 502 ? -10.5 -10.508 -4.727 1 97.69 502 SER B C 1
ATOM 9166 O O . SER B 1 502 ? -9.547 -10.781 -5.461 1 97.69 502 SER B O 1
ATOM 9168 N N . ALA B 1 503 ? -11.734 -10.336 -5.164 1 96.25 503 ALA B N 1
ATOM 9169 C CA . ALA B 1 503 ? -12.008 -10.383 -6.598 1 96.25 503 ALA B CA 1
ATOM 9170 C C . ALA B 1 503 ? -11.258 -9.273 -7.336 1 96.25 503 ALA B C 1
ATOM 9172 O O . ALA B 1 503 ? -10.727 -9.492 -8.43 1 96.25 503 ALA B O 1
ATOM 9173 N N . THR B 1 504 ? -11.219 -8.125 -6.723 1 93.56 504 THR B N 1
ATOM 9174 C CA . THR B 1 504 ? -10.492 -7.008 -7.312 1 93.56 504 THR B CA 1
ATOM 9175 C C . THR B 1 504 ? -9.008 -7.34 -7.453 1 93.56 504 THR B C 1
ATOM 9177 O O . THR B 1 504 ? -8.398 -7.047 -8.484 1 93.56 504 THR B O 1
ATOM 9180 N N . GLN B 1 505 ? -8.469 -7.953 -6.418 1 95.81 505 GLN B N 1
ATOM 9181 C CA . GLN B 1 505 ? -7.07 -8.367 -6.469 1 95.81 505 GLN B CA 1
ATOM 9182 C C . GLN B 1 505 ? -6.832 -9.375 -7.59 1 95.81 505 GLN B C 1
ATOM 9184 O O . GLN B 1 505 ? -5.84 -9.289 -8.312 1 95.81 505 GLN B O 1
ATOM 9189 N N . LEU B 1 506 ? -7.715 -10.32 -7.699 1 96.94 506 LEU B N 1
ATOM 9190 C CA . LEU B 1 506 ? -7.582 -11.312 -8.766 1 96.94 506 LEU B CA 1
ATOM 9191 C C . LEU B 1 506 ? -7.617 -10.648 -10.133 1 96.94 506 LEU B C 1
ATOM 9193 O O . LEU B 1 506 ? -6.848 -11.016 -11.023 1 96.94 506 LEU B O 1
ATOM 9197 N N . GLY B 1 507 ? -8.586 -9.734 -10.297 1 94.12 507 GLY B N 1
ATOM 9198 C CA . GLY B 1 507 ? -8.625 -9 -11.547 1 94.12 507 GLY B CA 1
ATOM 9199 C C . GLY B 1 507 ? -7.309 -8.32 -11.883 1 94.12 507 GLY B C 1
ATOM 9200 O O . GLY B 1 507 ? -6.848 -8.383 -13.023 1 94.12 507 GLY B O 1
ATOM 9201 N N . ARG B 1 508 ? -6.703 -7.758 -10.898 1 90.88 508 ARG B N 1
ATOM 9202 C CA . ARG B 1 508 ? -5.418 -7.09 -11.094 1 90.88 508 ARG B CA 1
ATOM 9203 C C . ARG B 1 508 ? -4.324 -8.094 -11.445 1 90.88 508 ARG B C 1
ATOM 9205 O O . ARG B 1 508 ? -3.463 -7.812 -12.281 1 90.88 508 ARG B O 1
ATOM 9212 N N . ILE B 1 509 ? -4.352 -9.227 -10.805 1 94.94 509 ILE B N 1
ATOM 9213 C CA . ILE B 1 509 ? -3.354 -10.258 -11.062 1 94.94 509 ILE B CA 1
ATOM 9214 C C . ILE B 1 509 ? -3.516 -10.797 -12.477 1 94.94 509 ILE B C 1
ATOM 9216 O O . ILE B 1 509 ? -2.525 -11.07 -13.164 1 94.94 509 ILE B O 1
ATOM 9220 N N . VAL B 1 510 ? -4.785 -10.93 -12.891 1 94.69 510 VAL B N 1
ATOM 9221 C CA . VAL B 1 510 ? -5.051 -11.414 -14.234 1 94.69 510 VAL B CA 1
ATOM 9222 C C . VAL B 1 510 ? -4.395 -10.484 -15.258 1 94.69 510 VAL B C 1
ATOM 9224 O O . VAL B 1 510 ? -3.684 -10.945 -16.156 1 94.69 510 VAL B O 1
ATOM 9227 N N . VAL B 1 511 ? -4.582 -9.258 -15.062 1 89.69 511 VAL B N 1
ATOM 9228 C CA . VAL B 1 511 ? -4.031 -8.289 -15.992 1 89.69 511 VAL B CA 1
ATOM 9229 C C . VAL B 1 511 ? -2.506 -8.305 -15.93 1 89.69 511 VAL B C 1
ATOM 9231 O O . VAL B 1 511 ? -1.831 -8.328 -16.953 1 89.69 511 VAL B O 1
ATOM 9234 N N . THR B 1 512 ? -1.974 -8.352 -14.75 1 89.56 512 THR B N 1
ATOM 9235 C CA . THR B 1 512 ? -0.526 -8.383 -14.57 1 89.56 512 THR B CA 1
ATOM 9236 C C . THR B 1 512 ? 0.068 -9.641 -15.203 1 89.56 512 THR B C 1
ATOM 9238 O O . THR B 1 512 ? 1.099 -9.57 -15.875 1 89.56 512 THR B O 1
ATOM 9241 N N . TYR B 1 513 ? -0.557 -10.758 -14.961 1 92.31 513 TYR B N 1
ATOM 9242 C CA . TYR B 1 513 ? -0.061 -12.031 -15.477 1 92.31 513 TYR B CA 1
ATOM 9243 C C . TYR B 1 513 ? -0.053 -12.039 -17 1 92.31 513 TYR B C 1
ATOM 9245 O O . TYR B 1 513 ? 0.919 -12.477 -17.625 1 92.31 513 TYR B O 1
ATOM 9253 N N . LEU B 1 514 ? -1.083 -11.531 -17.625 1 90.12 514 LEU B N 1
ATOM 9254 C CA . LEU B 1 514 ? -1.215 -11.477 -19.078 1 90.12 514 LEU B CA 1
ATOM 9255 C C . LEU B 1 514 ? -0.167 -10.547 -19.688 1 90.12 514 LEU B C 1
ATOM 9257 O O . LEU B 1 514 ? 0.351 -10.82 -20.766 1 90.12 514 LEU B O 1
ATOM 9261 N N . GLN B 1 515 ? 0.189 -9.562 -18.922 1 81.06 515 GLN B N 1
ATOM 9262 C CA . GLN B 1 515 ? 1.107 -8.555 -19.438 1 81.06 515 GLN B CA 1
ATOM 9263 C C . GLN B 1 515 ? 2.559 -8.992 -19.266 1 81.06 515 GLN B C 1
ATOM 9265 O O . GLN B 1 515 ? 3.4 -8.719 -20.125 1 81.06 515 GLN B O 1
ATOM 9270 N N . ARG B 1 516 ? 2.836 -9.711 -18.297 1 84.75 516 ARG B N 1
ATOM 9271 C CA . ARG B 1 516 ? 4.234 -9.852 -17.906 1 84.75 516 ARG B CA 1
ATOM 9272 C C . ARG B 1 516 ? 4.762 -11.242 -18.234 1 84.75 516 ARG B C 1
ATOM 9274 O O . ARG B 1 516 ? 5.965 -11.422 -18.438 1 84.75 516 ARG B O 1
ATOM 9281 N N . PHE B 1 517 ? 3.924 -12.172 -18.297 1 88.44 517 PHE B N 1
ATOM 9282 C CA . PHE B 1 517 ? 4.477 -13.523 -18.328 1 88.44 517 PHE B CA 1
ATOM 9283 C C . PHE B 1 517 ? 4.07 -14.258 -19.594 1 88.44 517 PHE B C 1
ATOM 9285 O O . PHE B 1 517 ? 2.887 -14.328 -19.922 1 88.44 517 PHE B O 1
ATOM 9292 N N . SER B 1 518 ? 5.047 -14.828 -20.172 1 87.56 518 SER B N 1
ATOM 9293 C CA . SER B 1 518 ? 4.777 -15.68 -21.328 1 87.56 518 SER B CA 1
ATOM 9294 C C . SER B 1 518 ? 4.055 -16.953 -20.922 1 87.56 518 SER B C 1
ATOM 9296 O O . SER B 1 518 ? 3.346 -17.562 -21.719 1 87.56 518 SER B O 1
ATOM 9298 N N . SER B 1 519 ? 4.215 -17.344 -19.656 1 92.69 519 SER B N 1
ATOM 9299 C CA . SER B 1 519 ? 3.58 -18.547 -19.156 1 92.69 519 SER B CA 1
ATOM 9300 C C . SER B 1 519 ? 2.061 -18.422 -19.172 1 92.69 519 SER B C 1
ATOM 9302 O O . SER B 1 519 ? 1.349 -19.406 -18.953 1 92.69 519 SER B O 1
ATOM 9304 N N . ALA B 1 520 ? 1.544 -17.281 -19.469 1 93.5 520 ALA B N 1
ATOM 9305 C CA . ALA B 1 520 ? 0.103 -17.078 -19.609 1 93.5 520 ALA B CA 1
ATOM 9306 C C . ALA B 1 520 ? -0.479 -17.984 -20.688 1 93.5 520 ALA B C 1
ATOM 9308 O O . ALA B 1 520 ? -1.673 -18.297 -20.672 1 93.5 520 ALA B O 1
ATOM 9309 N N . SER B 1 521 ? 0.392 -18.453 -21.547 1 91.69 521 SER B N 1
ATOM 9310 C CA . SER B 1 521 ? -0.078 -19.281 -22.656 1 91.69 521 SER B CA 1
ATOM 9311 C C . SER B 1 521 ? 0.138 -20.766 -22.375 1 91.69 521 SER B C 1
ATOM 9313 O O . SER B 1 521 ? -0.431 -21.625 -23.047 1 91.69 521 SER B O 1
ATOM 9315 N N . HIS B 1 522 ? 0.931 -21.047 -21.344 1 94 522 HIS B N 1
ATOM 9316 C CA . HIS B 1 522 ? 1.262 -22.469 -21.266 1 94 522 HIS B CA 1
ATOM 9317 C C . HIS B 1 522 ? 1.29 -22.953 -19.828 1 94 522 HIS B C 1
ATOM 9319 O O . HIS B 1 522 ? 1.681 -24.094 -19.547 1 94 522 HIS B O 1
ATOM 9325 N N . SER B 1 523 ? 0.928 -22.125 -18.891 1 94.38 523 SER B N 1
ATOM 9326 C CA . SER B 1 523 ? 0.743 -22.562 -17.5 1 94.38 523 SER B CA 1
ATOM 9327 C C . SER B 1 523 ? -0.735 -22.594 -17.125 1 94.38 523 SER B C 1
ATOM 9329 O O . SER B 1 523 ? -1.399 -21.562 -17.094 1 94.38 523 SER B O 1
ATOM 9331 N N . PHE B 1 524 ? -1.223 -23.672 -16.781 1 94.88 524 PHE B N 1
ATOM 9332 C CA . PHE B 1 524 ? -2.656 -23.812 -16.562 1 94.88 524 PHE B CA 1
ATOM 9333 C C . PHE B 1 524 ? -3.029 -23.359 -15.148 1 94.88 524 PHE B C 1
ATOM 9335 O O . PHE B 1 524 ? -4.145 -22.875 -14.93 1 94.88 524 PHE B O 1
ATOM 9342 N N . PRO B 1 525 ? -2.17 -23.453 -14.156 1 93.88 525 PRO B N 1
ATOM 9343 C CA . PRO B 1 525 ? -2.545 -23.109 -12.789 1 93.88 525 PRO B CA 1
ATOM 9344 C C . PRO B 1 525 ? -3.074 -21.672 -12.656 1 93.88 525 PRO B C 1
ATOM 9346 O O . PRO B 1 525 ? -3.953 -21.422 -11.836 1 93.88 525 PRO B O 1
ATOM 9349 N N . TRP B 1 526 ? -2.619 -20.719 -13.445 1 95.5 526 TRP B N 1
ATOM 9350 C CA . TRP B 1 526 ? -3.066 -19.344 -13.273 1 95.5 526 TRP B CA 1
ATOM 9351 C C . TRP B 1 526 ? -4.5 -19.172 -13.758 1 95.5 526 TRP B C 1
ATOM 9353 O O . TRP B 1 526 ? -5.141 -18.156 -13.477 1 95.5 526 TRP B O 1
ATOM 9363 N N . SER B 1 527 ? -5.074 -20.219 -14.453 1 95.94 527 SER B N 1
ATOM 9364 C CA . SER B 1 527 ? -6.465 -20.188 -14.883 1 95.94 527 SER B CA 1
ATOM 9365 C C . SER B 1 527 ? -7.41 -20.031 -13.695 1 95.94 527 SER B C 1
ATOM 9367 O O . SER B 1 527 ? -8.547 -19.578 -13.859 1 95.94 527 SER B O 1
ATOM 9369 N N . THR B 1 528 ? -6.902 -20.422 -12.539 1 96.44 528 THR B N 1
ATOM 9370 C CA . THR B 1 528 ? -7.691 -20.25 -11.32 1 96.44 528 THR B CA 1
ATOM 9371 C C . THR B 1 528 ? -8.102 -18.797 -11.148 1 96.44 528 THR B C 1
ATOM 9373 O O . THR B 1 528 ? -9.227 -18.5 -10.734 1 96.44 528 THR B O 1
ATOM 9376 N N . ALA B 1 529 ? -7.195 -17.953 -11.438 1 97.56 529 ALA B N 1
ATOM 9377 C CA . ALA B 1 529 ? -7.52 -16.531 -11.344 1 97.56 529 ALA B CA 1
ATOM 9378 C C . ALA B 1 529 ? -8.625 -16.156 -12.336 1 97.56 529 ALA B C 1
ATOM 9380 O O . ALA B 1 529 ? -9.539 -15.391 -11.992 1 97.56 529 ALA B O 1
ATOM 9381 N N . LEU B 1 530 ? -8.547 -16.656 -13.531 1 97.5 530 LEU B N 1
ATOM 9382 C CA . LEU B 1 530 ? -9.531 -16.375 -14.57 1 97.5 530 LEU B CA 1
ATOM 9383 C C . LEU B 1 530 ? -10.914 -16.875 -14.172 1 97.5 530 LEU B C 1
ATOM 9385 O O . LEU B 1 530 ? -11.898 -16.141 -14.266 1 97.5 530 LEU B O 1
ATOM 9389 N N . LEU B 1 531 ? -10.898 -18.062 -13.711 1 97.44 531 LEU B N 1
ATOM 9390 C CA . LEU B 1 531 ? -12.164 -18.703 -13.375 1 97.44 531 LEU B CA 1
ATOM 9391 C C . LEU B 1 531 ? -12.852 -17.984 -12.211 1 97.44 531 LEU B C 1
ATOM 9393 O O . LEU B 1 531 ? -14.031 -17.656 -12.297 1 97.44 531 LEU B O 1
ATOM 9397 N N . TYR B 1 532 ? -12.109 -17.797 -11.172 1 97.5 532 TYR B N 1
ATOM 9398 C CA . TYR B 1 532 ? -12.68 -17.188 -9.969 1 97.5 532 TYR B CA 1
ATOM 9399 C C . TYR B 1 532 ? -13.078 -15.734 -10.227 1 97.5 532 TYR B C 1
ATOM 9401 O O . TYR B 1 532 ? -14.117 -15.281 -9.758 1 97.5 532 TYR B O 1
ATOM 9409 N N . PHE B 1 533 ? -12.273 -15.047 -10.961 1 97.12 533 PHE B N 1
ATOM 9410 C CA . PHE B 1 533 ? -12.594 -13.664 -11.289 1 97.12 533 PHE B CA 1
ATOM 9411 C C . PHE B 1 533 ? -13.82 -13.594 -12.188 1 97.12 533 PHE B C 1
ATOM 9413 O O . PHE B 1 533 ? -14.695 -12.758 -11.977 1 97.12 533 PHE B O 1
ATOM 9420 N N . ALA B 1 534 ? -13.891 -14.406 -13.156 1 96.25 534 ALA B N 1
ATOM 9421 C CA . ALA B 1 534 ? -15.047 -14.445 -14.047 1 96.25 534 ALA B CA 1
ATOM 9422 C C . ALA B 1 534 ? -16.328 -14.711 -13.258 1 96.25 534 ALA B C 1
ATOM 9424 O O . ALA B 1 534 ? -17.359 -14.078 -13.5 1 96.25 534 ALA B O 1
ATOM 9425 N N . ASN B 1 535 ? -16.266 -15.656 -12.367 1 95 535 ASN B N 1
ATOM 9426 C CA . ASN B 1 535 ? -17.438 -15.969 -11.555 1 95 535 ASN B CA 1
ATOM 9427 C C . ASN B 1 535 ? -17.844 -14.789 -10.68 1 95 535 ASN B C 1
ATOM 9429 O O . ASN B 1 535 ? -19.031 -14.523 -10.5 1 95 535 ASN B O 1
ATOM 9433 N N . ALA B 1 536 ? -16.844 -14.133 -10.148 1 93.94 536 ALA B N 1
ATOM 9434 C CA . ALA B 1 536 ? -17.141 -12.953 -9.336 1 93.94 536 ALA B CA 1
ATOM 9435 C C . ALA B 1 536 ? -17.781 -11.852 -10.18 1 93.94 536 ALA B C 1
ATOM 9437 O O . ALA B 1 536 ? -18.734 -11.195 -9.742 1 93.94 536 ALA B O 1
ATOM 9438 N N . VAL B 1 537 ? -17.266 -11.656 -11.336 1 92.94 537 VAL B N 1
ATOM 9439 C CA . VAL B 1 537 ? -17.797 -10.656 -12.266 1 92.94 537 VAL B CA 1
ATOM 9440 C C . VAL B 1 537 ? -19.234 -11 -12.641 1 92.94 537 VAL B C 1
ATOM 9442 O O . VAL B 1 537 ? -20.094 -10.125 -12.688 1 92.94 537 VAL B O 1
ATOM 9445 N N . MET B 1 538 ? -19.5 -12.234 -12.898 1 89.94 538 MET B N 1
ATOM 9446 C CA . MET B 1 538 ? -20.828 -12.688 -13.273 1 89.94 538 MET B CA 1
ATOM 9447 C C . MET B 1 538 ? -21.844 -12.414 -12.164 1 89.94 538 MET B C 1
ATOM 9449 O O . MET B 1 538 ? -22.984 -12.07 -12.438 1 89.94 538 MET B O 1
ATOM 9453 N N . ARG B 1 539 ? -21.391 -12.562 -11.031 1 85.25 539 ARG B N 1
ATOM 9454 C CA . ARG B 1 539 ? -22.25 -12.281 -9.891 1 85.25 539 ARG B CA 1
ATOM 9455 C C . ARG B 1 539 ? -22.609 -10.805 -9.82 1 85.25 539 ARG B C 1
ATOM 9457 O O . ARG B 1 539 ? -23.734 -10.453 -9.445 1 85.25 539 ARG B O 1
ATOM 9464 N N . GLU B 1 540 ? -21.688 -10.031 -10.117 1 82.88 540 GLU B N 1
ATOM 9465 C CA . GLU B 1 540 ? -21.906 -8.586 -10.078 1 82.88 540 GLU B CA 1
ATOM 9466 C C . GLU B 1 540 ? -22.766 -8.125 -11.25 1 82.88 540 GLU B C 1
ATOM 9468 O O . GLU B 1 540 ? -23.531 -7.164 -11.133 1 82.88 540 GLU B O 1
ATOM 9473 N N . LEU B 1 541 ? -22.562 -8.703 -12.367 1 76.81 541 LEU B N 1
ATOM 9474 C CA . LEU B 1 541 ? -23.344 -8.367 -13.555 1 76.81 541 LEU B CA 1
ATOM 9475 C C . LEU B 1 541 ? -24.844 -8.57 -13.305 1 76.81 541 LEU B C 1
ATOM 9477 O O . LEU B 1 541 ? -25.672 -7.801 -13.789 1 76.81 541 LEU B O 1
ATOM 9481 N N . GLY B 1 542 ? -25.141 -9.469 -12.516 1 66.31 542 GLY B N 1
ATOM 9482 C CA . GLY B 1 542 ? -26.531 -9.703 -12.195 1 66.31 542 GLY B CA 1
ATOM 9483 C C . GLY B 1 542 ? -27.141 -8.633 -11.305 1 66.31 542 GLY B C 1
ATOM 9484 O O . GLY B 1 542 ? -28.359 -8.461 -11.258 1 66.31 542 GLY B O 1
ATOM 9485 N N . ARG B 1 543 ? -26.266 -7.809 -10.711 1 65.44 543 ARG B N 1
ATOM 9486 C CA . ARG B 1 543 ? -26.75 -6.859 -9.719 1 65.44 543 ARG B CA 1
ATOM 9487 C C . ARG B 1 543 ? -26.531 -5.422 -10.18 1 65.44 543 ARG B C 1
ATOM 9489 O O . ARG B 1 543 ? -27.203 -4.508 -9.703 1 65.44 543 ARG B O 1
ATOM 9496 N N . ALA B 1 544 ? -25.531 -5.219 -11.047 1 61.84 544 ALA B N 1
ATOM 9497 C CA . ALA B 1 544 ? -25.094 -3.852 -11.328 1 61.84 544 ALA B CA 1
ATOM 9498 C C . ALA B 1 544 ? -25.906 -3.242 -12.469 1 61.84 544 ALA B C 1
ATOM 9500 O O . ALA B 1 544 ? -26.375 -3.955 -13.359 1 61.84 544 ALA B O 1
ATOM 9501 N N . ALA B 1 545 ? -26.188 -1.999 -12.281 1 54.25 545 ALA B N 1
ATOM 9502 C CA . ALA B 1 545 ? -26.859 -1.224 -13.312 1 54.25 545 ALA B CA 1
ATOM 9503 C C . ALA B 1 545 ? -25.953 -0.961 -14.5 1 54.25 545 ALA B C 1
ATOM 9505 O O . ALA B 1 545 ? -26.359 -1.102 -15.656 1 54.25 545 ALA B O 1
ATOM 9506 N N . ASP B 1 546 ? -24.75 -0.607 -14.141 1 60.5 546 ASP B N 1
ATOM 9507 C CA . ASP B 1 546 ? -23.766 -0.38 -15.203 1 60.5 546 ASP B CA 1
ATOM 9508 C C . ASP B 1 546 ? -22.859 -1.595 -15.391 1 60.5 546 ASP B C 1
ATOM 9510 O O . ASP B 1 546 ? -22.062 -1.919 -14.508 1 60.5 546 ASP B O 1
ATOM 9514 N N . THR B 1 547 ? -23.031 -2.285 -16.531 1 69.44 547 THR B N 1
ATOM 9515 C CA . THR B 1 547 ? -22.422 -3.596 -16.75 1 69.44 547 THR B CA 1
ATOM 9516 C C . THR B 1 547 ? -21.203 -3.484 -17.656 1 69.44 547 THR B C 1
ATOM 9518 O O . THR B 1 547 ? -20.5 -4.473 -17.875 1 69.44 547 THR B O 1
ATOM 9521 N N . SER B 1 548 ? -20.891 -2.254 -18 1 70.62 548 SER B N 1
ATOM 9522 C CA . SER B 1 548 ? -19.875 -2.141 -19.047 1 70.62 548 SER B CA 1
ATOM 9523 C C . SER B 1 548 ? -18.5 -2.545 -18.531 1 70.62 548 SER B C 1
ATOM 9525 O O . SER B 1 548 ? -17.781 -3.291 -19.203 1 70.62 548 SER B O 1
ATOM 9527 N N . GLU B 1 549 ? -18.172 -2.117 -17.406 1 75.25 549 GLU B N 1
ATOM 9528 C CA . GLU B 1 549 ? -16.875 -2.443 -16.828 1 75.25 549 GLU B CA 1
ATOM 9529 C C . GLU B 1 549 ? -16.766 -3.932 -16.516 1 75.25 549 GLU B C 1
ATOM 9531 O O . GLU B 1 549 ? -15.719 -4.547 -16.734 1 75.25 549 GLU B O 1
ATOM 9536 N N . LYS B 1 550 ? -17.859 -4.418 -16.141 1 81.38 550 LYS B N 1
ATOM 9537 C CA . LYS B 1 550 ? -17.875 -5.828 -15.781 1 81.38 550 LYS B CA 1
ATOM 9538 C C . LYS B 1 550 ? -17.797 -6.719 -17.016 1 81.38 550 LYS B C 1
ATOM 9540 O O . LYS B 1 550 ? -17.188 -7.793 -16.984 1 81.38 550 LYS B O 1
ATOM 9545 N N . LEU B 1 551 ? -18.375 -6.246 -18.016 1 83 551 LEU B N 1
ATOM 9546 C CA . LEU B 1 551 ? -18.297 -6.984 -19.266 1 83 551 LEU B CA 1
ATOM 9547 C C . LEU B 1 551 ? -16.875 -6.977 -19.812 1 83 551 LEU B C 1
ATOM 9549 O O . LEU B 1 551 ? -16.422 -7.973 -20.375 1 83 551 LEU B O 1
ATOM 9553 N N . ALA B 1 552 ? -16.25 -5.879 -19.609 1 83.5 552 ALA B N 1
ATOM 9554 C CA . ALA B 1 552 ? -14.844 -5.797 -20.016 1 83.5 552 ALA B CA 1
ATOM 9555 C C . ALA B 1 552 ? -13.984 -6.77 -19.203 1 83.5 552 ALA B C 1
ATOM 9557 O O . ALA B 1 552 ? -13.055 -7.379 -19.75 1 83.5 552 ALA B O 1
ATOM 9558 N N . ASP B 1 553 ? -14.305 -6.883 -17.984 1 89.38 553 ASP B N 1
ATOM 9559 C CA . ASP B 1 553 ? -13.594 -7.824 -17.141 1 89.38 553 ASP B CA 1
ATOM 9560 C C . ASP B 1 553 ? -13.812 -9.266 -17.609 1 89.38 553 ASP B C 1
ATOM 9562 O O . ASP B 1 553 ? -12.875 -10.062 -17.625 1 89.38 553 ASP B O 1
ATOM 9566 N N . LEU B 1 554 ? -15.008 -9.555 -17.953 1 91.38 554 LEU B N 1
ATOM 9567 C CA . LEU B 1 554 ? -15.312 -10.891 -18.438 1 91.38 554 LEU B CA 1
ATOM 9568 C C . LEU B 1 554 ? -14.562 -11.164 -19.75 1 91.38 554 LEU B C 1
ATOM 9570 O O . LEU B 1 554 ? -14.039 -12.266 -19.938 1 91.38 554 LEU B O 1
ATOM 9574 N N . ARG B 1 555 ? -14.508 -10.211 -20.578 1 87.44 555 ARG B N 1
ATOM 9575 C CA . ARG B 1 555 ? -13.773 -10.352 -21.828 1 87.44 555 ARG B CA 1
ATOM 9576 C C . ARG B 1 555 ? -12.297 -10.602 -21.578 1 87.44 555 ARG B C 1
ATOM 9578 O O . ARG B 1 555 ? -11.656 -11.375 -22.297 1 87.44 555 ARG B O 1
ATOM 9585 N N . THR B 1 556 ? -11.812 -9.938 -20.594 1 90.44 556 THR B N 1
ATOM 9586 C CA . THR B 1 556 ? -10.414 -10.148 -20.234 1 90.44 556 THR B CA 1
ATOM 9587 C C . THR B 1 556 ? -10.18 -11.594 -19.812 1 90.44 556 THR B C 1
ATOM 9589 O O . THR B 1 556 ? -9.164 -12.195 -20.172 1 90.44 556 THR B O 1
ATOM 9592 N N . CYS B 1 557 ? -11.086 -12.125 -19.094 1 94.81 557 CYS B N 1
ATOM 9593 C CA . CYS B 1 557 ? -10.977 -13.516 -18.672 1 94.81 557 CYS B CA 1
ATOM 9594 C C . CYS B 1 557 ? -11.031 -14.453 -19.875 1 94.81 557 CYS B C 1
ATOM 9596 O O . CYS B 1 557 ? -10.25 -15.398 -19.969 1 94.81 557 CYS B O 1
ATOM 9598 N N . ILE B 1 558 ? -11.922 -14.141 -20.781 1 92.19 558 ILE B N 1
ATOM 9599 C CA . ILE B 1 558 ? -12.062 -14.953 -21.984 1 92.19 558 ILE B CA 1
ATOM 9600 C C . ILE B 1 558 ? -10.773 -14.875 -22.812 1 92.19 558 ILE B C 1
ATOM 9602 O O . ILE B 1 558 ? -10.297 -15.891 -23.328 1 92.19 558 ILE B O 1
ATOM 9606 N N . PHE B 1 559 ? -10.25 -13.75 -22.828 1 89.62 559 PHE B N 1
ATOM 9607 C CA . PHE B 1 559 ? -8.984 -13.57 -23.531 1 89.62 559 PHE B CA 1
ATOM 9608 C C . PHE B 1 559 ? -7.891 -14.422 -22.906 1 89.62 559 PHE B C 1
ATOM 9610 O O . PHE B 1 559 ? -7.074 -15.016 -23.609 1 89.62 559 PHE B O 1
ATOM 9617 N N . GLY B 1 560 ? -7.879 -14.414 -21.641 1 93.5 560 GLY B N 1
ATOM 9618 C CA . GLY B 1 560 ? -6.922 -15.266 -20.953 1 93.5 560 GLY B CA 1
ATOM 9619 C C . GLY B 1 560 ? -7.055 -16.734 -21.328 1 93.5 560 GLY B C 1
ATOM 9620 O O . GLY B 1 560 ? -6.055 -17.406 -21.578 1 93.5 560 GLY B O 1
ATOM 9621 N N . TYR B 1 561 ? -8.242 -17.172 -21.375 1 94.75 561 TYR B N 1
ATOM 9622 C CA . TYR B 1 561 ? -8.469 -18.562 -21.75 1 94.75 561 TYR B CA 1
ATOM 9623 C C . TYR B 1 561 ? -8.148 -18.797 -23.219 1 94.75 561 TYR B C 1
ATOM 9625 O O . TYR B 1 561 ? -7.723 -19.891 -23.609 1 94.75 561 TYR B O 1
ATOM 9633 N N . GLN B 1 562 ? -8.328 -17.797 -24.047 1 90.06 562 GLN B N 1
ATOM 9634 C CA . GLN B 1 562 ? -7.949 -17.938 -25.453 1 90.06 562 GLN B CA 1
ATOM 9635 C C . GLN B 1 562 ? -6.445 -18.125 -25.594 1 90.06 562 GLN B C 1
ATOM 9637 O O . GLN B 1 562 ? -5.988 -18.859 -26.469 1 90.06 562 GLN B O 1
ATOM 9642 N N . ARG B 1 563 ? -5.758 -17.484 -24.75 1 89.56 563 ARG B N 1
ATOM 9643 C CA . ARG B 1 563 ? -4.312 -17.672 -24.75 1 89.56 563 ARG B CA 1
ATOM 9644 C C . ARG B 1 563 ? -3.947 -19.094 -24.328 1 89.56 563 ARG B C 1
ATOM 9646 O O . ARG B 1 563 ? -3.037 -19.703 -24.891 1 89.56 563 ARG B O 1
ATOM 9653 N N . LEU B 1 564 ? -4.676 -19.625 -23.422 1 94.38 564 LEU B N 1
ATOM 9654 C CA . LEU B 1 564 ? -4.402 -20.953 -22.891 1 94.38 564 LEU B CA 1
ATOM 9655 C C . LEU B 1 564 ? -4.914 -22.031 -23.844 1 94.38 564 LEU B C 1
ATOM 9657 O O . LEU B 1 564 ? -4.492 -23.188 -23.75 1 94.38 564 LEU B O 1
ATOM 9661 N N . GLN B 1 565 ? -5.797 -21.703 -24.719 1 91.62 565 GLN B N 1
ATOM 9662 C CA . GLN B 1 565 ? -6.488 -22.672 -25.562 1 91.62 565 GLN B CA 1
ATOM 9663 C C . GLN B 1 565 ? -5.512 -23.359 -26.516 1 91.62 565 GLN B C 1
ATOM 9665 O O . GLN B 1 565 ? -5.707 -24.531 -26.859 1 91.62 565 GLN B O 1
ATOM 9670 N N . ARG B 1 566 ? -4.551 -22.641 -26.906 1 87.75 566 ARG B N 1
ATOM 9671 C CA . ARG B 1 566 ? -3.562 -23.266 -27.781 1 87.75 566 ARG B CA 1
ATOM 9672 C C . ARG B 1 566 ? -2.914 -24.469 -27.109 1 87.75 566 ARG B C 1
ATOM 9674 O O . ARG B 1 566 ? -2.672 -25.484 -27.75 1 87.75 566 ARG B O 1
ATOM 9681 N N . SER B 1 567 ? -2.689 -24.406 -25.875 1 93.38 567 SER B N 1
ATOM 9682 C CA . SER B 1 567 ? -1.978 -25.438 -25.125 1 93.38 567 SER B CA 1
ATOM 9683 C C . SER B 1 567 ? -2.943 -26.453 -24.531 1 93.38 567 SER B C 1
ATOM 9685 O O . SER B 1 567 ? -2.672 -27.656 -24.547 1 93.38 567 SER B O 1
ATOM 9687 N N . PHE B 1 568 ? -4.09 -26 -24.047 1 95.12 568 PHE B N 1
ATOM 9688 C CA . PHE B 1 568 ? -4.973 -26.859 -23.266 1 95.12 568 PHE B CA 1
ATOM 9689 C C . PHE B 1 568 ? -6.371 -26.891 -23.875 1 95.12 568 PHE B C 1
ATOM 9691 O O . PHE B 1 568 ? -7.09 -25.891 -23.828 1 95.12 568 PHE B O 1
ATOM 9698 N N . ARG B 1 569 ? -6.801 -27.953 -24.266 1 93.81 569 ARG B N 1
ATOM 9699 C CA . ARG B 1 569 ? -8.094 -28.141 -24.922 1 93.81 569 ARG B CA 1
ATOM 9700 C C . ARG B 1 569 ? -9.234 -27.766 -23.984 1 93.81 569 ARG B C 1
ATOM 9702 O O . ARG B 1 569 ? -10.258 -27.234 -24.438 1 93.81 569 ARG B O 1
ATOM 9709 N N . LEU B 1 570 ? -9.125 -28.031 -22.734 1 94.12 570 LEU B N 1
ATOM 9710 C CA . LEU B 1 570 ? -10.156 -27.734 -21.75 1 94.12 570 LEU B CA 1
ATOM 9711 C C . LEU B 1 570 ? -10.562 -26.266 -21.797 1 94.12 570 LEU B C 1
ATOM 9713 O O . LEU B 1 570 ? -11.711 -25.922 -21.516 1 94.12 570 LEU B O 1
ATOM 9717 N N . SER B 1 571 ? -9.633 -25.359 -22.141 1 94.38 571 SER B N 1
ATOM 9718 C CA . SER B 1 571 ? -9.898 -23.922 -22.172 1 94.38 571 SER B CA 1
ATOM 9719 C C . SER B 1 571 ? -11.023 -23.594 -23.141 1 94.38 571 SER B C 1
ATOM 9721 O O . SER B 1 571 ? -11.805 -22.672 -22.906 1 94.38 571 SER B O 1
ATOM 9723 N N . TYR B 1 572 ? -11.109 -24.344 -24.156 1 91.5 572 TYR B N 1
ATOM 9724 C CA . TYR B 1 572 ? -12.195 -24.156 -25.109 1 91.5 572 TYR B CA 1
ATOM 9725 C C . TYR B 1 572 ? -13.547 -24.406 -24.453 1 91.5 572 TYR B C 1
ATOM 9727 O O . TYR B 1 572 ? -14.492 -23.641 -24.641 1 91.5 572 TYR B O 1
ATOM 9735 N N . GLY B 1 573 ? -13.625 -25.5 -23.75 1 92.31 573 GLY B N 1
ATOM 9736 C CA . GLY B 1 573 ? -14.852 -25.812 -23.031 1 92.31 573 GLY B CA 1
ATOM 9737 C C . GLY B 1 573 ? -15.211 -24.766 -22 1 92.31 573 GLY B C 1
ATOM 9738 O O . GLY B 1 573 ? -16.391 -24.438 -21.812 1 92.31 573 GLY B O 1
ATOM 9739 N N . ILE B 1 574 ? -14.234 -24.219 -21.344 1 95 574 ILE B N 1
ATOM 9740 C CA . ILE B 1 574 ? -14.461 -23.219 -20.297 1 95 574 ILE B CA 1
ATOM 9741 C C . ILE B 1 574 ? -15.008 -21.938 -20.938 1 95 574 ILE B C 1
ATOM 9743 O O . ILE B 1 574 ? -15.953 -21.344 -20.406 1 95 574 ILE B O 1
ATOM 9747 N N . ILE B 1 575 ? -14.43 -21.5 -22.078 1 94.31 575 ILE B N 1
ATOM 9748 C CA . ILE B 1 575 ? -14.891 -20.312 -22.781 1 94.31 575 ILE B CA 1
ATOM 9749 C C . ILE B 1 575 ? -16.375 -20.453 -23.125 1 94.31 575 ILE B C 1
ATOM 9751 O O . ILE B 1 575 ? -17.172 -19.562 -22.844 1 94.31 575 ILE B O 1
ATOM 9755 N N . ARG B 1 576 ? -16.688 -21.594 -23.656 1 92.88 576 ARG B N 1
ATOM 9756 C CA . ARG B 1 576 ? -18.078 -21.844 -24.031 1 92.88 576 ARG B CA 1
ATOM 9757 C C . ARG B 1 576 ? -18.984 -21.828 -22.797 1 92.88 576 ARG B C 1
ATOM 9759 O O . ARG B 1 576 ? -20.094 -21.312 -22.859 1 92.88 576 ARG B O 1
ATOM 9766 N N . SER B 1 577 ? -18.547 -22.422 -21.797 1 94.62 577 SER B N 1
ATOM 9767 C CA . SER B 1 577 ? -19.297 -22.469 -20.547 1 94.62 577 SER B CA 1
ATOM 9768 C C . SER B 1 577 ? -19.531 -21.078 -19.984 1 94.62 577 SER B C 1
ATOM 9770 O O . SER B 1 577 ? -20.641 -20.75 -19.547 1 94.62 577 SER B O 1
ATOM 9772 N N . LEU B 1 578 ? -18.469 -20.266 -19.969 1 94.38 578 LEU B N 1
ATOM 9773 C CA . LEU B 1 578 ? -18.578 -18.906 -19.453 1 94.38 578 LEU B CA 1
ATOM 9774 C C . LEU B 1 578 ? -19.562 -18.094 -20.281 1 94.38 578 LEU B C 1
ATOM 9776 O O . LEU B 1 578 ? -20.344 -17.297 -19.75 1 94.38 578 LEU B O 1
ATOM 9780 N N . LEU B 1 579 ? -19.531 -18.297 -21.547 1 92.81 579 LEU B N 1
ATOM 9781 C CA . LEU B 1 579 ? -20.453 -17.594 -22.422 1 92.81 579 LEU B CA 1
ATOM 9782 C C . LEU B 1 579 ? -21.891 -18.078 -22.188 1 92.81 579 LEU B C 1
ATOM 9784 O O . LEU B 1 579 ? -22.828 -17.266 -22.25 1 92.81 579 LEU B O 1
ATOM 9788 N N . SER B 1 580 ? -22.031 -19.344 -21.938 1 92.69 580 SER B N 1
ATOM 9789 C CA . SER B 1 580 ? -23.359 -19.859 -21.578 1 92.69 580 SER B CA 1
ATOM 9790 C C . SER B 1 580 ? -23.891 -19.172 -20.312 1 92.69 580 SER B C 1
ATOM 9792 O O . SER B 1 580 ? -25.062 -18.797 -20.25 1 92.69 580 SER B O 1
ATOM 9794 N N . MET B 1 581 ? -23.031 -19.062 -19.344 1 91.69 581 MET B N 1
ATOM 9795 C CA . MET B 1 581 ? -23.406 -18.391 -18.109 1 91.69 581 MET B CA 1
ATOM 9796 C C . MET B 1 581 ? -23.797 -16.938 -18.375 1 91.69 581 MET B C 1
ATOM 9798 O O . MET B 1 581 ? -24.781 -16.438 -17.828 1 91.69 581 MET B O 1
ATOM 9802 N N . ALA B 1 582 ? -23.016 -16.281 -19.188 1 89.56 582 ALA B N 1
ATOM 9803 C CA . ALA B 1 582 ? -23.266 -14.883 -19.516 1 89.56 582 ALA B CA 1
ATOM 9804 C C . ALA B 1 582 ? -24.578 -14.711 -20.266 1 89.56 582 ALA B C 1
ATOM 9806 O O . ALA B 1 582 ? -25.297 -13.727 -20.047 1 89.56 582 ALA B O 1
ATOM 9807 N N . LEU B 1 583 ? -24.875 -15.625 -21.125 1 87.94 583 LEU B N 1
ATOM 9808 C CA . LEU B 1 583 ? -26.125 -15.594 -21.875 1 87.94 583 LEU B CA 1
ATOM 9809 C C . LEU B 1 583 ? -27.328 -15.805 -20.938 1 87.94 583 LEU B C 1
ATOM 9811 O O . LEU B 1 583 ? -28.359 -15.148 -21.094 1 87.94 583 LEU B O 1
ATOM 9815 N N . ARG B 1 584 ? -27.156 -16.672 -20.016 1 85 584 ARG B N 1
ATOM 9816 C CA . ARG B 1 584 ? -28.203 -16.953 -19.047 1 85 584 ARG B CA 1
ATOM 9817 C C . ARG B 1 584 ? -28.547 -15.703 -18.25 1 85 584 ARG B C 1
ATOM 9819 O O . ARG B 1 584 ? -29.703 -15.461 -17.922 1 85 584 ARG B O 1
ATOM 9826 N N . GLU B 1 585 ? -27.531 -14.977 -17.922 1 81.38 585 GLU B N 1
ATOM 9827 C CA . GLU B 1 585 ? -27.703 -13.773 -17.109 1 81.38 585 GLU B CA 1
ATOM 9828 C C . GLU B 1 585 ? -28.078 -12.578 -17.984 1 81.38 585 GLU B C 1
ATOM 9830 O O . GLU B 1 585 ? -28.344 -11.484 -17.469 1 81.38 585 GLU B O 1
ATOM 9835 N N . GLY B 1 586 ? -28.016 -12.734 -19.328 1 78.44 586 GLY B N 1
ATOM 9836 C CA . GLY B 1 586 ? -28.344 -11.664 -20.25 1 78.44 586 GLY B CA 1
ATOM 9837 C C . GLY B 1 586 ? -27.266 -10.602 -20.344 1 78.44 586 GLY B C 1
ATOM 9838 O O . GLY B 1 586 ? -27.531 -9.445 -20.688 1 78.44 586 GLY B O 1
ATOM 9839 N N . ALA B 1 587 ? -26.078 -10.984 -19.984 1 79.38 587 ALA B N 1
ATOM 9840 C CA . ALA B 1 587 ? -24.984 -10.016 -19.938 1 79.38 587 ALA B CA 1
ATOM 9841 C C . ALA B 1 587 ? -24.375 -9.812 -21.328 1 79.38 587 ALA B C 1
ATOM 9843 O O . ALA B 1 587 ? -23.766 -8.773 -21.594 1 79.38 587 ALA B O 1
ATOM 9844 N N . VAL B 1 588 ? -24.484 -10.852 -22.156 1 82.12 588 VAL B N 1
ATOM 9845 C CA . VAL B 1 588 ? -23.922 -10.781 -23.5 1 82.12 588 VAL B CA 1
ATOM 9846 C C . VAL B 1 588 ? -24.984 -11.188 -24.531 1 82.12 588 VAL B C 1
ATOM 9848 O O . VAL B 1 588 ? -25.828 -12.055 -24.25 1 82.12 588 VAL B O 1
ATOM 9851 N N . GLY B 1 589 ? -24.969 -10.508 -25.641 1 81.81 589 GLY B N 1
ATOM 9852 C CA . GLY B 1 589 ? -25.875 -10.883 -26.703 1 81.81 589 GLY B CA 1
ATOM 9853 C C . GLY B 1 589 ? -25.422 -12.117 -27.469 1 81.81 589 GLY B C 1
ATOM 9854 O O . GLY B 1 589 ? -24.234 -12.461 -27.438 1 81.81 589 GLY B O 1
ATOM 9855 N N . SER B 1 590 ? -26.391 -12.789 -28.078 1 85.5 590 SER B N 1
ATOM 9856 C CA . SER B 1 590 ? -26.109 -14.023 -28.797 1 85.5 590 SER B CA 1
ATOM 9857 C C . SER B 1 590 ? -25.125 -13.773 -29.938 1 85.5 590 SER B C 1
ATOM 9859 O O . SER B 1 590 ? -24.25 -14.609 -30.203 1 85.5 590 SER B O 1
ATOM 9861 N N . SER B 1 591 ? -25.234 -12.688 -30.594 1 82 591 SER B N 1
ATOM 9862 C CA . SER B 1 591 ? -24.344 -12.391 -31.719 1 82 591 SER B CA 1
ATOM 9863 C C . SER B 1 591 ? -22.906 -12.227 -31.25 1 82 591 SER B C 1
ATOM 9865 O O . SER B 1 591 ? -21.984 -12.742 -31.875 1 82 591 SER B O 1
ATOM 9867 N N . GLU B 1 592 ? -22.797 -11.562 -30.203 1 82 592 GLU B N 1
ATOM 9868 C CA . GLU B 1 592 ? -21.453 -11.367 -29.656 1 82 592 GLU B CA 1
ATOM 9869 C C . GLU B 1 592 ? -20.875 -12.688 -29.156 1 82 592 GLU B C 1
ATOM 9871 O O . GLU B 1 592 ? -19.703 -12.977 -29.391 1 82 592 GLU B O 1
ATOM 9876 N N . ALA B 1 593 ? -21.641 -13.43 -28.484 1 89 593 ALA B N 1
ATOM 9877 C CA . ALA B 1 593 ? -21.203 -14.727 -27.969 1 89 593 ALA B CA 1
ATOM 9878 C C . ALA B 1 593 ? -20.766 -15.648 -29.109 1 89 593 ALA B C 1
ATOM 9880 O O . ALA B 1 593 ? -19.734 -16.328 -29.016 1 89 593 ALA B O 1
ATOM 9881 N N . ARG B 1 594 ? -21.469 -15.609 -30.188 1 87.44 594 ARG B N 1
ATOM 9882 C CA . ARG B 1 594 ? -21.141 -16.438 -31.344 1 87.44 594 ARG B CA 1
ATOM 9883 C C . ARG B 1 594 ? -19.859 -15.969 -32 1 87.44 594 ARG B C 1
ATOM 9885 O O . ARG B 1 594 ? -19.078 -16.781 -32.5 1 87.44 594 ARG B O 1
ATOM 9892 N N . ALA B 1 595 ? -19.734 -14.734 -32 1 83.75 595 ALA B N 1
ATOM 9893 C CA . ALA B 1 595 ? -18.5 -14.195 -32.594 1 83.75 595 ALA B CA 1
ATOM 9894 C C . ALA B 1 595 ? -17.281 -14.664 -31.812 1 83.75 595 ALA B C 1
ATOM 9896 O O . ALA B 1 595 ? -16.25 -15.016 -32.406 1 83.75 595 ALA B O 1
ATOM 9897 N N . ILE B 1 596 ? -17.422 -14.703 -30.578 1 85.88 596 ILE B N 1
ATOM 9898 C CA . ILE B 1 596 ? -16.312 -15.133 -29.734 1 85.88 596 ILE B CA 1
ATOM 9899 C C . ILE B 1 596 ? -16.047 -16.625 -29.953 1 85.88 596 ILE B C 1
ATOM 9901 O O . ILE B 1 596 ? -14.891 -17.031 -30.047 1 85.88 596 ILE B O 1
ATOM 9905 N N . ILE B 1 597 ? -17.062 -17.375 -30.047 1 87.5 597 ILE B N 1
ATOM 9906 C CA . ILE B 1 597 ? -16.922 -18.812 -30.234 1 87.5 597 ILE B CA 1
ATOM 9907 C C . ILE B 1 597 ? -16.266 -19.094 -31.594 1 87.5 597 ILE B C 1
ATOM 9909 O O . ILE B 1 597 ? -15.422 -19.969 -31.719 1 87.5 597 ILE B O 1
ATOM 9913 N N . ASN B 1 598 ? -16.688 -18.328 -32.562 1 83.31 598 ASN B N 1
ATOM 9914 C CA . ASN B 1 598 ? -16.109 -18.516 -33.906 1 83.31 598 ASN B CA 1
ATOM 9915 C C . ASN B 1 598 ? -14.609 -18.203 -33.906 1 83.31 598 ASN B C 1
ATOM 9917 O O . ASN B 1 598 ? -13.828 -18.938 -34.5 1 83.31 598 ASN B O 1
ATOM 9921 N N . ASP B 1 599 ? -14.297 -17.25 -33.25 1 80.69 599 ASP B N 1
ATOM 9922 C CA . ASP B 1 599 ? -12.883 -16.891 -33.156 1 80.69 599 ASP B CA 1
ATOM 9923 C C . ASP B 1 599 ? -12.117 -17.969 -32.375 1 80.69 599 ASP B C 1
ATOM 9925 O O . ASP B 1 599 ? -11 -18.344 -32.781 1 80.69 599 ASP B O 1
ATOM 9929 N N . THR B 1 600 ? -12.703 -18.406 -31.375 1 83.75 600 THR B N 1
ATOM 9930 C CA . THR B 1 600 ? -12.109 -19.453 -30.547 1 83.75 600 THR B CA 1
ATOM 9931 C C . THR B 1 600 ? -11.945 -20.75 -31.328 1 83.75 600 THR B C 1
ATOM 9933 O O . THR B 1 600 ? -10.93 -21.422 -31.203 1 83.75 600 THR B O 1
ATOM 9936 N N . ASP B 1 601 ? -12.891 -21 -32.156 1 81.88 601 ASP B N 1
ATOM 9937 C CA . ASP B 1 601 ? -12.859 -22.219 -32.969 1 81.88 601 ASP B CA 1
ATOM 9938 C C . ASP B 1 601 ? -11.742 -22.156 -34.031 1 81.88 601 ASP B C 1
ATOM 9940 O O . ASP B 1 601 ? -11.086 -23.156 -34.281 1 81.88 601 ASP B O 1
ATOM 9944 N N . GLU B 1 602 ? -11.57 -21.094 -34.531 1 78.94 602 GLU B N 1
ATOM 9945 C CA . GLU B 1 602 ? -10.531 -20.938 -35.531 1 78.94 602 GLU B CA 1
ATOM 9946 C C . GLU B 1 602 ? -9.141 -21.141 -34.938 1 78.94 602 GLU B C 1
ATOM 9948 O O . GLU B 1 602 ? -8.273 -21.75 -35.562 1 78.94 602 GLU B O 1
ATOM 9953 N N . ARG B 1 603 ? -8.992 -20.766 -33.781 1 75.44 603 ARG B N 1
ATOM 9954 C CA . ARG B 1 603 ? -7.707 -20.859 -33.094 1 75.44 603 ARG B CA 1
ATOM 9955 C C . ARG B 1 603 ? -7.469 -22.281 -32.562 1 75.44 603 ARG B C 1
ATOM 9957 O O . ARG B 1 603 ? -6.324 -22.672 -32.344 1 75.44 603 ARG B O 1
ATOM 9964 N N . ALA B 1 604 ? -8.555 -23.016 -32.406 1 76.5 604 ALA B N 1
ATOM 9965 C CA . ALA B 1 604 ? -8.453 -24.328 -31.781 1 76.5 604 ALA B CA 1
ATOM 9966 C C . ALA B 1 604 ? -8.562 -25.438 -32.812 1 76.5 604 ALA B C 1
ATOM 9968 O O . ALA B 1 604 ? -8.898 -26.578 -32.469 1 76.5 604 ALA B O 1
ATOM 9969 N N . LYS B 1 605 ? -8.258 -25.172 -34 1 77.25 605 LYS B N 1
ATOM 9970 C CA . LYS B 1 605 ? -8.438 -26.141 -35.062 1 77.25 605 LYS B CA 1
ATOM 9971 C C . LYS B 1 605 ? -7.594 -27.391 -34.812 1 77.25 605 LYS B C 1
ATOM 9973 O O . LYS B 1 605 ? -8.008 -28.5 -35.156 1 77.25 605 LYS B O 1
ATOM 9978 N N . HIS B 1 606 ? -6.469 -27.25 -34.188 1 75.62 606 HIS B N 1
ATOM 9979 C CA . HIS B 1 606 ? -5.566 -28.359 -33.969 1 75.62 606 HIS B CA 1
ATOM 9980 C C . HIS B 1 606 ? -6.125 -29.328 -32.906 1 75.62 606 HIS B C 1
ATOM 9982 O O . HIS B 1 606 ? -5.652 -30.453 -32.781 1 75.62 606 HIS B O 1
ATOM 9988 N N . HIS B 1 607 ? -7.086 -28.891 -32.188 1 77.06 607 HIS B N 1
ATOM 9989 C CA . HIS B 1 607 ? -7.746 -29.766 -31.234 1 77.06 607 HIS B CA 1
ATOM 9990 C C . HIS B 1 607 ? -8.898 -30.531 -31.875 1 77.06 607 HIS B C 1
ATOM 9992 O O . HIS B 1 607 ? -9.508 -31.391 -31.234 1 77.06 607 HIS B O 1
ATOM 9998 N N . ARG B 1 608 ? -9.023 -30.234 -33.219 1 67.06 608 ARG B N 1
ATOM 9999 C CA . ARG B 1 608 ? -10.188 -30.781 -33.906 1 67.06 608 ARG B CA 1
ATOM 10000 C C . ARG B 1 608 ? -10.047 -32.312 -34.062 1 67.06 608 ARG B C 1
ATOM 10002 O O . ARG B 1 608 ? -8.938 -32.812 -34.188 1 67.06 608 ARG B O 1
ATOM 10009 N N . GLY B 1 609 ? -11.125 -33 -33.75 1 64.75 609 GLY B N 1
ATOM 10010 C CA . GLY B 1 609 ? -11.117 -34.438 -33.969 1 64.75 609 GLY B CA 1
ATOM 10011 C C . GLY B 1 609 ? -11.273 -35.25 -32.688 1 64.75 609 GLY B C 1
ATOM 10012 O O . GLY B 1 609 ? -11.383 -36.469 -32.719 1 64.75 609 GLY B O 1
ATOM 10013 N N . HIS B 1 610 ? -11.195 -34.5 -31.672 1 71.5 610 HIS B N 1
ATOM 10014 C CA . HIS B 1 610 ? -11.234 -35.25 -30.422 1 71.5 610 HIS B CA 1
ATOM 10015 C C . HIS B 1 610 ? -12.625 -35.219 -29.812 1 71.5 610 HIS B C 1
ATOM 10017 O O . HIS B 1 610 ? -12.797 -35.531 -28.625 1 71.5 610 HIS B O 1
ATOM 10023 N N . GLY B 1 611 ? -13.586 -34.906 -30.5 1 75.81 611 GLY B N 1
ATOM 10024 C CA . GLY B 1 611 ? -14.961 -35.031 -30.031 1 75.81 611 GLY B CA 1
ATOM 10025 C C . GLY B 1 611 ? -15.398 -33.875 -29.141 1 75.81 611 GLY B C 1
ATOM 10026 O O . GLY B 1 611 ? -14.75 -32.812 -29.109 1 75.81 611 GLY B O 1
ATOM 10027 N N . GLU B 1 612 ? -16.484 -34.156 -28.406 1 83.31 612 GLU B N 1
ATOM 10028 C CA . GLU B 1 612 ? -17.078 -33.156 -27.516 1 83.31 612 GLU B CA 1
ATOM 10029 C C . GLU B 1 612 ? -16.281 -33 -26.234 1 83.31 612 GLU B C 1
ATOM 10031 O O . GLU B 1 612 ? -15.594 -33.938 -25.812 1 83.31 612 GLU B O 1
ATOM 10036 N N . ILE B 1 613 ? -16.344 -31.859 -25.688 1 88.75 613 ILE B N 1
ATOM 10037 C CA . ILE B 1 613 ? -15.625 -31.562 -24.453 1 88.75 613 ILE B CA 1
ATOM 10038 C C . ILE B 1 613 ? -16.281 -32.312 -23.297 1 88.75 613 ILE B C 1
ATOM 10040 O O . ILE B 1 613 ? -17.484 -32.156 -23.047 1 88.75 613 ILE B O 1
ATOM 10044 N N . GLN B 1 614 ? -15.555 -33.125 -22.641 1 89.62 614 GLN B N 1
ATOM 10045 C CA . GLN B 1 614 ? -15.992 -33.875 -21.453 1 89.62 614 GLN B CA 1
ATOM 10046 C C . GLN B 1 614 ? -14.953 -33.812 -20.344 1 89.62 614 GLN B C 1
ATOM 10048 O O . GLN B 1 614 ? -13.844 -34.312 -20.5 1 89.62 614 GLN B O 1
ATOM 10053 N N . ALA B 1 615 ? -15.305 -33.188 -19.266 1 87.44 615 ALA B N 1
ATOM 10054 C CA . ALA B 1 615 ? -14.422 -33.094 -18.109 1 87.44 615 ALA B CA 1
ATOM 10055 C C . ALA B 1 615 ? -15.195 -32.75 -16.844 1 87.44 615 ALA B C 1
ATOM 10057 O O . ALA B 1 615 ? -16.156 -31.969 -16.891 1 87.44 615 ALA B O 1
ATOM 10058 N N . PRO B 1 616 ? -14.844 -33.344 -15.758 1 87.94 616 PRO B N 1
ATOM 10059 C CA . PRO B 1 616 ? -15.484 -33 -14.484 1 87.94 616 PRO B CA 1
ATOM 10060 C C . PRO B 1 616 ? -14.938 -31.688 -13.906 1 87.94 616 PRO B C 1
ATOM 10062 O O . PRO B 1 616 ? -14.594 -31.641 -12.719 1 87.94 616 PRO B O 1
ATOM 10065 N N . PHE B 1 617 ? -14.812 -30.703 -14.672 1 91.81 617 PHE B N 1
ATOM 10066 C CA . PHE B 1 617 ? -14.273 -29.406 -14.273 1 91.81 617 PHE B CA 1
ATOM 10067 C C . PHE B 1 617 ? -15.391 -28.422 -14 1 91.81 617 PHE B C 1
ATOM 10069 O O . PHE B 1 617 ? -16.219 -28.141 -14.883 1 91.81 617 PHE B O 1
ATOM 10076 N N . ILE B 1 618 ? -15.43 -27.938 -12.781 1 92.38 618 ILE B N 1
ATOM 10077 C CA . ILE B 1 618 ? -16.5 -27.016 -12.383 1 92.38 618 ILE B CA 1
ATOM 10078 C C . ILE B 1 618 ? -16.203 -25.625 -12.922 1 92.38 618 ILE B C 1
ATOM 10080 O O . ILE B 1 618 ? -15.125 -25.062 -12.68 1 92.38 618 ILE B O 1
ATOM 10084 N N . VAL B 1 619 ? -17.109 -25.062 -13.594 1 94.94 619 VAL B N 1
ATOM 10085 C CA . VAL B 1 619 ? -16.922 -23.719 -14.148 1 94.94 619 VAL B CA 1
ATOM 10086 C C . VAL B 1 619 ? -17.797 -22.734 -13.398 1 94.94 619 VAL B C 1
ATOM 10088 O O . VAL B 1 619 ? -17.344 -21.656 -13.008 1 94.94 619 VAL B O 1
ATOM 10091 N N . ASP B 1 620 ? -19.031 -23.031 -13.219 1 94.06 620 ASP B N 1
ATOM 10092 C CA . ASP B 1 620 ? -19.922 -22.219 -12.391 1 94.06 620 ASP B CA 1
ATOM 10093 C C . ASP B 1 620 ? -19.734 -22.531 -10.906 1 94.06 620 ASP B C 1
ATOM 10095 O O . ASP B 1 620 ? -20.391 -23.438 -10.375 1 94.06 620 ASP B O 1
ATOM 10099 N N . LEU B 1 621 ? -18.984 -21.781 -10.273 1 92.88 621 LEU B N 1
ATOM 10100 C CA . LEU B 1 621 ? -18.562 -22.078 -8.914 1 92.88 621 LEU B CA 1
ATOM 10101 C C . LEU B 1 621 ? -19.719 -21.938 -7.93 1 92.88 621 LEU B C 1
ATOM 10103 O O . LEU B 1 621 ? -19.766 -22.656 -6.922 1 92.88 621 LEU B O 1
ATOM 10107 N N . ASP B 1 622 ? -20.609 -21 -8.125 1 87.81 622 ASP B N 1
ATOM 10108 C CA . ASP B 1 622 ? -21.75 -20.844 -7.234 1 87.81 622 ASP B CA 1
ATOM 10109 C C . ASP B 1 622 ? -22.734 -22.016 -7.375 1 87.81 622 ASP B C 1
ATOM 10111 O O . ASP B 1 622 ? -23.188 -22.578 -6.375 1 87.81 622 ASP B O 1
ATOM 10115 N N . LEU B 1 623 ? -23.016 -22.391 -8.633 1 88.25 623 LEU B N 1
ATOM 10116 C CA . LEU B 1 623 ? -23.875 -23.531 -8.883 1 88.25 623 LEU B CA 1
ATOM 10117 C C . LEU B 1 623 ? -23.25 -24.812 -8.375 1 88.25 623 LEU B C 1
ATOM 10119 O O . LEU B 1 623 ? -23.953 -25.75 -7.965 1 88.25 623 LEU B O 1
ATOM 10123 N N . GLY B 1 624 ? -21.969 -24.859 -8.414 1 88.12 624 GLY B N 1
ATOM 10124 C CA . GLY B 1 624 ? -21.234 -26.047 -7.992 1 88.12 624 GLY B CA 1
ATOM 10125 C C . GLY B 1 624 ? -21.453 -26.406 -6.539 1 88.12 624 GLY B C 1
ATOM 10126 O O . GLY B 1 624 ? -21.375 -27.578 -6.168 1 88.12 624 GLY B O 1
ATOM 10127 N N . THR B 1 625 ? -21.797 -25.375 -5.707 1 82.19 625 THR B N 1
ATOM 10128 C CA . THR B 1 625 ? -22.031 -25.656 -4.293 1 82.19 625 THR B CA 1
ATOM 10129 C C . THR B 1 625 ? -23.391 -26.328 -4.086 1 82.19 625 THR B C 1
ATOM 10131 O O . THR B 1 625 ? -23.594 -27.016 -3.09 1 82.19 625 THR B O 1
ATOM 10134 N N . LEU B 1 626 ? -24.297 -26.141 -5.023 1 81.75 626 LEU B N 1
ATOM 10135 C CA . LEU B 1 626 ? -25.641 -26.688 -4.922 1 81.75 626 LEU B CA 1
ATOM 10136 C C . LEU B 1 626 ? -25.781 -27.953 -5.762 1 81.75 626 LEU B C 1
ATOM 10138 O O . LEU B 1 626 ? -26.312 -28.953 -5.297 1 81.75 626 LEU B O 1
ATOM 10142 N N . ASP B 1 627 ? -25.297 -27.828 -6.98 1 87.81 627 ASP B N 1
ATOM 10143 C CA . ASP B 1 627 ? -25.391 -28.906 -7.949 1 87.81 627 ASP B CA 1
ATOM 10144 C C . ASP B 1 627 ? -24.094 -29.016 -8.766 1 87.81 627 ASP B C 1
ATOM 10146 O O . ASP B 1 627 ? -24.016 -28.5 -9.883 1 87.81 627 ASP B O 1
ATOM 10150 N N . PRO B 1 628 ? -23.203 -29.828 -8.25 1 86.19 628 PRO B N 1
ATOM 10151 C CA . PRO B 1 628 ? -21.906 -29.922 -8.922 1 86.19 628 PRO B CA 1
ATOM 10152 C C . PRO B 1 628 ? -22 -30.453 -10.344 1 86.19 628 PRO B C 1
ATOM 10154 O O . PRO B 1 628 ? -21.297 -29.984 -11.234 1 86.19 628 PRO B O 1
ATOM 10157 N N . ALA B 1 629 ? -22.891 -31.344 -10.609 1 86.62 629 ALA B N 1
ATOM 10158 C CA . ALA B 1 629 ? -23 -31.953 -11.93 1 86.62 629 ALA B CA 1
ATOM 10159 C C . ALA B 1 629 ? -23.453 -30.922 -12.969 1 86.62 629 ALA B C 1
ATOM 10161 O O . ALA B 1 629 ? -22.953 -30.906 -14.094 1 86.62 629 ALA B O 1
ATOM 10162 N N . ALA B 1 630 ? -24.344 -30.078 -12.539 1 89.31 630 ALA B N 1
ATOM 10163 C CA . ALA B 1 630 ? -24.875 -29.062 -13.445 1 89.31 630 ALA B CA 1
ATOM 10164 C C . ALA B 1 630 ? -23.844 -27.969 -13.703 1 89.31 630 ALA B C 1
ATOM 10166 O O . ALA B 1 630 ? -23.922 -27.25 -14.695 1 89.31 630 ALA B O 1
ATOM 10167 N N . ALA B 1 631 ? -22.891 -27.906 -12.82 1 92.19 631 ALA B N 1
ATOM 10168 C CA . ALA B 1 631 ? -21.906 -26.828 -12.898 1 92.19 631 ALA B CA 1
ATOM 10169 C C . ALA B 1 631 ? -20.672 -27.25 -13.695 1 92.19 631 ALA B C 1
ATOM 10171 O O . ALA B 1 631 ? -19.75 -26.469 -13.898 1 92.19 631 ALA B O 1
ATOM 10172 N N . HIS B 1 632 ? -20.641 -28.453 -14.258 1 92 632 HIS B N 1
ATOM 10173 C CA . HIS B 1 632 ? -19.5 -29 -14.992 1 92 632 HIS B CA 1
ATOM 10174 C C . HIS B 1 632 ? -19.375 -28.359 -16.375 1 92 632 HIS B C 1
ATOM 10176 O O . HIS B 1 632 ? -20.375 -27.953 -16.969 1 92 632 HIS B O 1
ATOM 10182 N N . VAL B 1 633 ? -18.219 -28.344 -16.844 1 92.81 633 VAL B N 1
ATOM 10183 C CA . VAL B 1 633 ? -17.859 -27.688 -18.109 1 92.81 633 VAL B CA 1
ATOM 10184 C C . VAL B 1 633 ? -18.625 -28.359 -19.25 1 92.81 633 VAL B C 1
ATOM 10186 O O . VAL B 1 633 ? -19.078 -27.688 -20.172 1 92.81 633 VAL B O 1
ATOM 10189 N N . ASP B 1 634 ? -18.781 -29.703 -19.219 1 90.25 634 ASP B N 1
ATOM 10190 C CA . ASP B 1 634 ? -19.422 -30.422 -20.328 1 90.25 634 ASP B CA 1
ATOM 10191 C C . ASP B 1 634 ? -20.891 -30.047 -20.438 1 90.25 634 ASP B C 1
ATOM 10193 O O . ASP B 1 634 ? -21.406 -29.828 -21.547 1 90.25 634 ASP B O 1
ATOM 10197 N N . ARG B 1 635 ? -21.547 -29.891 -19.312 1 89.69 635 ARG B N 1
ATOM 10198 C CA . ARG B 1 635 ? -22.969 -29.531 -19.328 1 89.69 635 ARG B CA 1
ATOM 10199 C C . ARG B 1 635 ? -23.172 -28.078 -19.75 1 89.69 635 ARG B C 1
ATOM 10201 O O . ARG B 1 635 ? -24.016 -27.781 -20.578 1 89.69 635 ARG B O 1
ATOM 10208 N N . LEU B 1 636 ? -22.422 -27.25 -19.203 1 91.75 636 LEU B N 1
ATOM 10209 C CA . LEU B 1 636 ? -22.547 -25.828 -19.484 1 91.75 636 LEU B CA 1
ATOM 10210 C C . LEU B 1 636 ? -22.188 -25.531 -20.938 1 91.75 636 LEU B C 1
ATOM 10212 O O . LEU B 1 636 ? -22.859 -24.734 -21.609 1 91.75 636 LEU B O 1
ATOM 10216 N N . ALA B 1 637 ? -21.094 -26.125 -21.359 1 90.38 637 ALA B N 1
ATOM 10217 C CA . ALA B 1 637 ? -20.672 -25.922 -22.75 1 90.38 637 ALA B CA 1
ATOM 10218 C C . ALA B 1 637 ? -21.734 -26.438 -23.719 1 90.38 637 ALA B C 1
ATOM 10220 O O . ALA B 1 637 ? -21.938 -25.828 -24.781 1 90.38 637 ALA B O 1
ATOM 10221 N N . ALA B 1 638 ? -22.406 -27.484 -23.359 1 87.75 638 ALA B N 1
ATOM 10222 C CA . ALA B 1 638 ? -23.422 -28.078 -24.219 1 87.75 638 ALA B CA 1
ATOM 10223 C C . ALA B 1 638 ? -24.656 -27.203 -24.297 1 87.75 638 ALA B C 1
ATOM 10225 O O . ALA B 1 638 ? -25.375 -27.203 -25.297 1 87.75 638 ALA B O 1
ATOM 10226 N N . GLU B 1 639 ? -24.875 -26.438 -23.297 1 89 639 GLU B N 1
ATOM 10227 C CA . GLU B 1 639 ? -26.062 -25.594 -23.219 1 89 639 GLU B CA 1
ATOM 10228 C C . GLU B 1 639 ? -25.906 -24.344 -24.094 1 89 639 GLU B C 1
ATOM 10230 O O . GLU B 1 639 ? -26.891 -23.641 -24.375 1 89 639 GLU B O 1
ATOM 10235 N N . PHE B 1 640 ? -24.781 -24.109 -24.578 1 89 640 PHE B N 1
ATOM 10236 C CA . PHE B 1 640 ? -24.5 -22.844 -25.25 1 89 640 PHE B CA 1
ATOM 10237 C C . PHE B 1 640 ? -25.422 -22.656 -26.453 1 89 640 PHE B C 1
ATOM 10239 O O . PHE B 1 640 ? -26.047 -21.609 -26.609 1 89 640 PHE B O 1
ATOM 10246 N N . GLU B 1 641 ? -25.469 -23.672 -27.328 1 82.31 641 GLU B N 1
ATOM 10247 C CA . GLU B 1 641 ? -26.25 -23.547 -28.547 1 82.31 641 GLU B CA 1
ATOM 10248 C C . GLU B 1 641 ? -27.719 -23.312 -28.266 1 82.31 641 GLU B C 1
ATOM 10250 O O . GLU B 1 641 ? -28.359 -22.469 -28.891 1 82.31 641 GLU B O 1
ATOM 10255 N N . GLU B 1 642 ? -28.188 -24.016 -27.281 1 82.75 642 GLU B N 1
ATOM 10256 C CA . GLU B 1 642 ? -29.594 -23.859 -26.906 1 82.75 642 GLU B CA 1
ATOM 10257 C C . GLU B 1 642 ? -29.859 -22.453 -26.375 1 82.75 642 GLU B C 1
ATOM 10259 O O . GLU B 1 642 ? -30.844 -21.812 -26.75 1 82.75 642 GLU B O 1
ATOM 10264 N N . LEU B 1 643 ? -29.016 -22 -25.625 1 83.31 643 LEU B N 1
ATOM 10265 C CA . LEU B 1 643 ? -29.188 -20.672 -25.031 1 83.31 643 LEU B CA 1
ATOM 10266 C C . LEU B 1 643 ? -29.016 -19.578 -26.062 1 83.31 643 LEU B C 1
ATOM 10268 O O . LEU B 1 643 ? -29.719 -18.562 -26.031 1 83.31 643 LEU B O 1
ATOM 10272 N N . ALA B 1 644 ? -28.062 -19.766 -26.938 1 79.25 644 ALA B N 1
ATOM 10273 C CA . ALA B 1 644 ? -27.828 -18.781 -27.984 1 79.25 644 ALA B CA 1
ATOM 10274 C C . ALA B 1 644 ? -29.031 -18.656 -28.906 1 79.25 644 ALA B C 1
ATOM 10276 O O . ALA B 1 644 ? -29.422 -17.547 -29.281 1 79.25 644 ALA B O 1
ATOM 10277 N N . ILE B 1 645 ? -29.609 -19.75 -29.219 1 73.25 645 ILE B N 1
ATOM 10278 C CA . ILE B 1 645 ? -30.797 -19.766 -30.062 1 73.25 645 ILE B CA 1
ATOM 10279 C C . ILE B 1 645 ? -31.953 -19.109 -29.344 1 73.25 645 ILE B C 1
ATOM 10281 O O . ILE B 1 645 ? -32.688 -18.297 -29.922 1 73.25 645 ILE B O 1
ATOM 10285 N N . PHE B 1 646 ? -32.125 -19.406 -28.109 1 72.38 646 PHE B N 1
ATOM 10286 C CA . PHE B 1 646 ? -33.188 -18.828 -27.297 1 72.38 646 PHE B CA 1
ATOM 10287 C C . PHE B 1 646 ? -33.062 -17.312 -27.219 1 72.38 646 PHE B C 1
ATOM 10289 O O . PHE B 1 646 ? -34.031 -16.578 -27.297 1 72.38 646 PHE B O 1
ATOM 10296 N N . ASN B 1 647 ? -31.891 -16.812 -26.984 1 71.38 647 ASN B N 1
ATOM 10297 C CA . ASN B 1 647 ? -31.594 -15.391 -26.875 1 71.38 647 ASN B CA 1
ATOM 10298 C C . ASN B 1 647 ? -31.891 -14.656 -28.188 1 71.38 647 ASN B C 1
ATOM 10300 O O . ASN B 1 647 ? -32.375 -13.523 -28.172 1 71.38 647 ASN B O 1
ATOM 10304 N N . GLU B 1 648 ? -31.594 -15.289 -29.312 1 66.25 648 GLU B N 1
ATOM 10305 C CA . GLU B 1 648 ? -31.891 -14.727 -30.625 1 66.25 648 GLU B CA 1
ATOM 10306 C C . GLU B 1 648 ? -33.406 -14.602 -30.844 1 66.25 648 GLU B C 1
ATOM 10308 O O . GLU B 1 648 ? -33.875 -13.609 -31.406 1 66.25 648 GLU B O 1
ATOM 10313 N N . PHE B 1 649 ? -34.062 -15.57 -30.25 1 57.56 649 PHE B N 1
ATOM 10314 C CA . PHE B 1 649 ? -35.531 -15.555 -30.422 1 57.56 649 PHE B CA 1
ATOM 10315 C C . PHE B 1 649 ? -36.156 -14.523 -29.5 1 57.56 649 PHE B C 1
ATOM 10317 O O . PHE B 1 649 ? -37.125 -13.852 -29.875 1 57.56 649 PHE B O 1
ATOM 10324 N N . THR B 1 650 ? -35.656 -14.352 -28.328 1 55.88 650 THR B N 1
ATOM 10325 C CA . THR B 1 650 ? -36.188 -13.375 -27.391 1 55.88 650 THR B CA 1
ATOM 10326 C C . THR B 1 650 ? -35.906 -11.953 -27.859 1 55.88 650 THR B C 1
ATOM 10328 O O . THR B 1 650 ? -36.719 -11.055 -27.703 1 55.88 650 THR B O 1
ATOM 10331 N N . VAL B 1 651 ? -34.781 -11.711 -28.391 1 50.12 651 VAL B N 1
ATOM 10332 C CA . VAL B 1 651 ? -34.469 -10.391 -28.938 1 50.12 651 VAL B CA 1
ATOM 10333 C C . VAL B 1 651 ? -35.312 -10.109 -30.156 1 50.12 651 VAL B C 1
ATOM 10335 O O . VAL B 1 651 ? -35.812 -8.992 -30.344 1 50.12 651 VAL B O 1
ATOM 10338 N N . ILE B 1 652 ? -35.594 -11.07 -31.031 1 43.75 652 ILE B N 1
ATOM 10339 C CA . ILE B 1 652 ? -36.469 -10.914 -32.188 1 43.75 652 ILE B CA 1
ATOM 10340 C C . ILE B 1 652 ? -37.906 -10.68 -31.766 1 43.75 652 ILE B C 1
ATOM 10342 O O . ILE B 1 652 ? -38.594 -9.836 -32.344 1 43.75 652 ILE B O 1
ATOM 10346 N N . VAL B 1 653 ? -38.344 -11.352 -30.766 1 43.88 653 VAL B N 1
ATOM 10347 C CA . VAL B 1 653 ? -39.719 -11.18 -30.312 1 43.88 653 VAL B CA 1
ATOM 10348 C C . VAL B 1 653 ? -39.875 -9.82 -29.641 1 43.88 653 VAL B C 1
ATOM 10350 O O . VAL B 1 653 ? -40.844 -9.117 -29.859 1 43.88 653 VAL B O 1
ATOM 10353 N N . SER B 1 654 ? -38.844 -9.43 -28.938 1 43.88 654 SER B N 1
ATOM 10354 C CA . SER B 1 654 ? -38.938 -8.109 -28.312 1 43.88 654 SER B CA 1
ATOM 10355 C C . SER B 1 654 ? -38.812 -7 -29.344 1 43.88 654 SER B C 1
ATOM 10357 O O . SER B 1 654 ? -39.312 -5.895 -29.156 1 43.88 654 SER B O 1
ATOM 10359 N N . GLY B 1 655 ? -38.062 -7.191 -30.406 1 37.53 655 GLY B N 1
ATOM 10360 C CA . GLY B 1 655 ? -38.031 -6.227 -31.484 1 37.53 655 GLY B CA 1
ATOM 10361 C C . GLY B 1 655 ? -39.281 -6.215 -32.344 1 37.53 655 GLY B C 1
ATOM 10362 O O . GLY B 1 655 ? -39.531 -5.258 -33.094 1 37.53 655 GLY B O 1
ATOM 10363 N N . ARG B 1 656 ? -39.875 -7.395 -32.594 1 36.91 656 ARG B N 1
ATOM 10364 C CA . ARG B 1 656 ? -41.062 -7.441 -33.406 1 36.91 656 ARG B CA 1
ATOM 10365 C C . ARG B 1 656 ? -42.25 -6.809 -32.656 1 36.91 656 ARG B C 1
ATOM 10367 O O . ARG B 1 656 ? -43.188 -6.344 -33.281 1 36.91 656 ARG B O 1
ATOM 10374 N N . GLU B 1 657 ? -42.344 -6.949 -31.375 1 37.16 657 GLU B N 1
ATOM 10375 C CA . GLU B 1 657 ? -43.469 -6.32 -30.734 1 37.16 657 GLU B CA 1
ATOM 10376 C C . GLU B 1 657 ? -43.5 -4.816 -30.984 1 37.16 657 GLU B C 1
ATOM 10378 O O . GLU B 1 657 ? -44.562 -4.191 -30.953 1 37.16 657 GLU B O 1
ATOM 10383 N N . THR B 1 658 ? -42.281 -4.195 -31.156 1 36.16 658 THR B N 1
ATOM 10384 C CA . THR B 1 658 ? -42.469 -2.768 -31.391 1 36.16 658 THR B CA 1
ATOM 10385 C C . THR B 1 658 ? -43 -2.516 -32.812 1 36.16 658 THR B C 1
ATOM 10387 O O . THR B 1 658 ? -43.5 -1.43 -33.094 1 36.16 658 THR B O 1
ATOM 10390 N N . THR B 1 659 ? -42.656 -3.387 -33.75 1 33.53 659 THR B N 1
ATOM 10391 C CA . THR B 1 659 ? -43.094 -2.914 -35.062 1 33.53 659 THR B CA 1
ATOM 10392 C C . THR B 1 659 ? -44.594 -3.17 -35.25 1 33.53 659 THR B C 1
ATOM 10394 O O . THR B 1 659 ? -45.25 -2.453 -36 1 33.53 659 THR B O 1
ATOM 10397 N N . ASN B 1 660 ? -45.062 -4.359 -34.938 1 30.22 660 ASN B N 1
ATOM 10398 C CA . ASN B 1 660 ? -46.344 -4.656 -35.562 1 30.22 660 ASN B CA 1
ATOM 10399 C C . ASN B 1 660 ? -47.469 -3.916 -34.875 1 30.22 660 ASN B C 1
ATOM 10401 O O . ASN B 1 660 ? -48.656 -4.184 -35.125 1 30.22 660 ASN B O 1
ATOM 10405 N N . THR B 1 661 ? -47.156 -3.418 -33.656 1 30.55 661 THR B N 1
ATOM 10406 C CA . THR B 1 661 ? -48.406 -2.947 -33.062 1 30.55 661 THR B CA 1
ATOM 10407 C C . THR B 1 661 ? -48.906 -1.679 -33.781 1 30.55 661 THR B C 1
ATOM 10409 O O . THR B 1 661 ? -49.438 -0.77 -33.125 1 30.55 661 THR B O 1
ATOM 10412 N N . SER B 1 662 ? -48.281 -1.432 -35 1 27.3 662 SER B N 1
ATOM 10413 C CA . SER B 1 662 ? -49.031 -0.327 -35.625 1 27.3 662 SER B CA 1
ATOM 10414 C C . SER B 1 662 ? -50.438 -0.734 -35.938 1 27.3 662 SER B C 1
ATOM 10416 O O . SER B 1 662 ? -50.75 -1.117 -37.094 1 27.3 662 SER B O 1
ATOM 10418 N N . THR B 1 663 ? -51.031 -1.676 -35.25 1 24.5 663 THR B N 1
ATOM 10419 C CA . THR B 1 663 ? -52.438 -1.913 -35.625 1 24.5 663 THR B CA 1
ATOM 10420 C C . THR B 1 663 ? -53.188 -0.595 -35.719 1 24.5 663 THR B C 1
ATOM 10422 O O . THR B 1 663 ? -53.031 0.294 -34.906 1 24.5 663 THR B O 1
ATOM 10425 N N . GLU B 1 664 ? -53.75 -0.262 -36.938 1 22.42 664 GLU B N 1
ATOM 10426 C CA . GLU B 1 664 ? -54.719 0.682 -37.469 1 22.42 664 GLU B CA 1
ATOM 10427 C C . GLU B 1 664 ? -55.938 0.782 -36.562 1 22.42 664 GLU B C 1
ATOM 10429 O O . GLU B 1 664 ? -56.562 -0.23 -36.25 1 22.42 664 GLU B O 1
ATOM 10434 N N . ALA B 1 665 ? -55.844 1.747 -35.562 1 23.7 665 ALA B N 1
ATOM 10435 C CA . ALA B 1 665 ? -57.031 2.307 -34.906 1 23.7 665 ALA B CA 1
ATOM 10436 C C . ALA B 1 665 ? -58.156 2.533 -35.906 1 23.7 665 ALA B C 1
ATOM 10438 O O . ALA B 1 665 ? -58.125 3.475 -36.688 1 23.7 665 ALA B O 1
ATOM 10439 N N . MET B 1 666 ? -58.562 1.524 -36.719 1 20.41 666 MET B N 1
ATOM 10440 C CA . MET B 1 666 ? -59.844 1.617 -37.438 1 20.41 666 MET B CA 1
ATOM 10441 C C . MET B 1 666 ? -60.938 2.1 -36.5 1 20.41 666 MET B C 1
ATOM 10443 O O . MET B 1 666 ? -61.062 1.607 -35.375 1 20.41 666 MET B O 1
ATOM 10447 N N . GLY B 1 667 ? -61.469 3.379 -36.719 1 20.3 667 GLY B N 1
ATOM 10448 C CA . GLY B 1 667 ? -62.531 4.211 -36.219 1 20.3 667 GLY B CA 1
ATOM 10449 C C . GLY B 1 667 ? -63.875 3.473 -36.125 1 20.3 667 GLY B C 1
ATOM 10450 O O . GLY B 1 667 ? -64.938 4.098 -36 1 20.3 667 GLY B O 1
ATOM 10451 N N . SER B 1 668 ? -63.812 2.123 -35.875 1 19.41 668 SER B N 1
ATOM 10452 C CA . SER B 1 668 ? -65.188 1.678 -35.906 1 19.41 668 SER B CA 1
ATOM 10453 C C . SER B 1 668 ? -66.062 2.529 -35 1 19.41 668 SER B C 1
ATOM 10455 O O . SER B 1 668 ? -65.75 2.768 -33.844 1 19.41 668 SER B O 1
ATOM 10457 N N . ASP B 1 669 ? -66.875 3.465 -35.656 1 21.16 669 ASP B N 1
ATOM 10458 C CA . ASP B 1 669 ? -68 4.355 -35.344 1 21.16 669 ASP B CA 1
ATOM 10459 C C . ASP B 1 669 ? -69.062 3.617 -34.594 1 21.16 669 ASP B C 1
ATOM 10461 O O . ASP B 1 669 ? -70.188 4.145 -34.406 1 21.16 669 ASP B O 1
ATOM 10465 N N . THR B 1 670 ? -68.875 2.291 -34.375 1 19.41 670 THR B N 1
ATOM 10466 C CA . THR B 1 670 ? -70.188 1.74 -34.125 1 19.41 670 THR B CA 1
ATOM 10467 C C . THR B 1 670 ? -70.875 2.484 -32.969 1 19.41 670 THR B C 1
ATOM 10469 O O . THR B 1 670 ? -70.188 2.771 -31.938 1 19.41 670 THR B O 1
ATOM 10472 N N . GLU B 1 671 ? -72 3.135 -33.438 1 19.28 671 GLU B N 1
ATOM 10473 C CA . GLU B 1 671 ? -73.188 3.814 -32.844 1 19.28 671 GLU B CA 1
ATOM 10474 C C . GLU B 1 671 ? -73.75 3.045 -31.656 1 19.28 671 GLU B C 1
ATOM 10476 O O . GLU B 1 671 ? -74.062 1.863 -31.781 1 19.28 671 GLU B O 1
ATOM 10481 N N . GLY B 1 672 ? -73 3.098 -30.516 1 18.95 672 GLY B N 1
ATOM 10482 C CA . GLY B 1 672 ? -73.625 2.711 -29.281 1 18.95 672 GLY B CA 1
ATOM 10483 C C . GLY B 1 672 ? -75.062 3.215 -29.172 1 18.95 672 GLY B C 1
ATOM 10484 O O . GLY B 1 672 ? -75.312 4.371 -28.812 1 18.95 672 GLY B O 1
ATOM 10485 N N . GLN B 1 673 ? -75.875 2.807 -30.266 1 17.62 673 GLN B N 1
ATOM 10486 C CA . GLN B 1 673 ? -77.25 3.191 -30.125 1 17.62 673 GLN B CA 1
ATOM 10487 C C . GLN B 1 673 ? -77.875 2.703 -28.797 1 17.62 673 GLN B C 1
ATOM 10489 O O . GLN B 1 673 ? -79.062 2.854 -28.531 1 17.62 673 GLN B O 1
ATOM 10494 N N . TYR B 1 674 ? -77.062 2.047 -27.984 1 18.05 674 TYR B N 1
ATOM 10495 C CA . TYR B 1 674 ? -78.125 1.415 -27.156 1 18.05 674 TYR B CA 1
ATOM 10496 C C . TYR B 1 674 ? -79.125 2.436 -26.672 1 18.05 674 TYR B C 1
ATOM 10498 O O . TYR B 1 674 ? -78.812 3.57 -26.344 1 18.05 674 TYR B O 1
ATOM 10506 N N . SER B 1 675 ? -80.375 2.145 -27.062 1 17.22 675 SER B N 1
ATOM 10507 C CA . SER B 1 675 ? -81.812 2.529 -26.859 1 17.22 675 SER B CA 1
ATOM 10508 C C . SER B 1 675 ? -82.062 2.986 -25.422 1 17.22 675 SER B C 1
ATOM 10510 O O . SER B 1 675 ? -81.25 2.707 -24.531 1 17.22 675 SER B O 1
ATOM 10512 N N . GLY B 1 676 ? -83.375 3.299 -25.25 1 16.86 676 GLY B N 1
ATOM 10513 C CA . GLY B 1 676 ? -84.438 4.125 -24.719 1 16.86 676 GLY B CA 1
ATOM 10514 C C . GLY B 1 676 ? -84.75 3.838 -23.266 1 16.86 676 GLY B C 1
ATOM 10515 O O . GLY B 1 676 ? -85.438 4.582 -22.609 1 16.86 676 GLY B O 1
ATOM 10516 N N . ASN B 1 677 ? -84.625 2.791 -22.75 1 15.88 677 ASN B N 1
ATOM 10517 C CA . ASN B 1 677 ? -85.875 2.59 -22.062 1 15.88 677 ASN B CA 1
ATOM 10518 C C . ASN B 1 677 ? -86.188 3.748 -21.125 1 15.88 677 ASN B C 1
ATOM 10520 O O . ASN B 1 677 ? -85.312 4.562 -20.812 1 15.88 677 ASN B O 1
ATOM 10524 N N . THR B 1 678 ? -86.5 3.727 -19.938 1 16.61 678 THR B N 1
ATOM 10525 C CA . THR B 1 678 ? -87.688 4.266 -19.328 1 16.61 678 THR B CA 1
ATOM 10526 C C . THR B 1 678 ? -87.625 5.785 -19.234 1 16.61 678 THR B C 1
ATOM 10528 O O . THR B 1 678 ? -88.688 6.449 -18.984 1 16.61 678 THR B O 1
ATOM 10531 N N . GLY B 1 679 ? -87.812 6.867 -19.188 1 15.16 679 GLY B N 1
ATOM 10532 C CA . GLY B 1 679 ? -89 7.316 -18.531 1 15.16 679 GLY B CA 1
ATOM 10533 C C . GLY B 1 679 ? -90.25 7.148 -19.375 1 15.16 679 GLY B C 1
ATOM 10534 O O . GLY B 1 679 ? -91.375 7.125 -18.859 1 15.16 679 GLY B O 1
ATOM 10535 N N . GLY B 1 680 ? -91.125 7.824 -20.109 1 18.2 680 GLY B N 1
ATOM 10536 C CA . GLY B 1 680 ? -92.312 8.289 -19.359 1 18.2 680 GLY B CA 1
ATOM 10537 C C . GLY B 1 680 ? -93.125 7.16 -18.75 1 18.2 680 GLY B C 1
ATOM 10538 O O . GLY B 1 680 ? -92.875 6.723 -17.641 1 18.2 680 GLY B O 1
ATOM 10539 N N . GLU B 1 681 ? -94.5 7.215 -19.094 1 18.95 681 GLU B N 1
ATOM 10540 C CA . GLU B 1 681 ? -95.812 6.719 -18.844 1 18.95 681 GLU B CA 1
ATOM 10541 C C . GLU B 1 681 ? -95.938 5.246 -19.219 1 18.95 681 GLU B C 1
ATOM 10543 O O . GLU B 1 681 ? -96.438 4.438 -18.438 1 18.95 681 GLU B O 1
ATOM 10548 N N . VAL B 1 682 ? -96.125 4.867 -20.656 1 17.02 682 VAL B N 1
ATOM 10549 C CA . VAL B 1 682 ? -97.375 4.648 -21.438 1 17.02 682 VAL B CA 1
ATOM 10550 C C . VAL B 1 682 ? -97.438 3.17 -21.812 1 17.02 682 VAL B C 1
ATOM 10552 O O . VAL B 1 682 ? -96.625 2.646 -22.547 1 17.02 682 VAL B O 1
ATOM 10555 N N . GLY B 1 683 ? -97.562 2.275 -22.547 1 17.66 683 GLY B N 1
ATOM 10556 C CA . GLY B 1 683 ? -98.812 1.534 -22.625 1 17.66 683 GLY B CA 1
ATOM 10557 C C . GLY B 1 683 ? -99.188 0.877 -21.328 1 17.66 683 GLY B C 1
ATOM 10558 O O . GLY B 1 683 ? -98.375 0.776 -20.406 1 17.66 683 GLY B O 1
ATOM 10559 N N . ARG B 1 684 ? -100.438 -0.325 -21.516 1 16.58 684 ARG B N 1
ATOM 10560 C CA . ARG B 1 684 ? -101.625 -1.163 -21.672 1 16.58 684 ARG B CA 1
ATOM 10561 C C . ARG B 1 684 ? -101.312 -2.635 -21.453 1 16.58 684 ARG B C 1
ATOM 10563 O O . ARG B 1 684 ? -100.75 -3.275 -22.328 1 16.58 684 ARG B O 1
ATOM 10570 N N . GLY B 1 685 ? -100.812 -3.518 -21.125 1 17.7 685 GLY B N 1
ATOM 10571 C CA . GLY B 1 685 ? -101.688 -4.43 -20.422 1 17.7 685 GLY B CA 1
ATOM 10572 C C . GLY B 1 685 ? -102.125 -3.918 -19.047 1 17.7 685 GLY B C 1
ATOM 10573 O O . GLY B 1 685 ? -101.312 -3.24 -18.375 1 17.7 685 GLY B O 1
ATOM 10574 N N . GLU B 1 686 ? -103.625 -4.172 -18.875 1 18.25 686 GLU B N 1
ATOM 10575 C CA . GLU B 1 686 ? -104.688 -5.047 -18.391 1 18.25 686 GLU B CA 1
ATOM 10576 C C . GLU B 1 686 ? -104.125 -6.383 -17.922 1 18.25 686 GLU B C 1
ATOM 10578 O O . GLU B 1 686 ? -103.125 -6.891 -18.469 1 18.25 686 GLU B O 1
#

Organism: Colletotrichum higginsianum (strain IMI 349063) (NCBI:txid759273)

pLDDT: mean 70.76, std 27.89, range [13.96, 98.5]